Protein AF-A0A9P1DHB2-F1 (afdb_monomer)

Mean predicted aligned error: 20.78 Å

pLDDT: mean 71.17, std 22.55, range [22.16, 97.75]

Radius of gyration: 37.79 Å; Cα contacts (8 Å, |Δi|>4): 1464; chains: 1; bounding box: 90×107×103 Å

Structure (mmCIF, N/CA/C/O backbone):
data_AF-A0A9P1DHB2-F1
#
_entry.id   AF-A0A9P1DHB2-F1
#
loop_
_atom_site.group_PDB
_atom_site.id
_atom_site.type_symbol
_atom_site.label_atom_id
_atom_site.label_alt_id
_atom_site.label_comp_id
_atom_site.label_asym_id
_atom_site.label_entity_id
_atom_site.label_seq_id
_atom_site.pdbx_PDB_ins_code
_atom_site.Cartn_x
_atom_site.Cartn_y
_atom_site.Cartn_z
_atom_site.occupancy
_atom_site.B_iso_or_equiv
_atom_site.auth_seq_id
_atom_site.auth_comp_id
_atom_site.auth_asym_id
_atom_site.auth_atom_id
_atom_site.pdbx_PDB_model_num
ATOM 1 N N . MET A 1 1 ? 38.695 2.897 -27.678 1.00 38.84 1 MET A N 1
ATOM 2 C CA . MET A 1 1 ? 39.089 2.610 -29.074 1.00 38.84 1 MET A CA 1
ATOM 3 C C . MET A 1 1 ? 40.580 2.843 -29.316 1.00 38.84 1 MET A C 1
ATOM 5 O O . MET A 1 1 ? 41.214 1.907 -29.768 1.00 38.84 1 MET A O 1
ATOM 9 N N . GLY A 1 2 ? 41.171 3.997 -28.970 1.00 30.25 2 GLY A N 1
ATOM 10 C CA . GLY A 1 2 ? 42.539 4.350 -29.409 1.00 30.25 2 GLY A CA 1
ATOM 11 C C . GLY A 1 2 ? 43.688 3.358 -29.127 1.00 30.25 2 GLY A C 1
ATOM 12 O O . GLY A 1 2 ? 44.460 3.065 -30.031 1.00 30.25 2 GLY A O 1
ATOM 13 N N . SER A 1 3 ? 43.822 2.817 -27.910 1.00 39.59 3 SER A N 1
ATOM 14 C CA . SER A 1 3 ? 45.120 2.297 -27.426 1.00 39.59 3 SER A CA 1
ATOM 15 C C . SER A 1 3 ? 45.691 1.064 -28.145 1.00 39.59 3 SER A C 1
ATOM 17 O O . SER A 1 3 ? 46.906 0.947 -28.241 1.00 39.59 3 SER A O 1
ATOM 19 N N . ARG A 1 4 ? 44.855 0.130 -28.626 1.00 41.78 4 ARG A N 1
ATOM 20 C CA . ARG A 1 4 ? 45.328 -1.079 -29.343 1.00 41.78 4 ARG A CA 1
ATOM 21 C C . ARG A 1 4 ? 45.442 -0.877 -30.852 1.00 41.78 4 ARG A C 1
ATOM 23 O O . ARG A 1 4 ? 46.321 -1.465 -31.465 1.00 41.78 4 ARG A O 1
ATOM 30 N N . ILE A 1 5 ? 44.594 -0.021 -31.424 1.00 43.91 5 ILE A N 1
ATOM 31 C CA . ILE A 1 5 ? 44.669 0.346 -32.843 1.00 43.91 5 ILE A CA 1
ATOM 32 C C . ILE A 1 5 ? 45.981 1.104 -33.087 1.00 43.91 5 ILE A C 1
ATOM 34 O O . ILE A 1 5 ? 46.751 0.721 -33.959 1.00 43.91 5 ILE A O 1
ATOM 38 N N . LEU A 1 6 ? 46.309 2.083 -32.234 1.00 40.12 6 LEU A N 1
ATOM 39 C CA . LEU A 1 6 ? 47.576 2.822 -32.310 1.00 40.12 6 LEU A CA 1
ATOM 40 C C . LEU A 1 6 ? 48.822 1.927 -32.168 1.00 40.12 6 LEU A C 1
ATOM 42 O O . LEU A 1 6 ? 49.832 2.205 -32.802 1.00 40.12 6 LEU A O 1
ATOM 46 N N . ALA A 1 7 ? 48.749 0.842 -31.387 1.00 37.75 7 ALA A N 1
ATOM 47 C CA . ALA A 1 7 ? 49.883 -0.063 -31.184 1.00 37.75 7 ALA A CA 1
ATOM 48 C C . ALA A 1 7 ? 50.239 -0.897 -32.431 1.00 37.75 7 ALA A C 1
ATOM 50 O O . ALA A 1 7 ? 51.418 -1.134 -32.661 1.00 37.75 7 ALA A O 1
ATOM 51 N N . ARG A 1 8 ? 49.255 -1.303 -33.254 1.00 41.50 8 ARG A N 1
ATOM 52 C CA . ARG A 1 8 ? 49.507 -1.979 -34.548 1.00 41.50 8 ARG A CA 1
ATOM 53 C C . ARG A 1 8 ? 49.681 -1.012 -35.722 1.00 41.50 8 ARG A C 1
ATOM 55 O O . ARG A 1 8 ? 50.366 -1.345 -36.680 1.00 41.50 8 ARG A O 1
ATOM 62 N N . VAL A 1 9 ? 49.140 0.207 -35.644 1.00 42.22 9 VAL A N 1
ATOM 63 C CA . VAL A 1 9 ? 49.426 1.271 -36.631 1.00 42.22 9 VAL A CA 1
ATOM 64 C C . VAL A 1 9 ? 50.919 1.648 -36.642 1.00 42.22 9 VAL A C 1
ATOM 66 O O . VAL A 1 9 ? 51.430 2.070 -37.675 1.00 42.22 9 VAL A O 1
ATOM 69 N N . ALA A 1 10 ? 51.646 1.410 -35.544 1.00 41.88 10 ALA A N 1
ATOM 70 C CA . ALA A 1 10 ? 53.103 1.542 -35.491 1.00 41.88 10 ALA A CA 1
ATOM 71 C C . ALA A 1 10 ? 53.877 0.512 -36.353 1.00 41.88 10 ALA A C 1
ATOM 73 O O . ALA A 1 10 ? 55.057 0.726 -36.613 1.00 41.88 10 ALA A O 1
ATOM 74 N N . GLU A 1 11 ? 53.241 -0.568 -36.828 1.00 40.47 11 GLU A N 1
ATOM 75 C CA . GLU A 1 11 ? 53.869 -1.624 -37.651 1.00 40.47 11 GLU A CA 1
ATOM 76 C C . GLU A 1 11 ? 53.654 -1.434 -39.171 1.00 40.47 11 GLU A C 1
ATOM 78 O O . GLU A 1 11 ? 53.861 -2.349 -39.965 1.00 40.47 11 GLU A O 1
ATOM 83 N N . GLY A 1 12 ? 53.247 -0.237 -39.613 1.00 38.38 12 GLY A N 1
ATOM 84 C CA . GLY A 1 12 ? 53.412 0.191 -41.010 1.00 38.38 12 GLY A CA 1
ATOM 85 C C . GLY A 1 12 ? 52.476 -0.429 -42.059 1.00 38.38 12 GLY A C 1
ATOM 86 O O . GLY A 1 12 ? 52.627 -0.127 -43.241 1.00 38.38 12 GLY A O 1
ATOM 87 N N . LYS A 1 13 ? 51.479 -1.239 -41.675 1.00 44.38 13 LYS A N 1
ATOM 88 C CA . LYS A 1 13 ? 50.375 -1.627 -42.574 1.00 44.38 13 LYS A CA 1
ATOM 89 C C . LYS A 1 13 ? 49.134 -0.779 -42.315 1.00 44.38 13 LYS A C 1
ATOM 91 O O . LYS A 1 13 ? 48.491 -0.887 -41.272 1.00 44.38 13 LYS A O 1
ATOM 96 N N . GLN A 1 14 ? 48.762 0.021 -43.310 1.00 45.00 14 GLN A N 1
ATOM 97 C CA . GLN A 1 14 ? 47.488 0.733 -43.361 1.00 45.00 14 GLN A CA 1
ATOM 98 C C . GLN A 1 14 ? 46.358 -0.290 -43.567 1.00 45.00 14 GLN A C 1
ATOM 100 O O . GLN A 1 14 ? 46.025 -0.648 -44.692 1.00 45.00 14 GLN A O 1
ATOM 105 N N . MET A 1 15 ? 45.830 -0.834 -42.466 1.00 57.94 15 MET A N 1
ATOM 106 C CA . MET A 1 15 ? 44.804 -1.880 -42.503 1.00 57.94 15 MET A CA 1
ATOM 107 C C . MET A 1 15 ? 43.481 -1.345 -43.059 1.00 57.94 15 MET A C 1
ATOM 109 O O . MET A 1 15 ? 42.823 -0.519 -42.425 1.00 57.94 15 MET A O 1
ATOM 113 N N . ASP A 1 16 ? 43.067 -1.868 -44.210 1.00 75.12 16 ASP A N 1
ATOM 114 C CA . ASP A 1 16 ? 41.740 -1.625 -44.763 1.00 75.12 16 ASP A CA 1
ATOM 115 C C . ASP A 1 16 ? 40.681 -2.399 -43.957 1.00 75.12 16 ASP A C 1
ATOM 117 O O . ASP A 1 16 ? 40.623 -3.632 -43.955 1.00 75.12 16 ASP A O 1
ATOM 121 N N . LEU A 1 17 ? 39.832 -1.651 -43.251 1.00 75.31 17 LEU A N 1
ATOM 122 C CA . LEU A 1 17 ? 38.736 -2.194 -42.448 1.00 75.31 17 LEU A CA 1
ATOM 123 C C . LEU A 1 17 ? 37.647 -2.859 -43.304 1.00 75.31 17 LEU A C 1
ATOM 125 O O . LEU A 1 17 ? 36.911 -3.696 -42.785 1.00 75.31 17 LEU A O 1
ATOM 129 N N . SER A 1 18 ? 37.527 -2.504 -44.587 1.00 78.56 18 SER A N 1
ATOM 130 C CA . SER A 1 18 ? 36.578 -3.139 -45.505 1.00 78.56 18 SER A CA 1
ATOM 131 C C . SER A 1 18 ? 37.073 -4.519 -45.946 1.00 78.56 18 SER A C 1
ATOM 133 O O . SER A 1 18 ? 36.327 -5.491 -45.824 1.00 78.56 18 SER A O 1
ATOM 135 N N . ALA A 1 19 ? 38.356 -4.635 -46.307 1.00 82.38 19 ALA A N 1
ATOM 136 C CA . ALA A 1 19 ? 39.006 -5.909 -46.608 1.00 82.38 19 ALA A CA 1
ATOM 137 C C . ALA A 1 19 ? 38.969 -6.871 -45.406 1.00 82.38 19 ALA A C 1
ATOM 139 O O . ALA A 1 19 ? 38.544 -8.014 -45.552 1.00 82.38 19 ALA A O 1
ATOM 140 N N . LEU A 1 20 ? 39.298 -6.391 -44.197 1.00 84.81 20 LEU A N 1
ATOM 141 C CA . LEU A 1 20 ? 39.234 -7.214 -42.980 1.00 84.81 20 LEU A CA 1
ATOM 142 C C . LEU A 1 20 ? 37.804 -7.692 -42.668 1.00 84.81 20 LEU A C 1
ATOM 144 O O . LEU A 1 20 ? 37.613 -8.793 -42.152 1.00 84.81 20 LEU A O 1
ATOM 148 N N . LYS A 1 21 ? 36.781 -6.883 -42.981 1.00 84.69 21 LYS A N 1
ATOM 149 C CA . LYS A 1 21 ? 35.383 -7.307 -42.832 1.00 84.69 21 LYS A CA 1
ATOM 150 C C . LYS A 1 21 ? 35.026 -8.417 -43.826 1.00 84.69 21 LYS A C 1
ATOM 152 O O . LYS A 1 21 ? 34.341 -9.360 -43.432 1.00 84.69 21 LYS A O 1
ATOM 157 N N . GLN A 1 22 ? 35.473 -8.303 -45.076 1.00 84.94 22 GLN A N 1
ATOM 158 C CA . GLN A 1 22 ? 35.254 -9.324 -46.099 1.00 84.94 22 GLN A CA 1
ATOM 159 C C . GLN A 1 22 ? 35.930 -10.645 -45.701 1.00 84.94 22 GLN A C 1
ATOM 161 O O . GLN A 1 22 ? 35.265 -11.673 -45.655 1.00 84.94 22 GLN A O 1
ATOM 166 N N . GLU A 1 23 ? 37.191 -10.593 -45.263 1.00 87.00 23 GLU A N 1
ATOM 167 C CA . GLU A 1 23 ? 37.956 -11.752 -44.777 1.00 87.00 23 GLU A CA 1
ATOM 168 C C . GLU A 1 23 ? 37.246 -12.484 -43.617 1.00 87.00 23 GLU A C 1
ATOM 170 O O . GLU A 1 23 ? 37.145 -13.708 -43.618 1.00 87.00 23 GLU A O 1
ATOM 175 N N . ILE A 1 24 ? 36.660 -11.743 -42.664 1.00 87.25 24 ILE A N 1
ATOM 176 C CA . ILE A 1 24 ? 35.847 -12.313 -41.571 1.00 87.25 24 ILE A CA 1
ATOM 177 C C . ILE A 1 24 ? 34.589 -13.028 -42.093 1.00 87.25 24 ILE A C 1
ATOM 179 O O . ILE A 1 24 ? 34.183 -14.042 -41.522 1.00 87.25 24 ILE A O 1
ATOM 183 N N . GLN A 1 25 ? 33.941 -12.504 -43.138 1.00 86.75 25 GLN A N 1
ATOM 184 C CA . GLN A 1 25 ? 32.754 -13.128 -43.733 1.00 86.75 25 GLN A CA 1
ATOM 185 C C . GLN A 1 25 ? 33.122 -14.377 -44.545 1.00 86.75 25 GLN A C 1
ATOM 187 O O . GLN A 1 25 ? 32.443 -15.399 -44.422 1.00 86.75 25 GLN A O 1
ATOM 192 N N . ASP A 1 26 ? 34.223 -14.319 -45.293 1.00 84.69 26 ASP A N 1
ATOM 193 C CA . ASP A 1 26 ? 34.726 -15.419 -46.114 1.00 84.69 26 ASP A CA 1
ATOM 194 C C . ASP A 1 26 ? 35.193 -16.594 -45.235 1.00 84.69 26 ASP A C 1
ATOM 196 O O . ASP A 1 26 ? 34.707 -17.716 -45.399 1.00 84.69 26 ASP A O 1
ATOM 200 N N . ASP A 1 27 ? 36.038 -16.349 -44.224 1.00 85.94 27 ASP A N 1
ATOM 201 C CA . ASP A 1 27 ? 36.490 -17.386 -43.281 1.00 85.94 27 ASP A CA 1
ATOM 202 C C . ASP A 1 27 ? 35.316 -17.983 -42.474 1.00 85.94 27 ASP A C 1
ATOM 204 O O . ASP A 1 27 ? 35.282 -19.192 -42.216 1.00 85.94 27 ASP A O 1
ATOM 208 N N . ALA A 1 28 ? 34.301 -17.184 -42.114 1.00 84.69 28 ALA A N 1
ATOM 209 C CA . ALA A 1 28 ? 33.100 -17.695 -41.449 1.00 84.69 28 ALA A CA 1
ATOM 210 C C . ALA A 1 28 ? 32.252 -18.604 -42.363 1.00 84.69 28 ALA A C 1
ATOM 212 O O . ALA A 1 28 ? 31.768 -19.642 -41.898 1.00 84.69 28 ALA A O 1
ATOM 213 N N . GLY A 1 29 ? 32.101 -18.256 -43.646 1.00 82.94 29 GLY A N 1
ATOM 214 C CA . GLY A 1 29 ? 31.399 -19.074 -44.645 1.00 82.94 29 GLY A CA 1
ATOM 215 C C . GLY A 1 29 ? 32.155 -20.356 -45.027 1.00 82.94 29 GLY A C 1
ATOM 216 O O . GLY A 1 29 ? 31.548 -21.412 -45.231 1.00 82.94 29 GLY A O 1
ATOM 217 N N . LEU A 1 30 ? 33.490 -20.306 -45.054 1.00 82.94 30 LEU A N 1
ATOM 218 C CA . LEU A 1 30 ? 34.344 -21.485 -45.233 1.00 82.94 30 LEU A CA 1
ATOM 219 C C . LEU A 1 30 ? 34.216 -22.452 -44.048 1.00 82.94 30 LEU A C 1
ATOM 221 O O . LEU A 1 30 ? 34.079 -23.663 -44.240 1.00 82.94 30 LEU A O 1
ATOM 225 N N . LEU A 1 31 ? 34.215 -21.934 -42.815 1.00 82.06 31 LEU A N 1
ATOM 226 C CA . LEU A 1 31 ? 34.106 -22.757 -41.610 1.00 82.06 31 LEU A CA 1
ATOM 227 C C . LEU A 1 31 ? 32.701 -23.328 -41.380 1.00 82.06 31 LEU A C 1
ATOM 229 O O . LEU A 1 31 ? 32.608 -24.405 -40.779 1.00 82.06 31 LEU A O 1
ATOM 233 N N . SER A 1 32 ? 31.633 -22.668 -41.850 1.00 80.12 32 SER A N 1
ATOM 234 C CA . SER A 1 32 ? 30.269 -23.215 -41.803 1.00 80.12 32 SER A CA 1
ATOM 235 C C . SER A 1 32 ? 30.074 -24.361 -42.802 1.00 80.12 32 SER A C 1
ATOM 237 O O . SER A 1 32 ? 29.466 -25.372 -42.461 1.00 80.12 32 SER A O 1
ATOM 239 N N . ASN A 1 33 ? 30.668 -24.263 -43.997 1.00 81.50 33 ASN A N 1
ATOM 240 C CA . ASN A 1 33 ? 30.505 -25.228 -45.090 1.00 81.50 33 ASN A CA 1
ATOM 241 C C . ASN A 1 33 ? 31.795 -26.005 -45.424 1.00 81.50 33 ASN A C 1
ATOM 243 O O . ASN A 1 33 ? 32.091 -26.273 -46.591 1.00 81.50 33 ASN A O 1
ATOM 247 N N . TRP A 1 34 ? 32.555 -26.420 -44.404 1.00 81.19 34 TRP A N 1
ATOM 248 C CA . TRP A 1 34 ? 33.913 -26.970 -44.561 1.00 81.19 34 TRP A CA 1
ATOM 249 C C . TRP A 1 34 ? 34.047 -28.123 -45.573 1.00 81.19 34 TRP A C 1
ATOM 251 O O . TRP A 1 34 ? 34.978 -28.133 -46.376 1.00 81.19 34 TRP A O 1
ATOM 261 N N . ARG A 1 35 ? 33.092 -29.068 -45.612 1.00 76.50 35 ARG A N 1
ATOM 262 C CA . ARG A 1 35 ? 33.095 -30.161 -46.610 1.00 76.50 35 ARG A CA 1
ATOM 263 C C . ARG A 1 35 ? 33.041 -29.644 -48.053 1.00 76.50 35 ARG A C 1
ATOM 265 O O . ARG A 1 35 ? 33.656 -30.231 -48.936 1.00 76.50 35 ARG A O 1
ATOM 272 N N . LYS A 1 36 ? 32.320 -28.545 -48.295 1.00 75.31 36 LYS A N 1
ATOM 273 C CA . LYS A 1 36 ? 32.217 -27.894 -49.607 1.00 75.31 36 LYS A CA 1
ATOM 274 C C . LYS A 1 36 ? 33.475 -27.076 -49.920 1.00 75.31 36 LYS A C 1
ATOM 276 O O . LYS A 1 36 ? 33.921 -27.094 -51.059 1.00 75.31 36 LYS A O 1
ATOM 281 N N . ALA A 1 37 ? 34.076 -26.431 -48.917 1.00 73.44 37 ALA A N 1
ATOM 282 C CA . ALA A 1 37 ? 35.348 -25.716 -49.056 1.00 73.44 37 ALA A CA 1
ATOM 283 C C . ALA A 1 37 ? 36.509 -26.650 -49.454 1.00 73.44 37 ALA A C 1
ATOM 285 O O . ALA A 1 37 ? 37.266 -26.336 -50.370 1.00 73.44 37 ALA A O 1
ATOM 286 N N . GLN A 1 38 ? 36.599 -27.839 -48.845 1.00 75.38 38 GLN A N 1
ATOM 287 C CA . GLN A 1 38 ? 37.589 -28.857 -49.228 1.00 75.38 38 GLN A CA 1
ATOM 288 C C . GLN A 1 38 ? 37.397 -29.349 -50.673 1.00 75.38 38 GLN A C 1
ATOM 290 O O . GLN A 1 38 ? 38.373 -29.502 -51.402 1.00 75.38 38 GLN A O 1
ATOM 295 N N . LEU A 1 39 ? 36.149 -29.539 -51.119 1.00 72.75 39 LEU A N 1
ATOM 296 C CA . LEU A 1 39 ? 35.831 -29.899 -52.510 1.00 72.75 39 LEU A CA 1
ATOM 297 C C . LEU A 1 39 ? 36.140 -28.777 -53.521 1.00 72.75 39 LEU A C 1
ATOM 299 O O . LEU A 1 39 ? 36.318 -29.062 -54.701 1.00 72.75 39 LEU A O 1
ATOM 303 N N . LEU A 1 40 ? 36.214 -27.522 -53.068 1.00 73.81 40 LEU A N 1
ATOM 304 C CA . LEU A 1 40 ? 36.569 -26.347 -53.874 1.00 73.81 40 LEU A CA 1
ATOM 305 C C . LEU A 1 40 ? 38.081 -26.038 -53.875 1.00 73.81 40 LEU A C 1
ATOM 307 O O . LEU A 1 40 ? 38.498 -25.065 -54.497 1.00 73.81 40 LEU A O 1
ATOM 311 N N . GLY A 1 41 ? 38.908 -26.867 -53.224 1.00 74.25 41 GLY A N 1
ATOM 312 C CA . GLY A 1 41 ? 40.371 -26.766 -53.281 1.00 74.25 41 GLY A CA 1
ATOM 313 C C . GLY A 1 41 ? 41.026 -25.874 -52.220 1.00 74.25 41 GLY A C 1
ATOM 314 O O . GLY A 1 41 ? 42.166 -25.453 -52.420 1.00 74.25 41 GLY A O 1
ATOM 315 N N . GLU A 1 42 ? 40.348 -25.589 -51.102 1.00 76.31 42 GLU A N 1
ATOM 316 C CA . GLU A 1 42 ? 40.958 -24.896 -49.956 1.00 76.31 42 GLU A CA 1
ATOM 317 C C . GLU A 1 42 ? 42.168 -25.683 -49.410 1.00 76.31 42 GLU A C 1
ATOM 319 O O . GLU A 1 42 ? 42.086 -26.891 -49.175 1.00 76.31 42 GLU A O 1
ATOM 324 N N . LYS A 1 43 ? 43.297 -24.989 -49.214 1.00 76.19 43 LYS A N 1
ATOM 325 C CA . LYS A 1 43 ? 44.587 -25.575 -48.799 1.00 76.19 43 LYS A CA 1
ATOM 326 C C . LYS A 1 43 ? 44.915 -25.339 -47.323 1.00 76.19 43 LYS A C 1
ATOM 328 O O . LYS A 1 43 ? 45.752 -26.057 -46.780 1.00 76.19 43 LYS A O 1
ATOM 333 N N . ARG A 1 44 ? 44.296 -24.338 -46.687 1.00 79.31 44 ARG A N 1
ATOM 334 C CA . ARG A 1 44 ? 44.499 -24.000 -45.268 1.00 79.31 44 ARG A CA 1
ATOM 335 C C . ARG A 1 44 ? 43.892 -25.067 -44.357 1.00 79.31 44 ARG A C 1
ATOM 337 O O . ARG A 1 44 ? 42.906 -25.717 -44.708 1.00 79.31 44 ARG A O 1
ATOM 344 N N . SER A 1 45 ? 44.447 -25.241 -43.161 1.00 82.12 45 SER A N 1
ATOM 345 C CA . SER A 1 45 ? 43.873 -26.173 -42.177 1.00 82.12 45 SER A CA 1
ATOM 346 C C . SER A 1 45 ? 42.673 -25.558 -41.438 1.00 82.12 45 SER A C 1
ATOM 348 O O . SER A 1 45 ? 42.589 -24.343 -41.261 1.00 82.12 45 SER A O 1
ATOM 350 N N . ARG A 1 46 ? 41.724 -26.380 -40.958 1.00 78.69 46 ARG A N 1
ATOM 351 C CA . ARG A 1 46 ? 40.517 -25.859 -40.279 1.00 78.69 46 ARG A CA 1
ATOM 352 C C . ARG A 1 46 ? 40.845 -25.088 -38.995 1.00 78.69 46 ARG A C 1
ATOM 354 O O . ARG A 1 46 ? 40.191 -24.093 -38.700 1.00 78.69 46 ARG A O 1
ATOM 361 N N . GLU A 1 47 ? 41.863 -25.529 -38.253 1.00 81.12 47 GLU A N 1
ATOM 362 C CA . GLU A 1 47 ? 42.334 -24.843 -37.042 1.00 81.12 47 GLU A CA 1
ATOM 363 C C . GLU A 1 47 ? 43.027 -23.506 -37.353 1.00 81.12 47 GLU A C 1
ATOM 365 O O . GLU A 1 47 ? 42.914 -22.563 -36.576 1.00 81.12 47 GLU A O 1
ATOM 370 N N . GLU A 1 48 ? 43.726 -23.405 -38.483 1.00 83.12 48 GLU A N 1
ATOM 371 C CA . GLU A 1 48 ? 44.383 -22.181 -38.959 1.00 83.12 48 GLU A CA 1
ATOM 372 C C . GLU A 1 48 ? 43.360 -21.133 -39.406 1.00 83.12 48 GLU A C 1
ATOM 374 O O . GLU A 1 48 ? 43.404 -20.003 -38.925 1.00 83.12 48 GLU A O 1
ATOM 379 N N . VAL A 1 49 ? 42.365 -21.523 -40.216 1.00 84.19 49 VAL A N 1
ATOM 380 C CA . VAL A 1 49 ? 41.241 -20.640 -40.584 1.00 84.19 49 VAL A CA 1
ATOM 381 C C . VAL A 1 49 ? 40.466 -20.199 -39.334 1.00 84.19 49 VAL A C 1
ATOM 383 O O . VAL A 1 49 ? 40.103 -19.032 -39.207 1.00 84.19 49 VAL A O 1
ATOM 386 N N . PHE A 1 50 ? 40.269 -21.087 -38.351 1.00 86.69 50 PHE A N 1
ATOM 387 C CA . PHE A 1 50 ? 39.636 -20.709 -37.084 1.00 86.69 50 PHE A CA 1
ATOM 388 C C . PHE A 1 50 ? 40.471 -19.703 -36.271 1.00 86.69 50 PHE A C 1
ATOM 390 O O . PHE A 1 50 ? 39.927 -18.712 -35.784 1.00 86.69 50 PHE A O 1
ATOM 397 N N . LYS A 1 51 ? 41.788 -19.915 -36.138 1.00 86.94 51 LYS A N 1
ATOM 398 C CA . LYS A 1 51 ? 42.693 -18.984 -35.436 1.00 86.94 51 LYS A CA 1
ATOM 399 C C . LYS A 1 51 ? 42.750 -17.616 -36.121 1.00 86.94 51 LYS A C 1
ATOM 401 O O . LYS A 1 51 ? 42.698 -16.599 -35.427 1.00 86.94 51 LYS A O 1
ATOM 406 N N . ASN A 1 52 ? 42.774 -17.584 -37.454 1.00 87.38 52 ASN A N 1
ATOM 407 C CA . ASN A 1 52 ? 42.699 -16.342 -38.224 1.00 87.38 52 ASN A CA 1
ATOM 408 C C . ASN A 1 52 ? 41.370 -15.621 -37.970 1.00 87.38 52 ASN A C 1
ATOM 410 O O . ASN A 1 52 ? 41.385 -14.454 -37.584 1.00 87.38 52 ASN A O 1
ATOM 414 N N . LEU A 1 53 ? 40.231 -16.322 -38.035 1.00 87.12 53 LEU A N 1
ATOM 415 C CA . LEU A 1 53 ? 38.920 -15.739 -37.729 1.00 87.12 53 LEU A CA 1
ATOM 416 C C . LEU A 1 53 ? 38.840 -15.170 -36.298 1.00 87.12 53 LEU A C 1
ATOM 418 O O . LEU A 1 53 ? 38.274 -14.090 -36.103 1.00 87.12 53 LEU A O 1
ATOM 422 N N . VAL A 1 54 ? 39.431 -15.843 -35.299 1.00 88.44 54 VAL A N 1
ATOM 423 C CA . VAL A 1 54 ? 39.535 -15.330 -33.917 1.00 88.44 54 VAL A CA 1
ATOM 424 C C . VAL A 1 54 ? 40.360 -14.041 -33.864 1.00 88.44 54 VAL A C 1
ATOM 426 O O . VAL A 1 54 ? 39.899 -13.059 -33.275 1.00 88.44 54 VAL A O 1
ATOM 429 N N . SER A 1 55 ? 41.546 -14.006 -34.483 1.00 89.81 55 SER A N 1
ATOM 430 C CA . SER A 1 55 ? 42.418 -12.821 -34.450 1.00 89.81 55 SER A CA 1
ATOM 431 C C . SER A 1 55 ? 41.826 -11.648 -35.243 1.00 89.81 55 SER A C 1
ATOM 433 O O . SER A 1 55 ? 41.835 -10.506 -34.770 1.00 89.81 55 SER A O 1
ATOM 435 N N . ASN A 1 56 ? 41.198 -11.923 -36.388 1.00 87.88 56 ASN A N 1
ATOM 436 C CA . ASN A 1 56 ? 40.510 -10.934 -37.213 1.00 87.88 56 ASN A CA 1
ATOM 437 C C . ASN A 1 56 ? 39.284 -10.361 -36.483 1.00 87.88 56 ASN A C 1
ATOM 439 O O . ASN A 1 56 ? 39.156 -9.140 -36.374 1.00 87.88 56 ASN A O 1
ATOM 443 N N . CYS A 1 57 ? 38.443 -11.196 -35.855 1.00 86.25 57 CYS A N 1
ATOM 444 C CA . CYS A 1 57 ? 37.330 -10.719 -35.020 1.00 86.25 57 CYS A CA 1
ATOM 445 C C . CYS A 1 57 ? 37.806 -9.952 -33.771 1.00 86.25 57 CYS A C 1
ATOM 447 O O . CYS A 1 57 ? 37.212 -8.929 -33.415 1.00 86.25 57 CYS A O 1
ATOM 449 N N . SER A 1 58 ? 38.882 -10.401 -33.114 1.00 88.56 58 SER A N 1
ATOM 450 C CA . SER A 1 58 ? 39.507 -9.686 -31.991 1.00 88.56 58 SER A CA 1
ATOM 451 C C . SER A 1 58 ? 39.975 -8.289 -32.413 1.00 88.56 58 SER A C 1
ATOM 453 O O . SER A 1 58 ? 39.702 -7.312 -31.710 1.00 88.56 58 SER A O 1
ATOM 455 N N . THR A 1 59 ? 40.598 -8.184 -33.589 1.00 87.12 59 THR A N 1
ATOM 456 C CA . THR A 1 59 ? 41.137 -6.935 -34.141 1.00 87.12 59 THR A CA 1
ATOM 457 C C . THR A 1 59 ? 40.033 -5.985 -34.612 1.00 87.12 59 THR A C 1
ATOM 459 O O . THR A 1 59 ? 40.034 -4.819 -34.220 1.00 87.12 59 THR A O 1
ATOM 462 N N . TYR A 1 60 ? 39.063 -6.476 -35.391 1.00 87.69 60 TYR A N 1
ATOM 463 C CA . TYR A 1 60 ? 37.983 -5.669 -35.970 1.00 87.69 60 TYR A CA 1
ATOM 464 C C . TYR A 1 60 ? 36.963 -5.205 -34.918 1.00 87.69 60 TYR A C 1
ATOM 466 O O . TYR A 1 60 ? 36.647 -4.019 -34.829 1.00 87.69 60 TYR A O 1
ATOM 474 N N . PHE A 1 61 ? 36.472 -6.116 -34.068 1.00 86.00 61 PHE A N 1
ATOM 475 C CA . PHE A 1 61 ? 35.443 -5.797 -33.070 1.00 86.00 61 PHE A CA 1
ATOM 476 C C . PHE A 1 61 ? 36.014 -5.388 -31.695 1.00 86.00 61 PHE A C 1
ATOM 478 O O . PHE A 1 61 ? 35.263 -4.958 -30.813 1.00 86.00 61 PHE A O 1
ATOM 485 N N . GLY A 1 62 ? 37.327 -5.511 -31.471 1.00 86.75 62 GLY A N 1
ATOM 486 C CA . GLY A 1 62 ? 38.001 -5.077 -30.239 1.00 86.75 62 GLY A CA 1
ATOM 487 C C . GLY A 1 62 ? 37.791 -5.987 -29.020 1.00 86.75 62 GLY A C 1
ATOM 488 O O . GLY A 1 62 ? 37.736 -5.490 -27.891 1.00 86.75 62 GLY A O 1
ATOM 489 N N . TYR A 1 63 ? 37.639 -7.295 -29.234 1.00 88.12 63 TYR A N 1
ATOM 490 C CA . TYR A 1 63 ? 37.512 -8.313 -28.178 1.00 88.12 63 TYR A CA 1
ATOM 491 C C . TYR A 1 63 ? 38.890 -8.822 -27.718 1.00 88.12 63 TYR A C 1
ATOM 493 O O . TYR A 1 63 ? 39.881 -8.688 -28.436 1.00 88.12 63 TYR A O 1
ATOM 501 N N . SER A 1 64 ? 38.987 -9.420 -26.528 1.00 88.88 64 SER A N 1
ATOM 502 C CA . SER A 1 64 ? 40.095 -10.328 -26.202 1.00 88.88 64 SER A CA 1
ATOM 503 C C . SER A 1 64 ? 39.970 -11.615 -27.021 1.00 88.88 64 SER A C 1
ATOM 505 O O . SER A 1 64 ? 38.859 -12.079 -27.267 1.00 88.88 64 SER A O 1
ATOM 507 N N . GLU A 1 65 ? 41.100 -12.197 -27.427 1.00 86.88 65 GLU A N 1
ATOM 508 C CA . GLU A 1 65 ? 41.127 -13.436 -28.220 1.00 86.88 65 GLU A CA 1
ATOM 509 C C . GLU A 1 65 ? 40.411 -14.580 -27.482 1.00 86.88 65 GLU A C 1
ATOM 511 O O . GLU A 1 65 ? 39.506 -15.181 -28.046 1.00 86.88 65 GLU A O 1
ATOM 516 N N . GLU A 1 66 ? 40.678 -14.754 -26.181 1.00 85.81 66 GLU A N 1
ATOM 517 C CA . GLU A 1 66 ? 39.991 -15.701 -25.278 1.00 85.81 66 GLU A CA 1
ATOM 518 C C . GLU A 1 66 ? 38.449 -15.572 -25.308 1.00 85.81 66 GLU A C 1
ATOM 520 O O . GLU A 1 66 ? 37.724 -16.568 -25.278 1.00 85.81 66 GLU A O 1
ATOM 525 N N . LEU A 1 67 ? 37.917 -14.344 -25.376 1.00 85.69 67 LEU A N 1
ATOM 526 C CA . LEU A 1 67 ? 36.470 -14.100 -25.378 1.00 85.69 67 LEU A CA 1
ATOM 527 C C . LEU A 1 67 ? 35.863 -14.201 -26.787 1.00 85.69 67 LEU A C 1
ATOM 529 O O . LEU A 1 67 ? 34.728 -14.659 -26.928 1.00 85.69 67 LEU A O 1
ATOM 533 N N . ALA A 1 68 ? 36.602 -13.786 -27.820 1.00 87.81 68 ALA A N 1
ATOM 534 C CA . ALA A 1 68 ? 36.211 -13.969 -29.215 1.00 87.81 68 ALA A CA 1
ATOM 535 C C . ALA A 1 68 ? 36.128 -15.465 -29.556 1.00 87.81 68 ALA A C 1
ATOM 537 O O . ALA A 1 68 ? 35.100 -15.923 -30.059 1.00 87.81 68 ALA A O 1
ATOM 538 N N . GLU A 1 69 ? 37.154 -16.230 -29.178 1.00 89.25 69 GLU A N 1
ATOM 539 C CA . GLU A 1 69 ? 37.184 -17.687 -29.263 1.00 89.25 69 GLU A CA 1
ATOM 540 C C . GLU A 1 69 ? 36.012 -18.314 -28.499 1.00 89.25 69 GLU A C 1
ATOM 542 O O . GLU A 1 69 ? 35.282 -19.114 -29.078 1.00 89.25 69 GLU A O 1
ATOM 547 N N . TYR A 1 70 ? 35.752 -17.917 -27.246 1.00 87.19 70 TYR A N 1
ATOM 548 C CA . TYR A 1 70 ? 34.621 -18.457 -26.479 1.00 87.19 70 TYR A CA 1
ATOM 549 C C . TYR A 1 70 ? 33.277 -18.323 -27.222 1.00 87.19 70 TYR A C 1
ATOM 551 O O . TYR A 1 70 ? 32.494 -19.275 -27.245 1.00 87.19 70 TYR A O 1
ATOM 559 N N . PHE A 1 71 ? 33.001 -17.175 -27.855 1.00 87.50 71 PHE A N 1
ATOM 560 C CA . PHE A 1 71 ? 31.767 -16.987 -28.629 1.00 87.50 71 PHE A CA 1
ATOM 561 C C . PHE A 1 71 ? 31.768 -17.755 -29.957 1.00 87.50 71 PHE A C 1
ATOM 563 O O . PHE A 1 71 ? 30.739 -18.335 -30.311 1.00 87.50 71 PHE A O 1
ATOM 570 N N . LEU A 1 72 ? 32.906 -17.817 -30.653 1.00 87.31 72 LEU A N 1
ATOM 571 C CA . LEU A 1 72 ? 33.093 -18.606 -31.878 1.00 87.31 72 LEU A CA 1
ATOM 572 C C . LEU A 1 72 ? 33.014 -20.126 -31.633 1.00 87.31 72 LEU A C 1
ATOM 574 O O . LEU A 1 72 ? 32.623 -20.867 -32.526 1.00 87.31 72 LEU A O 1
ATOM 578 N N . GLN A 1 73 ? 33.306 -20.594 -30.416 1.00 84.12 73 GLN A N 1
ATOM 579 C CA . GLN A 1 73 ? 33.077 -21.976 -29.974 1.00 84.12 73 GLN A CA 1
ATOM 580 C C . GLN A 1 73 ? 31.663 -22.219 -29.383 1.00 84.12 73 GLN A C 1
ATOM 582 O O . GLN A 1 73 ? 31.371 -23.329 -28.925 1.00 84.12 73 GLN A O 1
ATOM 587 N N . MET A 1 74 ? 30.808 -21.193 -29.275 1.00 83.50 74 MET A N 1
ATOM 588 C CA . MET A 1 74 ? 29.451 -21.298 -28.700 1.00 83.50 74 MET A CA 1
ATOM 589 C C . MET A 1 74 ? 28.349 -21.210 -29.767 1.00 83.50 74 MET A C 1
ATOM 591 O O . MET A 1 74 ? 27.269 -21.769 -29.577 1.00 83.50 74 MET A O 1
ATOM 595 N N . PHE A 1 75 ? 28.616 -20.516 -30.871 1.00 84.88 75 PHE A N 1
ATOM 596 C CA . PHE A 1 75 ? 27.733 -20.367 -32.027 1.00 84.88 75 PHE A CA 1
ATOM 597 C C . PHE A 1 75 ? 28.364 -21.001 -33.276 1.00 84.88 75 PHE A C 1
ATOM 599 O O . PHE A 1 75 ? 29.572 -21.215 -33.310 1.00 84.88 75 PHE A O 1
ATOM 606 N N . SER A 1 76 ? 27.582 -21.233 -34.337 1.00 85.81 76 SER A N 1
ATOM 607 C CA . SER A 1 76 ? 28.177 -21.451 -35.664 1.00 85.81 76 SER A CA 1
ATOM 608 C C . SER A 1 76 ? 28.925 -20.183 -36.126 1.00 85.81 76 SER A C 1
ATOM 610 O O . SER A 1 76 ? 28.517 -19.085 -35.732 1.00 85.81 76 SER A O 1
ATOM 612 N N . PRO A 1 77 ? 29.987 -20.281 -36.953 1.00 84.19 77 PRO A N 1
ATOM 613 C CA . PRO A 1 77 ? 30.825 -19.133 -37.327 1.00 84.19 77 PRO A CA 1
ATOM 614 C C . PRO A 1 77 ? 30.034 -17.932 -37.870 1.00 84.19 77 PRO A C 1
ATOM 616 O O . PRO A 1 77 ? 30.190 -16.815 -37.383 1.00 84.19 77 PRO A O 1
ATOM 619 N N . GLU A 1 78 ? 29.091 -18.160 -38.787 1.00 84.44 78 GLU A N 1
ATOM 620 C CA . GLU A 1 78 ? 28.202 -17.110 -39.309 1.00 84.44 78 GLU A CA 1
ATOM 621 C C . GLU A 1 78 ? 27.326 -16.466 -38.220 1.00 84.44 78 GLU A C 1
ATOM 623 O O . GLU A 1 78 ? 27.106 -15.254 -38.207 1.00 84.44 78 GLU A O 1
ATOM 628 N N . THR A 1 79 ? 26.822 -17.270 -37.280 1.00 86.00 79 THR A N 1
ATOM 629 C CA . THR A 1 79 ? 25.998 -16.794 -36.158 1.00 86.00 79 THR A CA 1
ATOM 630 C C . THR A 1 79 ? 26.836 -16.014 -35.143 1.00 86.00 79 THR A C 1
ATOM 632 O O . THR A 1 79 ? 26.348 -15.043 -34.558 1.00 86.00 79 THR A O 1
ATOM 635 N N . ALA A 1 80 ? 28.109 -16.381 -34.964 1.00 87.06 80 ALA A N 1
ATOM 636 C CA . ALA A 1 80 ? 29.068 -15.634 -34.158 1.00 87.06 80 ALA A CA 1
ATOM 637 C C . ALA A 1 80 ? 29.371 -14.260 -34.780 1.00 87.06 80 ALA A C 1
ATOM 639 O O . ALA A 1 80 ? 29.291 -13.257 -34.073 1.00 87.06 80 ALA A O 1
ATOM 640 N N . VAL A 1 81 ? 29.607 -14.179 -36.097 1.00 88.00 81 VAL A N 1
ATOM 641 C CA . VAL A 1 81 ? 29.782 -12.894 -36.804 1.00 88.00 81 VAL A CA 1
ATOM 642 C C . VAL A 1 81 ? 28.531 -12.020 -36.664 1.00 88.00 81 VAL A C 1
ATOM 644 O O . VAL A 1 81 ? 28.634 -10.883 -36.201 1.00 88.00 81 VAL A O 1
ATOM 647 N N . LYS A 1 82 ? 27.333 -12.572 -36.913 1.00 88.50 82 LYS A N 1
ATOM 648 C CA . LYS A 1 82 ? 26.052 -11.873 -36.674 1.00 88.50 82 LYS A CA 1
ATOM 649 C C . LYS A 1 82 ? 25.915 -11.406 -35.215 1.00 88.50 82 LYS A C 1
ATOM 651 O O . LYS A 1 82 ? 25.408 -10.314 -34.959 1.00 88.50 82 LYS A O 1
ATOM 656 N N . PHE A 1 83 ? 26.370 -12.199 -34.237 1.00 89.06 83 PHE A N 1
ATOM 657 C CA . PHE A 1 83 ? 26.405 -11.811 -32.821 1.00 89.06 83 PHE A CA 1
ATOM 658 C C . PHE A 1 83 ? 27.370 -10.650 -32.553 1.00 89.06 83 PHE A C 1
ATOM 660 O O . PHE A 1 83 ? 26.993 -9.739 -31.815 1.00 89.06 83 PHE A O 1
ATOM 667 N N . PHE A 1 84 ? 28.570 -10.645 -33.137 1.00 89.88 84 PHE A N 1
ATOM 668 C CA . PHE A 1 84 ? 29.516 -9.536 -32.998 1.00 89.88 84 PHE A CA 1
ATOM 669 C C . PHE A 1 84 ? 28.957 -8.246 -33.617 1.00 89.88 84 PHE A C 1
ATOM 671 O O . PHE A 1 84 ? 28.838 -7.246 -32.910 1.00 89.88 84 PHE A O 1
ATOM 678 N N . GLU A 1 85 ? 28.483 -8.285 -34.868 1.00 88.88 85 GLU A N 1
ATOM 679 C CA . GLU A 1 85 ? 27.871 -7.128 -35.544 1.00 88.88 85 GLU A CA 1
ATOM 680 C C . GLU A 1 85 ? 26.674 -6.558 -34.760 1.00 88.88 85 GLU A C 1
ATOM 682 O O . GLU A 1 85 ? 26.569 -5.346 -34.553 1.00 88.88 85 GLU A O 1
ATOM 687 N N . ALA A 1 86 ? 25.794 -7.423 -34.243 1.00 85.69 86 ALA A N 1
ATOM 688 C CA . ALA A 1 86 ? 24.641 -7.005 -33.444 1.00 85.69 86 ALA A CA 1
ATOM 689 C C . ALA A 1 86 ? 25.011 -6.386 -32.081 1.00 85.69 86 ALA A C 1
ATOM 691 O O . ALA A 1 86 ? 24.155 -5.741 -31.470 1.00 85.69 86 ALA A O 1
ATOM 692 N N . ASN A 1 87 ? 26.245 -6.576 -31.596 1.00 85.94 87 ASN A N 1
ATOM 693 C CA . ASN A 1 87 ? 26.755 -5.944 -30.378 1.00 85.94 87 ASN A CA 1
ATOM 694 C C . ASN A 1 87 ? 27.445 -4.590 -30.628 1.00 85.94 87 ASN A C 1
ATOM 696 O O . ASN A 1 87 ? 27.610 -3.839 -29.670 1.00 85.94 87 ASN A O 1
ATOM 700 N N . GLU A 1 88 ? 27.793 -4.231 -31.868 1.00 85.44 88 GLU A N 1
ATOM 701 C CA . GLU A 1 88 ? 28.271 -2.871 -32.186 1.00 85.44 88 GLU A CA 1
ATOM 702 C C . GLU A 1 88 ? 27.116 -1.869 -32.357 1.00 85.44 88 GLU A C 1
ATOM 704 O O . GLU A 1 88 ? 27.281 -0.662 -32.175 1.00 85.44 88 GLU A O 1
ATOM 709 N N . GLN A 1 89 ? 25.914 -2.360 -32.671 1.00 81.56 89 GLN A N 1
ATOM 710 C CA . GLN A 1 89 ? 24.725 -1.530 -32.852 1.00 81.56 89 GLN A CA 1
ATOM 711 C C . GLN A 1 89 ? 24.170 -1.017 -31.514 1.00 81.56 89 GLN A C 1
ATOM 713 O O . GLN A 1 89 ? 23.634 -1.782 -30.704 1.00 81.56 89 GLN A O 1
ATOM 718 N N . GLN A 1 90 ? 24.192 0.304 -31.310 1.00 70.94 90 GLN A N 1
ATOM 719 C CA . GLN A 1 90 ? 23.525 0.918 -30.160 1.00 70.94 90 GLN A CA 1
ATOM 720 C C . GLN A 1 90 ? 22.009 0.679 -30.205 1.00 70.94 90 GLN A C 1
ATOM 722 O O . GLN A 1 90 ? 21.343 0.890 -31.219 1.00 70.94 90 GLN A O 1
ATOM 727 N N . ARG A 1 91 ? 21.441 0.226 -29.081 1.00 71.88 91 ARG A N 1
ATOM 728 C CA . ARG A 1 91 ? 20.012 -0.105 -28.983 1.00 71.88 91 ARG A CA 1
ATOM 729 C C . ARG A 1 91 ? 19.169 1.135 -28.654 1.00 71.88 91 ARG A C 1
ATOM 731 O O . ARG A 1 91 ? 19.541 1.880 -27.747 1.00 71.88 91 ARG A O 1
ATOM 738 N N . PRO A 1 92 ? 18.000 1.323 -29.300 1.00 69.19 92 PRO A N 1
ATOM 739 C CA . PRO A 1 92 ? 17.141 2.478 -29.057 1.00 69.19 92 PRO A CA 1
ATOM 740 C C . PRO A 1 92 ? 16.625 2.494 -27.616 1.00 69.19 92 PRO A C 1
ATOM 742 O O . PRO A 1 92 ? 16.251 1.458 -27.048 1.00 69.19 92 PRO A O 1
ATOM 745 N N . LEU A 1 93 ? 16.583 3.692 -27.036 1.00 75.69 93 LEU A N 1
ATOM 746 C CA . LEU A 1 93 ? 16.122 3.900 -25.672 1.00 75.69 93 LEU A CA 1
ATOM 747 C C . LEU A 1 93 ? 14.620 3.610 -25.557 1.00 75.69 93 LEU A C 1
ATOM 749 O O . LEU A 1 93 ? 13.849 3.831 -26.490 1.00 75.69 93 LEU A O 1
ATOM 753 N N . THR A 1 94 ? 14.177 3.118 -24.401 1.00 78.00 94 THR A N 1
ATOM 754 C CA . THR A 1 94 ? 12.749 2.869 -24.161 1.00 78.00 94 THR A CA 1
ATOM 755 C C . THR A 1 94 ? 12.331 3.316 -22.776 1.00 78.00 94 THR A C 1
ATOM 757 O O . THR A 1 94 ? 13.129 3.290 -21.844 1.00 78.00 94 THR A O 1
ATOM 760 N N . LEU A 1 95 ? 11.064 3.658 -22.607 1.00 81.94 95 LEU A N 1
ATOM 761 C CA . LEU A 1 95 ? 10.480 4.046 -21.334 1.00 81.94 95 LEU A CA 1
ATOM 762 C C . LEU A 1 95 ? 9.440 3.006 -20.916 1.00 81.94 95 LEU A C 1
ATOM 764 O O . LEU A 1 95 ? 8.740 2.422 -21.746 1.00 81.94 95 LEU A O 1
ATOM 768 N N . ARG A 1 96 ? 9.317 2.787 -19.609 1.00 80.06 96 ARG A N 1
ATOM 769 C CA . ARG A 1 96 ? 8.228 2.015 -19.007 1.00 80.06 96 ARG A CA 1
ATOM 770 C C . ARG A 1 96 ? 7.334 2.959 -18.225 1.00 80.06 96 ARG A C 1
ATOM 772 O O . ARG A 1 96 ? 7.789 3.535 -17.236 1.00 80.06 96 ARG A O 1
ATOM 779 N N . THR A 1 97 ? 6.076 3.060 -18.638 1.00 84.56 97 THR A N 1
ATOM 780 C CA . THR A 1 97 ? 5.028 3.760 -17.890 1.00 84.56 97 THR A CA 1
ATOM 781 C C . THR A 1 97 ? 4.855 3.121 -16.510 1.00 84.56 97 THR A C 1
ATOM 783 O O . THR A 1 97 ? 4.771 1.895 -16.401 1.00 84.56 97 THR A O 1
ATOM 786 N N . ASN A 1 98 ? 4.796 3.942 -15.465 1.00 84.81 98 ASN A N 1
ATOM 787 C CA . ASN A 1 98 ? 4.416 3.528 -14.121 1.00 84.81 98 ASN A CA 1
ATOM 788 C C . ASN A 1 98 ? 2.887 3.513 -14.013 1.00 84.81 98 ASN A C 1
ATOM 790 O O . ASN A 1 98 ? 2.264 4.561 -13.854 1.00 84.81 98 ASN A O 1
ATOM 794 N N . THR A 1 99 ? 2.288 2.325 -14.064 1.00 79.56 99 THR A N 1
ATOM 795 C CA . THR A 1 99 ? 0.827 2.145 -14.040 1.00 79.56 99 THR A CA 1
ATOM 796 C C . THR A 1 99 ? 0.153 2.564 -12.736 1.00 79.56 99 THR A C 1
ATOM 798 O O . THR A 1 99 ? -1.068 2.657 -12.716 1.00 79.56 99 THR A O 1
ATOM 801 N N . LEU A 1 100 ? 0.912 2.825 -11.664 1.00 79.25 100 LEU A N 1
ATOM 802 C CA . LEU A 1 100 ? 0.377 3.403 -10.424 1.00 79.25 100 LEU A CA 1
ATOM 803 C C . LEU A 1 100 ? 0.144 4.916 -10.523 1.00 79.25 100 LEU A C 1
ATOM 805 O O . LEU A 1 100 ? -0.597 5.460 -9.715 1.00 79.25 100 LEU A O 1
ATOM 809 N N . LYS A 1 101 ? 0.810 5.600 -11.465 1.00 84.44 101 LYS A N 1
ATOM 810 C CA . LYS A 1 101 ? 0.816 7.070 -11.566 1.00 84.44 101 LYS A CA 1
ATOM 811 C C . LYS A 1 101 ? 0.310 7.611 -12.904 1.00 84.44 101 LYS A C 1
ATOM 813 O O . LYS A 1 101 ? -0.192 8.724 -12.944 1.00 84.44 101 LYS A O 1
ATOM 818 N N . ALA A 1 102 ? 0.451 6.863 -14.000 1.00 85.31 102 ALA A N 1
ATOM 819 C CA . ALA A 1 102 ? 0.041 7.315 -15.328 1.00 85.31 102 ALA A CA 1
ATOM 820 C C . ALA A 1 102 ? -0.450 6.163 -16.216 1.00 85.31 102 ALA A C 1
ATOM 822 O O . ALA A 1 102 ? 0.061 5.040 -16.162 1.00 85.31 102 ALA A O 1
ATOM 823 N N . ARG A 1 103 ? -1.407 6.464 -17.103 1.00 86.56 103 ARG A N 1
ATOM 824 C CA . ARG A 1 103 ? -1.762 5.601 -18.241 1.00 86.56 103 ARG A CA 1
ATOM 825 C C . ARG A 1 103 ? -0.735 5.811 -19.364 1.00 86.56 103 ARG A C 1
ATOM 827 O O . ARG A 1 103 ? -0.096 6.859 -19.449 1.00 86.56 103 ARG A O 1
ATOM 834 N N . ARG A 1 104 ? -0.549 4.818 -20.245 1.00 86.06 104 ARG A N 1
ATOM 835 C CA . ARG A 1 104 ? 0.434 4.931 -21.343 1.00 86.06 104 ARG A CA 1
ATOM 836 C C . ARG A 1 104 ? 0.099 6.080 -22.298 1.00 86.06 104 ARG A C 1
ATOM 838 O O . ARG A 1 104 ? 1.009 6.798 -22.689 1.00 86.06 104 ARG A O 1
ATOM 845 N N . SER A 1 105 ? -1.176 6.245 -22.649 1.00 86.56 105 SER A N 1
ATOM 846 C CA . SER A 1 105 ? -1.653 7.291 -23.562 1.00 86.56 105 SER A CA 1
ATOM 847 C C . SER A 1 105 ? -1.371 8.698 -23.034 1.00 86.56 105 SER A C 1
ATOM 849 O O . SER A 1 105 ? -0.732 9.481 -23.731 1.00 86.56 105 SER A O 1
ATOM 851 N N . SER A 1 106 ? -1.744 8.998 -21.785 1.00 88.69 106 SER A N 1
ATOM 852 C CA . SER A 1 106 ? -1.481 10.315 -21.188 1.00 88.69 106 SER A CA 1
ATOM 853 C C . SER A 1 106 ? 0.017 10.601 -21.038 1.00 88.69 106 SER A C 1
ATOM 855 O O . SER A 1 106 ? 0.457 11.720 -21.291 1.00 88.69 106 SER A O 1
ATOM 857 N N . LEU A 1 107 ? 0.834 9.585 -20.729 1.00 89.00 107 LEU A N 1
ATOM 858 C CA . LEU A 1 107 ? 2.290 9.743 -20.735 1.00 89.00 107 LEU A CA 1
ATOM 859 C C . LEU A 1 107 ? 2.848 10.033 -22.142 1.00 89.00 107 LEU A C 1
ATOM 861 O O . LEU A 1 107 ? 3.738 10.870 -22.269 1.00 89.00 107 LEU A O 1
ATOM 865 N N . MET A 1 108 ? 2.360 9.353 -23.186 1.00 89.50 108 MET A N 1
ATOM 866 C CA . MET A 1 108 ? 2.779 9.630 -24.568 1.00 89.50 108 MET A CA 1
ATOM 867 C C . MET A 1 108 ? 2.457 11.071 -24.963 1.00 89.50 108 MET A C 1
ATOM 869 O O . MET A 1 108 ? 3.319 11.749 -25.516 1.00 89.50 108 MET A O 1
ATOM 873 N N . GLN A 1 109 ? 1.258 11.554 -24.632 1.00 90.00 109 GLN A N 1
ATOM 874 C CA . GLN A 1 109 ? 0.834 12.926 -24.909 1.00 90.00 109 GLN A CA 1
ATOM 875 C C . GLN A 1 109 ? 1.739 13.951 -24.206 1.00 90.00 109 GLN A C 1
ATOM 877 O O . GLN A 1 109 ? 2.282 14.832 -24.871 1.00 90.00 109 GLN A O 1
ATOM 882 N N . ALA A 1 110 ? 1.998 13.778 -22.904 1.00 89.38 110 ALA A N 1
ATOM 883 C CA . ALA A 1 110 ? 2.881 14.659 -22.133 1.00 89.38 110 ALA A CA 1
ATOM 884 C C . ALA A 1 110 ? 4.331 14.677 -22.665 1.00 89.38 110 ALA A C 1
ATOM 886 O O . ALA A 1 110 ? 4.966 15.727 -22.739 1.00 89.38 110 ALA A O 1
ATOM 887 N N . LEU A 1 111 ? 4.861 13.522 -23.083 1.00 89.75 111 LEU A N 1
ATOM 888 C CA . LEU A 1 111 ? 6.194 13.433 -23.691 1.00 89.75 111 LEU A CA 1
ATOM 889 C C . LEU A 1 111 ? 6.242 14.076 -25.087 1.00 89.75 111 LEU A C 1
ATOM 891 O O . LEU A 1 111 ? 7.195 14.790 -25.399 1.00 89.75 111 LEU A O 1
ATOM 895 N N . THR A 1 112 ? 5.192 13.897 -25.890 1.00 89.62 112 THR A N 1
ATOM 896 C CA . THR A 1 112 ? 5.078 14.497 -27.230 1.00 89.62 112 THR A CA 1
ATOM 897 C C . THR A 1 112 ? 5.018 16.025 -27.146 1.00 89.62 112 THR A C 1
ATOM 899 O O . THR A 1 112 ? 5.743 16.704 -27.871 1.00 89.62 112 THR A O 1
ATOM 902 N N . GLN A 1 113 ? 4.258 16.576 -26.189 1.00 88.88 113 GLN A N 1
ATOM 903 C CA . GLN A 1 113 ? 4.223 18.019 -25.893 1.00 88.88 113 GLN A CA 1
ATOM 904 C C . GLN A 1 113 ? 5.611 18.591 -25.547 1.00 88.88 113 GLN A C 1
ATOM 906 O O . GLN A 1 113 ? 5.910 19.735 -25.882 1.00 88.88 113 GLN A O 1
ATOM 911 N N . ARG A 1 114 ? 6.501 17.791 -24.941 1.00 85.00 114 ARG A N 1
ATOM 912 C CA . ARG A 1 114 ? 7.902 18.162 -24.654 1.00 85.00 114 ARG A CA 1
ATOM 913 C C . ARG A 1 114 ? 8.886 17.862 -25.796 1.00 85.00 114 ARG A C 1
ATOM 915 O O . ARG A 1 114 ? 10.093 17.830 -25.558 1.00 85.00 114 ARG A O 1
ATOM 922 N N . LYS A 1 115 ? 8.401 17.644 -27.025 1.00 87.69 115 LYS A N 1
ATOM 923 C CA . LYS A 1 115 ? 9.215 17.307 -28.212 1.00 87.69 115 LYS A CA 1
ATOM 924 C C . LYS A 1 115 ? 10.057 16.029 -28.030 1.00 87.69 115 LYS A C 1
ATOM 926 O O . LYS A 1 115 ? 11.177 15.927 -28.537 1.00 87.69 115 LYS A O 1
ATOM 931 N N . VAL A 1 116 ? 9.522 15.046 -27.300 1.00 87.56 116 VAL A N 1
ATOM 932 C CA . VAL A 1 116 ? 10.090 13.695 -27.181 1.00 87.56 116 VAL A CA 1
ATOM 933 C C . VAL A 1 116 ? 9.293 12.760 -28.091 1.00 87.56 116 VAL A C 1
ATOM 935 O O . VAL A 1 116 ? 8.130 12.470 -27.815 1.00 87.56 116 VAL A O 1
ATOM 938 N N . GLN A 1 117 ? 9.902 12.276 -29.174 1.00 86.25 117 GLN A N 1
ATOM 939 C CA . GLN A 1 117 ? 9.239 11.357 -30.105 1.00 86.25 117 GLN A CA 1
ATOM 940 C C . GLN A 1 117 ? 9.168 9.949 -29.502 1.00 86.25 117 GLN A C 1
ATOM 942 O O . GLN A 1 117 ? 10.204 9.289 -29.330 1.00 86.25 117 GLN A O 1
ATOM 947 N N . VAL A 1 118 ? 7.950 9.498 -29.173 1.00 87.44 118 VAL A N 1
ATOM 948 C CA . VAL A 1 118 ? 7.695 8.210 -28.511 1.00 87.44 118 VAL A CA 1
ATOM 949 C C . VAL A 1 118 ? 6.586 7.380 -29.162 1.00 87.44 118 VAL A C 1
ATOM 951 O O . VAL A 1 118 ? 5.437 7.802 -29.201 1.00 87.44 118 VAL A O 1
ATOM 954 N N . ASP A 1 119 ? 6.910 6.138 -29.534 1.00 84.00 119 ASP A N 1
ATOM 955 C CA . ASP A 1 119 ? 5.941 5.155 -30.051 1.00 84.00 119 ASP A CA 1
ATOM 956 C C . ASP A 1 119 ? 5.743 3.979 -29.082 1.00 84.00 119 ASP A C 1
ATOM 958 O O . ASP A 1 119 ? 6.646 3.646 -28.309 1.00 84.00 119 ASP A O 1
ATOM 962 N N . PRO A 1 120 ? 4.625 3.238 -29.155 1.00 81.31 120 PRO A N 1
ATOM 963 C CA . PRO A 1 120 ? 4.517 1.904 -28.569 1.00 81.31 120 PRO A CA 1
ATOM 964 C C . PRO A 1 120 ? 5.594 0.943 -29.108 1.00 81.31 120 PRO A C 1
ATOM 966 O O . PRO A 1 120 ? 5.863 0.892 -30.302 1.00 81.31 120 PRO A O 1
ATOM 969 N N . ILE A 1 121 ? 6.195 0.114 -28.242 1.00 66.88 121 ILE A N 1
ATOM 970 C CA . ILE A 1 121 ? 7.265 -0.824 -28.665 1.00 66.88 121 ILE A CA 1
ATOM 971 C C . ILE A 1 121 ? 6.733 -1.970 -29.563 1.00 66.88 121 ILE A C 1
ATOM 973 O O . ILE A 1 121 ? 7.508 -2.553 -30.330 1.00 66.88 121 ILE A O 1
ATOM 977 N N . GLY A 1 122 ? 5.435 -2.277 -29.450 1.00 61.69 122 GLY A N 1
ATOM 978 C CA . GLY A 1 122 ? 4.686 -3.299 -30.188 1.00 61.69 122 GLY A CA 1
ATOM 979 C C . GLY A 1 122 ? 3.311 -3.554 -29.547 1.00 61.69 122 GLY A C 1
ATOM 980 O O . GLY A 1 122 ? 3.064 -3.110 -28.422 1.00 61.69 122 GLY A O 1
ATOM 981 N N . SER A 1 123 ? 2.426 -4.285 -30.233 1.00 49.75 123 SER A N 1
ATOM 982 C CA . SER A 1 123 ? 1.066 -4.624 -29.758 1.00 49.75 123 SER A CA 1
ATOM 983 C C . SER A 1 123 ? 1.051 -5.460 -28.473 1.00 49.75 123 SER A C 1
ATOM 985 O O . SER A 1 123 ? 0.136 -5.343 -27.662 1.00 49.75 123 SER A O 1
ATOM 987 N N . TRP A 1 124 ? 2.099 -6.253 -28.244 1.00 55.75 124 TRP A N 1
ATOM 988 C CA . TRP A 1 124 ? 2.231 -7.144 -27.093 1.00 55.75 124 TRP A CA 1
ATOM 989 C C . TRP A 1 124 ? 2.375 -6.434 -25.733 1.00 55.75 124 TRP A C 1
ATOM 991 O O . TRP A 1 124 ? 2.137 -7.057 -24.703 1.00 55.75 124 TRP A O 1
ATOM 1001 N N . THR A 1 125 ? 2.739 -5.145 -25.697 1.00 59.53 125 THR A N 1
ATOM 1002 C CA . THR A 1 125 ? 2.887 -4.365 -24.453 1.00 59.53 125 THR A CA 1
ATOM 1003 C C . THR A 1 125 ? 1.914 -3.196 -24.409 1.00 59.53 125 THR A C 1
ATOM 1005 O O . THR A 1 125 ? 1.904 -2.362 -25.312 1.00 59.53 125 THR A O 1
ATOM 1008 N N . LYS A 1 126 ? 1.159 -3.039 -23.312 1.00 65.44 126 LYS A N 1
ATOM 1009 C CA . LYS A 1 126 ? 0.314 -1.849 -23.072 1.00 65.44 126 LYS A CA 1
ATOM 1010 C C . LYS A 1 126 ? 1.042 -0.686 -22.384 1.00 65.44 126 LYS A C 1
ATOM 1012 O O . LYS A 1 126 ? 0.432 0.332 -22.079 1.00 65.44 126 LYS A O 1
ATOM 1017 N N . VAL A 1 127 ? 2.344 -0.825 -22.114 1.00 72.81 127 VAL A N 1
ATOM 1018 C CA . VAL A 1 127 ? 3.050 -0.055 -21.060 1.00 72.81 127 VAL A CA 1
ATOM 1019 C C . VAL A 1 127 ? 4.546 0.172 -21.340 1.00 72.81 127 VAL A C 1
ATOM 1021 O O . VAL A 1 127 ? 5.304 0.553 -20.445 1.00 72.81 127 VAL A O 1
ATOM 1024 N N . GLY A 1 128 ? 5.002 -0.126 -22.556 1.00 78.62 128 GLY A N 1
ATOM 1025 C CA . GLY A 1 128 ? 6.355 0.158 -23.033 1.00 78.62 128 GLY A CA 1
ATOM 1026 C C . GLY A 1 128 ? 6.322 1.138 -24.202 1.00 78.62 128 GLY A C 1
ATOM 1027 O O . GLY A 1 128 ? 5.501 0.972 -25.107 1.00 78.62 128 GLY A O 1
ATOM 1028 N N . LEU A 1 129 ? 7.226 2.117 -24.175 1.00 81.56 129 LEU A N 1
ATOM 1029 C CA . LEU A 1 129 ? 7.410 3.150 -25.196 1.00 81.56 129 LEU A CA 1
ATOM 1030 C C . LEU A 1 129 ? 8.845 3.122 -25.731 1.00 81.56 129 LEU A C 1
ATOM 1032 O O . LEU A 1 129 ? 9.778 2.947 -24.954 1.00 81.56 129 LEU A O 1
ATOM 1036 N N . LYS A 1 130 ? 9.041 3.304 -27.033 1.00 84.00 130 LYS A N 1
ATOM 1037 C CA . LYS A 1 130 ? 10.336 3.478 -27.696 1.00 84.00 130 LYS A CA 1
ATOM 1038 C C . LYS A 1 130 ? 10.568 4.966 -27.917 1.00 84.00 130 LYS A C 1
ATOM 1040 O O . LYS A 1 130 ? 9.687 5.627 -28.445 1.00 84.00 130 LYS A O 1
ATOM 1045 N N . VAL A 1 131 ? 11.738 5.469 -27.533 1.00 84.56 131 VAL A N 1
ATOM 1046 C CA . VAL A 1 131 ? 12.175 6.837 -27.837 1.00 84.56 131 VAL A CA 1
ATOM 1047 C C . VAL A 1 131 ? 13.018 6.785 -29.107 1.00 84.56 131 VAL A C 1
ATOM 1049 O O . VAL A 1 131 ? 13.937 5.966 -29.187 1.00 84.56 131 VAL A O 1
ATOM 1052 N N . TYR A 1 132 ? 12.716 7.639 -30.082 1.00 83.19 132 TYR A N 1
ATOM 1053 C CA . TYR A 1 132 ? 13.554 7.811 -31.278 1.00 83.19 132 TYR A CA 1
ATOM 1054 C C . TYR A 1 132 ? 14.515 8.972 -31.089 1.00 83.19 132 TYR A C 1
ATOM 1056 O O . TYR A 1 132 ? 15.728 8.795 -31.126 1.00 83.19 132 TYR A O 1
ATOM 1064 N N . GLN A 1 133 ? 13.950 10.146 -30.819 1.00 80.00 133 GLN A N 1
ATOM 1065 C CA . GLN A 1 133 ? 14.676 11.389 -30.645 1.00 80.00 133 GLN A CA 1
ATOM 1066 C C . GLN A 1 133 ? 14.052 12.185 -29.498 1.00 80.00 133 GLN A C 1
ATOM 1068 O O . GLN A 1 133 ? 12.844 12.124 -29.255 1.00 80.00 133 GLN A O 1
ATOM 1073 N N . SER A 1 134 ? 14.890 12.918 -28.773 1.00 83.56 134 SER A N 1
ATOM 1074 C CA . SER A 1 134 ? 14.469 13.767 -27.666 1.00 83.56 134 SER A CA 1
ATOM 1075 C C . SER A 1 134 ? 15.344 15.008 -27.626 1.00 83.56 134 SER A C 1
ATOM 1077 O O . SER A 1 134 ? 16.562 14.883 -27.527 1.00 83.56 134 SER A O 1
ATOM 1079 N N . GLN A 1 135 ? 14.733 16.192 -27.680 1.00 81.44 135 GLN A N 1
ATOM 1080 C CA . GLN A 1 135 ? 15.454 17.456 -27.469 1.00 81.44 135 GLN A CA 1
ATOM 1081 C C . GLN A 1 135 ? 15.740 17.707 -25.978 1.00 81.44 135 GLN A C 1
ATOM 1083 O O . GLN A 1 135 ? 16.701 18.385 -25.630 1.00 81.44 135 GLN A O 1
ATOM 1088 N N . VAL A 1 136 ? 14.929 17.126 -25.086 1.00 83.38 136 VAL A N 1
ATOM 1089 C CA . VAL A 1 136 ? 15.060 17.246 -23.626 1.00 83.38 136 VAL A CA 1
ATOM 1090 C C . VAL A 1 136 ? 15.681 15.966 -23.045 1.00 83.38 136 VAL A C 1
ATOM 1092 O O . VAL A 1 136 ? 15.318 14.868 -23.480 1.00 83.38 136 VAL A O 1
ATOM 1095 N N . PRO A 1 137 ? 16.566 16.028 -22.033 1.00 81.25 137 PRO A N 1
ATOM 1096 C CA . PRO A 1 137 ? 17.047 14.827 -21.354 1.00 81.25 137 PRO A CA 1
ATOM 1097 C C . PRO A 1 137 ? 15.898 14.072 -20.663 1.00 81.25 137 PRO A C 1
ATOM 1099 O O . PRO A 1 137 ? 15.367 14.513 -19.643 1.00 81.25 137 PRO A O 1
ATOM 1102 N N . VAL A 1 138 ? 15.543 12.882 -21.162 1.00 82.62 138 VAL A N 1
ATOM 1103 C CA . VAL A 1 138 ? 14.440 12.050 -20.619 1.00 82.62 138 VAL A CA 1
ATOM 1104 C C . VAL A 1 138 ? 14.652 11.583 -19.165 1.00 82.62 138 VAL A C 1
ATOM 1106 O O . VAL A 1 138 ? 13.755 11.025 -18.543 1.00 82.62 138 VAL A O 1
ATOM 1109 N N . GLY A 1 139 ? 15.846 11.791 -18.599 1.00 79.69 139 GLY A N 1
ATOM 1110 C CA . GLY A 1 139 ? 16.147 11.566 -17.178 1.00 79.69 139 GLY A CA 1
ATOM 1111 C C . GLY A 1 139 ? 15.938 12.783 -16.273 1.00 79.69 139 GLY A C 1
ATOM 1112 O O . GLY A 1 139 ? 16.074 12.644 -15.061 1.00 79.69 139 GLY A O 1
ATOM 1113 N N . ALA A 1 140 ? 15.617 13.948 -16.841 1.00 81.56 140 ALA A N 1
ATOM 1114 C CA . ALA A 1 140 ? 15.413 15.211 -16.127 1.00 81.56 140 ALA A CA 1
ATOM 1115 C C . ALA A 1 140 ? 13.997 15.795 -16.313 1.00 81.56 140 ALA A C 1
ATOM 1117 O O . ALA A 1 140 ? 13.638 16.754 -15.640 1.00 81.56 140 ALA A O 1
ATOM 1118 N N . THR A 1 141 ? 13.172 15.217 -17.195 1.00 86.00 141 THR A N 1
ATOM 1119 C CA . THR A 1 141 ? 11.774 15.643 -17.398 1.00 86.00 141 THR A CA 1
ATOM 1120 C C . THR A 1 141 ? 10.958 15.579 -16.094 1.00 86.00 141 THR A C 1
ATOM 1122 O O . THR A 1 141 ? 11.115 14.595 -15.356 1.00 86.00 141 THR A O 1
ATOM 1125 N N . PRO A 1 142 ? 10.022 16.515 -15.841 1.00 86.62 142 PRO A N 1
ATOM 1126 C CA . PRO A 1 142 ? 9.137 16.479 -14.673 1.00 86.62 142 PRO A CA 1
ATOM 1127 C C . PRO A 1 142 ? 8.376 15.159 -14.507 1.00 86.62 142 PRO A C 1
ATOM 1129 O O . PRO A 1 142 ? 8.232 14.666 -13.395 1.00 86.62 142 PRO A O 1
ATOM 1132 N N . GLU A 1 143 ? 7.972 14.510 -15.599 1.00 89.75 143 GLU A N 1
ATOM 1133 C CA . GLU A 1 143 ? 7.258 13.228 -15.585 1.00 89.75 143 GLU A CA 1
ATOM 1134 C C . GLU A 1 143 ? 8.165 12.067 -15.129 1.00 89.75 143 GLU A C 1
ATOM 1136 O O . GLU A 1 143 ? 7.705 11.109 -14.502 1.00 89.75 143 GLU A O 1
ATOM 1141 N N . TYR A 1 144 ? 9.475 12.154 -15.386 1.00 86.81 144 TYR A N 1
ATOM 1142 C CA . TYR A 1 144 ? 10.454 11.236 -14.801 1.00 86.81 144 TYR A CA 1
ATOM 1143 C C . TYR A 1 144 ? 10.654 11.534 -13.311 1.00 86.81 144 TYR A C 1
ATOM 1145 O O . TYR A 1 144 ? 10.630 10.604 -12.503 1.00 86.81 144 TYR A O 1
ATOM 1153 N N . LEU A 1 145 ? 10.797 12.803 -12.915 1.00 85.06 145 LEU A N 1
ATOM 1154 C CA . LEU A 1 145 ? 10.981 13.189 -11.509 1.00 85.06 145 LEU A CA 1
ATOM 1155 C C . LEU A 1 145 ? 9.757 12.833 -10.645 1.00 85.06 145 LEU A C 1
ATOM 1157 O O . LEU A 1 145 ? 9.919 12.189 -9.613 1.00 85.06 145 LEU A O 1
ATOM 1161 N N . GLY A 1 146 ? 8.540 13.097 -11.126 1.00 83.06 146 GLY A N 1
ATOM 1162 C CA . GLY A 1 146 ? 7.275 12.653 -10.523 1.00 83.06 146 GLY A CA 1
ATOM 1163 C C . GLY A 1 146 ? 7.046 11.136 -10.582 1.00 83.06 146 GLY A C 1
ATOM 1164 O O . GLY A 1 146 ? 6.122 10.613 -9.958 1.00 83.06 146 GLY A O 1
ATOM 1165 N N . GLY A 1 147 ? 7.899 10.393 -11.294 1.00 84.69 147 GLY A N 1
ATOM 1166 C CA . GLY A 1 147 ? 7.872 8.933 -11.341 1.00 84.69 147 GLY A CA 1
ATOM 1167 C C . GLY A 1 147 ? 6.765 8.340 -12.213 1.00 84.69 147 GLY A C 1
ATOM 1168 O O . GLY A 1 147 ? 6.399 7.183 -12.008 1.00 84.69 147 GLY A O 1
ATOM 1169 N N . HIS A 1 148 ? 6.242 9.085 -13.190 1.00 86.88 148 HIS A N 1
ATOM 1170 C CA . HIS A 1 148 ? 5.265 8.592 -14.173 1.00 86.88 148 HIS A CA 1
ATOM 1171 C C . HIS A 1 148 ? 5.882 7.546 -15.108 1.00 86.88 148 HIS A C 1
ATOM 1173 O O . HIS A 1 148 ? 5.172 6.726 -15.691 1.00 86.88 148 HIS A O 1
ATOM 1179 N N . TYR A 1 149 ? 7.212 7.533 -15.225 1.00 85.19 149 TYR A N 1
ATOM 1180 C CA . TYR A 1 149 ? 7.938 6.482 -15.918 1.00 85.19 149 TYR A CA 1
ATOM 1181 C C . TYR A 1 149 ? 9.338 6.225 -15.363 1.00 85.19 149 TYR A C 1
ATOM 1183 O O . TYR A 1 149 ? 9.896 6.937 -14.519 1.00 85.19 149 TYR A O 1
ATOM 1191 N N . MET A 1 150 ? 9.923 5.152 -15.880 1.00 79.62 150 MET A N 1
ATOM 1192 C CA . MET A 1 150 ? 11.318 4.799 -15.685 1.00 79.62 150 MET A CA 1
ATOM 1193 C C . MET A 1 150 ? 11.972 4.497 -17.031 1.00 79.62 150 MET A C 1
ATOM 1195 O O . MET A 1 150 ? 11.384 3.837 -17.887 1.00 79.62 150 MET A O 1
ATOM 1199 N N . ILE A 1 151 ? 13.202 4.973 -17.199 1.00 77.50 151 ILE A N 1
ATOM 1200 C CA . ILE A 1 151 ? 14.029 4.681 -18.366 1.00 77.50 151 ILE A CA 1
ATOM 1201 C C . ILE A 1 151 ? 14.443 3.203 -18.317 1.00 77.50 151 ILE A C 1
ATOM 1203 O O . ILE A 1 151 ? 14.841 2.688 -17.268 1.00 77.50 151 ILE A O 1
ATOM 1207 N N . GLN A 1 152 ? 14.300 2.520 -19.448 1.00 65.62 152 GLN A N 1
ATOM 1208 C CA . GLN A 1 152 ? 14.625 1.113 -19.693 1.00 65.62 152 GLN A CA 1
ATOM 1209 C C . GLN A 1 152 ? 15.260 0.983 -21.096 1.00 65.62 152 GLN A C 1
ATOM 1211 O O . GLN A 1 152 ? 15.619 1.976 -21.730 1.00 65.62 152 GLN A O 1
ATOM 1216 N N . THR A 1 153 ? 15.410 -0.230 -21.624 1.00 52.16 153 THR A N 1
ATOM 1217 C CA . THR A 1 153 ? 15.817 -0.422 -23.029 1.00 52.16 153 THR A CA 1
ATOM 1218 C C . THR A 1 153 ? 15.041 -1.572 -23.669 1.00 52.16 153 THR A C 1
ATOM 1220 O O . THR A 1 153 ? 14.486 -2.410 -22.953 1.00 52.16 153 THR A O 1
ATOM 1223 N N . ARG A 1 154 ? 14.956 -1.565 -25.008 1.00 39.53 154 ARG A N 1
ATOM 1224 C CA . ARG A 1 154 ? 13.984 -2.335 -25.795 1.00 39.53 154 ARG A CA 1
ATOM 1225 C C . ARG A 1 154 ? 14.062 -3.831 -25.519 1.00 39.53 154 ARG A C 1
ATOM 1227 O O . ARG A 1 154 ? 14.975 -4.510 -25.979 1.00 39.53 154 ARG A O 1
ATOM 1234 N N . ARG A 1 155 ? 13.067 -4.326 -24.782 1.00 41.16 155 ARG A N 1
ATOM 1235 C CA . ARG A 1 155 ? 12.878 -5.735 -24.433 1.00 41.16 155 ARG A CA 1
ATOM 1236 C C . ARG A 1 155 ? 11.404 -6.107 -24.484 1.00 41.16 155 ARG A C 1
ATOM 1238 O O . ARG A 1 155 ? 10.550 -5.266 -24.198 1.00 41.16 155 ARG A O 1
ATOM 1245 N N . ALA A 1 156 ? 11.120 -7.357 -24.843 1.00 28.75 156 ALA A N 1
ATOM 1246 C CA . ALA A 1 156 ? 9.762 -7.887 -24.870 1.00 28.75 156 ALA A CA 1
ATOM 1247 C C . ALA A 1 156 ? 9.071 -7.765 -23.500 1.00 28.75 156 ALA A C 1
ATOM 1249 O O . ALA A 1 156 ? 9.710 -7.780 -22.449 1.00 28.75 156 ALA A O 1
ATOM 1250 N N . LYS A 1 157 ? 7.753 -7.593 -23.514 1.00 34.38 157 LYS A N 1
ATOM 1251 C CA . LYS A 1 157 ? 6.926 -7.368 -22.323 1.00 34.38 157 LYS A CA 1
ATOM 1252 C C . LYS A 1 157 ? 5.491 -7.740 -22.673 1.00 34.38 157 LYS A C 1
ATOM 1254 O O . LYS A 1 157 ? 4.653 -6.860 -22.842 1.00 34.38 157 LYS A O 1
ATOM 1259 N N . ILE A 1 158 ? 5.263 -9.027 -22.901 1.00 27.97 158 ILE A N 1
ATOM 1260 C CA . ILE A 1 158 ? 3.975 -9.507 -23.391 1.00 27.97 158 ILE A CA 1
ATOM 1261 C C . ILE A 1 158 ? 3.019 -9.709 -22.210 1.00 27.97 158 ILE A C 1
ATOM 1263 O O . ILE A 1 158 ? 3.397 -10.302 -21.199 1.00 27.97 158 ILE A O 1
ATOM 1267 N N . GLU A 1 159 ? 1.797 -9.190 -22.324 1.00 25.17 159 GLU A N 1
ATOM 1268 C CA . GLU A 1 159 ? 0.719 -9.467 -21.369 1.00 25.17 159 GLU A CA 1
ATOM 1269 C C . GLU A 1 159 ? 0.164 -10.889 -21.549 1.00 25.17 159 GLU A C 1
ATOM 1271 O O . GLU A 1 159 ? -0.047 -11.343 -22.672 1.00 25.17 159 GLU A O 1
ATOM 1276 N N . GLY A 1 160 ? -0.123 -11.584 -20.444 1.00 23.64 160 GLY A N 1
ATOM 1277 C CA . GLY A 1 160 ? -0.704 -12.927 -20.483 1.00 23.64 160 GLY A CA 1
ATOM 1278 C C . GLY A 1 160 ? -1.294 -13.373 -19.145 1.00 23.64 160 GLY A C 1
ATOM 1279 O O . GLY A 1 160 ? -0.554 -13.716 -18.234 1.00 23.64 160 GLY A O 1
ATOM 1280 N N . LEU A 1 161 ? -2.630 -13.399 -19.094 1.00 24.78 161 LEU A N 1
ATOM 1281 C CA . LEU A 1 161 ? -3.524 -13.994 -18.087 1.00 24.78 161 LEU A CA 1
ATOM 1282 C C . LEU A 1 161 ? -3.482 -13.503 -16.622 1.00 24.78 161 LEU A C 1
ATOM 1284 O O . LEU A 1 161 ? -2.626 -13.858 -15.816 1.00 24.78 161 LEU A O 1
ATOM 1288 N N . ARG A 1 162 ? -4.605 -12.872 -16.243 1.00 23.39 162 ARG A N 1
ATOM 1289 C CA . ARG A 1 162 ? -5.344 -13.256 -15.028 1.00 23.39 162 ARG A CA 1
ATOM 1290 C C . ARG A 1 162 ? -5.677 -14.752 -15.100 1.00 23.39 162 ARG A C 1
ATOM 1292 O O . ARG A 1 162 ? -6.124 -15.215 -16.147 1.00 23.39 162 ARG A O 1
ATOM 1299 N N . SER A 1 163 ? -5.556 -15.479 -13.997 1.00 24.19 163 SER A N 1
ATOM 1300 C CA . SER A 1 163 ? -6.227 -16.772 -13.828 1.00 24.19 163 SER A CA 1
ATOM 1301 C C . SER A 1 163 ? -7.591 -16.543 -13.180 1.00 24.19 163 SER A C 1
ATOM 1303 O O . SER A 1 163 ? -7.618 -16.050 -12.060 1.00 24.19 163 SER A O 1
ATOM 1305 N N . GLY A 1 164 ? -8.665 -16.895 -13.898 1.00 27.62 164 GLY A N 1
ATOM 1306 C CA . GLY A 1 164 ? -10.036 -17.070 -13.400 1.00 27.62 164 GLY A CA 1
ATOM 1307 C C . GLY A 1 164 ? -10.619 -15.952 -12.534 1.00 27.62 164 GLY A C 1
ATOM 1308 O O . GLY A 1 164 ? -10.481 -16.011 -11.324 1.00 27.62 164 GLY A O 1
ATOM 1309 N N . ASP A 1 165 ? -11.314 -14.995 -13.156 1.00 25.97 165 ASP A N 1
ATOM 1310 C CA . ASP A 1 165 ? -12.658 -14.582 -12.713 1.00 25.97 165 ASP A CA 1
ATOM 1311 C C . ASP A 1 165 ? -13.319 -13.665 -13.754 1.00 25.97 165 ASP A C 1
ATOM 1313 O O . ASP A 1 165 ? -12.647 -12.924 -14.481 1.00 25.97 165 ASP A O 1
ATOM 1317 N N . ASN A 1 166 ? -14.647 -13.765 -13.858 1.00 25.66 166 ASN A N 1
ATOM 1318 C CA . ASN A 1 166 ? -15.449 -13.129 -14.904 1.00 25.66 166 ASN A CA 1
ATOM 1319 C C . ASN A 1 166 ? -15.392 -11.599 -14.819 1.00 25.66 166 ASN A C 1
ATOM 1321 O O . ASN A 1 166 ? -15.943 -10.999 -13.898 1.00 25.66 166 ASN A O 1
ATOM 1325 N N . VAL A 1 167 ? -14.813 -10.953 -15.832 1.00 25.11 167 VAL A N 1
ATOM 1326 C CA . VAL A 1 167 ? -14.941 -9.504 -16.021 1.00 25.11 167 VAL A CA 1
ATOM 1327 C C . VAL A 1 167 ? -15.893 -9.249 -17.175 1.00 25.11 167 VAL A C 1
ATOM 1329 O O . VAL A 1 167 ? -15.522 -9.390 -18.337 1.00 25.11 167 VAL A O 1
ATOM 1332 N N . ARG A 1 168 ? -17.125 -8.862 -16.826 1.00 25.17 168 ARG A N 1
ATOM 1333 C CA . ARG A 1 168 ? -18.032 -8.181 -17.753 1.00 25.17 168 ARG A CA 1
ATOM 1334 C C . ARG A 1 168 ? -17.371 -6.874 -18.190 1.00 25.17 168 ARG A C 1
ATOM 1336 O O . ARG A 1 168 ? -16.824 -6.151 -17.357 1.00 25.17 168 ARG A O 1
ATOM 1343 N N . GLU A 1 169 ? -17.410 -6.582 -19.483 1.00 27.81 169 GLU A N 1
ATOM 1344 C CA . GLU A 1 169 ? -16.961 -5.293 -20.002 1.00 27.81 169 GLU A CA 1
ATOM 1345 C C . GLU A 1 169 ? -17.969 -4.209 -19.613 1.00 27.81 169 GLU A C 1
ATOM 1347 O O . GLU A 1 169 ? -19.040 -4.102 -20.203 1.00 27.81 169 GLU A O 1
ATOM 1352 N N . GLY A 1 170 ? -17.615 -3.405 -18.612 1.00 25.31 170 GLY A N 1
ATOM 1353 C CA . GLY A 1 170 ? -18.239 -2.112 -18.369 1.00 25.31 170 GLY A CA 1
ATOM 1354 C C . GLY A 1 170 ? -17.416 -1.018 -19.041 1.00 25.31 170 GLY A C 1
ATOM 1355 O O . GLY A 1 170 ? -16.320 -0.694 -18.579 1.00 25.31 170 GLY A O 1
ATOM 1356 N N . LYS A 1 171 ? -17.952 -0.425 -20.113 1.00 34.19 171 LYS A N 1
ATOM 1357 C CA . LYS A 1 171 ? -17.812 1.028 -20.272 1.00 34.19 171 LYS A CA 1
ATOM 1358 C C . LYS A 1 171 ? -18.571 1.635 -19.095 1.00 34.19 171 LYS A C 1
ATOM 1360 O O . LYS A 1 171 ? -19.686 1.184 -18.889 1.00 34.19 171 LYS A O 1
ATOM 1365 N N . ASP A 1 172 ? -18.015 2.613 -18.387 1.00 28.33 172 ASP A N 1
ATOM 1366 C CA . ASP A 1 172 ? -18.825 3.669 -17.771 1.00 28.33 172 ASP A CA 1
ATOM 1367 C C . ASP A 1 172 ? -17.980 4.831 -17.236 1.00 28.33 172 ASP A C 1
ATOM 1369 O O . ASP A 1 172 ? -16.765 4.732 -17.041 1.00 28.33 172 ASP A O 1
ATOM 1373 N N . GLU A 1 173 ? -18.656 5.966 -17.096 1.00 33.12 173 GLU A N 1
ATOM 1374 C CA . GLU A 1 173 ? -18.119 7.270 -16.706 1.00 33.12 173 GLU A CA 1
ATOM 1375 C C . GLU A 1 173 ? -17.987 7.403 -15.179 1.00 33.12 173 GLU A C 1
ATOM 1377 O O . GLU A 1 173 ? -18.781 6.844 -14.426 1.00 33.12 173 GLU A O 1
ATOM 1382 N N . MET A 1 174 ? -17.012 8.193 -14.722 1.00 31.72 174 MET A N 1
ATOM 1383 C CA . MET A 1 174 ? -16.664 8.339 -13.302 1.00 31.72 174 MET A CA 1
ATOM 1384 C C . MET A 1 174 ? -17.679 9.203 -12.539 1.00 31.72 174 MET A C 1
ATOM 1386 O O . MET A 1 174 ? -17.935 10.346 -12.927 1.00 31.72 174 MET A O 1
ATOM 1390 N N . LYS A 1 175 ? -18.242 8.658 -11.454 1.00 32.78 175 LYS A N 1
ATOM 1391 C CA . LYS A 1 175 ? -19.396 9.198 -10.713 1.00 32.78 175 LYS A CA 1
ATOM 1392 C C . LYS A 1 175 ? -19.290 8.818 -9.222 1.00 32.78 175 LYS A C 1
ATOM 1394 O O . LYS A 1 175 ? -18.663 7.813 -8.911 1.00 32.78 175 LYS A O 1
ATOM 1399 N N . LYS A 1 176 ? -19.903 9.484 -8.234 1.00 47.09 176 LYS A N 1
ATOM 1400 C CA . LYS A 1 176 ? -20.326 10.883 -7.968 1.00 47.09 176 LYS A CA 1
ATOM 1401 C C . LYS A 1 176 ? -20.661 10.924 -6.436 1.00 47.09 176 LYS A C 1
ATOM 1403 O O . LYS A 1 176 ? -20.807 9.866 -5.850 1.00 47.09 176 LYS A O 1
ATOM 1408 N N . ALA A 1 177 ? -20.735 12.062 -5.733 1.00 39.06 177 ALA A N 1
ATOM 1409 C CA . ALA A 1 177 ? -21.008 12.073 -4.264 1.00 39.06 177 ALA A CA 1
ATOM 1410 C C . ALA A 1 177 ? -22.518 12.090 -3.871 1.00 39.06 177 ALA A C 1
ATOM 1412 O O . ALA A 1 177 ? -23.369 12.292 -4.728 1.00 39.06 177 ALA A O 1
ATOM 1413 N N . SER A 1 178 ? -22.865 11.922 -2.583 1.00 39.72 178 SER A N 1
ATOM 1414 C CA . SER A 1 178 ? -24.223 12.139 -2.014 1.00 39.72 178 SER A CA 1
ATOM 1415 C C . SER A 1 178 ? -24.123 12.825 -0.631 1.00 39.72 178 SER A C 1
ATOM 1417 O O . SER A 1 178 ? -23.087 12.680 0.018 1.00 39.72 178 SER A O 1
ATOM 1419 N N . TYR A 1 179 ? -25.135 13.615 -0.236 1.00 53.78 179 TYR A N 1
ATOM 1420 C CA . TYR A 1 179 ? -25.097 14.680 0.791 1.00 53.78 179 TYR A CA 1
ATOM 1421 C C . TYR A 1 179 ? -26.003 14.391 2.006 1.00 53.78 179 TYR A C 1
ATOM 1423 O O . TYR A 1 179 ? -26.976 13.654 1.896 1.00 53.78 179 TYR A O 1
ATOM 1431 N N . THR A 1 180 ? -25.700 15.006 3.161 1.00 46.91 180 THR A N 1
ATOM 1432 C CA . THR A 1 180 ? -26.569 15.050 4.358 1.00 46.91 180 THR A CA 1
ATOM 1433 C C . THR A 1 180 ? -26.481 16.455 5.008 1.00 46.91 180 THR A C 1
ATOM 1435 O O . THR A 1 180 ? -25.688 17.267 4.539 1.00 46.91 180 THR A O 1
ATOM 1438 N N . GLY A 1 181 ? -27.312 16.797 6.003 1.00 53.06 181 GLY A N 1
ATOM 1439 C CA . GLY A 1 181 ? -27.552 18.188 6.464 1.00 53.06 181 GLY A CA 1
ATOM 1440 C C . GLY A 1 181 ? -26.383 18.964 7.121 1.00 53.06 181 GLY A C 1
ATOM 1441 O O . GLY A 1 181 ? -25.248 18.504 7.185 1.00 53.06 181 GLY A O 1
ATOM 1442 N N . GLY A 1 182 ? -26.656 20.166 7.654 1.00 58.72 182 GLY A N 1
ATOM 1443 C CA . GLY A 1 182 ? -25.736 20.898 8.552 1.00 58.72 182 GLY A CA 1
ATOM 1444 C C . GLY A 1 182 ? -25.441 22.372 8.220 1.00 58.72 182 GLY A C 1
ATOM 1445 O O . GLY A 1 182 ? -25.849 22.901 7.186 1.00 58.72 182 GLY A O 1
ATOM 1446 N N . THR A 1 183 ? -24.672 23.026 9.104 1.00 57.53 183 THR A N 1
ATOM 1447 C CA . THR A 1 183 ? -24.397 24.484 9.151 1.00 57.53 183 THR A CA 1
ATOM 1448 C C . THR A 1 183 ? -23.895 25.099 7.843 1.00 57.53 183 THR A C 1
ATOM 1450 O O . THR A 1 183 ? -24.190 26.259 7.567 1.00 57.53 183 THR A O 1
ATOM 1453 N N . ILE A 1 184 ? -23.214 24.319 6.993 1.00 70.75 184 ILE A N 1
ATOM 1454 C CA . ILE A 1 184 ? -22.794 24.724 5.638 1.00 70.75 184 ILE A CA 1
ATOM 1455 C C . ILE A 1 184 ? -23.966 25.337 4.844 1.00 70.75 184 ILE A C 1
ATOM 1457 O O . ILE A 1 184 ? -23.766 26.298 4.099 1.00 70.75 184 ILE A O 1
ATOM 1461 N N . GLY A 1 185 ? -25.170 24.770 4.987 1.00 65.88 185 GLY A N 1
ATOM 1462 C CA . GLY A 1 185 ? -26.376 25.165 4.254 1.00 65.88 185 GLY A CA 1
ATOM 1463 C C . GLY A 1 185 ? -27.323 26.103 4.998 1.00 65.88 185 GLY A C 1
ATOM 1464 O O . GLY A 1 185 ? -28.366 26.442 4.445 1.00 65.88 185 GLY A O 1
ATOM 1465 N N . MET A 1 186 ? -26.996 26.510 6.227 1.00 73.25 186 MET A N 1
ATOM 1466 C CA . MET A 1 186 ? -27.862 27.386 7.016 1.00 73.25 186 MET A CA 1
ATOM 1467 C C . MET A 1 186 ? -27.775 28.845 6.554 1.00 73.25 186 MET A C 1
ATOM 1469 O O . MET A 1 186 ? -26.718 29.319 6.140 1.00 73.25 186 MET A O 1
ATOM 1473 N N . LEU A 1 187 ? -28.887 29.564 6.678 1.00 66.50 187 LEU A N 1
ATOM 1474 C CA . LEU A 1 187 ? -28.983 31.008 6.504 1.00 66.50 187 LEU A CA 1
ATOM 1475 C C . LEU A 1 187 ? -29.154 31.712 7.844 1.00 66.50 187 LEU A C 1
ATOM 1477 O O . LEU A 1 187 ? -29.771 31.178 8.764 1.00 66.50 187 LEU A O 1
ATOM 1481 N N . LYS A 1 188 ? -28.659 32.949 7.921 1.00 69.38 188 LYS A N 1
ATOM 1482 C CA . LYS A 1 188 ? -28.891 33.842 9.054 1.00 69.38 188 LYS A CA 1
ATOM 1483 C C . LYS A 1 188 ? -30.237 34.546 8.890 1.00 69.38 188 LYS A C 1
ATOM 1485 O O . LYS A 1 188 ? -30.405 35.366 7.991 1.00 69.38 188 LYS A O 1
ATOM 1490 N N . GLY A 1 189 ? -31.193 34.200 9.746 1.00 68.44 189 GLY A N 1
ATOM 1491 C CA . GLY A 1 189 ? -32.514 34.814 9.786 1.00 68.44 189 GLY A CA 1
ATOM 1492 C C . GLY A 1 189 ? -32.481 36.270 10.275 1.00 68.44 189 GLY A C 1
ATOM 1493 O O . GLY A 1 189 ? -31.462 36.727 10.804 1.00 68.44 189 GLY A O 1
ATOM 1494 N N . PRO A 1 190 ? -33.601 37.011 10.154 1.00 65.12 190 PRO A N 1
ATOM 1495 C CA . PRO A 1 190 ? -33.700 38.404 10.611 1.00 65.12 190 PRO A CA 1
ATOM 1496 C C . PRO A 1 190 ? -33.466 38.587 12.120 1.00 65.12 190 PRO A C 1
ATOM 1498 O O . PRO A 1 190 ? -33.076 39.662 12.561 1.00 65.12 190 PRO A O 1
ATOM 1501 N N . ASP A 1 191 ? -33.692 37.531 12.904 1.00 70.69 191 ASP A N 1
ATOM 1502 C CA . ASP A 1 191 ? -33.437 37.444 14.347 1.00 70.69 191 ASP A CA 1
ATOM 1503 C C . ASP A 1 191 ? -31.976 37.083 14.693 1.00 70.69 191 ASP A C 1
ATOM 1505 O O . ASP A 1 191 ? -31.618 36.975 15.864 1.00 70.69 191 ASP A O 1
ATOM 1509 N N . GLY A 1 192 ? -31.124 36.873 13.684 1.00 65.25 192 GLY A N 1
ATOM 1510 C CA . GLY A 1 192 ? -29.741 36.430 13.838 1.00 65.25 192 GLY A CA 1
ATOM 1511 C C . GLY A 1 192 ? -29.563 34.924 14.058 1.00 65.25 192 GLY A C 1
ATOM 1512 O O . GLY A 1 192 ? -28.414 34.479 14.110 1.00 65.25 192 GLY A O 1
ATOM 1513 N N . SER A 1 193 ? -30.645 34.141 14.153 1.00 70.62 193 SER A N 1
ATOM 1514 C CA . SER A 1 193 ? -30.582 32.676 14.268 1.00 70.62 193 SER A CA 1
ATOM 1515 C C . SER A 1 193 ? -30.138 32.033 12.950 1.00 70.62 193 SER A C 1
ATOM 1517 O O . SER A 1 193 ? -30.451 32.535 11.872 1.00 70.62 193 SER A O 1
ATOM 1519 N N . LEU A 1 194 ? -29.405 30.919 13.019 1.00 68.44 194 LEU A N 1
ATOM 1520 C CA . LEU A 1 194 ? -29.084 30.112 11.840 1.00 68.44 194 LEU A CA 1
ATOM 1521 C C . LEU A 1 194 ? -30.174 29.057 11.633 1.00 68.44 194 LEU A C 1
ATOM 1523 O O . LEU A 1 194 ? -30.513 28.339 12.570 1.00 68.44 194 LEU A O 1
ATOM 1527 N N . ARG A 1 195 ? -30.728 28.967 10.419 1.00 69.25 195 ARG A N 1
ATOM 1528 C CA . ARG A 1 195 ? -31.782 27.999 10.064 1.00 69.25 195 ARG A CA 1
ATOM 1529 C C . ARG A 1 195 ? -31.493 27.353 8.703 1.00 69.25 195 ARG A C 1
ATOM 1531 O O . ARG A 1 195 ? -30.982 28.043 7.820 1.00 69.25 195 ARG A O 1
ATOM 1538 N N . PRO A 1 196 ? -31.784 26.058 8.501 1.00 67.75 196 PRO A N 1
ATOM 1539 C CA . PRO A 1 196 ? -31.617 25.411 7.202 1.00 67.75 196 PRO A CA 1
ATOM 1540 C C . PRO A 1 196 ? -32.660 25.912 6.188 1.00 67.75 196 PRO A C 1
ATOM 1542 O O . PRO A 1 196 ? -33.822 26.109 6.538 1.00 67.75 196 PRO A O 1
ATOM 1545 N N . GLU A 1 197 ? -32.255 26.085 4.927 1.00 69.19 197 GLU A N 1
ATOM 1546 C CA . GLU A 1 197 ? -33.148 26.425 3.809 1.00 69.19 197 GLU A CA 1
ATOM 1547 C C . GLU A 1 197 ? -33.042 25.347 2.707 1.00 69.19 197 GLU A C 1
ATOM 1549 O O . GLU A 1 197 ? -31.972 25.220 2.097 1.00 69.19 197 GLU A O 1
ATOM 1554 N N . PRO A 1 198 ? -34.115 24.576 2.432 1.00 67.88 198 PRO A N 1
ATOM 1555 C CA . PRO A 1 198 ? -34.111 23.526 1.413 1.00 67.88 198 PRO A CA 1
ATOM 1556 C C . PRO A 1 198 ? -33.714 24.012 0.014 1.00 67.88 198 PRO A C 1
ATOM 1558 O O . PRO A 1 198 ? -34.219 25.013 -0.494 1.00 67.88 198 PRO A O 1
ATOM 1561 N N . GLY A 1 199 ? -32.807 23.286 -0.638 1.00 67.56 199 GLY A N 1
ATOM 1562 C CA . GLY A 1 199 ? -32.350 23.533 -2.008 1.00 67.56 199 GLY A CA 1
ATOM 1563 C C . GLY A 1 199 ? -31.312 24.650 -2.156 1.00 67.56 199 GLY A C 1
ATOM 1564 O O . GLY A 1 199 ? -30.581 24.680 -3.154 1.00 67.56 199 GLY A O 1
ATOM 1565 N N . ALA A 1 200 ? -31.188 25.551 -1.176 1.00 69.25 200 ALA A N 1
ATOM 1566 C CA . ALA A 1 200 ? -30.305 26.712 -1.261 1.00 69.25 200 ALA A CA 1
ATOM 1567 C C . ALA A 1 200 ? -28.824 26.309 -1.346 1.00 69.25 200 ALA A C 1
ATOM 1569 O O . ALA A 1 200 ? -28.065 26.828 -2.171 1.00 69.25 200 ALA A O 1
ATOM 1570 N N . LEU A 1 201 ? -28.403 25.321 -0.548 1.00 72.75 201 LEU A N 1
ATOM 1571 C CA . LEU A 1 201 ? -27.020 24.845 -0.562 1.00 72.75 201 LEU A CA 1
ATOM 1572 C C . LEU A 1 201 ? -26.645 24.155 -1.881 1.00 72.75 201 LEU A C 1
ATOM 1574 O O . LEU A 1 201 ? -25.538 24.360 -2.384 1.00 72.75 201 LEU A O 1
ATOM 1578 N N . ARG A 1 202 ? -27.560 23.382 -2.477 1.00 72.50 202 ARG A N 1
ATOM 1579 C CA . ARG A 1 202 ? -27.339 22.745 -3.783 1.00 72.50 202 ARG A CA 1
ATOM 1580 C C . ARG A 1 202 ? -27.048 23.779 -4.867 1.00 72.50 202 ARG A C 1
ATOM 1582 O O . ARG A 1 202 ? -26.080 23.622 -5.610 1.00 72.50 202 ARG A O 1
ATOM 1589 N N . GLN A 1 203 ? -27.822 24.863 -4.911 1.00 74.44 203 GLN A N 1
ATOM 1590 C CA . GLN A 1 203 ? -27.588 25.963 -5.850 1.00 74.44 203 GLN A CA 1
ATOM 1591 C C . GLN A 1 203 ? -26.262 26.692 -5.578 1.00 74.44 203 GLN A C 1
ATOM 1593 O O . GLN A 1 203 ? -25.557 27.053 -6.520 1.00 74.44 203 GLN A O 1
ATOM 1598 N N . ARG A 1 204 ? -25.897 26.906 -4.305 1.00 76.75 204 ARG A N 1
ATOM 1599 C CA . ARG A 1 204 ? -24.631 27.558 -3.915 1.00 76.75 204 ARG A CA 1
ATOM 1600 C C . ARG A 1 204 ? -23.407 26.730 -4.302 1.00 76.75 204 ARG A C 1
ATOM 1602 O O . ARG A 1 204 ? -22.479 27.274 -4.893 1.00 76.75 204 ARG A O 1
ATOM 1609 N N . LEU A 1 205 ? -23.409 25.424 -4.028 1.00 76.69 205 LEU A N 1
ATOM 1610 C CA . LEU A 1 205 ? -22.292 24.549 -4.395 1.00 76.69 205 LEU A CA 1
ATOM 1611 C C . LEU A 1 205 ? -22.161 24.412 -5.920 1.00 76.69 205 LEU A C 1
ATOM 1613 O O . LEU A 1 205 ? -21.048 24.487 -6.426 1.00 76.69 205 LEU A O 1
ATOM 1617 N N . GLN A 1 206 ? -23.260 24.342 -6.678 1.00 73.88 206 GLN A N 1
ATOM 1618 C CA . GLN A 1 206 ? -23.202 24.348 -8.151 1.00 73.88 206 GLN A CA 1
ATOM 1619 C C . GLN A 1 206 ? -22.542 25.607 -8.750 1.00 73.88 206 GLN A C 1
ATOM 1621 O O . GLN A 1 206 ? -21.975 25.526 -9.841 1.00 73.88 206 GLN A O 1
ATOM 1626 N N . LYS A 1 207 ? -22.573 26.747 -8.042 1.00 78.69 207 LYS A N 1
ATOM 1627 C CA . LYS A 1 207 ? -21.906 28.001 -8.440 1.00 78.69 207 LYS A CA 1
ATOM 1628 C C . LYS A 1 207 ? -20.400 28.033 -8.130 1.00 78.69 207 LYS A C 1
ATOM 1630 O O . LYS A 1 207 ? -19.731 28.963 -8.571 1.00 78.69 207 LYS A O 1
ATOM 1635 N N . LEU A 1 208 ? -19.848 27.062 -7.394 1.00 79.12 208 LEU A N 1
ATOM 1636 C CA . LEU A 1 208 ? -18.400 26.976 -7.178 1.00 79.12 208 LEU A CA 1
ATOM 1637 C C . LEU A 1 208 ? -17.712 26.491 -8.456 1.00 79.12 208 LEU A C 1
ATOM 1639 O O . LEU A 1 208 ? -17.774 25.309 -8.796 1.00 79.12 208 LEU A O 1
ATOM 1643 N N . GLU A 1 209 ? -17.019 27.398 -9.144 1.00 80.25 209 GLU A N 1
ATOM 1644 C CA . GLU A 1 209 ? -16.271 27.096 -10.369 1.00 80.25 209 GLU A CA 1
ATOM 1645 C C . GLU A 1 209 ? -15.290 25.929 -10.185 1.00 80.25 209 GLU A C 1
ATOM 1647 O O . GLU A 1 209 ? -15.134 25.121 -11.098 1.00 80.25 209 GLU A O 1
ATOM 1652 N N . GLU A 1 210 ? -14.680 25.775 -9.001 1.00 81.44 210 GLU A N 1
ATOM 1653 C CA . GLU A 1 210 ? -13.751 24.674 -8.716 1.00 81.44 210 GLU A CA 1
ATOM 1654 C C . GLU A 1 210 ? -14.391 23.283 -8.827 1.00 81.44 210 GLU A C 1
ATOM 1656 O O . GLU A 1 210 ? -13.712 22.344 -9.239 1.00 81.44 210 GLU A O 1
ATOM 1661 N N . LEU A 1 211 ? -15.684 23.144 -8.502 1.00 75.19 211 LEU A N 1
ATOM 1662 C CA . LEU A 1 211 ? -16.413 21.873 -8.621 1.00 75.19 211 LEU A CA 1
ATOM 1663 C C . LEU A 1 211 ? -16.728 21.502 -10.079 1.00 75.19 211 LEU A C 1
ATOM 1665 O O . LEU A 1 211 ? -17.025 20.342 -10.362 1.00 75.19 211 LEU A O 1
ATOM 1669 N N . ASN A 1 212 ? -16.652 22.475 -10.993 1.00 72.38 212 ASN A N 1
ATOM 1670 C CA . ASN A 1 212 ? -16.998 22.333 -12.407 1.00 72.38 212 ASN A CA 1
ATOM 1671 C C . ASN A 1 212 ? -15.760 22.219 -13.326 1.00 72.38 212 ASN A C 1
ATOM 1673 O O . ASN A 1 212 ? -15.908 22.188 -14.545 1.00 72.38 212 ASN A O 1
ATOM 1677 N N . GLN A 1 213 ? -14.541 22.158 -12.774 1.00 75.19 213 GLN A N 1
ATOM 1678 C CA . GLN A 1 213 ? -13.307 22.003 -13.558 1.00 75.19 213 GLN A CA 1
ATOM 1679 C C . GLN A 1 213 ? -13.125 20.561 -14.062 1.00 75.19 213 GLN A C 1
ATOM 1681 O O . GLN A 1 213 ? -13.308 19.615 -13.302 1.00 75.19 213 GLN A O 1
ATOM 1686 N N . ASP A 1 214 ? -12.632 20.385 -15.295 1.00 67.25 214 ASP A N 1
ATOM 1687 C CA . ASP A 1 214 ? -12.414 19.070 -15.941 1.00 67.25 214 ASP A CA 1
ATOM 1688 C C . ASP A 1 214 ? -11.557 18.073 -15.131 1.00 67.25 214 ASP A C 1
ATOM 1690 O O . ASP A 1 214 ? -11.633 16.859 -15.329 1.00 67.25 214 ASP A O 1
ATOM 1694 N N . LEU A 1 215 ? -10.687 18.582 -14.253 1.00 66.81 215 LEU A N 1
ATOM 1695 C CA . LEU A 1 215 ? -9.790 17.787 -13.407 1.00 66.81 215 LEU A CA 1
ATOM 1696 C C . LEU A 1 215 ? -10.372 17.479 -12.018 1.00 66.81 215 LEU A C 1
ATOM 1698 O O . LEU A 1 215 ? -9.760 16.716 -11.265 1.00 66.81 215 LEU A O 1
ATOM 1702 N N . PHE A 1 216 ? -11.509 18.074 -11.659 1.00 72.88 216 PHE A N 1
ATOM 1703 C CA . PHE A 1 216 ? -12.148 17.883 -10.364 1.00 72.88 216 PHE A CA 1
ATOM 1704 C C . PHE A 1 216 ? -13.084 16.659 -10.390 1.00 72.88 216 PHE A C 1
ATOM 1706 O O . PHE A 1 216 ? -13.707 16.385 -11.420 1.00 72.88 216 PHE A O 1
ATOM 1713 N N . PRO A 1 217 ? -13.203 15.876 -9.298 1.00 72.75 217 PRO A N 1
ATOM 1714 C CA . PRO A 1 217 ? -14.154 14.773 -9.255 1.00 72.75 217 PRO A CA 1
ATOM 1715 C C . PRO A 1 217 ? -15.584 15.267 -9.481 1.00 72.75 217 PRO A C 1
ATOM 1717 O O . PRO A 1 217 ? -16.076 16.135 -8.765 1.00 72.75 217 PRO A O 1
ATOM 1720 N N . GLN A 1 218 ? -16.266 14.674 -10.457 1.00 72.69 218 GLN A N 1
ATOM 1721 C CA . GLN A 1 218 ? -17.675 14.943 -10.702 1.00 72.69 218 GLN A CA 1
ATOM 1722 C C . GLN A 1 218 ? -18.513 14.693 -9.430 1.00 72.69 218 GLN A C 1
ATOM 1724 O O . GLN A 1 218 ? -18.423 13.622 -8.829 1.00 72.69 218 GLN A O 1
ATOM 1729 N N . CYS A 1 219 ? -19.384 15.643 -9.063 1.00 73.88 219 CYS A N 1
ATOM 1730 C CA . CYS A 1 219 ? -20.289 15.543 -7.905 1.00 73.88 219 CYS A CA 1
ATOM 1731 C C . CYS A 1 219 ? -21.762 15.313 -8.305 1.00 73.88 219 CYS A C 1
ATOM 1733 O O . CYS A 1 219 ? -22.255 15.860 -9.298 1.00 73.88 219 CYS A O 1
ATOM 1735 N N . TYR A 1 220 ? -22.469 14.489 -7.527 1.00 76.06 220 TYR A N 1
ATOM 1736 C CA . TYR A 1 220 ? -23.933 14.465 -7.426 1.00 76.06 220 TYR A CA 1
ATOM 1737 C C . TYR A 1 220 ? -24.294 15.025 -6.044 1.00 76.06 220 TYR A C 1
ATOM 1739 O O . TYR A 1 220 ? -23.421 15.183 -5.187 1.00 76.06 220 TYR A O 1
ATOM 1747 N N . MET A 1 221 ? -25.554 15.407 -5.864 1.00 75.38 221 MET A N 1
ATOM 1748 C CA . MET A 1 221 ? -26.072 15.939 -4.610 1.00 75.38 221 MET A CA 1
ATOM 1749 C C . MET A 1 221 ? -27.517 15.474 -4.450 1.00 75.38 221 MET A C 1
ATOM 1751 O O . MET A 1 221 ? -28.379 15.820 -5.260 1.00 75.38 221 MET A O 1
ATOM 1755 N N . GLU A 1 222 ? -27.753 14.699 -3.401 1.00 79.50 222 GLU A N 1
ATOM 1756 C CA . GLU A 1 222 ? -29.060 14.265 -2.914 1.00 79.50 222 GLU A CA 1
ATOM 1757 C C . GLU A 1 222 ? -29.278 14.998 -1.596 1.00 79.50 222 GLU A C 1
ATOM 1759 O O . GLU A 1 222 ? -28.43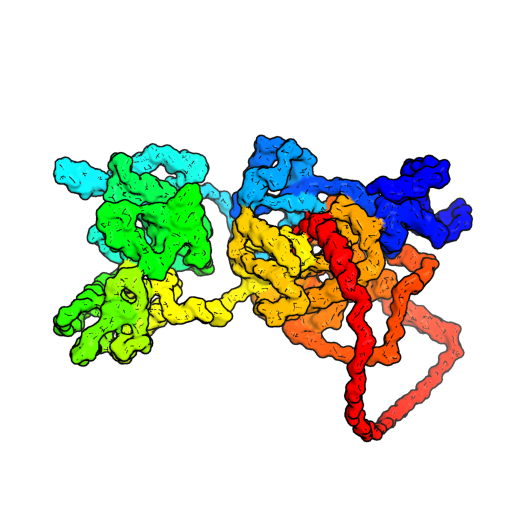6 14.904 -0.712 1.00 79.50 222 GLU A O 1
ATOM 1764 N N . GLU A 1 223 ? -30.336 15.793 -1.504 1.00 76.19 223 GLU A N 1
ATOM 1765 C CA . GLU A 1 223 ? -30.666 16.563 -0.307 1.00 76.19 223 GLU A CA 1
ATOM 1766 C C . GLU A 1 223 ? -31.711 15.783 0.486 1.00 76.19 223 GLU A C 1
ATOM 1768 O O . GLU A 1 223 ? -32.682 15.308 -0.103 1.00 76.19 223 GLU A O 1
ATOM 1773 N N . PHE A 1 224 ? -31.488 15.591 1.788 1.00 78.00 224 PHE A N 1
ATOM 1774 C CA . PHE A 1 224 ? -32.493 14.958 2.636 1.00 78.00 224 PHE A CA 1
ATOM 1775 C C . PHE A 1 224 ? -33.639 15.924 2.914 1.00 78.00 224 PHE A C 1
ATOM 1777 O O . PHE A 1 224 ? -33.418 17.101 3.199 1.00 78.00 224 PHE A O 1
ATOM 1784 N N . ASP A 1 225 ? -34.848 15.379 2.848 1.00 70.44 225 ASP A N 1
ATOM 1785 C CA . ASP A 1 225 ? -36.095 16.042 3.190 1.00 70.44 225 ASP A CA 1
ATOM 1786 C C . ASP A 1 225 ? -36.805 15.176 4.251 1.00 70.44 225 ASP A C 1
ATOM 1788 O O . ASP A 1 225 ? -37.178 14.039 3.937 1.00 70.44 225 ASP A O 1
ATOM 1792 N N . PRO A 1 226 ? -36.926 15.635 5.513 1.00 75.19 226 PRO A N 1
ATOM 1793 C CA . PRO A 1 226 ? -36.454 16.922 6.034 1.00 75.19 226 PRO A CA 1
ATOM 1794 C C . PRO A 1 226 ? -34.920 17.019 6.148 1.00 75.19 226 PRO A C 1
ATOM 1796 O O . PRO A 1 226 ? -34.205 16.015 6.193 1.00 75.19 226 PRO A O 1
ATOM 1799 N N . ILE A 1 227 ? -34.407 18.252 6.251 1.00 75.44 227 ILE A N 1
ATOM 1800 C CA . ILE A 1 227 ? -32.986 18.493 6.541 1.00 75.44 227 ILE A CA 1
ATOM 1801 C C . ILE A 1 227 ? -32.674 18.066 7.978 1.00 75.44 227 ILE A C 1
ATOM 1803 O O . ILE A 1 227 ? -33.326 18.485 8.929 1.00 75.44 227 ILE A O 1
ATOM 1807 N N . LEU A 1 228 ? -31.610 17.281 8.107 1.00 76.69 228 LEU A N 1
ATOM 1808 C CA . LEU A 1 228 ? -31.088 16.764 9.365 1.00 76.69 228 LEU A CA 1
ATOM 1809 C C . LEU A 1 228 ? -30.281 17.831 10.134 1.00 76.69 228 LEU A C 1
ATOM 1811 O O . LEU A 1 228 ? -29.249 18.297 9.637 1.00 76.69 228 LEU A O 1
ATOM 1815 N N . ASP A 1 229 ? -30.716 18.186 11.349 1.00 76.06 229 ASP A N 1
ATOM 1816 C CA . ASP A 1 229 ? -29.918 18.971 12.305 1.00 76.06 229 ASP A CA 1
ATOM 1817 C C . ASP A 1 229 ? -29.000 18.041 13.114 1.00 76.06 229 ASP A C 1
ATOM 1819 O O . ASP A 1 229 ? -29.403 16.963 13.543 1.00 76.06 229 ASP A O 1
ATOM 1823 N N . SER A 1 230 ? -27.753 18.455 13.351 1.00 78.19 230 SER A N 1
ATOM 1824 C CA . SER A 1 230 ? -26.842 17.709 14.219 1.00 78.19 230 SER A CA 1
ATOM 1825 C C . SER A 1 230 ? -27.279 17.672 15.684 1.00 78.19 230 SER A C 1
ATOM 1827 O O . SER A 1 230 ? -26.935 16.705 16.362 1.00 78.19 230 SER A O 1
ATOM 1829 N N . ALA A 1 231 ? -27.990 18.684 16.187 1.00 77.75 231 ALA A N 1
ATOM 1830 C CA . ALA A 1 231 ? -28.433 18.714 17.582 1.00 77.75 231 ALA A CA 1
ATOM 1831 C C . ALA A 1 231 ? -29.474 17.620 17.890 1.00 77.75 231 ALA A C 1
ATOM 1833 O O . ALA A 1 231 ? -29.419 17.017 18.961 1.00 77.75 231 ALA A O 1
ATOM 1834 N N . ASP A 1 232 ? -30.337 17.315 16.917 1.00 82.81 232 ASP A N 1
ATOM 1835 C CA . ASP A 1 232 ? -31.458 16.377 17.052 1.00 82.81 232 ASP A CA 1
ATOM 1836 C C . ASP A 1 232 ? -31.145 14.956 16.527 1.00 82.81 232 ASP A C 1
ATOM 1838 O O . ASP A 1 232 ? -32.037 14.115 16.443 1.00 82.81 232 ASP A O 1
ATOM 1842 N N . MET A 1 233 ? -29.878 14.658 16.197 1.00 85.25 233 MET A N 1
ATOM 1843 C CA . MET A 1 233 ? -29.458 13.362 15.637 1.00 85.25 233 MET A CA 1
ATOM 1844 C C . MET A 1 233 ? -29.771 12.154 16.526 1.00 85.25 233 MET A C 1
ATOM 1846 O O . MET A 1 233 ? -29.237 12.015 17.631 1.00 85.25 233 MET A O 1
ATOM 1850 N N . CYS A 1 234 ? -30.512 11.201 15.960 1.00 87.12 234 CYS A N 1
ATOM 1851 C CA . CYS A 1 234 ? -30.835 9.905 16.549 1.00 87.12 234 CYS A CA 1
ATOM 1852 C C . CYS A 1 234 ? -30.324 8.720 15.688 1.00 87.12 234 CYS A C 1
ATOM 1854 O O . CYS A 1 234 ? -29.880 8.907 14.549 1.00 87.12 234 CYS A O 1
ATOM 1856 N N . PRO A 1 235 ? -30.318 7.471 16.203 1.00 88.94 235 PRO A N 1
ATOM 1857 C CA . PRO A 1 235 ? -29.869 6.308 15.429 1.00 88.94 235 PRO A CA 1
ATOM 1858 C C . PRO A 1 235 ? -30.676 6.029 14.154 1.00 88.94 235 PRO A C 1
ATOM 1860 O O . PRO A 1 235 ? -30.135 5.464 13.200 1.00 88.94 235 PRO A O 1
ATOM 1863 N N . GLU A 1 236 ? -31.937 6.450 14.103 1.00 89.44 236 GLU A N 1
ATOM 1864 C CA . GLU A 1 236 ? -32.801 6.407 12.924 1.00 89.44 236 GLU A CA 1
ATOM 1865 C C . GLU A 1 236 ? -32.224 7.264 11.779 1.00 89.44 236 GLU A C 1
ATOM 1867 O O . GLU A 1 236 ? -32.223 6.841 10.616 1.00 89.44 236 GLU A O 1
ATOM 1872 N N . ASP A 1 237 ? -31.615 8.409 12.099 1.00 90.25 237 ASP A N 1
ATOM 1873 C CA . ASP A 1 237 ? -30.902 9.246 11.130 1.00 90.25 237 ASP A CA 1
ATOM 1874 C C . ASP A 1 237 ? -29.615 8.574 10.649 1.00 90.25 237 ASP A C 1
ATOM 1876 O O . ASP A 1 237 ? -29.326 8.556 9.451 1.00 90.25 237 ASP A O 1
ATOM 1880 N N . TRP A 1 238 ? -28.857 7.937 11.550 1.00 92.56 238 TRP A N 1
ATOM 1881 C CA . TRP A 1 238 ? -27.681 7.148 11.158 1.00 92.56 238 TRP A CA 1
ATOM 1882 C C . TRP A 1 238 ? -28.070 6.010 10.205 1.00 92.56 238 TRP A C 1
ATOM 1884 O O . TRP A 1 238 ? -27.355 5.749 9.235 1.00 92.56 238 TRP A O 1
ATOM 1894 N N . CYS A 1 239 ? -29.219 5.367 10.435 1.00 91.88 239 CYS A N 1
ATOM 1895 C CA . CYS A 1 239 ? -29.780 4.355 9.540 1.00 91.88 239 CYS A CA 1
ATOM 1896 C C . CYS A 1 239 ? -30.214 4.952 8.196 1.00 91.88 239 CYS A C 1
ATOM 1898 O O . CYS A 1 239 ? -29.974 4.332 7.159 1.00 91.88 239 CYS A O 1
ATOM 1900 N N . THR A 1 240 ? -30.766 6.166 8.182 1.00 90.12 240 THR A N 1
ATOM 1901 C CA . THR A 1 240 ? -31.108 6.903 6.953 1.00 90.12 240 THR A CA 1
ATOM 1902 C C . THR A 1 240 ? -29.856 7.216 6.125 1.00 90.12 240 THR A C 1
ATOM 1904 O O . THR A 1 240 ? -29.807 6.905 4.930 1.00 90.12 240 THR A O 1
ATOM 1907 N N . ILE A 1 241 ? -28.790 7.717 6.762 1.00 91.25 241 ILE A N 1
ATOM 1908 C CA . ILE A 1 241 ? -27.491 7.979 6.120 1.00 91.25 241 ILE A CA 1
ATOM 1909 C C . ILE A 1 241 ? -26.876 6.678 5.583 1.00 91.25 241 ILE A C 1
ATOM 1911 O O . ILE A 1 241 ? -26.463 6.615 4.422 1.00 91.25 241 ILE A O 1
ATOM 1915 N N . ALA A 1 242 ? -26.842 5.618 6.394 1.00 92.75 242 ALA A N 1
ATOM 1916 C CA . ALA A 1 242 ? -26.267 4.334 6.000 1.00 92.75 242 ALA A CA 1
ATOM 1917 C C . ALA A 1 242 ? -27.046 3.679 4.845 1.00 92.75 242 ALA A C 1
ATOM 1919 O O . ALA A 1 242 ? -26.433 3.201 3.891 1.00 92.75 242 ALA A O 1
ATOM 1920 N N . SER A 1 243 ? -28.382 3.738 4.872 1.00 90.94 243 SER A N 1
ATOM 1921 C CA . SER A 1 243 ? -29.255 3.265 3.786 1.00 90.94 243 SER A CA 1
ATOM 1922 C C . SER A 1 243 ? -29.064 4.073 2.500 1.00 90.94 243 SER A C 1
ATOM 1924 O O . SER A 1 243 ? -29.103 3.521 1.403 1.00 90.94 243 SER A O 1
ATOM 1926 N N . CYS A 1 244 ? -28.822 5.383 2.604 1.00 89.75 244 CYS A N 1
ATOM 1927 C CA . CYS A 1 244 ? -28.506 6.235 1.458 1.00 89.75 244 CYS A CA 1
ATOM 1928 C C . CYS A 1 244 ? -27.171 5.851 0.799 1.00 89.75 244 CYS A C 1
ATOM 1930 O O . CYS A 1 244 ? -27.087 5.768 -0.430 1.00 89.75 244 CYS A O 1
ATOM 1932 N N . ILE A 1 245 ? -26.149 5.558 1.612 1.00 91.38 245 ILE A N 1
ATOM 1933 C CA . ILE A 1 245 ? -24.861 5.027 1.143 1.00 91.38 245 ILE A CA 1
ATOM 1934 C C . ILE A 1 245 ? -25.044 3.631 0.530 1.00 91.38 245 ILE A C 1
ATOM 1936 O O . ILE A 1 245 ? -24.416 3.342 -0.483 1.00 91.38 245 ILE A O 1
ATOM 1940 N N . GLU A 1 246 ? -25.909 2.776 1.091 1.00 93.06 246 GLU A N 1
ATOM 1941 C CA . GLU A 1 246 ? -26.175 1.433 0.559 1.00 93.06 246 GLU A CA 1
ATOM 1942 C C . GLU A 1 246 ? -26.859 1.456 -0.807 1.00 93.06 246 GLU A C 1
ATOM 1944 O O . GLU A 1 246 ? -26.368 0.803 -1.732 1.00 93.06 246 GLU A O 1
ATOM 1949 N N . ARG A 1 247 ? -27.936 2.247 -0.951 1.00 90.19 247 ARG A N 1
ATOM 1950 C CA . ARG A 1 247 ? -28.669 2.422 -2.218 1.00 90.19 247 ARG A CA 1
ATOM 1951 C C . ARG A 1 247 ? -27.727 2.762 -3.369 1.00 90.19 247 ARG A C 1
ATOM 1953 O O . ARG A 1 247 ? -27.819 2.145 -4.422 1.00 90.19 247 ARG A O 1
ATOM 1960 N N . HIS A 1 248 ? -26.792 3.681 -3.131 1.00 86.50 248 HIS A N 1
ATOM 1961 C CA . HIS A 1 248 ? -25.864 4.187 -4.142 1.00 86.50 248 HIS A CA 1
ATOM 1962 C C . HIS A 1 248 ? -24.470 3.539 -4.095 1.00 86.50 248 HIS A C 1
ATOM 1964 O O . HIS A 1 248 ? -23.539 4.003 -4.761 1.00 86.50 248 HIS A O 1
ATOM 1970 N N . TYR A 1 249 ? -24.285 2.467 -3.310 1.00 87.94 249 TYR A N 1
ATOM 1971 C CA . TYR A 1 249 ? -22.948 1.948 -3.005 1.00 87.94 249 TYR A CA 1
ATOM 1972 C C . TYR A 1 249 ? -22.175 1.499 -4.247 1.00 87.94 249 TYR A C 1
ATOM 1974 O O . TYR A 1 249 ? -20.946 1.601 -4.310 1.00 87.94 249 TYR A O 1
ATOM 1982 N N . TYR A 1 250 ? -22.887 0.974 -5.242 1.00 86.75 250 TYR A N 1
ATOM 1983 C CA . TYR A 1 250 ? -22.297 0.453 -6.471 1.00 86.75 250 TYR A CA 1
ATOM 1984 C C . TYR A 1 250 ? -22.228 1.494 -7.595 1.00 86.75 250 TYR A C 1
ATOM 1986 O O . TYR A 1 250 ? -21.371 1.345 -8.463 1.00 86.75 250 TYR A O 1
ATOM 1994 N N . ASP A 1 251 ? -23.020 2.566 -7.521 1.00 82.12 251 ASP A N 1
ATOM 1995 C CA . ASP A 1 251 ? -23.087 3.624 -8.540 1.00 82.12 251 ASP A CA 1
ATOM 1996 C C . ASP A 1 251 ? -21.935 4.632 -8.430 1.00 82.12 251 ASP A C 1
ATOM 1998 O O . ASP A 1 251 ? -21.552 5.259 -9.419 1.00 82.12 251 ASP A O 1
ATOM 2002 N N . PHE A 1 252 ? -21.383 4.796 -7.222 1.00 84.00 252 PHE A N 1
ATOM 2003 C CA . PHE A 1 252 ? -20.492 5.904 -6.876 1.00 84.00 252 PHE A CA 1
ATOM 2004 C C . PHE A 1 252 ? -19.158 5.459 -6.269 1.00 84.00 252 PHE A C 1
ATOM 2006 O O . PHE A 1 252 ? -19.131 4.568 -5.426 1.00 84.00 252 PHE A O 1
ATOM 2013 N N . ASP A 1 253 ? -18.039 6.079 -6.653 1.00 83.06 253 ASP A N 1
ATOM 2014 C CA . ASP A 1 253 ? -16.688 5.706 -6.192 1.00 83.06 253 ASP A CA 1
ATOM 2015 C C . ASP A 1 253 ? -16.381 6.064 -4.720 1.00 83.06 253 ASP A C 1
ATOM 2017 O O . ASP A 1 253 ? -15.520 5.428 -4.107 1.00 83.06 253 ASP A O 1
ATOM 2021 N N . GLY A 1 254 ? -17.093 7.031 -4.133 1.00 89.38 254 GLY A N 1
ATOM 2022 C CA . GLY A 1 254 ? -16.904 7.495 -2.755 1.00 89.38 254 GLY A CA 1
ATOM 2023 C C . GLY A 1 254 ? -17.962 8.517 -2.323 1.00 89.38 254 GLY A C 1
ATOM 2024 O O . GLY A 1 254 ? -18.667 9.081 -3.158 1.00 89.38 254 GLY A O 1
ATOM 2025 N N . PHE A 1 255 ? -18.074 8.758 -1.014 1.00 92.44 255 PHE A N 1
ATOM 2026 C CA . PHE A 1 255 ? -19.185 9.500 -0.402 1.00 92.44 255 PHE A CA 1
ATOM 2027 C C . PHE A 1 255 ? -18.687 10.678 0.446 1.00 92.44 255 PHE A C 1
ATOM 2029 O O . PHE A 1 255 ? -17.677 10.557 1.144 1.00 92.44 255 PHE A O 1
ATOM 2036 N N . VAL A 1 256 ? -19.405 11.809 0.409 1.00 92.44 256 VAL A N 1
ATOM 2037 C CA . VAL A 1 256 ? -19.104 13.019 1.198 1.00 92.44 256 VAL A CA 1
ATOM 2038 C C . VAL A 1 256 ? -20.347 13.453 1.968 1.00 92.44 256 VAL A C 1
ATOM 2040 O O . VAL A 1 256 ? -21.177 14.215 1.483 1.00 92.44 256 VAL A O 1
ATOM 2043 N N . VAL A 1 257 ? -20.443 12.964 3.195 1.00 92.38 257 VAL A N 1
ATOM 2044 C CA . VAL A 1 257 ? -21.528 13.245 4.132 1.00 92.38 257 VAL A CA 1
ATOM 2045 C C . VAL A 1 257 ? -21.276 14.633 4.729 1.00 92.38 257 VAL A C 1
ATOM 2047 O O . VAL A 1 257 ? -20.463 14.786 5.642 1.00 92.38 257 VAL A O 1
ATOM 2050 N N . LEU A 1 258 ? -21.923 15.671 4.192 1.00 89.12 258 LEU A N 1
ATOM 2051 C CA . LEU A 1 258 ? -21.955 16.963 4.889 1.00 89.12 258 LEU A CA 1
ATOM 2052 C C . LEU A 1 258 ? -22.764 16.780 6.184 1.00 89.12 258 LEU A C 1
ATOM 2054 O O . LEU A 1 258 ? -23.729 16.026 6.186 1.00 89.12 258 LEU A O 1
ATOM 2058 N N . HIS A 1 259 ? -22.310 17.339 7.304 1.00 90.69 259 HIS A N 1
ATOM 2059 C CA . HIS A 1 259 ? -22.913 17.109 8.619 1.00 90.69 259 HIS A CA 1
ATOM 2060 C C . HIS A 1 259 ? -22.710 18.334 9.523 1.00 90.69 259 HIS A C 1
ATOM 2062 O O . HIS A 1 259 ? -21.655 18.978 9.477 1.00 90.69 259 HIS A O 1
ATOM 2068 N N . GLY A 1 260 ? -23.682 18.646 10.385 1.00 88.50 260 GLY A N 1
ATOM 2069 C CA . GLY A 1 260 ? -23.510 19.656 11.439 1.00 88.50 260 GLY A CA 1
ATOM 2070 C C . GLY A 1 260 ? -22.459 19.217 12.470 1.00 88.50 260 GLY A C 1
ATOM 2071 O O . GLY A 1 260 ? -22.242 18.020 12.676 1.00 88.50 260 GLY A O 1
ATOM 2072 N N . THR A 1 261 ? -21.722 20.150 13.075 1.00 90.75 261 THR A N 1
ATOM 2073 C CA . THR A 1 261 ? -20.468 19.784 13.760 1.00 90.75 261 THR A CA 1
ATOM 2074 C C . THR A 1 261 ? -20.664 19.089 15.111 1.00 90.75 261 THR A C 1
ATOM 2076 O O . THR A 1 261 ? -19.803 18.299 15.491 1.00 90.75 261 THR A O 1
ATOM 2079 N N . ASP A 1 262 ? -21.769 19.317 15.825 1.00 90.12 262 ASP A N 1
ATOM 2080 C CA . ASP A 1 262 ? -21.914 18.892 17.229 1.00 90.12 262 ASP A CA 1
ATOM 2081 C C . ASP A 1 262 ? -21.880 17.373 17.435 1.00 90.12 262 ASP A C 1
ATOM 2083 O O . ASP A 1 262 ? -21.119 16.874 18.266 1.00 90.12 262 ASP A O 1
ATOM 2087 N N . THR A 1 263 ? -22.630 16.619 16.630 1.00 93.38 263 THR A N 1
ATOM 2088 C CA . THR A 1 263 ? -22.733 15.153 16.740 1.00 93.38 263 THR A CA 1
ATOM 2089 C C . THR A 1 263 ? -21.970 14.394 15.653 1.00 93.38 263 THR A C 1
ATOM 2091 O O . THR A 1 263 ? -21.962 13.165 15.656 1.00 93.38 263 THR A O 1
ATOM 2094 N N . MET A 1 264 ? -21.233 15.083 14.769 1.00 94.94 264 MET A N 1
ATOM 2095 C CA . MET A 1 264 ? -20.480 14.464 13.661 1.00 94.94 264 MET A CA 1
ATOM 2096 C C . MET A 1 264 ? -19.547 13.327 14.116 1.00 94.94 264 MET A C 1
ATOM 2098 O O . MET A 1 264 ? -19.391 12.333 13.410 1.00 94.94 264 MET A O 1
ATOM 2102 N N . ALA A 1 265 ? -18.944 13.442 15.306 1.00 96.00 265 ALA A N 1
ATOM 2103 C CA . ALA A 1 265 ? -18.094 12.399 15.885 1.00 96.00 265 ALA A CA 1
ATOM 2104 C C . ALA A 1 265 ? -18.874 11.122 16.264 1.00 96.00 265 ALA A C 1
ATOM 2106 O O . ALA A 1 265 ? -18.348 10.018 16.098 1.00 96.00 265 ALA A O 1
ATOM 2107 N N . TYR A 1 266 ? -20.129 11.250 16.709 1.00 95.31 266 TYR A N 1
ATOM 2108 C CA . TYR A 1 266 ? -21.024 10.112 16.930 1.00 95.31 266 TYR A CA 1
ATOM 2109 C C . TYR A 1 266 ? -21.418 9.481 15.592 1.00 95.31 266 TYR A C 1
ATOM 2111 O O . TYR A 1 266 ? -21.155 8.297 15.395 1.00 95.31 266 TYR A O 1
ATOM 2119 N N . THR A 1 267 ? -21.921 10.260 14.630 1.00 95.50 267 THR A N 1
ATOM 2120 C CA . THR A 1 267 ? -22.330 9.745 13.309 1.00 95.50 267 THR A CA 1
ATOM 2121 C C . THR A 1 267 ? -21.172 9.057 12.573 1.00 95.50 267 THR A C 1
ATOM 2123 O O . THR A 1 267 ? -21.328 7.947 12.065 1.00 95.50 267 THR A O 1
ATOM 2126 N N . ALA A 1 268 ? -19.966 9.639 12.587 1.00 96.75 268 ALA A N 1
ATOM 2127 C CA . ALA A 1 268 ? -18.770 9.019 12.006 1.00 96.75 268 ALA A CA 1
ATOM 2128 C C . ALA A 1 268 ? -18.368 7.712 12.712 1.00 96.75 268 ALA A C 1
ATOM 2130 O O . ALA A 1 268 ? -17.851 6.792 12.073 1.00 96.75 268 ALA A O 1
ATOM 2131 N N . SER A 1 269 ? -18.589 7.622 14.027 1.00 95.62 269 SER A N 1
ATOM 2132 C CA . SER A 1 269 ? -18.328 6.405 14.795 1.00 95.62 269 SER A CA 1
ATOM 2133 C C . SER A 1 269 ? -19.361 5.321 14.486 1.00 95.62 269 SER A C 1
ATOM 2135 O O . SER A 1 269 ? -18.965 4.206 14.144 1.00 95.62 269 SER A O 1
ATOM 2137 N N . ALA A 1 270 ? -20.654 5.658 14.506 1.00 94.69 270 ALA A N 1
ATOM 2138 C CA . ALA A 1 270 ? -21.761 4.761 14.174 1.00 94.69 270 ALA A CA 1
ATOM 2139 C C . ALA A 1 270 ? -21.594 4.162 12.772 1.00 94.69 270 ALA A C 1
ATOM 2141 O O . ALA A 1 270 ? -21.483 2.942 12.634 1.00 94.69 270 ALA A O 1
ATOM 2142 N N . LEU A 1 271 ? -21.431 5.008 11.747 1.00 95.69 271 LEU A N 1
ATOM 2143 C CA . LEU A 1 271 ? -21.208 4.563 10.370 1.00 95.69 271 LEU A CA 1
ATOM 2144 C C . LEU A 1 271 ? -19.977 3.648 10.244 1.00 95.69 271 LEU A C 1
ATOM 2146 O O . LEU A 1 271 ? -20.005 2.700 9.465 1.00 95.69 271 LEU A O 1
ATOM 2150 N N . SER A 1 272 ? -18.914 3.851 11.035 1.00 95.00 272 SER A N 1
ATOM 2151 C CA . SER A 1 272 ? -17.737 2.966 10.986 1.00 95.00 272 SER A CA 1
ATOM 2152 C C . SER A 1 272 ? -18.019 1.522 11.434 1.00 95.00 272 SER A C 1
ATOM 2154 O O . SER A 1 272 ? -17.294 0.613 11.031 1.00 95.00 272 SER A O 1
ATOM 2156 N N . PHE A 1 273 ? -19.061 1.305 12.246 1.00 92.56 273 PHE A N 1
ATOM 2157 C CA . PHE A 1 273 ? -19.510 -0.022 12.678 1.00 92.56 273 PHE A CA 1
ATOM 2158 C C . PHE A 1 273 ? -20.649 -0.567 11.802 1.00 92.56 273 PHE A C 1
ATOM 2160 O O . PHE A 1 273 ? -20.690 -1.767 11.535 1.00 92.56 273 PHE A O 1
ATOM 2167 N N . MET A 1 274 ? -21.538 0.308 11.319 1.00 93.94 274 MET A N 1
ATOM 2168 C CA . MET A 1 274 ? -22.667 -0.051 10.449 1.00 93.94 274 MET A CA 1
ATOM 2169 C C . MET A 1 274 ? -22.222 -0.502 9.053 1.00 93.94 274 MET A C 1
ATOM 2171 O O . MET A 1 274 ? -22.799 -1.436 8.501 1.00 93.94 274 MET A O 1
ATOM 2175 N N . LEU A 1 275 ? -21.204 0.151 8.480 1.00 93.69 275 LEU A N 1
ATOM 2176 C CA . LEU A 1 275 ? -20.740 -0.060 7.106 1.00 93.69 275 LEU A CA 1
ATOM 2177 C C . LEU A 1 275 ? -19.698 -1.198 7.036 1.00 93.69 275 LEU A C 1
ATOM 2179 O O . LEU A 1 275 ? -18.487 -0.974 6.954 1.00 93.69 275 LEU A O 1
ATOM 2183 N N . GLU A 1 276 ? -20.158 -2.448 7.076 1.00 90.44 276 GLU A N 1
ATOM 2184 C CA . GLU A 1 276 ? -19.282 -3.622 7.039 1.00 90.44 276 GLU A CA 1
ATOM 2185 C C . GLU A 1 276 ? -18.709 -3.865 5.631 1.00 90.44 276 GLU A C 1
ATOM 2187 O O . GLU A 1 276 ? -19.399 -3.747 4.619 1.00 90.44 276 GLU A O 1
ATOM 2192 N N . GLN A 1 277 ? -17.432 -4.260 5.562 1.00 88.88 277 GLN A N 1
ATOM 2193 C CA . GLN A 1 277 ? -16.689 -4.445 4.306 1.00 88.88 277 GLN A CA 1
ATOM 2194 C C . GLN A 1 277 ? -16.715 -3.188 3.405 1.00 88.88 277 GLN A C 1
ATOM 2196 O O . GLN A 1 277 ? -16.744 -3.291 2.177 1.00 88.88 277 GLN A O 1
ATOM 2201 N N . LEU A 1 278 ? -16.657 -1.994 4.007 1.00 91.38 278 LEU A N 1
ATOM 2202 C CA . LEU A 1 278 ? -16.553 -0.715 3.304 1.00 91.38 278 LEU A CA 1
ATOM 2203 C C . LEU A 1 278 ? -15.257 -0.608 2.475 1.00 91.38 278 LEU A C 1
ATOM 2205 O O . LEU A 1 278 ? -14.178 -0.384 3.009 1.00 91.38 278 LEU A O 1
ATOM 2209 N N . ALA A 1 279 ? -15.359 -0.746 1.152 1.00 90.12 279 ALA A N 1
ATOM 2210 C CA . ALA A 1 279 ? -14.241 -0.648 0.204 1.00 90.12 279 ALA A CA 1
ATOM 2211 C C . ALA A 1 279 ? -14.041 0.744 -0.426 1.00 90.12 279 ALA A C 1
ATOM 2213 O O . ALA A 1 279 ? -13.163 0.906 -1.272 1.00 90.12 279 ALA A O 1
ATOM 2214 N N . LYS A 1 280 ? -14.856 1.730 -0.037 1.00 91.00 280 LYS A N 1
ATOM 2215 C CA . LYS A 1 280 ? -14.924 3.076 -0.626 1.00 91.00 280 LYS A CA 1
ATOM 2216 C C . LYS A 1 280 ? -14.844 4.126 0.488 1.00 91.00 280 LYS A C 1
ATOM 2218 O O . LYS A 1 280 ? -15.298 3.834 1.593 1.00 91.00 280 LYS A O 1
ATOM 2223 N N . PRO A 1 281 ? -14.275 5.315 0.252 1.00 93.38 281 PRO A N 1
ATOM 2224 C CA . PRO A 1 281 ? -14.163 6.334 1.289 1.00 93.38 281 PRO A CA 1
ATOM 2225 C C . PRO A 1 281 ? -15.530 6.940 1.620 1.00 93.38 281 PRO A C 1
ATOM 2227 O O . PRO A 1 281 ? -16.316 7.246 0.722 1.00 93.38 281 PRO A O 1
ATOM 2230 N N . VAL A 1 282 ? -15.786 7.159 2.911 1.00 95.50 282 VAL A N 1
ATOM 2231 C CA . VAL A 1 282 ? -16.946 7.913 3.409 1.00 95.50 282 VAL A CA 1
ATOM 2232 C C . VAL A 1 282 ? -16.410 9.054 4.264 1.00 95.50 282 VAL A C 1
ATOM 2234 O O . VAL A 1 282 ? -15.906 8.835 5.366 1.00 95.50 282 VAL A O 1
ATOM 2237 N N . ILE A 1 283 ? -16.453 10.273 3.731 1.00 96.00 283 ILE A N 1
ATOM 2238 C CA . ILE A 1 283 ? -15.879 11.456 4.375 1.00 96.00 283 ILE A CA 1
ATOM 2239 C C . ILE A 1 283 ? -17.005 12.286 4.981 1.00 96.00 283 ILE A C 1
ATOM 2241 O O . ILE A 1 283 ? -17.782 12.891 4.247 1.00 96.00 283 ILE A O 1
ATOM 2245 N N . LEU A 1 284 ? -17.076 12.343 6.308 1.00 96.25 284 LEU A N 1
ATOM 2246 C CA . LEU A 1 284 ? -17.882 13.335 7.004 1.00 96.25 284 LEU A CA 1
ATOM 2247 C C . LEU A 1 284 ? -17.126 14.666 7.023 1.00 96.25 284 LEU A C 1
ATOM 2249 O O . LEU A 1 284 ? -15.921 14.707 7.290 1.00 96.25 284 LEU A O 1
ATOM 2253 N N . THR A 1 285 ? -17.815 15.763 6.739 1.00 94.56 285 THR A N 1
ATOM 2254 C CA . THR A 1 285 ? -17.249 17.110 6.862 1.00 94.56 285 THR A CA 1
ATOM 2255 C C . THR A 1 285 ? -18.349 18.132 7.134 1.00 94.56 285 THR A C 1
ATOM 2257 O O . THR A 1 285 ? -19.530 17.841 6.982 1.00 94.56 285 THR A O 1
ATOM 2260 N N . GLY A 1 286 ? -17.976 19.330 7.563 1.00 91.50 286 GLY A N 1
ATOM 2261 C CA . GLY A 1 286 ? -18.913 20.380 7.948 1.00 91.50 286 GLY A CA 1
ATOM 2262 C C . GLY A 1 286 ? -18.259 21.752 7.842 1.00 91.50 286 GLY A C 1
ATOM 2263 O O . GLY A 1 286 ? -17.209 21.910 7.213 1.00 91.50 286 GLY A O 1
ATOM 2264 N N . SER A 1 287 ? -18.859 22.732 8.499 1.00 91.25 287 SER A N 1
ATOM 2265 C CA . SER A 1 287 ? -18.266 24.046 8.717 1.00 91.25 287 SER A CA 1
ATOM 2266 C C . SER A 1 287 ? -18.717 24.608 10.056 1.00 91.25 287 SER A C 1
ATOM 2268 O O . SER A 1 287 ? -19.738 24.179 10.596 1.00 91.25 287 SER A O 1
ATOM 2270 N N . GLN A 1 288 ? -17.952 25.555 10.591 1.00 88.88 288 GLN A N 1
ATOM 2271 C CA . GLN A 1 288 ? -18.399 26.369 11.726 1.00 88.88 288 GLN A CA 1
ATOM 2272 C C . GLN A 1 288 ? -19.173 27.604 11.255 1.00 88.88 288 GLN A C 1
ATOM 2274 O O . GLN A 1 288 ? -20.032 28.107 11.972 1.00 88.88 288 GLN A O 1
ATOM 2279 N N . LEU A 1 289 ? -18.892 28.077 10.037 1.00 88.31 289 LEU A N 1
ATOM 2280 C CA . LEU A 1 289 ? -19.572 29.213 9.419 1.00 88.31 289 LEU A CA 1
ATOM 2281 C C . LEU A 1 289 ? -20.385 28.765 8.189 1.00 88.31 289 LEU A C 1
ATOM 2283 O O . LEU A 1 289 ? -19.921 27.891 7.448 1.00 88.31 289 LEU A O 1
ATOM 2287 N N . PRO A 1 290 ? -21.561 29.358 7.917 1.00 85.62 290 PRO A N 1
ATOM 2288 C CA . PRO A 1 290 ? -22.285 29.166 6.660 1.00 85.62 290 PRO A CA 1
ATOM 2289 C C . PRO A 1 290 ? -21.417 29.387 5.416 1.00 85.62 290 PRO A C 1
ATOM 2291 O O . PRO A 1 290 ? -20.426 30.117 5.458 1.00 85.62 290 PRO A O 1
ATOM 2294 N N . LEU A 1 291 ? -21.793 28.789 4.281 1.00 84.44 291 LEU A N 1
ATOM 2295 C CA . LEU A 1 291 ? -21.028 28.905 3.028 1.00 84.44 291 LEU A CA 1
ATOM 2296 C C . LEU A 1 291 ? -20.973 30.338 2.452 1.00 84.44 291 LEU A C 1
ATOM 2298 O O . LEU A 1 291 ? -20.099 30.625 1.640 1.00 84.44 291 LEU A O 1
ATOM 2302 N N . GLU A 1 292 ? -21.884 31.228 2.855 1.00 78.50 292 GLU A N 1
ATOM 2303 C CA . GLU A 1 292 ? -21.929 32.625 2.388 1.00 78.50 292 GLU A CA 1
ATOM 2304 C C . GLU A 1 292 ? -21.063 33.593 3.210 1.00 78.50 292 GLU A C 1
ATOM 2306 O O . GLU A 1 292 ? -20.786 34.699 2.749 1.00 78.50 292 GLU A O 1
ATOM 2311 N N . GLU A 1 293 ? -20.603 33.198 4.401 1.00 83.62 293 GLU A N 1
ATOM 2312 C CA . GLU A 1 293 ? -19.768 34.064 5.239 1.00 83.62 293 GLU A CA 1
ATOM 2313 C C . GLU A 1 293 ? -18.369 34.252 4.612 1.00 83.62 293 GLU A C 1
ATOM 2315 O O . GLU A 1 293 ? -17.711 33.258 4.288 1.00 83.62 293 GLU A O 1
ATOM 2320 N N . PRO A 1 294 ? -17.833 35.485 4.482 1.00 81.88 294 PRO A N 1
ATOM 2321 C CA . PRO A 1 294 ? -16.554 35.729 3.800 1.00 81.88 294 PRO A CA 1
ATOM 2322 C C . PRO A 1 294 ? -15.346 34.979 4.381 1.00 81.88 294 PRO A C 1
ATOM 2324 O O . PRO A 1 294 ? -14.379 34.713 3.669 1.00 81.88 294 PRO A O 1
ATOM 2327 N N . LEU A 1 295 ? -15.394 34.640 5.674 1.00 86.19 295 LEU A N 1
ATOM 2328 C CA . LEU A 1 295 ? -14.342 33.916 6.397 1.00 86.19 295 LEU A CA 1
ATOM 2329 C C . LEU A 1 295 ? -14.637 32.410 6.542 1.00 86.19 295 LEU A C 1
ATOM 2331 O O . LEU A 1 295 ? -14.026 31.744 7.377 1.00 86.19 295 LEU A O 1
ATOM 2335 N N . THR A 1 296 ? -15.579 31.872 5.760 1.00 87.62 296 THR A N 1
ATOM 2336 C CA . THR A 1 296 ? -16.063 30.496 5.906 1.00 87.62 296 THR A CA 1
ATOM 2337 C C . THR A 1 296 ? -14.992 29.426 5.689 1.00 87.62 296 THR A C 1
ATOM 2339 O O . THR A 1 296 ? -14.231 29.436 4.717 1.00 87.62 296 THR A O 1
ATOM 2342 N N . ASP A 1 297 ? -14.984 28.423 6.566 1.00 90.19 297 ASP A N 1
ATOM 2343 C CA . ASP A 1 297 ? -14.203 27.202 6.394 1.00 90.19 297 ASP A CA 1
ATOM 2344 C C . ASP A 1 297 ? -14.862 26.215 5.409 1.00 90.19 297 ASP A C 1
ATOM 2346 O O . ASP A 1 297 ? -14.163 25.384 4.811 1.00 90.19 297 ASP A O 1
ATOM 2350 N N . ALA A 1 298 ? -16.173 26.363 5.158 1.00 88.38 298 ALA A N 1
ATOM 2351 C CA . ALA A 1 298 ? -17.008 25.455 4.367 1.00 88.38 298 ALA A CA 1
ATOM 2352 C C . ALA A 1 298 ? -16.440 25.142 2.978 1.00 88.38 298 ALA A C 1
ATOM 2354 O O . ALA A 1 298 ? -16.263 23.972 2.635 1.00 88.38 298 ALA A O 1
ATOM 2355 N N . ARG A 1 299 ? -16.099 26.171 2.185 1.00 88.12 299 ARG A N 1
ATOM 2356 C CA . ARG A 1 299 ? -15.568 26.000 0.817 1.00 88.12 299 ARG A CA 1
ATOM 2357 C C . ARG A 1 299 ? -14.312 25.126 0.820 1.00 88.12 299 ARG A C 1
ATOM 2359 O O . ARG A 1 299 ? -14.188 24.207 0.013 1.00 88.12 299 ARG A O 1
ATOM 2366 N N . SER A 1 300 ? -13.400 25.367 1.764 1.00 89.38 300 SER A N 1
ATOM 2367 C CA . SER A 1 300 ? -12.146 24.615 1.866 1.00 89.38 300 SER A CA 1
ATOM 2368 C C . SER A 1 300 ? -12.356 23.174 2.348 1.00 89.38 300 SER A C 1
ATOM 2370 O O . SER A 1 300 ? -11.699 22.260 1.844 1.00 89.38 300 SER A O 1
ATOM 2372 N N . ASN A 1 301 ? -13.291 22.965 3.280 1.00 92.12 301 ASN A N 1
ATOM 2373 C CA . ASN A 1 301 ? -13.628 21.657 3.829 1.00 92.12 301 ASN A CA 1
ATOM 2374 C C . ASN A 1 301 ? -14.301 20.772 2.767 1.00 92.12 301 ASN A C 1
ATOM 2376 O O . ASN A 1 301 ? -13.816 19.670 2.507 1.00 92.12 301 ASN A O 1
ATOM 2380 N N . VAL A 1 302 ? -15.332 21.279 2.078 1.00 89.12 302 VAL A N 1
ATOM 2381 C CA . VAL A 1 302 ? -16.080 20.544 1.038 1.00 89.12 302 VAL A CA 1
ATOM 2382 C C . VAL A 1 302 ? -15.180 20.152 -0.136 1.00 89.12 302 VAL A C 1
ATOM 2384 O O . VAL A 1 302 ? -15.117 18.972 -0.484 1.00 89.12 302 VAL A O 1
ATOM 2387 N N . LEU A 1 303 ? -14.426 21.099 -0.715 1.00 88.31 303 LEU A N 1
ATOM 2388 C CA . LEU A 1 303 ? -13.544 20.818 -1.859 1.00 88.31 303 LEU A CA 1
ATOM 2389 C C . LEU A 1 303 ? -12.529 19.713 -1.538 1.00 88.31 303 LEU A C 1
ATOM 2391 O O . LEU A 1 303 ? -12.308 18.795 -2.329 1.00 88.31 303 LEU A O 1
ATOM 2395 N N . ARG A 1 304 ? -11.923 19.771 -0.349 1.00 91.00 304 ARG A N 1
ATOM 2396 C CA . ARG A 1 304 ? -10.920 18.789 0.076 1.00 91.00 304 ARG A CA 1
ATOM 2397 C C . ARG A 1 304 ? -11.550 17.452 0.457 1.00 91.00 304 ARG A C 1
ATOM 2399 O O . ARG A 1 304 ? -10.967 16.422 0.129 1.00 91.00 304 ARG A O 1
ATOM 2406 N N . ALA A 1 305 ? -12.732 17.441 1.072 1.00 91.50 305 ALA A N 1
ATOM 2407 C CA . ALA A 1 305 ? -13.466 16.211 1.356 1.00 91.50 305 ALA A CA 1
ATOM 2408 C C . ALA A 1 305 ? -13.818 15.448 0.068 1.00 91.50 305 ALA A C 1
ATOM 2410 O O . ALA A 1 305 ? -13.597 14.240 0.015 1.00 91.50 305 ALA A O 1
ATOM 2411 N N . VAL A 1 306 ? -14.238 16.139 -1.000 1.00 87.88 306 VAL A N 1
ATOM 2412 C CA . VAL A 1 306 ? -14.447 15.518 -2.323 1.00 87.88 306 VAL A CA 1
ATOM 2413 C C . VAL A 1 306 ? -13.140 14.971 -2.908 1.00 87.88 306 VAL A C 1
ATOM 2415 O O . VAL A 1 306 ? -13.112 13.838 -3.387 1.00 87.88 306 VAL A O 1
ATOM 2418 N N . ILE A 1 307 ? -12.027 15.709 -2.806 1.00 87.81 307 ILE A N 1
ATOM 2419 C CA . ILE A 1 307 ? -10.705 15.209 -3.229 1.00 87.81 307 ILE A CA 1
ATOM 2420 C C . ILE A 1 307 ? -10.313 13.933 -2.461 1.00 87.81 307 ILE A C 1
ATOM 2422 O O . ILE A 1 307 ? -9.743 13.019 -3.058 1.00 87.81 307 ILE A O 1
ATOM 2426 N N . PHE A 1 308 ? -10.623 13.834 -1.162 1.00 91.00 308 PHE A N 1
ATOM 2427 C CA . PHE A 1 308 ? -10.397 12.616 -0.373 1.00 91.00 308 PHE A CA 1
ATOM 2428 C C . PHE A 1 308 ? -11.391 11.489 -0.700 1.00 91.00 308 PHE A C 1
ATOM 2430 O O . PHE A 1 308 ? -10.985 10.329 -0.688 1.00 91.00 308 PHE A O 1
ATOM 2437 N N . ALA A 1 309 ? -12.641 11.797 -1.052 1.00 89.62 309 ALA A N 1
ATOM 2438 C CA . ALA A 1 309 ? -13.622 10.809 -1.503 1.00 89.62 309 ALA A CA 1
ATOM 2439 C C . ALA A 1 309 ? -13.309 10.242 -2.903 1.00 89.62 309 ALA A C 1
ATOM 2441 O O . ALA A 1 309 ? -13.629 9.095 -3.189 1.00 89.62 309 ALA A O 1
ATOM 2442 N N . GLY A 1 310 ? -12.591 10.981 -3.753 1.00 83.75 310 GLY A N 1
ATOM 2443 C CA . GLY A 1 310 ? -12.063 10.467 -5.025 1.00 83.75 310 GLY A CA 1
ATOM 2444 C C . GLY A 1 310 ? -10.896 9.471 -4.890 1.00 83.75 310 GLY A C 1
ATOM 2445 O O . GLY A 1 310 ? -10.288 9.098 -5.896 1.00 83.75 310 GLY A O 1
ATOM 2446 N N . ARG A 1 311 ? -10.511 9.063 -3.670 1.00 84.19 311 ARG A N 1
ATOM 2447 C CA . ARG A 1 311 ? -9.324 8.230 -3.422 1.00 84.19 311 ARG A CA 1
ATOM 2448 C C . ARG A 1 311 ? -9.638 6.747 -3.246 1.00 84.19 311 ARG A C 1
ATOM 2450 O O . ARG A 1 311 ? -10.061 6.305 -2.185 1.00 84.19 311 ARG A O 1
ATOM 2457 N N . ALA A 1 312 ? -9.229 5.949 -4.228 1.00 79.06 312 ALA A N 1
ATOM 2458 C CA . ALA A 1 312 ? -9.315 4.487 -4.180 1.00 79.06 312 ALA A CA 1
ATOM 2459 C C . ALA A 1 312 ? -8.366 3.791 -3.166 1.00 79.06 312 ALA A C 1
ATOM 2461 O O . ALA A 1 312 ? -8.395 2.566 -3.062 1.00 79.06 312 ALA A O 1
ATOM 2462 N N . ASP A 1 313 ? -7.493 4.520 -2.453 1.00 81.00 313 ASP A N 1
ATOM 2463 C CA . ASP A 1 313 ? -6.646 3.972 -1.374 1.00 81.00 313 ASP A CA 1
ATOM 2464 C C . ASP A 1 313 ? -7.203 4.220 0.040 1.00 81.00 313 ASP A C 1
ATOM 2466 O O . ASP A 1 313 ? -6.577 3.813 1.019 1.00 81.00 313 ASP A O 1
ATOM 2470 N N . LEU A 1 314 ? -8.377 4.849 0.153 1.00 87.62 314 LEU A N 1
ATOM 2471 C CA . LEU A 1 314 ? -9.068 5.120 1.409 1.00 87.62 314 LEU A CA 1
ATOM 2472 C C . LEU A 1 314 ? -10.372 4.309 1.458 1.00 87.62 314 LEU A C 1
ATOM 2474 O O . LEU A 1 314 ? -11.235 4.458 0.603 1.00 87.62 314 LEU A O 1
ATOM 2478 N N . SER A 1 315 ? -10.506 3.426 2.448 1.00 90.50 315 SER A N 1
ATOM 2479 C CA . SER A 1 315 ? -11.623 2.469 2.571 1.00 90.50 315 SER A CA 1
ATOM 2480 C C . SER A 1 315 ? -12.193 2.484 3.992 1.00 90.50 315 SER A C 1
ATOM 2482 O O . SER A 1 315 ? -12.246 1.474 4.685 1.00 90.50 315 SER A O 1
ATOM 2484 N N . GLU A 1 316 ? -12.504 3.688 4.475 1.00 92.88 316 GLU A N 1
ATOM 2485 C CA . GLU A 1 316 ? -12.863 3.956 5.869 1.00 92.88 316 GLU A CA 1
ATOM 2486 C C . GLU A 1 316 ? -13.860 5.114 5.980 1.00 92.88 316 GLU A C 1
ATOM 2488 O O . GLU A 1 316 ? -13.938 5.967 5.090 1.00 92.88 316 GLU A O 1
ATOM 2493 N N . VAL A 1 317 ? -14.558 5.167 7.118 1.00 96.62 317 VAL A N 1
ATOM 2494 C CA . VAL A 1 317 ? -15.302 6.351 7.557 1.00 96.62 317 VAL A CA 1
ATOM 2495 C C . VAL A 1 317 ? -14.341 7.320 8.248 1.00 96.62 317 VAL A C 1
ATOM 2497 O O . VAL A 1 317 ? -13.666 6.962 9.221 1.00 96.62 317 VAL A O 1
ATOM 2500 N N . CYS A 1 318 ? -14.278 8.551 7.753 1.00 97.06 318 CYS A N 1
ATOM 2501 C CA . CYS A 1 318 ? -13.334 9.580 8.186 1.00 97.06 318 CYS A CA 1
ATOM 2502 C C . CYS A 1 318 ? -14.045 10.906 8.468 1.00 97.06 318 CYS A C 1
ATOM 2504 O O . CYS A 1 318 ? -15.078 11.182 7.870 1.00 97.06 318 CYS A O 1
ATOM 2506 N N . ILE A 1 319 ? -13.451 11.755 9.308 1.00 97.75 319 ILE A N 1
ATOM 2507 C CA . ILE A 1 319 ? -13.818 13.175 9.418 1.00 97.75 319 ILE A CA 1
ATOM 2508 C C . ILE A 1 319 ? -12.732 14.006 8.737 1.00 97.75 319 ILE A C 1
ATOM 2510 O O . ILE A 1 319 ? -11.547 13.830 9.029 1.00 97.75 319 ILE A O 1
ATOM 2514 N N . PHE A 1 320 ? -13.117 14.922 7.849 1.00 96.31 320 PHE A N 1
ATOM 2515 C CA . PHE A 1 320 ? -12.223 15.950 7.321 1.00 96.31 320 PHE A CA 1
ATOM 2516 C C . PHE A 1 320 ? -12.581 17.323 7.894 1.00 96.31 320 PHE A C 1
ATOM 2518 O O . PHE A 1 320 ? -13.707 17.791 7.724 1.00 96.31 320 PHE A O 1
ATOM 2525 N N . PHE A 1 321 ? -11.615 17.977 8.540 1.00 95.12 321 PHE A N 1
ATOM 2526 C CA . PHE A 1 321 ? -11.760 19.341 9.054 1.00 95.12 321 PHE A CA 1
ATOM 2527 C C . PHE A 1 321 ? -10.388 20.006 9.207 1.00 95.12 321 PHE A C 1
ATOM 2529 O O . PHE A 1 321 ? -9.389 19.332 9.464 1.00 95.12 321 PHE A O 1
ATOM 2536 N N . SER A 1 322 ? -10.316 21.331 9.065 1.00 87.12 322 SER A N 1
ATOM 2537 C CA . SER A 1 322 ? -9.120 22.124 9.418 1.00 87.12 322 SER A CA 1
ATOM 2538 C C . SER A 1 322 ? -7.824 21.680 8.735 1.00 87.12 322 SER A C 1
ATOM 2540 O O . SER A 1 322 ? -6.740 21.714 9.320 1.00 87.12 322 SER A O 1
ATOM 2542 N N . SER A 1 323 ? -7.918 21.251 7.477 1.00 92.25 323 SER A N 1
ATOM 2543 C CA . SER A 1 323 ? -6.780 20.700 6.728 1.00 92.25 323 SER A CA 1
ATOM 2544 C C . SER A 1 323 ? -6.258 19.344 7.242 1.00 92.25 323 SER A C 1
ATOM 2546 O O . SER A 1 323 ? -5.171 18.932 6.845 1.00 92.25 323 SER A O 1
ATOM 2548 N N . LYS A 1 324 ? -7.005 18.616 8.078 1.00 96.00 324 LYS A N 1
ATOM 2549 C CA . LYS A 1 324 ? -6.654 17.276 8.572 1.00 96.00 324 LYS A CA 1
ATOM 2550 C C . LYS A 1 324 ? -7.752 16.258 8.265 1.00 96.00 324 LYS A C 1
ATOM 2552 O O . LYS A 1 324 ? -8.938 16.577 8.271 1.00 96.00 324 LYS A O 1
ATOM 2557 N N . LEU A 1 325 ? -7.336 15.019 8.014 1.00 96.88 325 LEU A N 1
ATOM 2558 C CA . LEU A 1 325 ? -8.216 13.862 7.867 1.00 96.88 325 LEU A CA 1
ATOM 2559 C C . LEU A 1 325 ? -8.036 12.944 9.079 1.00 96.88 325 LEU A C 1
ATOM 2561 O O . LEU A 1 325 ? -6.937 12.440 9.306 1.00 96.88 325 LEU A O 1
ATOM 2565 N N . TYR A 1 326 ? -9.101 12.688 9.826 1.00 96.94 326 TYR A N 1
ATOM 2566 C CA . TYR A 1 326 ? -9.115 11.829 11.009 1.00 96.94 326 TYR A CA 1
ATOM 2567 C C . TYR A 1 326 ? -9.929 10.552 10.752 1.00 96.94 326 TYR A C 1
ATOM 2569 O O . TYR A 1 326 ? -10.869 10.561 9.958 1.00 96.94 326 TYR A O 1
ATOM 2577 N N . ARG A 1 327 ? -9.608 9.448 11.443 1.00 96.31 327 ARG A N 1
ATOM 2578 C CA . ARG A 1 327 ? -10.473 8.252 11.459 1.00 96.31 327 ARG A CA 1
ATOM 2579 C C . ARG A 1 327 ? -11.744 8.570 12.253 1.00 96.31 327 ARG A C 1
ATOM 2581 O O . ARG A 1 327 ? -11.639 9.073 13.371 1.00 96.31 327 ARG A O 1
ATOM 2588 N N . GLY A 1 328 ? -12.920 8.239 11.713 1.00 95.69 328 GLY A N 1
ATOM 2589 C CA . GLY A 1 328 ? -14.220 8.581 12.308 1.00 95.69 328 GLY A CA 1
ATOM 2590 C C . GLY A 1 328 ? -14.335 8.164 13.776 1.00 95.69 328 GLY A C 1
ATOM 2591 O O . GLY A 1 328 ? -14.388 9.019 14.653 1.00 95.69 328 GLY A O 1
ATOM 2592 N N . ASN A 1 329 ? -14.207 6.863 14.053 1.00 94.69 329 ASN A N 1
ATOM 2593 C CA . ASN A 1 329 ? -14.263 6.279 15.407 1.00 94.69 329 ASN A CA 1
ATOM 2594 C C . ASN A 1 329 ? -13.067 6.578 16.338 1.00 94.69 329 ASN A C 1
ATOM 2596 O O . ASN A 1 329 ? -12.913 5.941 17.380 1.00 94.69 329 ASN A O 1
ATOM 2600 N N . ARG A 1 330 ? -12.202 7.527 15.970 1.00 94.75 330 ARG A N 1
ATOM 2601 C CA . ARG A 1 330 ? -11.132 8.066 16.827 1.00 94.75 330 ARG A CA 1
ATOM 2602 C C . ARG A 1 330 ? -11.276 9.561 17.096 1.00 94.75 330 ARG A C 1
ATOM 2604 O O . ARG A 1 330 ? -10.531 10.100 17.911 1.00 94.75 330 ARG A O 1
ATOM 2611 N N . SER A 1 331 ? -12.207 10.212 16.407 1.00 95.69 331 SER A N 1
ATOM 2612 C CA . SER A 1 331 ? -12.382 11.659 16.424 1.00 95.69 331 SER A CA 1
ATOM 261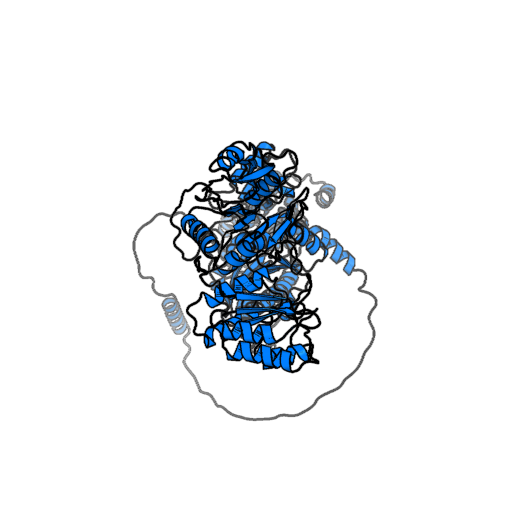3 C C . SER A 1 331 ? -13.274 12.104 17.580 1.00 95.69 331 SER A C 1
ATOM 2615 O O . SER A 1 331 ? -14.174 11.376 18.002 1.00 95.69 331 SER A O 1
ATOM 2617 N N . LYS A 1 332 ? -13.054 13.328 18.061 1.00 94.81 332 LYS A N 1
ATOM 2618 C CA . LYS A 1 332 ? -13.909 14.008 19.041 1.00 94.81 332 LYS A CA 1
ATOM 2619 C C . LYS A 1 332 ? -13.945 15.508 18.747 1.00 94.81 332 LYS A C 1
ATOM 2621 O O . LYS A 1 332 ? -12.916 16.075 18.373 1.00 94.81 332 LYS A O 1
ATOM 2626 N N . LYS A 1 333 ? -15.104 16.152 18.939 1.00 95.12 333 LYS A N 1
ATOM 2627 C CA . LYS A 1 333 ? -15.204 17.619 18.972 1.00 95.12 333 LYS A CA 1
ATOM 2628 C C . LYS A 1 333 ? -14.634 18.104 20.312 1.00 95.12 333 LYS A C 1
ATOM 2630 O O . LYS A 1 333 ? -15.166 17.764 21.366 1.00 95.12 333 LYS A O 1
ATOM 2635 N N . LEU A 1 334 ? -13.500 18.802 20.272 1.00 91.62 334 LEU A N 1
ATOM 2636 C CA . LEU A 1 334 ? -12.816 19.364 21.444 1.00 91.62 334 LEU A CA 1
ATOM 2637 C C . LEU A 1 334 ? -13.123 20.849 21.656 1.00 91.62 334 LEU A C 1
ATOM 2639 O O . LEU A 1 334 ? -13.003 21.327 22.779 1.00 91.62 334 LEU A O 1
ATOM 2643 N N . ASP A 1 335 ? -13.498 21.563 20.595 1.00 90.00 335 ASP A N 1
ATOM 2644 C CA . ASP A 1 335 ? -13.764 22.999 20.627 1.00 90.00 335 ASP A CA 1
ATOM 2645 C C . ASP A 1 335 ? -15.088 23.301 19.907 1.00 90.00 335 ASP A C 1
ATOM 2647 O O . ASP A 1 335 ? -15.399 22.713 18.866 1.00 90.00 335 ASP A O 1
ATOM 2651 N N . ALA A 1 336 ? -15.896 24.183 20.496 1.00 87.69 336 ALA A N 1
ATOM 2652 C CA . ALA A 1 336 ? -17.194 24.584 19.968 1.00 87.69 336 ALA A CA 1
ATOM 2653 C C . ALA A 1 336 ? -17.104 25.766 18.991 1.00 87.69 336 ALA A C 1
ATOM 2655 O O . ALA A 1 336 ? -17.917 25.835 18.073 1.00 87.69 336 ALA A O 1
ATOM 2656 N N . SER A 1 337 ? -16.121 26.656 19.156 1.00 83.81 337 SER A N 1
ATOM 2657 C CA . SER A 1 337 ? -16.025 27.949 18.463 1.00 83.81 337 SER A CA 1
ATOM 2658 C C . SER A 1 337 ? -14.832 28.054 17.511 1.00 83.81 337 SER A C 1
ATOM 2660 O O . SER A 1 337 ? -14.878 28.822 16.551 1.00 83.81 337 SER A O 1
ATOM 2662 N N . SER A 1 338 ? -13.769 27.280 17.732 1.00 89.06 338 SER A N 1
ATOM 2663 C CA . SER A 1 338 ? -12.601 27.282 16.852 1.00 89.06 338 SER A CA 1
ATOM 2664 C C . SER A 1 338 ? -12.900 26.672 15.478 1.00 89.06 338 SER A C 1
ATOM 2666 O O . SER A 1 338 ? -13.636 25.690 15.353 1.00 89.06 338 SER A O 1
ATOM 2668 N N . LEU A 1 339 ? -12.214 27.189 14.450 1.00 86.31 339 LEU A N 1
ATOM 2669 C CA . LEU A 1 339 ? -12.086 26.574 13.119 1.00 86.31 339 LEU A CA 1
ATOM 2670 C C . LEU A 1 339 ? -11.228 25.286 13.139 1.00 86.31 339 LEU A C 1
ATOM 2672 O O . LEU A 1 339 ? -11.056 24.631 12.108 1.00 86.31 339 LEU A O 1
ATOM 2676 N N . THR A 1 340 ? -10.709 24.893 14.310 1.00 88.12 340 THR A N 1
ATOM 2677 C CA . THR A 1 340 ? -10.127 23.573 14.617 1.00 88.12 340 THR A CA 1
ATOM 2678 C C . THR A 1 340 ? -10.946 22.789 15.656 1.00 88.12 340 THR A C 1
ATOM 2680 O O . THR A 1 340 ? -10.417 22.489 16.728 1.00 88.12 340 THR A O 1
ATOM 2683 N N . PRO A 1 341 ? -12.218 22.436 15.379 1.00 91.38 341 PRO A N 1
ATOM 2684 C CA . PRO A 1 341 ? -13.098 21.832 16.378 1.00 91.38 341 PRO A CA 1
ATOM 2685 C C . PRO A 1 341 ? -12.811 20.353 16.656 1.00 91.38 341 PRO A C 1
ATOM 2687 O O . PRO A 1 341 ? -13.110 19.885 17.751 1.00 91.38 341 PRO A O 1
ATOM 2690 N N . PHE A 1 342 ? -12.227 19.607 15.709 1.00 95.31 342 PHE A N 1
ATOM 2691 C CA . PHE A 1 342 ? -11.970 18.166 15.846 1.00 95.31 342 PHE A CA 1
ATOM 2692 C C . PHE A 1 342 ? -10.486 17.830 16.046 1.00 95.31 342 PHE A C 1
ATOM 2694 O O . PHE A 1 342 ? -9.619 18.347 15.334 1.00 95.31 342 PHE A O 1
ATOM 2701 N N . ASP A 1 343 ? -10.217 16.880 16.945 1.00 93.75 343 ASP A N 1
ATOM 2702 C CA . ASP A 1 343 ? -8.938 16.165 17.080 1.00 93.75 343 ASP A CA 1
ATOM 2703 C C . ASP A 1 343 ? -9.192 14.650 17.195 1.00 93.75 343 ASP A C 1
ATOM 2705 O O . ASP A 1 343 ? -10.325 14.199 17.393 1.00 93.75 343 ASP A O 1
ATOM 2709 N N . SER A 1 344 ? -8.123 13.861 17.098 1.00 93.56 344 SER A N 1
ATOM 2710 C CA . SER A 1 344 ? -8.115 12.410 17.293 1.00 93.56 344 SER A CA 1
ATOM 2711 C C . SER A 1 344 ? -7.119 12.058 18.411 1.00 93.56 344 SER A C 1
ATOM 2713 O O . SER A 1 344 ? -5.977 11.681 18.145 1.00 93.56 344 SER A O 1
ATOM 2715 N N . PRO A 1 345 ? -7.494 12.214 19.697 1.00 88.44 345 PRO A N 1
ATOM 2716 C CA . PRO A 1 345 ? -6.513 12.328 20.780 1.00 88.44 345 PRO A CA 1
ATOM 2717 C C . PRO A 1 345 ? -5.623 11.094 20.999 1.00 88.44 345 PRO A C 1
ATOM 2719 O O . PRO A 1 345 ? -4.466 11.235 21.395 1.00 88.44 345 PRO A O 1
ATOM 2722 N N . ASN A 1 346 ? -6.160 9.898 20.733 1.00 88.25 346 ASN A N 1
ATOM 2723 C CA . ASN A 1 346 ? -5.500 8.605 20.951 1.00 88.25 346 ASN A CA 1
ATOM 2724 C C . ASN A 1 346 ? -5.009 7.931 19.650 1.00 88.25 346 ASN A C 1
ATOM 2726 O O . ASN A 1 346 ? -4.480 6.820 19.694 1.00 88.25 346 ASN A O 1
ATOM 2730 N N . PHE A 1 347 ? -5.159 8.573 18.483 1.00 91.12 347 PHE A N 1
ATOM 2731 C CA . PHE A 1 347 ? -4.721 8.013 17.199 1.00 91.12 347 PHE A CA 1
ATOM 2732 C C . PHE A 1 347 ? -4.281 9.126 16.227 1.00 91.12 347 PHE A C 1
ATOM 2734 O O . PHE A 1 347 ? -5.048 10.065 16.041 1.00 91.12 347 PHE A O 1
ATOM 2741 N N . PRO A 1 348 ? -3.108 9.059 15.567 1.00 90.56 348 PRO A N 1
ATOM 2742 C CA . PRO A 1 348 ? -2.648 10.155 14.709 1.00 90.56 348 PRO A CA 1
ATOM 2743 C C . PRO A 1 348 ? -3.561 10.395 13.499 1.00 90.56 348 PRO A C 1
ATOM 2745 O O . PRO A 1 348 ? -4.198 9.466 12.994 1.00 90.56 348 PRO A O 1
ATOM 2748 N N . GLU A 1 349 ? -3.577 11.622 12.983 1.00 92.25 349 GLU A N 1
ATOM 2749 C CA . GLU A 1 349 ? -4.328 11.960 11.776 1.00 92.25 349 GLU A CA 1
ATOM 2750 C C . GLU A 1 349 ? -3.875 11.131 10.559 1.00 92.25 349 GLU A C 1
ATOM 2752 O O . GLU A 1 349 ? -2.695 10.822 10.379 1.00 92.25 349 GLU A O 1
ATOM 2757 N N . LEU A 1 350 ? -4.824 10.755 9.702 1.00 93.81 350 LEU A N 1
ATOM 2758 C CA . LEU A 1 350 ? -4.594 9.952 8.499 1.00 93.81 350 LEU A CA 1
ATOM 2759 C C . LEU A 1 350 ? -3.935 10.770 7.381 1.00 93.81 350 LEU A C 1
ATOM 2761 O O . LEU A 1 350 ? -3.168 10.220 6.585 1.00 93.81 350 LEU A O 1
ATOM 2765 N N . ALA A 1 351 ? -4.218 12.073 7.317 1.00 94.31 351 ALA A N 1
ATOM 2766 C CA . ALA A 1 351 ? -3.572 13.000 6.395 1.00 94.31 351 ALA A CA 1
ATOM 2767 C C . ALA A 1 351 ? -3.560 14.444 6.922 1.00 94.31 351 ALA A C 1
ATOM 2769 O O . ALA A 1 351 ? -4.450 14.850 7.669 1.00 94.31 351 ALA A O 1
ATOM 2770 N N . VAL A 1 352 ? -2.584 15.226 6.454 1.00 93.88 352 VAL A N 1
ATOM 2771 C CA . VAL A 1 352 ? -2.460 16.676 6.661 1.00 93.88 352 VAL A CA 1
ATOM 2772 C C . VAL A 1 352 ? -2.327 17.363 5.301 1.00 93.88 352 VAL A C 1
ATOM 2774 O O . VAL A 1 352 ? -1.453 17.021 4.505 1.00 93.88 352 VAL A O 1
ATOM 2777 N N . VAL A 1 353 ? -3.174 18.351 5.038 1.00 91.00 353 VAL A N 1
ATOM 2778 C CA . VAL A 1 353 ? -3.168 19.190 3.837 1.00 91.00 353 VAL A CA 1
ATOM 2779 C C . VAL A 1 353 ? -2.382 20.468 4.134 1.00 91.00 353 VAL A C 1
ATOM 2781 O O . VAL A 1 353 ? -2.874 21.367 4.808 1.00 91.00 353 VAL A O 1
ATOM 2784 N N . GLY A 1 354 ? -1.146 20.548 3.646 1.00 84.69 354 GLY A N 1
ATOM 2785 C CA . GLY A 1 354 ? -0.393 21.801 3.573 1.00 84.69 354 GLY A CA 1
ATOM 2786 C C . GLY A 1 354 ? -0.388 22.341 2.143 1.00 84.69 354 GLY A C 1
ATOM 2787 O O . GLY A 1 354 ? -1.344 22.156 1.394 1.00 84.69 354 GLY A O 1
ATOM 2788 N N . THR A 1 355 ? 0.742 22.922 1.733 1.00 77.69 355 THR A N 1
ATOM 2789 C CA . THR A 1 355 ? 1.079 23.117 0.309 1.00 77.69 355 THR A CA 1
ATOM 2790 C C . THR A 1 355 ? 1.139 21.791 -0.461 1.00 77.69 355 THR A C 1
ATOM 2792 O O . THR A 1 355 ? 0.859 21.749 -1.653 1.00 77.69 355 THR A O 1
ATOM 2795 N N . GLU A 1 356 ? 1.455 20.697 0.236 1.00 79.62 356 GLU A N 1
ATOM 2796 C CA . GLU A 1 356 ? 1.331 19.318 -0.234 1.00 79.62 356 GLU A CA 1
ATOM 2797 C C . GLU A 1 356 ? 0.410 18.522 0.704 1.00 79.62 356 GLU A C 1
ATOM 2799 O O . GLU A 1 356 ? 0.393 18.748 1.919 1.00 79.62 356 GLU A O 1
ATOM 2804 N N . VAL A 1 357 ? -0.313 17.539 0.159 1.00 86.44 357 VAL A N 1
ATOM 2805 C CA . VAL A 1 357 ? -1.114 16.598 0.955 1.00 86.44 357 VAL A CA 1
ATOM 2806 C C . VAL A 1 357 ? -0.221 15.462 1.459 1.00 86.44 357 VAL A C 1
ATOM 2808 O O . VAL A 1 357 ? 0.155 14.560 0.707 1.00 86.44 357 VAL A O 1
ATOM 2811 N N . LYS A 1 358 ? 0.110 15.484 2.750 1.00 89.25 358 LYS A N 1
ATOM 2812 C CA . LYS A 1 358 ? 0.873 14.433 3.434 1.00 89.25 358 LYS A CA 1
ATOM 2813 C C . LYS A 1 358 ? -0.088 13.364 3.937 1.00 89.25 358 LYS A C 1
ATOM 2815 O O . LYS A 1 358 ? -0.870 13.626 4.842 1.00 89.25 358 LYS A O 1
ATOM 2820 N N . ILE A 1 359 ? -0.025 12.162 3.367 1.00 87.19 359 ILE A N 1
ATOM 2821 C CA . ILE A 1 359 ? -0.886 11.034 3.752 1.00 87.19 359 ILE A CA 1
ATOM 2822 C C . ILE A 1 359 ? -0.065 10.007 4.525 1.00 87.19 359 ILE A C 1
ATOM 2824 O O . ILE A 1 359 ? 0.958 9.509 4.051 1.00 87.19 359 ILE A O 1
ATOM 2828 N N . HIS A 1 360 ? -0.540 9.642 5.710 1.00 87.50 360 HIS A N 1
ATOM 2829 C CA . HIS A 1 360 ? 0.058 8.621 6.555 1.00 87.50 360 HIS A CA 1
ATOM 2830 C C . HIS A 1 360 ? -0.453 7.230 6.151 1.00 87.50 360 HIS A C 1
ATOM 2832 O O . HIS A 1 360 ? -1.108 6.546 6.931 1.00 87.50 360 HIS A O 1
ATOM 2838 N N . SER A 1 361 ? -0.117 6.769 4.937 1.00 81.06 361 SER A N 1
ATOM 2839 C CA . SER A 1 361 ? -0.655 5.527 4.336 1.00 81.06 361 SER A CA 1
ATOM 2840 C C . SER A 1 361 ? -0.489 4.252 5.182 1.00 81.06 361 SER A C 1
ATOM 2842 O O . SER A 1 361 ? -1.163 3.263 4.930 1.00 81.06 361 SER A O 1
ATOM 2844 N N . ARG A 1 362 ? 0.396 4.253 6.190 1.00 80.25 362 ARG A N 1
ATOM 2845 C CA . ARG A 1 362 ? 0.552 3.149 7.159 1.00 80.25 362 ARG A CA 1
ATOM 2846 C C . ARG A 1 362 ? -0.598 3.052 8.170 1.00 80.25 362 ARG A C 1
ATOM 2848 O O . ARG A 1 362 ? -0.784 1.995 8.763 1.00 80.25 362 ARG A O 1
ATOM 2855 N N . LEU A 1 363 ? -1.311 4.153 8.407 1.00 82.56 363 LEU A N 1
ATOM 2856 C CA . LEU A 1 363 ? -2.416 4.245 9.362 1.00 82.56 363 LEU A CA 1
ATOM 2857 C C . LEU A 1 363 ? -3.753 3.823 8.746 1.00 82.56 363 LEU A C 1
ATOM 2859 O O . LEU A 1 363 ? -4.640 3.405 9.492 1.00 82.56 363 LEU A O 1
ATOM 2863 N N . LEU A 1 364 ? -3.869 3.898 7.416 1.00 86.19 364 LEU A N 1
ATOM 2864 C CA . LEU A 1 364 ? -5.053 3.508 6.650 1.00 86.19 364 LEU A CA 1
ATOM 2865 C C . LEU A 1 364 ? -5.366 2.011 6.808 1.00 86.19 364 LEU A C 1
ATOM 2867 O O . LEU A 1 364 ? -4.469 1.180 7.019 1.00 86.19 364 LEU A O 1
ATOM 2871 N N . CYS A 1 365 ? -6.643 1.662 6.723 1.00 79.88 365 CYS A N 1
ATOM 2872 C CA . CYS A 1 365 ? -7.099 0.284 6.600 1.00 79.88 365 CYS A CA 1
ATOM 2873 C C . CYS A 1 365 ? -6.852 -0.257 5.187 1.00 79.88 365 CYS A C 1
ATOM 2875 O O . CYS A 1 365 ? -6.805 0.477 4.201 1.00 79.88 365 CYS A O 1
ATOM 2877 N N . ASN A 1 366 ? -6.658 -1.573 5.107 1.00 76.56 366 ASN A N 1
ATOM 2878 C CA . ASN A 1 366 ? -6.579 -2.261 3.825 1.00 76.56 366 ASN A CA 1
ATOM 2879 C C . ASN A 1 366 ? -7.995 -2.407 3.249 1.00 76.56 366 ASN A C 1
ATOM 2881 O O . ASN A 1 366 ? -8.908 -2.663 4.037 1.00 76.56 366 ASN A O 1
ATOM 2885 N N . PRO A 1 367 ? -8.165 -2.381 1.913 1.00 76.69 367 PRO A N 1
ATOM 2886 C CA . PRO A 1 367 ? -9.445 -2.687 1.297 1.00 76.69 367 PRO A CA 1
ATOM 2887 C C . PRO A 1 367 ? -9.992 -4.042 1.784 1.00 76.69 367 PRO A C 1
ATOM 2889 O O . PRO A 1 367 ? -9.235 -5.025 1.833 1.00 76.69 367 PRO A O 1
ATOM 2892 N N . PRO A 1 368 ? -11.281 -4.114 2.149 1.00 79.88 368 PRO A N 1
ATOM 2893 C CA . PRO A 1 368 ? -11.920 -5.346 2.578 1.00 79.88 368 PRO A CA 1
ATOM 2894 C C . PRO A 1 368 ? -12.003 -6.370 1.443 1.00 79.88 368 PRO A C 1
ATOM 2896 O O . PRO A 1 368 ? -11.855 -6.059 0.261 1.00 79.88 368 PRO A O 1
ATOM 2899 N N . LYS A 1 369 ? -12.220 -7.631 1.829 1.00 76.81 369 LYS A N 1
ATOM 2900 C CA . LYS A 1 369 ? -12.294 -8.776 0.904 1.00 76.81 369 LYS A CA 1
ATOM 2901 C C . LYS A 1 369 ? -13.711 -9.327 0.736 1.00 76.81 369 LYS A C 1
ATOM 2903 O O . LYS A 1 369 ? -13.930 -10.131 -0.165 1.00 76.81 369 LYS A O 1
ATOM 2908 N N . GLY A 1 370 ? -14.633 -8.968 1.630 1.00 77.38 370 GLY A N 1
ATOM 2909 C CA . GLY A 1 370 ? -16.032 -9.376 1.564 1.00 77.38 370 GLY A CA 1
ATOM 2910 C C . GLY A 1 370 ? -16.883 -8.429 0.719 1.00 77.38 370 GLY A C 1
ATOM 2911 O O . GLY A 1 370 ? -16.421 -7.390 0.254 1.00 77.38 370 GLY A O 1
ATOM 2912 N N . ARG A 1 371 ? -18.155 -8.794 0.544 1.00 86.25 371 ARG A N 1
ATOM 2913 C CA . ARG A 1 371 ? -19.171 -7.907 -0.032 1.00 86.25 371 ARG A CA 1
ATOM 2914 C C . ARG A 1 371 ? -19.598 -6.880 1.018 1.00 86.25 371 ARG A C 1
ATOM 2916 O O . ARG A 1 371 ? -19.838 -7.265 2.160 1.00 86.25 371 ARG A O 1
ATOM 2923 N N . PHE A 1 372 ? -19.718 -5.621 0.606 1.00 92.88 372 PHE A N 1
ATOM 2924 C CA . PHE A 1 372 ? -20.281 -4.539 1.414 1.00 92.88 372 PHE A CA 1
ATOM 2925 C C . PHE A 1 372 ? -21.683 -4.887 1.937 1.00 92.88 372 PHE A C 1
ATOM 2927 O O . PHE A 1 372 ? -22.485 -5.462 1.192 1.00 92.88 372 PHE A O 1
ATOM 2934 N N . ARG A 1 373 ? -21.950 -4.549 3.203 1.00 91.19 373 ARG A N 1
ATOM 2935 C CA . ARG A 1 373 ? -23.236 -4.735 3.892 1.00 91.19 373 ARG A CA 1
ATOM 2936 C C . ARG A 1 373 ? -23.462 -3.608 4.891 1.00 91.19 373 ARG A C 1
ATOM 2938 O O . ARG A 1 373 ? -22.537 -3.283 5.638 1.00 91.19 373 ARG A O 1
ATOM 2945 N N . VAL A 1 374 ? -24.684 -3.094 4.971 1.00 92.62 374 VAL A N 1
ATOM 2946 C CA . VAL A 1 374 ? -25.096 -2.223 6.075 1.00 92.62 374 VAL A CA 1
ATOM 2947 C C . VAL A 1 374 ? -25.765 -3.025 7.188 1.00 92.62 374 VAL A C 1
ATOM 2949 O O . VAL A 1 374 ? -26.510 -3.974 6.953 1.00 92.62 374 VAL A O 1
ATOM 2952 N N . HIS A 1 375 ? -25.475 -2.632 8.424 1.00 91.25 375 HIS A N 1
ATOM 2953 C CA . HIS A 1 375 ? -26.133 -3.112 9.633 1.00 91.25 375 HIS A CA 1
ATOM 2954 C C . HIS A 1 375 ? -26.788 -1.927 10.336 1.00 91.25 375 HIS A C 1
ATOM 2956 O O . HIS A 1 375 ? -26.115 -0.931 10.595 1.00 91.25 375 HIS A O 1
ATOM 2962 N N . MET A 1 376 ? -28.073 -2.042 10.658 1.00 91.31 376 MET A N 1
ATOM 2963 C CA . MET A 1 376 ? -28.822 -0.964 11.307 1.00 91.31 376 MET A CA 1
ATOM 2964 C C . MET A 1 376 ? -28.560 -0.914 12.818 1.00 91.31 376 MET A C 1
ATOM 2966 O O . MET A 1 376 ? -28.191 -1.919 13.429 1.00 91.31 376 MET A O 1
ATOM 2970 N N . ILE A 1 377 ? -28.751 0.267 13.408 1.00 90.44 377 ILE A N 1
ATOM 2971 C CA . ILE A 1 377 ? -28.693 0.504 14.854 1.00 90.44 377 ILE A CA 1
ATOM 2972 C C . ILE A 1 377 ? -30.078 0.969 15.297 1.00 90.44 377 ILE A C 1
ATOM 2974 O O . ILE A 1 377 ? -30.558 1.988 14.817 1.00 90.44 377 ILE A O 1
ATOM 2978 N N . ASN A 1 378 ? -30.707 0.225 16.204 1.00 85.25 378 ASN A N 1
ATOM 2979 C CA . ASN A 1 378 ? -32.067 0.476 16.696 1.00 85.25 378 ASN A CA 1
ATOM 2980 C C . ASN A 1 378 ? -32.151 0.537 18.234 1.00 85.25 378 ASN A C 1
ATOM 2982 O O . ASN A 1 378 ? -33.246 0.553 18.792 1.00 85.25 378 ASN A O 1
ATOM 2986 N N . VAL A 1 379 ? -31.008 0.551 18.932 1.00 81.06 379 VAL A N 1
ATOM 2987 C CA . VAL A 1 379 ? -30.945 0.640 20.398 1.00 81.06 379 VAL A CA 1
ATOM 2988 C C . VAL A 1 379 ? -30.387 1.988 20.846 1.00 81.06 379 VAL A C 1
ATOM 2990 O O . VAL A 1 379 ? -29.217 2.298 20.619 1.00 81.06 379 VAL A O 1
ATOM 2993 N N . THR A 1 380 ? -31.218 2.739 21.568 1.00 78.88 380 THR A N 1
ATOM 2994 C CA . THR A 1 380 ? -30.894 4.003 22.254 1.00 78.88 380 THR A CA 1
ATOM 2995 C C . THR A 1 380 ? -30.693 3.842 23.769 1.00 78.88 380 THR A C 1
ATOM 2997 O O . THR A 1 380 ? -30.297 4.794 24.434 1.00 78.88 380 THR A O 1
ATOM 3000 N N . ASP A 1 381 ? -30.924 2.643 24.324 1.00 89.06 381 ASP A N 1
ATOM 3001 C CA . ASP A 1 381 ? -30.969 2.338 25.768 1.00 89.06 381 ASP A CA 1
ATOM 3002 C C . ASP A 1 381 ? -29.590 2.330 26.479 1.00 89.06 381 ASP A C 1
ATOM 3004 O O . ASP A 1 381 ? -29.236 1.377 27.190 1.00 89.06 381 ASP A O 1
ATOM 3008 N N . ILE A 1 382 ? -28.773 3.365 26.267 1.00 91.75 382 ILE A N 1
ATOM 3009 C CA . ILE A 1 382 ? -27.397 3.473 26.766 1.00 91.75 382 ILE A CA 1
ATOM 3010 C C . ILE A 1 382 ? -27.219 4.757 27.574 1.00 91.75 382 ILE A C 1
ATOM 3012 O O . ILE A 1 382 ? -27.530 5.847 27.103 1.00 91.75 382 ILE A O 1
ATOM 3016 N N . VAL A 1 383 ? -26.644 4.637 28.771 1.00 93.38 383 VAL A N 1
ATOM 3017 C CA . VAL A 1 383 ? -26.351 5.779 29.652 1.00 93.38 383 VAL A CA 1
ATOM 3018 C C . VAL A 1 383 ? -24.843 5.975 29.794 1.00 93.38 383 VAL A C 1
ATOM 3020 O O . VAL A 1 383 ? -24.107 5.028 30.070 1.00 93.38 383 VAL A O 1
ATOM 3023 N N . VAL A 1 384 ? -24.371 7.216 29.660 1.00 93.81 384 VAL A N 1
ATOM 3024 C CA . VAL A 1 384 ? -22.988 7.599 29.983 1.00 93.81 384 VAL A CA 1
ATOM 3025 C C . VAL A 1 384 ? -22.960 8.219 31.378 1.00 93.81 384 VAL A C 1
ATOM 3027 O O . VAL A 1 384 ? -23.653 9.199 31.635 1.00 93.81 384 VAL A O 1
ATOM 3030 N N . ILE A 1 385 ? -22.156 7.662 32.285 1.00 93.25 385 ILE A N 1
ATOM 3031 C CA . ILE A 1 385 ? -22.042 8.124 33.674 1.00 93.25 385 ILE A CA 1
ATOM 3032 C C . ILE A 1 385 ? -20.643 8.695 33.897 1.00 93.25 385 ILE A C 1
ATOM 3034 O O . ILE A 1 385 ? -19.642 7.977 33.843 1.00 93.25 385 ILE A O 1
ATOM 3038 N N . TYR A 1 386 ? -20.580 9.993 34.187 1.00 92.56 386 TYR A N 1
ATOM 3039 C CA . TYR A 1 386 ? -19.345 10.676 34.556 1.00 92.56 386 TYR A CA 1
ATOM 3040 C C . TYR A 1 386 ? -19.112 10.544 36.067 1.00 92.56 386 TYR A C 1
ATOM 3042 O O . TYR A 1 386 ? -19.829 11.138 36.871 1.00 92.56 386 TYR A O 1
ATOM 3050 N N . VAL A 1 387 ? -18.128 9.739 36.476 1.00 89.75 387 VAL A N 1
ATOM 3051 C CA . VAL A 1 387 ? -17.868 9.480 37.902 1.00 89.75 387 VAL A CA 1
ATOM 3052 C C . VAL A 1 387 ? -17.112 10.658 38.524 1.00 89.75 387 VAL A C 1
ATOM 3054 O O . VAL A 1 387 ? -16.057 11.048 38.038 1.00 89.75 387 VAL A O 1
ATOM 3057 N N . VAL A 1 388 ? -17.625 11.225 39.616 1.00 90.19 388 VAL A N 1
ATOM 3058 C CA . VAL A 1 388 ? -17.014 12.376 40.312 1.00 90.19 388 VAL A CA 1
ATOM 3059 C C . VAL A 1 388 ? -16.656 12.041 41.765 1.00 90.19 388 VAL A C 1
ATOM 3061 O O . VAL A 1 388 ? -17.228 11.105 42.336 1.00 90.19 388 VAL A O 1
ATOM 3064 N N . PRO A 1 389 ? -15.698 12.745 42.400 1.00 87.88 389 PRO A N 1
ATOM 3065 C CA . PRO A 1 389 ? -15.382 12.518 43.807 1.00 87.88 389 PRO A CA 1
ATOM 3066 C C . PRO A 1 389 ? -16.637 12.681 44.673 1.00 87.88 389 PRO A C 1
ATOM 3068 O O . PRO A 1 389 ? -17.316 13.698 44.596 1.00 87.88 389 PRO A O 1
ATOM 3071 N N . GLY A 1 390 ? -16.966 11.660 45.471 1.00 83.31 390 GLY A N 1
ATOM 3072 C CA . GLY A 1 390 ? -18.215 11.625 46.242 1.00 83.31 390 GLY A CA 1
ATOM 3073 C C . GLY A 1 390 ? -19.444 11.078 45.498 1.00 83.31 390 GLY A C 1
ATOM 3074 O O . GLY A 1 390 ? -20.546 11.221 46.015 1.00 83.31 390 GLY A O 1
ATOM 3075 N N . PHE A 1 391 ? -19.278 10.438 44.330 1.00 86.00 391 PHE A N 1
ATOM 3076 C CA . PHE A 1 391 ? -20.372 9.835 43.551 1.00 86.00 391 PHE A CA 1
ATOM 3077 C C . PHE A 1 391 ? -21.372 9.023 44.404 1.00 86.00 391 PHE A C 1
ATOM 3079 O O . PHE A 1 391 ? -20.994 8.244 45.291 1.00 86.00 391 PHE A O 1
ATOM 3086 N N . ALA A 1 392 ? -22.661 9.201 44.106 1.00 86.50 392 ALA A N 1
ATOM 3087 C CA . ALA A 1 392 ? -23.770 8.552 44.792 1.00 86.50 392 ALA A CA 1
ATOM 3088 C C . ALA A 1 392 ? -24.149 7.228 44.106 1.00 86.50 392 ALA A C 1
ATOM 3090 O O . ALA A 1 392 ? -24.851 7.209 43.099 1.00 86.50 392 ALA A O 1
ATOM 3091 N N . ASP A 1 393 ? -23.700 6.110 44.679 1.00 84.62 393 ASP A N 1
ATOM 3092 C CA . ASP A 1 393 ? -23.895 4.753 44.136 1.00 84.62 393 ASP A CA 1
ATOM 3093 C C . ASP A 1 393 ? -25.377 4.378 43.914 1.00 84.62 393 ASP A C 1
ATOM 3095 O O . ASP A 1 393 ? -25.668 3.529 43.077 1.00 84.62 393 ASP A O 1
ATOM 3099 N N . SER A 1 394 ? -26.321 5.035 44.602 1.00 86.75 394 SER A N 1
ATOM 3100 C CA . SER A 1 394 ? -27.776 4.862 44.428 1.00 86.75 394 SER A CA 1
ATOM 3101 C C . SER A 1 394 ? -28.289 5.237 43.028 1.00 86.75 394 SER A C 1
ATOM 3103 O O . SER A 1 394 ? -29.374 4.810 42.624 1.00 86.75 394 SER A O 1
ATOM 3105 N N . ILE A 1 395 ? -27.500 5.981 42.246 1.00 88.38 395 ILE A N 1
ATOM 3106 C CA . ILE A 1 395 ? -27.759 6.199 40.817 1.00 88.38 395 ILE A CA 1
ATOM 3107 C C . ILE A 1 395 ? -27.751 4.859 40.065 1.00 88.38 395 ILE A C 1
ATOM 3109 O O . ILE A 1 395 ? -28.579 4.655 39.182 1.00 88.38 395 ILE A O 1
ATOM 3113 N N . PHE A 1 396 ? -26.887 3.909 40.438 1.00 89.06 396 PHE A N 1
ATOM 3114 C CA . PHE A 1 396 ? -26.853 2.590 39.803 1.00 89.06 396 PHE A CA 1
ATOM 3115 C C . PHE A 1 396 ? -28.104 1.764 40.118 1.00 89.06 396 PHE A C 1
ATOM 3117 O O . PHE A 1 396 ? -28.647 1.134 39.215 1.00 89.06 396 PHE A O 1
ATOM 3124 N N . ASP A 1 397 ? -28.619 1.831 41.350 1.00 87.44 397 ASP A N 1
ATOM 3125 C CA . ASP A 1 397 ? -29.909 1.218 41.701 1.00 87.44 397 ASP A CA 1
ATOM 3126 C C . ASP A 1 397 ? -31.057 1.840 40.882 1.00 87.44 397 ASP A C 1
ATOM 3128 O O . ASP A 1 397 ? -31.930 1.126 40.396 1.00 87.44 397 ASP A O 1
ATOM 3132 N N . SER A 1 398 ? -31.015 3.153 40.633 1.00 88.81 398 SER A N 1
ATOM 3133 C CA . SER A 1 398 ? -31.990 3.845 39.771 1.00 88.81 398 SER A CA 1
ATOM 3134 C C . SER A 1 398 ? -31.909 3.389 38.304 1.00 88.81 398 SER A C 1
ATOM 3136 O O . SER A 1 398 ? -32.937 3.221 37.650 1.00 88.81 398 SER A O 1
ATOM 3138 N N . VAL A 1 399 ? -30.698 3.136 37.791 1.00 90.56 399 VAL A N 1
ATOM 3139 C CA . VAL A 1 399 ? -30.476 2.585 36.442 1.00 90.56 399 VAL A CA 1
ATOM 3140 C C . VAL A 1 399 ? -31.017 1.156 36.332 1.00 90.56 399 VAL A C 1
ATOM 3142 O O . VAL A 1 399 ? -31.743 0.874 35.379 1.00 90.56 399 VAL A O 1
ATOM 3145 N N . VAL A 1 400 ? -30.744 0.280 37.310 1.00 89.25 400 VAL A N 1
ATOM 3146 C CA . VAL A 1 400 ? -31.304 -1.088 37.353 1.00 89.25 400 VAL A CA 1
ATOM 3147 C C . VAL A 1 400 ? -32.834 -1.049 37.409 1.00 89.25 400 VAL A C 1
ATOM 3149 O O . VAL A 1 400 ? -33.499 -1.675 36.585 1.00 89.25 400 VAL A O 1
ATOM 3152 N N . ASN A 1 401 ? -33.398 -0.259 38.325 1.00 89.62 401 ASN A N 1
ATOM 3153 C CA . ASN A 1 401 ? -34.845 -0.158 38.533 1.00 89.62 401 ASN A CA 1
ATOM 3154 C C . ASN A 1 401 ? -35.598 0.435 37.330 1.00 89.62 401 ASN A C 1
ATOM 3156 O O . ASN A 1 401 ? -36.808 0.251 37.226 1.00 89.62 401 ASN A O 1
ATOM 3160 N N . SER A 1 402 ? -34.909 1.122 36.410 1.00 88.25 402 SER A N 1
ATOM 3161 C CA . SER A 1 402 ? -35.527 1.624 35.177 1.00 88.25 402 SER A CA 1
ATOM 3162 C C . SER A 1 402 ? -36.034 0.506 34.258 1.00 88.25 402 SER A C 1
ATOM 3164 O O . SER A 1 402 ? -36.936 0.750 33.457 1.00 88.25 402 SER A O 1
ATOM 3166 N N . GLY A 1 403 ? -35.423 -0.687 34.312 1.00 82.44 403 GLY A N 1
ATOM 3167 C CA . GLY A 1 403 ? -35.713 -1.834 33.440 1.00 82.44 403 GLY A CA 1
ATOM 3168 C C . GLY A 1 403 ? -35.449 -1.626 31.939 1.00 82.44 403 GLY A C 1
ATOM 3169 O O . GLY A 1 403 ? -35.559 -2.578 31.171 1.00 82.44 403 GLY A O 1
ATOM 3170 N N . LYS A 1 404 ? -35.112 -0.403 31.505 1.00 86.75 404 LYS A N 1
ATOM 3171 C CA . LYS A 1 404 ? -34.930 -0.033 30.091 1.00 86.75 404 LYS A CA 1
ATOM 3172 C C . LYS A 1 404 ? -33.469 -0.047 29.661 1.00 86.75 404 LYS A C 1
ATOM 3174 O O . LYS A 1 404 ? -33.170 -0.502 28.564 1.00 86.75 404 LYS A O 1
ATOM 3179 N N . VAL A 1 405 ? -32.565 0.437 30.518 1.00 91.00 405 VAL A N 1
ATOM 3180 C CA . VAL A 1 405 ? -31.141 0.604 30.188 1.00 91.00 405 VAL A CA 1
ATOM 3181 C C . VAL A 1 405 ? -30.470 -0.751 29.960 1.00 91.00 405 VAL A C 1
ATOM 3183 O O . VAL A 1 405 ? -30.426 -1.589 30.857 1.00 91.00 405 VAL A O 1
ATOM 3186 N N . LYS A 1 406 ? -29.895 -0.941 28.769 1.00 88.38 406 LYS A N 1
ATOM 3187 C CA . LYS A 1 406 ? -29.177 -2.162 28.353 1.00 88.38 406 LYS A CA 1
ATOM 3188 C C . LYS A 1 406 ? -27.656 -1.989 28.392 1.00 88.38 406 LYS A C 1
ATOM 3190 O O . LYS A 1 406 ? -26.926 -2.975 28.510 1.00 88.38 406 LYS A O 1
ATOM 3195 N N . GLY A 1 407 ? -27.172 -0.747 28.317 1.00 91.19 407 GLY A N 1
ATOM 3196 C CA . GLY A 1 407 ? -25.748 -0.420 28.321 1.00 91.19 407 GLY A CA 1
ATOM 3197 C C . GLY A 1 407 ? -25.391 0.762 29.222 1.00 91.19 407 GLY A C 1
ATOM 3198 O O . GLY A 1 407 ? -26.120 1.747 29.295 1.00 91.19 407 GLY A O 1
ATOM 3199 N N . VAL A 1 408 ? -24.237 0.691 29.886 1.00 93.94 408 VAL A N 1
ATOM 3200 C CA . VAL A 1 408 ? -23.685 1.783 30.700 1.00 93.94 408 VAL A CA 1
ATOM 3201 C C . VAL A 1 408 ? -22.222 2.014 30.336 1.00 93.94 408 VAL A C 1
ATOM 3203 O O . VAL A 1 408 ? -21.406 1.096 30.403 1.00 93.94 408 VAL A O 1
ATOM 3206 N N . VAL A 1 409 ? -21.870 3.255 30.003 1.00 94.06 409 VAL A N 1
ATOM 3207 C CA . VAL A 1 409 ? -20.482 3.691 29.801 1.00 94.06 409 VAL A CA 1
ATOM 3208 C C . VAL A 1 409 ? -20.036 4.493 31.021 1.00 94.06 409 VAL A C 1
ATOM 3210 O O . VAL A 1 409 ? -20.486 5.618 31.233 1.00 94.06 409 VAL A O 1
ATOM 3213 N N . LEU A 1 410 ? -19.152 3.921 31.836 1.00 92.69 410 LEU A N 1
ATOM 3214 C CA . LEU A 1 410 ? -18.555 4.586 32.993 1.00 92.69 410 LEU A CA 1
ATOM 3215 C C . LEU A 1 410 ? -17.313 5.365 32.554 1.00 92.69 410 LEU A C 1
ATOM 3217 O O . LEU A 1 410 ? -16.318 4.767 32.145 1.00 92.69 410 LEU A O 1
ATOM 3221 N N . LEU A 1 411 ? -17.336 6.689 32.688 1.00 92.88 411 LEU A N 1
ATOM 3222 C CA . LEU A 1 411 ? -16.143 7.518 32.532 1.00 92.88 411 LEU A CA 1
ATOM 3223 C C . LEU A 1 411 ? -15.439 7.595 33.893 1.00 92.88 411 LEU A C 1
ATOM 3225 O O . LEU A 1 411 ? -15.952 8.200 34.837 1.00 92.88 411 LEU A O 1
ATOM 3229 N N . LEU A 1 412 ? -14.267 6.965 33.991 1.00 89.75 412 LEU A N 1
ATOM 3230 C CA . LEU A 1 412 ? -13.458 6.781 35.202 1.00 89.75 412 LEU A CA 1
ATOM 3231 C C . LEU A 1 412 ? -12.191 7.658 35.207 1.00 89.75 412 LEU A C 1
ATOM 3233 O O . LEU A 1 412 ? -11.775 8.197 34.179 1.00 89.75 412 LEU A O 1
ATOM 3237 N N . TYR A 1 413 ? -11.535 7.779 36.363 1.00 88.56 413 TYR A N 1
ATOM 3238 C CA . TYR A 1 413 ? -10.362 8.641 36.525 1.00 88.56 413 TYR A CA 1
ATOM 3239 C C . TYR A 1 413 ? -9.103 8.048 35.883 1.00 88.56 413 TYR A C 1
ATOM 3241 O O . TYR A 1 413 ? -8.756 6.885 36.121 1.00 88.56 413 TYR A O 1
ATOM 3249 N N . GLY A 1 414 ? -8.342 8.870 35.156 1.00 85.88 414 GLY A N 1
ATOM 3250 C CA . GLY A 1 414 ? -7.016 8.504 34.651 1.00 85.88 414 GLY A CA 1
ATOM 3251 C C . GLY A 1 414 ? -7.036 7.210 33.833 1.00 85.88 414 GLY A C 1
ATOM 3252 O O . GLY A 1 414 ? -7.746 7.096 32.842 1.00 85.88 414 GLY A O 1
ATOM 3253 N N . CYS A 1 415 ? -6.276 6.210 34.267 1.00 81.88 415 CYS A N 1
ATOM 3254 C CA . CYS A 1 415 ? -6.170 4.890 33.636 1.00 81.88 415 CYS A CA 1
ATOM 3255 C C . CYS A 1 415 ? -7.296 3.892 34.001 1.00 81.88 415 CYS A C 1
ATOM 3257 O O . CYS A 1 415 ? -7.110 2.689 33.834 1.00 81.88 415 CYS A O 1
ATOM 3259 N N . GLY A 1 416 ? -8.454 4.361 34.483 1.00 80.75 416 GLY A N 1
ATOM 3260 C CA . GLY A 1 416 ? -9.594 3.508 34.865 1.00 80.75 416 GLY A CA 1
ATOM 3261 C C . GLY A 1 416 ? -9.789 3.327 36.374 1.00 80.75 416 GLY A C 1
ATOM 3262 O O . GLY A 1 416 ? -10.364 2.335 36.811 1.00 80.75 416 GLY A O 1
ATOM 3263 N N . ASN A 1 417 ? -9.299 4.265 37.188 1.00 82.56 417 ASN A N 1
ATOM 3264 C CA . ASN A 1 417 ? -9.479 4.233 38.638 1.00 82.56 417 ASN A CA 1
ATOM 3265 C C . ASN A 1 417 ? -10.859 4.766 39.052 1.00 82.56 417 ASN A C 1
ATOM 3267 O O . ASN A 1 417 ? -11.407 5.677 38.434 1.00 82.56 417 ASN A O 1
ATOM 3271 N N . ALA A 1 418 ? -11.380 4.242 40.159 1.00 80.88 418 ALA A N 1
ATOM 3272 C CA . ALA A 1 418 ? -12.657 4.628 40.758 1.00 80.88 418 ALA A CA 1
ATOM 3273 C C . ALA A 1 418 ? -12.541 4.716 42.298 1.00 80.88 418 ALA A C 1
ATOM 3275 O O . ALA A 1 418 ? -11.481 4.372 42.833 1.00 80.88 418 ALA A O 1
ATOM 3276 N N . PRO A 1 419 ? -13.582 5.169 43.033 1.00 76.12 419 PRO A N 1
ATOM 3277 C CA . PRO A 1 419 ? -13.572 5.335 44.498 1.00 76.12 419 PRO A CA 1
ATOM 3278 C C . PRO A 1 419 ? -13.439 4.035 45.332 1.00 76.12 419 PRO A C 1
ATOM 3280 O O . PRO A 1 419 ? -14.305 3.695 46.132 1.00 76.12 419 PRO A O 1
ATOM 3283 N N . ALA A 1 420 ? -12.317 3.323 45.217 1.00 64.56 420 ALA A N 1
ATOM 3284 C CA . ALA A 1 420 ? -12.113 1.974 45.758 1.00 64.56 420 ALA A CA 1
ATOM 3285 C C . ALA A 1 420 ? -12.152 1.835 47.295 1.00 64.56 420 ALA A C 1
ATOM 3287 O O . ALA A 1 420 ? -12.270 0.723 47.798 1.00 64.56 420 ALA A O 1
ATOM 3288 N N . ARG A 1 421 ? -12.090 2.939 48.057 1.00 63.88 421 ARG A N 1
ATOM 3289 C CA . ARG A 1 421 ? -12.335 2.917 49.517 1.00 63.88 421 ARG A CA 1
ATOM 3290 C C . ARG A 1 421 ? -13.790 2.575 49.868 1.00 63.88 421 ARG A C 1
ATOM 3292 O O . ARG A 1 421 ? -14.070 2.220 51.006 1.00 63.88 421 ARG A O 1
ATOM 3299 N N . LYS A 1 422 ? -14.708 2.706 48.907 1.00 67.19 422 LYS A N 1
ATOM 3300 C CA . LYS A 1 422 ? -16.138 2.444 49.051 1.00 67.19 422 LYS A CA 1
ATOM 3301 C C . LYS A 1 422 ? -16.456 1.119 48.355 1.00 67.19 422 LYS A C 1
ATOM 3303 O O . LYS A 1 422 ? -16.715 1.096 47.155 1.00 67.19 422 LYS A O 1
ATOM 3308 N N . SER A 1 423 ? -16.430 0.012 49.101 1.00 68.19 423 SER A N 1
ATOM 3309 C CA . SER A 1 423 ? -16.769 -1.327 48.582 1.00 68.19 423 SER A CA 1
ATOM 3310 C C . SER A 1 423 ? -18.135 -1.351 47.883 1.00 68.19 423 SER A C 1
ATOM 3312 O O . SER A 1 423 ? -18.280 -1.977 46.836 1.00 68.19 423 SER A O 1
ATOM 3314 N N . ALA A 1 424 ? -19.096 -0.571 48.393 1.00 77.19 424 ALA A N 1
ATOM 3315 C CA . ALA A 1 424 ? -20.415 -0.382 47.793 1.00 77.19 424 ALA A CA 1
ATOM 3316 C C . ALA A 1 424 ? -20.387 0.084 46.321 1.00 77.19 424 ALA A C 1
ATOM 3318 O O . ALA A 1 424 ? -21.268 -0.316 45.567 1.00 77.19 424 ALA A O 1
ATOM 3319 N N . PHE A 1 425 ? -19.368 0.828 45.868 1.00 83.31 425 PHE A N 1
ATOM 3320 C CA . PHE A 1 425 ? -19.269 1.244 44.462 1.00 83.31 425 PHE A CA 1
ATOM 3321 C C . PHE A 1 425 ? -19.013 0.046 43.533 1.00 83.31 425 PHE A C 1
ATOM 3323 O O . PHE A 1 425 ? -19.645 -0.084 42.485 1.00 83.31 425 PHE A O 1
ATOM 3330 N N . LEU A 1 426 ? -18.103 -0.854 43.928 1.00 82.12 426 LEU A N 1
ATOM 3331 C CA . LEU A 1 426 ? -17.795 -2.074 43.174 1.00 82.12 426 LEU A CA 1
ATOM 3332 C C . LEU A 1 426 ? -18.963 -3.066 43.219 1.00 82.12 426 LEU A C 1
ATOM 3334 O O . LEU A 1 426 ? -19.283 -3.675 42.199 1.00 82.12 426 LEU A O 1
ATOM 3338 N N . GLU A 1 427 ? -19.641 -3.188 44.363 1.00 84.75 427 GLU A N 1
ATOM 3339 C CA . GLU A 1 427 ? -20.851 -4.011 44.466 1.00 84.75 427 GLU A CA 1
ATOM 3340 C C . GLU A 1 427 ? -22.009 -3.454 43.630 1.00 84.75 427 GLU A C 1
ATOM 3342 O O . GLU A 1 427 ? -22.688 -4.217 42.950 1.00 84.75 427 GLU A O 1
ATOM 3347 N N . ALA A 1 428 ? -22.204 -2.134 43.590 1.00 85.56 428 ALA A N 1
ATOM 3348 C CA . ALA A 1 428 ? -23.235 -1.514 42.761 1.00 85.56 428 ALA A CA 1
ATOM 3349 C C . ALA A 1 428 ? -22.935 -1.628 41.252 1.00 85.56 428 ALA A C 1
ATOM 3351 O O . ALA A 1 428 ? -23.852 -1.843 40.461 1.00 85.56 428 ALA A O 1
ATOM 3352 N N . CYS A 1 429 ? -21.660 -1.609 40.845 1.00 86.75 429 CYS A N 1
ATOM 3353 C CA . CYS A 1 429 ? -21.273 -2.007 39.485 1.00 86.75 429 CYS A CA 1
ATOM 3354 C C . CYS A 1 429 ? -21.577 -3.495 39.222 1.00 86.75 429 CYS A C 1
ATOM 3356 O O . CYS A 1 429 ? -22.050 -3.848 38.143 1.00 86.75 429 CYS A O 1
ATOM 3358 N N . GLY A 1 430 ? -21.371 -4.360 40.221 1.00 86.69 430 GLY A N 1
ATOM 3359 C CA . GLY A 1 430 ? -21.786 -5.763 40.184 1.00 86.69 430 GLY A CA 1
ATOM 3360 C C . GLY A 1 430 ? -23.296 -5.941 39.986 1.00 86.69 430 GLY A C 1
ATOM 3361 O O . GLY A 1 430 ? -23.692 -6.755 39.155 1.00 86.69 430 GLY A O 1
ATOM 3362 N N . LYS A 1 431 ? -24.135 -5.144 40.666 1.00 88.50 431 LYS A N 1
ATOM 3363 C CA . LYS A 1 431 ? -25.601 -5.149 40.489 1.00 88.50 431 LYS A CA 1
ATOM 3364 C C . LYS A 1 431 ? -26.013 -4.865 39.041 1.00 88.50 431 LYS A C 1
ATOM 3366 O O . LYS A 1 431 ? -26.850 -5.588 38.512 1.00 88.50 431 LYS A O 1
ATOM 3371 N N . LEU A 1 432 ? -25.407 -3.866 38.383 1.00 89.44 432 LEU A N 1
ATOM 3372 C CA . LEU A 1 432 ? -25.670 -3.569 36.963 1.00 89.44 432 LEU A CA 1
ATOM 3373 C C . LEU A 1 432 ? -25.403 -4.800 36.083 1.00 89.44 432 LEU A C 1
ATOM 3375 O O . LEU A 1 432 ? -26.249 -5.204 35.289 1.00 89.44 432 LEU A O 1
ATOM 3379 N N . VAL A 1 433 ? -24.242 -5.436 36.266 1.00 89.00 433 VAL A N 1
ATOM 3380 C CA . VAL A 1 433 ? -23.836 -6.607 35.475 1.00 89.00 433 VAL A CA 1
ATOM 3381 C C . VAL A 1 433 ? -24.699 -7.842 35.785 1.00 89.00 433 VAL A C 1
ATOM 3383 O O . VAL A 1 433 ? -24.951 -8.649 34.888 1.00 89.00 433 VAL A O 1
ATOM 3386 N N . GLN A 1 434 ? -25.175 -7.992 37.026 1.00 87.38 434 GLN A N 1
ATOM 3387 C CA . GLN A 1 434 ? -26.130 -9.034 37.432 1.00 87.38 434 GLN A CA 1
ATOM 3388 C C . GLN A 1 434 ? -27.529 -8.807 36.843 1.00 87.38 434 GLN A C 1
ATOM 3390 O O . GLN A 1 434 ? -28.180 -9.772 36.456 1.00 87.38 434 GLN A O 1
ATOM 3395 N N . ALA A 1 435 ? -27.954 -7.550 36.687 1.00 87.69 435 ALA A N 1
ATOM 3396 C CA . ALA A 1 435 ? -29.184 -7.168 35.990 1.00 87.69 435 ALA A CA 1
ATOM 3397 C C . ALA A 1 435 ? -29.104 -7.332 34.453 1.00 87.69 435 ALA A C 1
ATOM 3399 O O . ALA A 1 435 ? -30.036 -6.965 33.743 1.00 87.69 435 ALA A O 1
ATOM 3400 N N . GLY A 1 436 ? -27.999 -7.871 33.921 1.00 85.12 436 GLY A N 1
ATOM 3401 C CA . GLY A 1 436 ? -27.797 -8.093 32.485 1.00 85.12 436 GLY A CA 1
ATOM 3402 C C . GLY A 1 436 ? -27.318 -6.864 31.706 1.00 85.12 436 GLY A C 1
ATOM 3403 O O . GLY A 1 436 ? -27.155 -6.951 30.490 1.00 85.12 436 GLY A O 1
ATOM 3404 N N . ILE A 1 437 ? -27.052 -5.743 32.383 1.00 89.94 437 ILE A N 1
ATOM 3405 C CA . ILE A 1 437 ? -26.610 -4.491 31.760 1.00 89.94 437 ILE A CA 1
ATOM 3406 C C . ILE A 1 437 ? -25.126 -4.599 31.391 1.00 89.94 437 ILE A C 1
ATOM 3408 O O . ILE A 1 437 ? -24.284 -4.978 32.212 1.00 89.94 437 ILE A O 1
ATOM 3412 N N . ILE A 1 438 ? -24.779 -4.245 30.152 1.00 89.00 438 ILE A N 1
ATOM 3413 C CA . ILE A 1 438 ? -23.387 -4.252 29.687 1.00 89.00 438 ILE A CA 1
ATOM 3414 C C . ILE A 1 438 ? -22.692 -2.977 30.172 1.00 89.00 438 ILE A C 1
ATOM 3416 O O . ILE A 1 438 ? -23.013 -1.879 29.722 1.00 89.00 438 ILE A O 1
ATOM 3420 N N . VAL A 1 439 ? -21.721 -3.124 31.076 1.00 90.94 439 VAL A N 1
ATOM 3421 C CA . VAL A 1 439 ? -20.965 -2.001 31.650 1.00 90.94 439 VAL A CA 1
ATOM 3422 C C . VAL A 1 439 ? -19.577 -1.914 31.012 1.00 90.94 439 VAL A C 1
ATOM 3424 O O . VAL A 1 439 ? -18.792 -2.861 31.102 1.00 90.94 439 VAL A O 1
ATOM 3427 N N . VAL A 1 440 ? -19.256 -0.773 30.397 1.00 91.00 440 VAL A N 1
ATOM 3428 C CA . VAL A 1 440 ? -17.958 -0.490 29.761 1.00 91.00 440 VAL A CA 1
ATOM 3429 C C . VAL A 1 440 ? -17.268 0.673 30.477 1.00 91.00 440 VAL A C 1
ATOM 3431 O O . VAL A 1 440 ? -17.856 1.734 30.656 1.00 91.00 440 VAL A O 1
ATOM 3434 N N . ALA A 1 441 ? -16.013 0.489 30.880 1.00 90.00 441 ALA A N 1
ATOM 3435 C CA . ALA A 1 441 ? -15.190 1.489 31.549 1.00 90.00 441 ALA A CA 1
ATOM 3436 C C . ALA A 1 441 ? -14.255 2.206 30.561 1.00 90.00 441 ALA A C 1
ATOM 3438 O O . ALA A 1 441 ? -13.383 1.584 29.950 1.00 90.00 441 ALA A O 1
ATOM 3439 N N . CYS A 1 442 ? -14.396 3.525 30.465 1.00 90.94 442 CYS A N 1
ATOM 3440 C CA . CYS A 1 442 ? -13.582 4.432 29.654 1.00 90.94 442 CYS A CA 1
ATOM 3441 C C . CYS A 1 442 ? -12.897 5.484 30.540 1.00 90.94 442 CYS A C 1
ATOM 3443 O O . CYS A 1 442 ? -13.253 5.665 31.704 1.00 90.94 442 CYS A O 1
ATOM 3445 N N . SER A 1 443 ? -11.902 6.191 30.003 1.00 90.19 443 SER A N 1
ATOM 3446 C CA . SER A 1 443 ? -11.259 7.297 30.719 1.00 90.19 443 SER A CA 1
ATOM 3447 C C . SER A 1 443 ? -12.031 8.604 30.536 1.00 90.19 443 SER A C 1
ATOM 3449 O O . SER A 1 443 ? -12.528 8.891 29.450 1.00 90.19 443 SER A O 1
ATOM 3451 N N . GLN A 1 444 ? -12.072 9.426 31.583 1.00 92.25 444 GLN A N 1
ATOM 3452 C CA . GLN A 1 444 ? -12.429 10.847 31.494 1.00 92.25 444 GLN A CA 1
ATOM 3453 C C . GLN A 1 444 ? -11.344 11.689 30.809 1.00 92.25 444 GLN A C 1
ATOM 3455 O O . GLN A 1 444 ? -11.624 12.770 30.294 1.00 92.25 444 GLN A O 1
ATOM 3460 N N . CYS A 1 445 ? -10.088 11.237 30.836 1.00 89.00 445 CYS A N 1
ATOM 3461 C CA . CYS A 1 445 ? -8.972 11.985 30.277 1.00 89.00 445 CYS A CA 1
ATOM 3462 C C . CYS A 1 445 ? -9.030 11.966 28.748 1.00 89.00 445 CYS A C 1
ATOM 3464 O O . CYS A 1 445 ? -9.096 10.902 28.136 1.00 89.00 445 CYS A O 1
ATOM 3466 N N . THR A 1 446 ? -8.900 13.141 28.125 1.00 85.38 446 THR A N 1
ATOM 3467 C CA . THR A 1 446 ? -8.910 13.300 26.661 1.00 85.38 446 THR A CA 1
ATOM 3468 C C . THR A 1 446 ? -7.868 12.427 25.960 1.00 85.38 446 THR A C 1
ATOM 3470 O O . THR A 1 446 ? -8.102 11.996 24.839 1.00 85.38 446 THR A O 1
ATOM 3473 N N . ARG A 1 447 ? -6.727 12.151 26.609 1.00 85.69 447 ARG A N 1
ATOM 3474 C CA . ARG A 1 447 ? -5.702 11.209 26.138 1.00 85.69 447 ARG A CA 1
ATOM 3475 C C . ARG A 1 447 ? -5.409 10.152 27.193 1.00 85.69 447 ARG A C 1
ATOM 3477 O O . ARG A 1 447 ? -5.280 10.480 28.372 1.00 85.69 447 ARG A O 1
ATOM 3484 N N . GLY A 1 448 ? -5.220 8.914 26.748 1.00 81.75 448 GLY A N 1
ATOM 3485 C CA . GLY A 1 448 ? -4.888 7.772 27.598 1.00 81.75 448 GLY A CA 1
ATOM 3486 C C . GLY A 1 448 ? -5.711 6.528 27.273 1.00 81.75 448 GLY A C 1
ATOM 3487 O O . GLY A 1 448 ? -6.533 6.528 26.361 1.00 81.75 448 GLY A O 1
ATOM 3488 N N . SER A 1 449 ? -5.476 5.467 28.043 1.00 83.25 449 SER A N 1
ATOM 3489 C CA . SER A 1 449 ? -6.215 4.205 27.978 1.00 83.25 449 SER A CA 1
ATOM 3490 C C . SER A 1 449 ? -6.616 3.774 29.378 1.00 83.25 449 SER A C 1
ATOM 3492 O O . SER A 1 449 ? -5.851 3.955 30.329 1.00 83.25 449 SER A O 1
ATOM 3494 N N . VAL A 1 450 ? -7.767 3.119 29.483 1.00 82.69 450 VAL A N 1
ATOM 3495 C CA . VAL A 1 450 ? -8.086 2.249 30.612 1.00 82.69 450 VAL A CA 1
ATOM 3496 C C . VAL A 1 450 ? -7.184 1.012 30.570 1.00 82.69 450 VAL A C 1
ATOM 3498 O O . VAL A 1 450 ? -7.017 0.388 29.516 1.00 82.69 450 VAL A O 1
ATOM 3501 N N . ASP A 1 451 ? -6.591 0.686 31.717 1.00 76.62 451 ASP A N 1
ATOM 3502 C CA . ASP A 1 451 ? -5.716 -0.467 31.942 1.00 76.62 451 ASP A CA 1
ATOM 3503 C C . ASP A 1 451 ? -6.226 -1.223 33.179 1.00 76.62 451 ASP A C 1
ATOM 3505 O O . ASP A 1 451 ? -5.976 -0.838 34.324 1.00 76.62 451 ASP A O 1
ATOM 3509 N N . ILE A 1 452 ? -7.012 -2.272 32.919 1.00 70.12 452 ILE A N 1
ATOM 3510 C CA . ILE A 1 452 ? -7.691 -3.076 33.942 1.00 70.12 452 ILE A CA 1
ATOM 3511 C C . ILE A 1 452 ? -6.702 -3.928 34.759 1.00 70.12 452 ILE A C 1
ATOM 3513 O O . ILE A 1 452 ? -6.923 -4.145 35.950 1.00 70.12 452 ILE A O 1
ATOM 3517 N N . ASP A 1 453 ? -5.593 -4.370 34.165 1.00 68.38 453 ASP A N 1
ATOM 3518 C CA . ASP A 1 453 ? -4.680 -5.331 34.799 1.00 68.38 453 ASP A CA 1
ATOM 3519 C C . ASP A 1 453 ? -3.701 -4.667 35.779 1.00 68.38 453 ASP A C 1
ATOM 3521 O O . ASP A 1 453 ? -3.255 -5.281 36.757 1.00 68.38 453 ASP A O 1
ATOM 3525 N N . LYS A 1 454 ? -3.362 -3.398 35.523 1.00 65.31 454 LYS A N 1
ATOM 3526 C CA . LYS A 1 454 ? -2.296 -2.667 36.222 1.00 65.31 454 LYS A CA 1
ATOM 3527 C C . LYS A 1 454 ? -2.642 -2.220 37.645 1.00 65.31 454 LYS A C 1
ATOM 3529 O O . LYS A 1 454 ? -1.732 -2.050 38.456 1.00 65.31 454 LYS A O 1
ATOM 3534 N N . TYR A 1 455 ? -3.922 -2.032 37.969 1.00 65.19 455 TYR A N 1
ATOM 3535 C CA . TYR A 1 455 ? -4.367 -1.545 39.282 1.00 65.19 455 TYR A CA 1
ATOM 3536 C C . TYR A 1 455 ? -5.375 -2.501 39.922 1.00 65.19 455 TYR A C 1
ATOM 3538 O O . TYR A 1 455 ? -6.238 -3.057 39.249 1.00 65.19 455 TYR A O 1
ATOM 3546 N N . ALA A 1 456 ? -5.313 -2.650 41.250 1.00 64.50 456 ALA A N 1
ATOM 3547 C CA . ALA A 1 456 ? -6.214 -3.535 41.997 1.00 64.50 456 ALA A CA 1
ATOM 3548 C C . ALA A 1 456 ? -7.706 -3.211 41.772 1.00 64.50 456 ALA A C 1
ATOM 3550 O O . ALA A 1 456 ? -8.532 -4.116 41.737 1.00 64.50 456 ALA A O 1
ATOM 3551 N N . VAL A 1 457 ? -8.031 -1.931 41.554 1.00 70.38 457 VAL A N 1
ATOM 3552 C CA . VAL A 1 457 ? -9.391 -1.463 41.236 1.00 70.38 457 VAL A CA 1
ATOM 3553 C C . VAL A 1 457 ? -9.861 -1.974 39.870 1.00 70.38 457 VAL A C 1
ATOM 3555 O O . VAL A 1 457 ? -11.003 -2.396 39.738 1.00 70.38 457 VAL A O 1
ATOM 3558 N N . GLY A 1 458 ? -8.973 -1.991 38.870 1.00 70.75 458 GLY A N 1
ATOM 3559 C CA . GLY A 1 458 ? -9.263 -2.523 37.537 1.00 70.75 458 GLY A CA 1
ATOM 3560 C C . GLY A 1 458 ? -9.545 -4.026 37.568 1.00 70.75 458 GLY A C 1
ATOM 3561 O O . GLY A 1 458 ? -10.536 -4.476 36.996 1.00 70.75 458 GLY A O 1
ATOM 3562 N N . ARG A 1 459 ? -8.756 -4.795 38.327 1.00 74.62 459 ARG A N 1
ATOM 3563 C CA . ARG A 1 459 ? -9.002 -6.235 38.512 1.00 74.62 459 ARG A CA 1
ATOM 3564 C C . ARG A 1 459 ? -10.332 -6.511 39.213 1.00 74.62 459 ARG A C 1
ATOM 3566 O O . ARG A 1 459 ? -11.092 -7.345 38.734 1.00 74.62 459 ARG A O 1
ATOM 3573 N N . ALA A 1 460 ? -10.672 -5.743 40.250 1.00 78.06 460 ALA A N 1
ATOM 3574 C CA . ALA A 1 460 ? -11.978 -5.844 40.904 1.00 78.06 460 ALA A CA 1
ATOM 3575 C C . ALA A 1 460 ? -13.149 -5.509 39.952 1.00 78.06 460 ALA A C 1
ATOM 3577 O O . ALA A 1 460 ? -14.206 -6.132 40.027 1.00 78.06 460 ALA A O 1
ATOM 3578 N N . PHE A 1 461 ? -12.969 -4.573 39.011 1.00 80.19 461 PHE A N 1
ATOM 3579 C CA . PHE A 1 461 ? -13.949 -4.326 37.947 1.00 80.19 461 PHE A CA 1
ATOM 3580 C C . PHE A 1 461 ? -14.101 -5.515 36.989 1.00 80.19 461 PHE A C 1
ATOM 3582 O O . PHE A 1 461 ? -15.229 -5.886 36.660 1.00 80.19 461 PHE A O 1
ATOM 3589 N N . ALA A 1 462 ? -12.995 -6.140 36.576 1.00 79.19 462 ALA A N 1
ATOM 3590 C CA . ALA A 1 462 ? -13.024 -7.324 35.718 1.00 79.19 462 ALA A CA 1
ATOM 3591 C C . ALA A 1 462 ? -13.696 -8.526 36.405 1.00 79.19 462 ALA A C 1
ATOM 3593 O O . ALA A 1 462 ? -14.516 -9.201 35.786 1.00 79.19 462 ALA A O 1
ATOM 3594 N N . GLU A 1 463 ? -13.427 -8.749 37.695 1.00 82.19 463 GLU A N 1
ATOM 3595 C CA . GLU A 1 463 ? -14.079 -9.782 38.517 1.00 82.19 463 GLU A CA 1
ATOM 3596 C C . GLU A 1 463 ? -15.602 -9.582 38.610 1.00 82.19 463 GLU A C 1
ATOM 3598 O O . GLU A 1 463 ? -16.360 -10.551 38.571 1.00 82.19 463 GLU A O 1
ATOM 3603 N N . LYS A 1 464 ? -16.072 -8.327 38.665 1.00 84.31 464 LYS A N 1
ATOM 3604 C CA . LYS A 1 464 ? -17.506 -7.984 38.600 1.00 84.31 464 LYS A CA 1
ATOM 3605 C C . LYS A 1 464 ? -18.077 -7.994 37.172 1.00 84.31 464 LYS A C 1
ATOM 3607 O O . LYS A 1 464 ? -19.280 -7.817 37.004 1.00 84.31 464 LYS A O 1
ATOM 3612 N N . GLY A 1 465 ? -17.254 -8.237 36.148 1.00 82.06 465 GLY A N 1
ATOM 3613 C CA . GLY A 1 465 ? -17.666 -8.364 34.748 1.00 82.06 465 GLY A CA 1
ATOM 3614 C C . GLY A 1 465 ? -17.817 -7.047 33.979 1.00 82.06 465 GLY A C 1
ATOM 3615 O O . GLY A 1 465 ? -18.542 -7.022 32.983 1.00 82.06 465 GLY A O 1
ATOM 3616 N N . VAL A 1 466 ? -17.156 -5.974 34.424 1.00 86.50 466 VAL A N 1
ATOM 3617 C CA . VAL A 1 466 ? -17.051 -4.697 33.695 1.00 86.50 466 VAL A CA 1
ATOM 3618 C C . VAL A 1 466 ? -15.983 -4.803 32.598 1.00 86.50 466 VAL A C 1
ATOM 3620 O O . VAL A 1 466 ? -14.902 -5.353 32.810 1.00 86.50 466 VAL A O 1
ATOM 3623 N N . ILE A 1 467 ? -16.279 -4.264 31.415 1.00 86.69 467 ILE A N 1
ATOM 3624 C CA . ILE A 1 467 ? -15.453 -4.376 30.203 1.00 86.69 467 ILE A CA 1
ATOM 3625 C C . ILE A 1 467 ? -14.546 -3.143 30.057 1.00 86.69 467 ILE A C 1
ATOM 3627 O O . ILE A 1 467 ? -14.995 -2.022 30.272 1.00 86.69 467 ILE A O 1
ATOM 3631 N N . ALA A 1 468 ? -13.285 -3.306 29.645 1.00 86.06 468 ALA A N 1
ATOM 3632 C CA . ALA A 1 468 ? -12.429 -2.166 29.293 1.00 86.06 468 ALA A CA 1
ATOM 3633 C C . ALA A 1 468 ? -12.800 -1.580 27.919 1.00 86.06 468 ALA A C 1
ATOM 3635 O O . ALA A 1 468 ? -12.765 -2.281 26.912 1.00 86.06 468 ALA A O 1
ATOM 3636 N N . GLY A 1 469 ? -13.039 -0.269 27.860 1.00 84.75 469 GLY A N 1
ATOM 3637 C CA . GLY A 1 469 ? -13.067 0.508 26.614 1.00 84.75 469 GLY A CA 1
ATOM 3638 C C . GLY A 1 469 ? -11.676 0.925 26.111 1.00 84.75 469 GLY A C 1
ATOM 3639 O O . GLY A 1 469 ? -11.565 1.557 25.065 1.00 84.75 469 GLY A O 1
ATOM 3640 N N . HIS A 1 470 ? -10.607 0.582 26.840 1.00 87.50 470 HIS A N 1
ATOM 3641 C CA . HIS A 1 470 ? -9.221 0.947 26.525 1.00 87.50 470 HIS A CA 1
ATOM 3642 C C . HIS A 1 470 ? -9.058 2.458 26.240 1.00 87.50 470 HIS A C 1
ATOM 3644 O O . HIS A 1 470 ? -9.348 3.274 27.113 1.00 87.50 470 HIS A O 1
ATOM 3650 N N . ASP A 1 471 ? -8.572 2.828 25.055 1.00 88.88 471 ASP A N 1
ATOM 3651 C CA . ASP A 1 471 ? -8.342 4.188 24.547 1.00 88.88 471 ASP A CA 1
ATOM 3652 C C . ASP A 1 471 ? -9.428 4.651 23.550 1.00 88.88 471 ASP A C 1
ATOM 3654 O O . ASP A 1 471 ? -9.209 5.608 22.796 1.00 88.88 471 ASP A O 1
ATOM 3658 N N . MET A 1 472 ? -10.585 3.977 23.514 1.00 90.50 472 MET A N 1
ATOM 3659 C CA . MET A 1 472 ? -11.741 4.428 22.736 1.00 90.50 472 MET A CA 1
ATOM 3660 C C . MET A 1 472 ? -12.262 5.774 23.252 1.00 90.50 472 MET A C 1
ATOM 3662 O O . MET A 1 472 ? -12.250 6.048 24.454 1.00 90.50 472 MET A O 1
ATOM 3666 N N . THR A 1 473 ? -12.779 6.601 22.342 1.00 93.19 473 THR A N 1
ATOM 3667 C CA . THR A 1 473 ? -13.537 7.802 22.713 1.00 93.19 473 THR A CA 1
ATOM 3668 C C . THR A 1 473 ? -14.906 7.410 23.290 1.00 93.19 473 THR A C 1
ATOM 3670 O O . THR A 1 473 ? -15.388 6.290 23.075 1.00 93.19 473 THR A O 1
ATOM 3673 N N . ALA A 1 474 ? -15.555 8.310 24.033 1.00 92.44 474 ALA A N 1
ATOM 3674 C CA . ALA A 1 474 ? -16.897 8.053 24.567 1.00 92.44 474 ALA A CA 1
ATOM 3675 C C . ALA A 1 474 ? -17.909 7.875 23.420 1.00 92.44 474 ALA A C 1
ATOM 3677 O O . ALA A 1 474 ? -18.722 6.955 23.434 1.00 92.44 474 ALA A O 1
ATOM 3678 N N . GLU A 1 475 ? -17.758 8.693 22.381 1.00 94.12 475 GLU A N 1
ATOM 3679 C CA . GLU A 1 475 ? -18.510 8.699 21.129 1.00 94.12 475 GLU A CA 1
ATOM 3680 C C . GLU A 1 475 ? -18.439 7.333 20.424 1.00 94.12 475 GLU A C 1
ATOM 3682 O O . GLU A 1 475 ? -19.465 6.734 20.087 1.00 94.12 475 GLU A O 1
ATOM 3687 N N . ALA A 1 476 ? -17.227 6.785 20.275 1.00 93.69 476 ALA A N 1
ATOM 3688 C CA . ALA A 1 476 ? -17.011 5.461 19.698 1.00 93.69 476 ALA A CA 1
ATOM 3689 C C . ALA A 1 476 ? -17.510 4.329 20.607 1.00 93.69 476 ALA A C 1
ATOM 3691 O O . ALA A 1 476 ? -17.935 3.286 20.115 1.00 93.69 476 ALA A O 1
ATOM 3692 N N . THR A 1 477 ? -17.475 4.514 21.928 1.00 92.62 477 THR A N 1
ATOM 3693 C CA . THR A 1 477 ? -17.912 3.495 22.896 1.00 92.62 477 THR A CA 1
ATOM 3694 C C . THR A 1 477 ? -19.430 3.356 22.916 1.00 92.62 477 THR A C 1
ATOM 3696 O O . THR A 1 477 ? -19.933 2.239 22.815 1.00 92.62 477 THR A O 1
ATOM 3699 N N . VAL A 1 478 ? -20.158 4.477 22.977 1.00 93.50 478 VAL A N 1
ATOM 3700 C CA . VAL A 1 478 ? -21.630 4.505 22.926 1.00 93.50 478 VAL A CA 1
ATOM 3701 C C . VAL A 1 478 ? -22.130 3.910 21.611 1.00 93.50 478 VAL A C 1
ATOM 3703 O O . VAL A 1 478 ? -22.951 2.999 21.624 1.00 93.50 478 VAL A O 1
ATOM 3706 N N . THR A 1 479 ? -21.590 4.358 20.476 1.00 93.38 479 THR A N 1
ATOM 3707 C CA . THR A 1 479 ? -22.032 3.891 19.148 1.00 93.38 479 THR A CA 1
ATOM 3708 C C . THR A 1 479 ? -21.686 2.426 18.882 1.00 93.38 479 THR A C 1
ATOM 3710 O O . THR A 1 479 ? -22.502 1.703 18.311 1.00 93.38 479 THR A O 1
ATOM 3713 N N . LYS A 1 480 ? -20.531 1.937 19.355 1.00 90.94 480 LYS A N 1
ATOM 3714 C CA . LYS A 1 480 ? -20.195 0.506 19.306 1.00 90.94 480 LYS A CA 1
ATOM 3715 C C . LYS A 1 480 ? -21.133 -0.326 20.174 1.00 90.94 480 LYS A C 1
ATOM 3717 O O . LYS A 1 480 ? -21.569 -1.387 19.742 1.00 90.94 480 LYS A O 1
ATOM 3722 N N . LEU A 1 481 ? -21.455 0.141 21.380 1.00 90.19 481 LEU A N 1
ATOM 3723 C CA . LEU A 1 481 ? -22.376 -0.560 22.272 1.00 90.19 481 LEU A CA 1
ATOM 3724 C C . LEU A 1 481 ? -23.798 -0.595 21.688 1.00 90.19 481 LEU A C 1
ATOM 3726 O O . LEU A 1 481 ? -24.421 -1.652 21.701 1.00 90.19 481 LEU A O 1
ATOM 3730 N N . ALA A 1 482 ? -24.259 0.501 21.073 1.00 91.31 482 ALA A N 1
ATOM 3731 C CA . ALA A 1 482 ? -25.528 0.558 20.344 1.00 91.31 482 ALA A CA 1
ATOM 3732 C C . ALA A 1 482 ? -25.550 -0.444 19.180 1.00 91.31 482 ALA A C 1
ATOM 3734 O O . ALA A 1 482 ? -26.483 -1.237 19.061 1.00 91.31 482 ALA A O 1
ATOM 3735 N N . TYR A 1 483 ? -24.483 -0.480 18.375 1.00 90.62 483 TYR A N 1
ATOM 3736 C CA . TYR A 1 483 ? -24.312 -1.446 17.288 1.00 90.62 483 TYR A CA 1
ATOM 3737 C C . TYR A 1 483 ? -24.356 -2.906 17.762 1.00 90.62 483 TYR A C 1
ATOM 3739 O O . TYR A 1 483 ? -24.986 -3.732 17.106 1.00 90.62 483 TYR A O 1
ATOM 3747 N N . LEU A 1 484 ? -23.717 -3.238 18.891 1.00 86.81 484 LEU A N 1
ATOM 3748 C CA . LEU A 1 484 ? -23.724 -4.604 19.429 1.00 86.81 484 LEU A CA 1
ATOM 3749 C C . LEU A 1 484 ? -25.084 -4.997 20.011 1.00 86.81 484 LEU A C 1
ATOM 3751 O O . LEU A 1 484 ? -25.552 -6.097 19.733 1.00 86.81 484 LEU A O 1
ATOM 3755 N N . LEU A 1 485 ? -25.735 -4.098 20.754 1.00 86.81 485 LEU A N 1
ATOM 3756 C CA . LEU A 1 485 ? -27.075 -4.321 21.308 1.00 86.81 485 LEU A CA 1
ATOM 3757 C C . LEU A 1 485 ? -28.165 -4.399 20.224 1.00 86.81 485 LEU A C 1
ATOM 3759 O O . LEU A 1 485 ? -29.206 -5.001 20.463 1.00 86.81 485 LEU A O 1
ATOM 3763 N N . SER A 1 486 ? -27.920 -3.823 19.041 1.00 87.44 486 SER A N 1
ATOM 3764 C CA . SER A 1 486 ? -28.811 -3.909 17.871 1.00 87.44 486 SER A CA 1
ATOM 3765 C C . SER A 1 486 ? -28.658 -5.219 17.080 1.00 87.44 486 SER A C 1
ATOM 3767 O O . SER A 1 486 ? -29.371 -5.439 16.102 1.00 87.44 486 SER A O 1
ATOM 3769 N N . LYS A 1 487 ? -27.723 -6.105 17.457 1.00 80.56 487 LYS A N 1
ATOM 3770 C CA . LYS A 1 487 ? -27.628 -7.460 16.893 1.00 80.56 487 LYS A CA 1
ATOM 3771 C C . LYS A 1 487 ? -28.563 -8.401 17.644 1.00 80.56 487 LYS A C 1
ATOM 3773 O O . LYS A 1 487 ? -28.626 -8.361 18.867 1.00 80.56 487 LYS A O 1
ATOM 3778 N N . GLU A 1 488 ? -29.185 -9.328 16.918 1.00 65.94 488 GLU A N 1
ATOM 3779 C CA . GLU A 1 488 ? -29.991 -10.430 17.466 1.00 65.94 488 GLU A CA 1
ATOM 3780 C C . GLU A 1 488 ? -29.112 -11.499 18.156 1.00 65.94 488 GLU A C 1
ATOM 3782 O O . GLU A 1 488 ? -29.038 -12.656 17.746 1.00 65.94 488 GLU A O 1
ATOM 3787 N N . LEU A 1 489 ? -28.386 -11.094 19.197 1.00 68.31 489 LEU A N 1
ATOM 3788 C CA . LEU A 1 489 ? -27.577 -11.957 20.054 1.00 68.31 489 LEU A CA 1
ATOM 3789 C C . LEU A 1 489 ? -28.300 -12.159 21.388 1.00 68.31 489 LEU A C 1
ATOM 3791 O O . LEU A 1 489 ? -28.909 -11.230 21.919 1.00 68.31 489 LEU A O 1
ATOM 3795 N N . SER A 1 490 ? -28.191 -13.353 21.979 1.00 59.94 490 SER A N 1
ATOM 3796 C CA . SER A 1 490 ? -28.651 -13.556 23.359 1.00 59.94 490 SER A CA 1
ATOM 3797 C C . SER A 1 490 ? -27.886 -12.618 24.310 1.00 59.94 490 SER A C 1
ATOM 3799 O O . SER A 1 490 ? -26.747 -12.268 24.005 1.00 59.94 490 SER A O 1
ATOM 3801 N N . PRO A 1 491 ? -28.407 -12.227 25.487 1.00 60.41 491 PRO A N 1
ATOM 3802 C CA . PRO A 1 491 ? -27.656 -11.374 26.417 1.00 60.41 491 PRO A CA 1
ATOM 3803 C C . PRO A 1 491 ? -26.290 -11.958 26.819 1.00 60.41 491 PRO A C 1
ATOM 3805 O O . PRO A 1 491 ? -25.322 -11.218 26.995 1.00 60.41 491 PRO A O 1
ATOM 3808 N N . ALA A 1 492 ? -26.177 -13.290 26.893 1.00 61.19 492 ALA A N 1
ATOM 3809 C CA . ALA A 1 492 ? -24.913 -13.981 27.136 1.00 61.19 492 ALA A CA 1
ATOM 3810 C C . ALA A 1 492 ? -23.954 -13.875 25.936 1.00 61.19 492 ALA A C 1
ATOM 3812 O O . ALA A 1 492 ? -22.778 -13.555 26.123 1.00 61.19 492 ALA A O 1
ATOM 3813 N N . ASP A 1 493 ? -24.451 -14.069 24.711 1.00 64.19 493 ASP A N 1
ATOM 3814 C CA . ASP A 1 493 ? -23.661 -13.924 23.483 1.00 64.19 493 ASP A CA 1
ATOM 3815 C C . ASP A 1 493 ? -23.321 -12.465 23.181 1.00 64.19 493 ASP A C 1
ATOM 3817 O O . ASP A 1 493 ? -22.237 -12.194 22.685 1.00 64.19 493 ASP A O 1
ATOM 3821 N N . CYS A 1 494 ? -24.178 -11.508 23.536 1.00 59.12 494 CYS A N 1
ATOM 3822 C CA . CYS A 1 494 ? -23.914 -10.079 23.425 1.00 59.12 494 CYS A CA 1
ATOM 3823 C C . CYS A 1 494 ? -22.886 -9.630 24.469 1.00 59.12 494 CYS A C 1
ATOM 3825 O O . CYS A 1 494 ? -22.009 -8.828 24.153 1.00 59.12 494 CYS A O 1
ATOM 3827 N N . LYS A 1 495 ? -22.910 -10.183 25.691 1.00 61.72 495 LYS A N 1
ATOM 3828 C CA . LYS A 1 495 ? -21.860 -9.960 26.698 1.00 61.72 495 LYS A CA 1
ATOM 3829 C C . LYS A 1 495 ? -20.531 -10.595 26.275 1.00 61.72 495 LYS A C 1
ATOM 3831 O O . LYS A 1 495 ? -19.488 -9.960 26.411 1.00 61.72 495 LYS A O 1
ATOM 3836 N N . LYS A 1 496 ? -20.558 -11.808 25.714 1.00 64.50 496 LYS A N 1
ATOM 3837 C CA . LYS A 1 496 ? -19.380 -12.493 25.161 1.00 64.50 496 LYS A CA 1
ATOM 3838 C C . LYS A 1 496 ? -18.815 -11.754 23.948 1.00 64.50 496 LYS A C 1
ATOM 3840 O O . LYS A 1 496 ? -17.633 -11.443 23.946 1.00 64.50 496 LYS A O 1
ATOM 3845 N N . ALA A 1 497 ? -19.651 -11.394 22.979 1.00 59.12 497 ALA A N 1
ATOM 3846 C CA . ALA A 1 497 ? -19.277 -10.589 21.823 1.00 59.12 497 ALA A CA 1
ATOM 3847 C C . ALA A 1 497 ? -18.817 -9.190 22.241 1.00 59.12 497 ALA A C 1
ATOM 3849 O O . ALA A 1 497 ? -17.885 -8.675 21.647 1.00 59.12 497 ALA A O 1
ATOM 3850 N N . SER A 1 498 ? -19.378 -8.586 23.291 1.00 59.25 498 SER A N 1
ATOM 3851 C CA . SER A 1 498 ? -18.849 -7.332 23.841 1.00 59.25 498 SER A CA 1
ATOM 3852 C C . SER A 1 498 ? -17.468 -7.536 24.456 1.00 59.25 498 SER A C 1
ATOM 3854 O O . SER A 1 498 ? -16.563 -6.773 24.143 1.00 59.25 498 SER A O 1
ATOM 3856 N N . MET A 1 499 ? -17.243 -8.584 25.254 1.00 58.56 499 MET A N 1
ATOM 3857 C CA . MET A 1 499 ? -15.902 -8.891 25.767 1.00 58.56 499 MET A CA 1
ATOM 3858 C C . MET A 1 499 ? -14.904 -9.161 24.629 1.00 58.56 499 MET A C 1
ATOM 3860 O O . MET A 1 499 ? -13.840 -8.547 24.597 1.00 58.56 499 MET A O 1
ATOM 3864 N N . GLU A 1 500 ? -15.257 -10.001 23.657 1.00 56.31 500 GLU A N 1
ATOM 3865 C CA . GLU A 1 500 ? -14.403 -10.341 22.515 1.00 56.31 500 GLU A CA 1
ATOM 3866 C C . GLU A 1 500 ? -14.159 -9.134 21.595 1.00 56.31 500 GLU A C 1
ATOM 3868 O O . GLU A 1 500 ? -13.019 -8.873 21.229 1.00 56.31 500 GLU A O 1
ATOM 3873 N N . LEU A 1 501 ? -15.185 -8.351 21.250 1.00 58.69 501 LEU A N 1
ATOM 3874 C CA . LEU A 1 501 ? -15.079 -7.231 20.309 1.00 58.69 501 LEU A CA 1
ATOM 3875 C C . LEU A 1 501 ? -14.562 -5.946 20.962 1.00 58.69 501 LEU A C 1
ATOM 3877 O O . LEU A 1 501 ? -14.026 -5.111 20.247 1.00 58.69 501 LEU A O 1
ATOM 3881 N N . PHE A 1 502 ? -14.664 -5.738 22.279 1.00 59.97 502 PHE A N 1
ATOM 3882 C CA . PHE A 1 502 ? -13.919 -4.657 22.947 1.00 59.97 502 PHE A CA 1
ATOM 3883 C C . PHE A 1 502 ? -12.440 -5.025 23.182 1.00 59.97 502 PHE A C 1
ATOM 3885 O O . PHE A 1 502 ? -11.594 -4.133 23.143 1.00 59.97 502 PHE A O 1
ATOM 3892 N N . GLN A 1 503 ? -12.092 -6.315 23.292 1.00 49.94 503 GLN A N 1
ATOM 3893 C CA . GLN A 1 503 ? -10.693 -6.783 23.310 1.00 49.94 503 GLN A CA 1
ATOM 3894 C C . GLN A 1 503 ? -10.052 -6.852 21.903 1.00 49.94 503 GLN A C 1
ATOM 3896 O O . GLN A 1 503 ? -8.856 -6.578 21.729 1.00 49.94 503 GLN A O 1
ATOM 3901 N N . ILE A 1 504 ? -10.827 -7.203 20.873 1.00 47.62 504 ILE A N 1
ATOM 3902 C CA . ILE A 1 504 ? -10.401 -7.281 19.469 1.00 47.62 504 ILE A CA 1
ATOM 3903 C C . ILE A 1 504 ? -10.766 -5.976 18.764 1.00 47.62 504 ILE A C 1
ATOM 3905 O O . ILE A 1 504 ? -11.925 -5.730 18.473 1.00 47.62 504 ILE A O 1
ATOM 3909 N N . CYS A 1 505 ? -9.765 -5.168 18.415 1.00 51.25 505 CYS A N 1
ATOM 3910 C CA . CYS A 1 505 ? -9.957 -3.923 17.665 1.00 51.25 505 CYS A CA 1
ATOM 3911 C C . CYS A 1 505 ? -10.552 -4.218 16.271 1.00 51.25 505 CYS A C 1
ATOM 3913 O O . CYS A 1 505 ? -9.805 -4.565 15.351 1.00 51.25 505 CYS A O 1
ATOM 3915 N N . VAL A 1 506 ? -11.872 -4.093 16.121 1.00 47.38 506 VAL A N 1
ATOM 3916 C CA . VAL A 1 506 ? -12.630 -4.531 14.934 1.00 47.38 506 VAL A CA 1
ATOM 3917 C C . VAL A 1 506 ? -12.329 -3.637 13.729 1.00 47.38 506 VAL A C 1
ATOM 3919 O O . VAL A 1 506 ? -12.092 -4.128 12.629 1.00 47.38 506 VAL A O 1
ATOM 3922 N N . MET A 1 507 ? -12.273 -2.324 13.969 1.00 51.16 507 MET A N 1
ATOM 3923 C CA . MET A 1 507 ? -12.036 -1.251 12.997 1.00 51.16 507 MET A CA 1
ATOM 3924 C C . MET A 1 507 ? -10.937 -0.283 13.483 1.00 51.16 507 MET A C 1
ATOM 3926 O O . MET A 1 507 ? -10.932 0.902 13.150 1.00 51.16 507 MET A O 1
ATOM 3930 N N . ARG A 1 508 ? -9.981 -0.787 14.284 1.00 56.34 508 ARG A N 1
ATOM 3931 C CA . ARG A 1 508 ? -8.872 -0.020 14.905 1.00 56.34 508 ARG A CA 1
ATOM 3932 C C . ARG A 1 508 ? -9.316 1.134 15.822 1.00 56.34 508 ARG A C 1
ATOM 3934 O O . ARG A 1 508 ? -8.531 2.048 16.077 1.00 56.34 508 ARG A O 1
ATOM 3941 N N . GLU A 1 509 ? -10.525 1.059 16.363 1.00 45.50 509 GLU A N 1
ATOM 3942 C CA . GLU A 1 509 ? -11.143 1.979 17.327 1.00 45.50 509 GLU A CA 1
ATOM 3943 C C . GLU A 1 509 ? -10.410 2.038 18.683 1.00 45.50 509 GLU A C 1
ATOM 3945 O O . GLU A 1 509 ? -10.479 3.051 19.371 1.00 45.50 509 GLU A O 1
ATOM 3950 N N . ALA A 1 510 ? -9.634 0.999 19.016 1.00 40.97 510 ALA A N 1
ATOM 3951 C CA . ALA A 1 510 ? -8.760 0.927 20.190 1.00 40.97 510 ALA A CA 1
ATOM 3952 C C . ALA A 1 510 ? -7.322 0.490 19.820 1.00 40.97 510 ALA A C 1
ATOM 3954 O O . ALA A 1 510 ? -7.099 -0.163 18.797 1.00 40.97 510 ALA A O 1
ATOM 3955 N N . MET A 1 511 ? -6.332 0.854 20.638 1.00 40.12 511 MET A N 1
ATOM 3956 C CA . MET A 1 511 ? -4.961 0.339 20.666 1.00 40.12 511 MET A CA 1
ATOM 3957 C C . MET A 1 511 ? -4.749 -0.483 21.943 1.00 40.12 511 MET A C 1
ATOM 3959 O O . MET A 1 511 ? -4.378 0.043 22.993 1.00 40.12 511 MET A O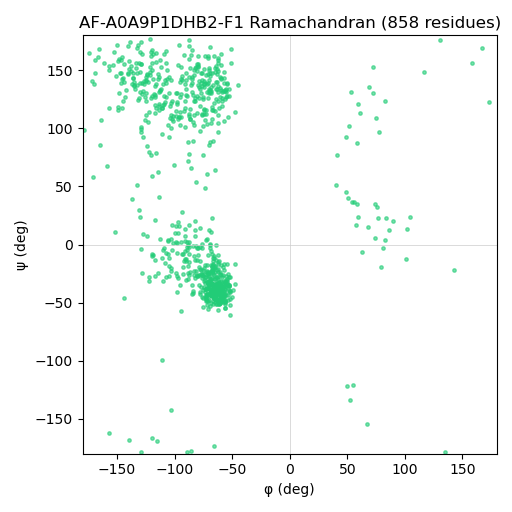 1
ATOM 3963 N N . ALA A 1 512 ? -4.920 -1.804 21.843 1.00 35.50 512 ALA A N 1
ATOM 3964 C CA . ALA A 1 512 ? -4.659 -2.696 22.971 1.00 35.50 512 ALA A CA 1
ATOM 3965 C C . ALA A 1 512 ? -3.225 -2.522 23.507 1.00 35.50 512 ALA A C 1
ATOM 3967 O O . ALA A 1 512 ? -2.240 -2.618 22.759 1.00 35.50 512 ALA A O 1
ATOM 3968 N N . HIS A 1 513 ? -3.119 -2.288 24.816 1.00 31.80 513 HIS A N 1
ATOM 3969 C CA . HIS A 1 513 ? -1.844 -2.144 25.508 1.00 31.80 513 HIS A CA 1
ATOM 3970 C C . HIS A 1 513 ? -0.951 -3.378 25.280 1.00 31.80 513 HIS A C 1
ATOM 3972 O O . HIS A 1 513 ? -1.403 -4.518 25.307 1.00 31.80 513 HIS A O 1
ATOM 3978 N N . GLY A 1 514 ? 0.327 -3.134 24.963 1.00 29.48 514 GLY A N 1
ATOM 3979 C CA . GLY A 1 514 ? 1.312 -4.166 24.603 1.00 29.48 514 GLY A CA 1
ATOM 3980 C C . GLY A 1 514 ? 1.600 -4.337 23.100 1.00 29.48 514 GLY A C 1
ATOM 3981 O O . GLY A 1 514 ? 2.609 -4.947 22.740 1.00 29.48 514 GLY A O 1
ATOM 3982 N N . ARG A 1 515 ? 0.804 -3.759 22.184 1.00 31.66 515 ARG A N 1
ATOM 3983 C CA . ARG A 1 515 ? 1.003 -3.944 20.725 1.00 31.66 515 ARG A CA 1
ATOM 3984 C C . ARG A 1 515 ? 2.059 -3.059 20.036 1.00 31.66 515 ARG A C 1
ATOM 3986 O O . ARG A 1 515 ? 2.172 -3.119 18.817 1.00 31.66 515 ARG A O 1
ATOM 3993 N N . TYR A 1 516 ? 2.916 -2.350 20.780 1.00 32.84 516 TYR A N 1
ATOM 3994 C CA . TYR A 1 516 ? 4.124 -1.716 20.211 1.00 32.84 516 TYR A CA 1
ATOM 3995 C C . TYR A 1 516 ? 5.383 -2.605 20.221 1.00 32.84 516 TYR A C 1
ATOM 3997 O O . TYR A 1 516 ? 6.348 -2.286 19.531 1.00 32.84 516 TYR A O 1
ATOM 4005 N N . THR A 1 517 ? 5.386 -3.732 20.945 1.00 26.11 517 THR A N 1
ATOM 4006 C CA . THR A 1 517 ? 6.570 -4.612 21.076 1.00 26.11 517 THR A CA 1
ATOM 4007 C C . THR A 1 517 ? 6.393 -6.028 20.520 1.00 26.11 517 THR A C 1
ATOM 4009 O O . THR A 1 517 ? 7.394 -6.712 20.326 1.00 26.11 517 THR A O 1
ATOM 4012 N N . ASN A 1 518 ? 5.167 -6.475 20.205 1.00 24.73 518 ASN A N 1
ATOM 4013 C CA . ASN A 1 518 ? 4.898 -7.866 19.790 1.00 24.73 518 ASN A CA 1
ATOM 4014 C C . ASN A 1 518 ? 4.065 -8.049 18.501 1.00 24.73 518 ASN A C 1
ATOM 4016 O O . ASN A 1 518 ? 3.534 -9.129 18.255 1.00 24.73 518 ASN A O 1
ATOM 4020 N N . LEU A 1 519 ? 4.044 -7.063 17.596 1.00 28.59 519 LEU A N 1
ATOM 4021 C CA . LEU A 1 519 ? 3.484 -7.189 16.230 1.00 28.59 519 LEU A CA 1
ATOM 4022 C C . LEU A 1 519 ? 4.282 -8.140 15.290 1.00 28.59 519 LEU A C 1
ATOM 4024 O O . LEU A 1 519 ? 4.207 -8.029 14.070 1.00 28.59 519 LEU A O 1
ATOM 4028 N N . TYR A 1 520 ? 5.062 -9.075 15.846 1.00 30.95 520 TYR A N 1
ATOM 4029 C CA . TYR A 1 520 ? 6.021 -9.921 15.123 1.00 30.95 520 TYR A CA 1
ATOM 4030 C C . TYR A 1 520 ? 5.645 -11.409 15.010 1.00 30.95 520 TYR A C 1
ATOM 4032 O O . TYR A 1 520 ? 6.375 -12.154 14.353 1.00 30.95 520 TYR A O 1
ATOM 4040 N N . LYS A 1 521 ? 4.552 -11.883 15.631 1.00 28.27 521 LYS A N 1
ATOM 4041 C CA . LYS A 1 521 ? 4.132 -13.299 15.553 1.00 28.27 521 LYS A CA 1
ATOM 4042 C C . LYS A 1 521 ? 2.606 -13.452 15.498 1.00 28.27 521 LYS A C 1
ATOM 4044 O O . LYS A 1 521 ? 1.928 -13.005 16.413 1.00 28.27 521 LYS A O 1
ATOM 4049 N N . ARG A 1 522 ? 2.133 -14.199 14.480 1.00 24.89 522 ARG A N 1
ATOM 4050 C CA . ARG A 1 522 ? 0.724 -14.435 14.063 1.00 24.89 522 ARG A CA 1
ATOM 4051 C C . ARG A 1 522 ? 0.051 -13.173 13.474 1.00 24.89 522 ARG A C 1
ATOM 4053 O O . ARG A 1 522 ? 0.244 -12.088 14.000 1.00 24.89 522 ARG A O 1
ATOM 4060 N N . GLN A 1 523 ? -0.691 -13.220 12.362 1.00 23.61 523 GLN A N 1
ATOM 4061 C CA . GLN A 1 523 ? -1.214 -14.340 11.553 1.00 23.61 523 GLN A CA 1
ATOM 4062 C C . GLN A 1 523 ? -1.066 -14.076 10.038 1.00 23.61 523 GLN A C 1
ATOM 4064 O O . GLN A 1 523 ? -1.132 -12.934 9.600 1.00 23.61 523 GLN A O 1
ATOM 4069 N N . ASP A 1 524 ? -0.896 -15.156 9.273 1.00 28.14 524 ASP A N 1
ATOM 4070 C CA . ASP A 1 524 ? -1.375 -15.405 7.900 1.00 28.14 524 ASP A CA 1
ATOM 4071 C C . ASP A 1 524 ? -1.317 -14.279 6.844 1.00 28.14 524 ASP A C 1
ATOM 4073 O O . ASP A 1 524 ? -2.343 -13.753 6.410 1.00 28.14 524 ASP A O 1
ATOM 4077 N N . TYR A 1 525 ? -0.119 -14.022 6.300 1.00 28.77 525 TYR A N 1
ATOM 4078 C CA . TYR A 1 525 ? 0.047 -13.279 5.042 1.00 28.77 525 TYR A CA 1
ATOM 4079 C C . TYR A 1 525 ? 1.057 -13.930 4.090 1.00 28.77 525 TYR A C 1
ATOM 4081 O O . TYR A 1 525 ? 2.144 -14.336 4.492 1.00 28.77 525 TYR A O 1
ATOM 4089 N N . ALA A 1 526 ? 0.673 -13.961 2.814 1.00 27.75 526 ALA A N 1
ATOM 4090 C CA . ALA A 1 526 ? 1.428 -14.395 1.639 1.00 27.75 526 ALA A CA 1
ATOM 4091 C C . ALA A 1 526 ? 2.618 -13.448 1.324 1.00 27.75 526 ALA A C 1
ATOM 4093 O O . ALA A 1 526 ? 2.371 -12.315 0.887 1.00 27.75 526 ALA A O 1
ATOM 4094 N N . PRO A 1 527 ? 3.895 -13.836 1.541 1.00 26.86 527 PRO A N 1
ATOM 4095 C CA . PRO A 1 527 ? 5.044 -12.951 1.350 1.00 26.86 527 PRO A CA 1
ATOM 4096 C C . PRO A 1 527 ? 5.790 -13.238 0.036 1.00 26.86 527 PRO A C 1
ATOM 4098 O O . PRO A 1 527 ? 6.328 -14.327 -0.168 1.00 26.86 527 PRO A O 1
ATOM 4101 N N . LEU A 1 528 ? 5.939 -12.229 -0.827 1.00 31.22 528 LEU A N 1
ATOM 4102 C CA . LEU A 1 528 ? 6.845 -12.281 -1.982 1.00 31.22 528 LEU A CA 1
ATOM 4103 C C . LEU A 1 528 ? 8.215 -11.677 -1.612 1.00 31.22 528 LEU A C 1
ATOM 4105 O O . LEU A 1 528 ? 8.280 -10.672 -0.904 1.00 31.22 528 LEU A O 1
ATOM 4109 N N . ALA A 1 529 ? 9.330 -12.191 -2.145 1.00 31.06 529 ALA A N 1
ATOM 4110 C CA . ALA A 1 529 ? 10.596 -11.447 -2.070 1.00 31.06 529 ALA A CA 1
ATOM 4111 C C . ALA A 1 529 ? 11.467 -11.550 -3.317 1.00 31.06 529 ALA A C 1
ATOM 4113 O O . ALA A 1 529 ? 11.810 -12.631 -3.789 1.00 31.06 529 ALA A O 1
ATOM 4114 N N . ALA A 1 530 ? 11.959 -10.405 -3.777 1.00 35.31 530 ALA A N 1
ATOM 4115 C CA . ALA A 1 530 ? 13.000 -10.341 -4.785 1.00 35.31 530 ALA A CA 1
ATOM 4116 C C . ALA A 1 530 ? 14.385 -10.428 -4.117 1.00 35.31 530 ALA A C 1
ATOM 4118 O O . ALA A 1 530 ? 14.879 -9.489 -3.484 1.00 35.31 530 ALA A O 1
ATOM 4119 N N . LYS A 1 531 ? 15.048 -11.571 -4.299 1.00 29.39 531 LYS A N 1
ATOM 4120 C CA . LYS A 1 531 ? 16.432 -11.797 -3.881 1.00 29.39 531 LYS A CA 1
ATOM 4121 C C . LYS A 1 531 ? 17.364 -11.370 -5.011 1.00 29.39 531 LYS A C 1
ATOM 4123 O O . LYS A 1 531 ? 17.748 -12.180 -5.846 1.00 29.39 531 LYS A O 1
ATOM 4128 N N . MET A 1 532 ? 17.747 -10.099 -5.046 1.00 33.00 532 MET A N 1
ATOM 4129 C CA . MET A 1 532 ? 18.549 -9.557 -6.149 1.00 33.00 532 MET A CA 1
ATOM 4130 C C . MET A 1 532 ? 19.986 -9.232 -5.718 1.00 33.00 532 MET A C 1
ATOM 4132 O O . MET A 1 532 ? 20.238 -8.747 -4.615 1.00 33.00 532 MET A O 1
ATOM 4136 N N . PRO A 1 533 ? 20.963 -9.568 -6.570 1.00 26.36 533 PRO A N 1
ATOM 4137 C CA . PRO A 1 533 ? 22.153 -8.720 -6.723 1.00 26.36 533 PRO A CA 1
ATOM 4138 C C . PRO A 1 533 ? 22.114 -7.807 -7.967 1.00 26.36 533 PRO A C 1
ATOM 4140 O O . PRO A 1 533 ? 22.967 -7.920 -8.847 1.00 26.36 533 PRO A O 1
ATOM 4143 N N . CYS A 1 534 ? 21.206 -6.816 -7.961 1.00 31.28 534 CYS A N 1
ATOM 4144 C CA . CYS A 1 534 ? 21.089 -5.702 -8.929 1.00 31.28 534 CYS A CA 1
ATOM 4145 C C . CYS A 1 534 ? 20.553 -6.076 -10.343 1.00 31.28 534 CYS A C 1
ATOM 4147 O O . CYS A 1 534 ? 21.122 -6.952 -11.006 1.00 31.28 534 CYS A O 1
ATOM 4149 N N . PRO A 1 535 ? 19.543 -5.340 -10.872 1.00 44.81 535 PRO A N 1
ATOM 4150 C CA . PRO A 1 535 ? 19.358 -3.916 -10.696 1.00 44.81 535 PRO A CA 1
ATOM 4151 C C . PRO A 1 535 ? 17.952 -3.507 -10.297 1.00 44.81 535 PRO A C 1
ATOM 4153 O O . PRO A 1 535 ? 16.966 -4.239 -10.298 1.00 44.81 535 PRO A O 1
ATOM 4156 N N . GLN A 1 536 ? 17.902 -2.226 -9.986 1.00 45.81 536 GLN A N 1
ATOM 4157 C CA . GLN A 1 536 ? 16.837 -1.539 -9.287 1.00 45.81 536 GLN A CA 1
ATOM 4158 C C . GLN A 1 536 ? 15.503 -1.525 -10.046 1.00 45.81 536 GLN A C 1
ATOM 4160 O O . GLN A 1 536 ? 14.566 -0.897 -9.586 1.00 45.81 536 GLN A O 1
ATOM 4165 N N . CYS A 1 537 ? 15.419 -2.104 -11.237 1.00 47.12 537 CYS A N 1
ATOM 4166 C CA . CYS A 1 537 ? 14.364 -1.882 -12.210 1.00 47.12 537 CYS A CA 1
ATOM 4167 C C . CYS A 1 537 ? 13.261 -2.963 -12.184 1.00 47.12 537 CYS A C 1
ATOM 4169 O O . CYS A 1 537 ? 12.101 -2.635 -12.435 1.00 47.12 537 CYS A O 1
ATOM 4171 N N . GLN A 1 538 ? 13.587 -4.194 -11.767 1.00 52.38 538 GLN A N 1
ATOM 4172 C CA . GLN A 1 538 ? 12.628 -5.302 -11.654 1.00 52.38 538 GLN A CA 1
ATOM 4173 C C . GLN A 1 538 ? 11.639 -5.114 -10.501 1.00 52.38 538 GLN A C 1
ATOM 4175 O O . GLN A 1 538 ? 10.431 -5.087 -10.730 1.00 52.38 538 GLN A O 1
ATOM 4180 N N . PHE A 1 539 ? 12.140 -4.926 -9.270 1.00 60.38 539 PHE A N 1
ATOM 4181 C CA . PHE A 1 539 ? 11.289 -4.883 -8.072 1.00 60.38 539 PHE A CA 1
ATOM 4182 C C . PHE A 1 539 ? 10.167 -3.832 -8.192 1.00 60.38 539 PHE A C 1
ATOM 4184 O O . PHE A 1 539 ? 9.048 -4.043 -7.731 1.00 60.38 539 PHE A O 1
ATOM 4191 N N . ARG A 1 540 ? 10.456 -2.727 -8.896 1.00 63.09 540 ARG A N 1
ATOM 4192 C CA . ARG A 1 540 ? 9.515 -1.634 -9.162 1.00 63.09 540 ARG A CA 1
ATOM 4193 C C . ARG A 1 540 ? 8.256 -2.106 -9.867 1.00 63.09 540 ARG A C 1
ATOM 4195 O O . ARG A 1 540 ? 7.170 -1.637 -9.557 1.00 63.09 540 ARG A O 1
ATOM 4202 N N . TYR A 1 541 ? 8.406 -3.027 -10.815 1.00 63.56 541 TYR A N 1
ATOM 4203 C CA . TYR A 1 541 ? 7.268 -3.576 -11.529 1.00 63.56 541 TYR A CA 1
ATOM 4204 C C . TYR A 1 541 ? 6.546 -4.666 -10.735 1.00 63.56 541 TYR A C 1
ATOM 4206 O O . TYR A 1 541 ? 5.340 -4.781 -10.920 1.00 63.56 541 TYR A O 1
ATOM 4214 N N . ILE A 1 542 ? 7.208 -5.389 -9.812 1.00 66.12 542 ILE A N 1
ATOM 4215 C CA . ILE A 1 542 ? 6.457 -6.263 -8.889 1.00 66.12 542 ILE A CA 1
ATOM 4216 C C . ILE A 1 542 ? 5.511 -5.395 -8.059 1.00 66.12 542 ILE A C 1
ATOM 4218 O O . ILE A 1 542 ? 4.318 -5.648 -8.059 1.00 66.12 542 ILE A O 1
ATOM 4222 N N . GLY A 1 543 ? 6.008 -4.317 -7.440 1.00 65.44 543 GLY A N 1
ATOM 4223 C CA . GLY A 1 543 ? 5.163 -3.418 -6.646 1.00 65.44 543 GLY A CA 1
ATOM 4224 C C . GLY A 1 543 ? 4.032 -2.757 -7.453 1.00 65.44 543 GLY A C 1
ATOM 4225 O O . GLY A 1 543 ? 2.915 -2.644 -6.952 1.00 65.44 543 GLY A O 1
ATOM 4226 N N . GLN A 1 544 ? 4.273 -2.419 -8.729 1.00 69.44 544 GLN A N 1
ATOM 4227 C CA . GLN A 1 544 ? 3.229 -1.942 -9.655 1.00 69.44 544 GLN A CA 1
ATOM 4228 C C . GLN A 1 544 ? 2.172 -3.014 -9.975 1.00 69.44 544 GLN A C 1
ATOM 4230 O O . GLN A 1 544 ? 0.983 -2.706 -9.948 1.00 69.44 544 GLN A O 1
ATOM 4235 N N . LEU A 1 545 ? 2.577 -4.260 -10.260 1.00 66.81 545 LEU A N 1
ATOM 4236 C CA . LEU A 1 545 ? 1.655 -5.375 -10.528 1.00 66.81 545 LEU A CA 1
ATOM 4237 C C . LEU A 1 545 ? 0.871 -5.791 -9.278 1.00 66.81 545 LEU A C 1
ATOM 4239 O O . LEU A 1 545 ? -0.336 -5.993 -9.352 1.00 66.81 545 LEU A O 1
ATOM 4243 N N . MET A 1 546 ? 1.543 -5.843 -8.126 1.00 64.88 546 MET A N 1
ATOM 4244 C CA . MET A 1 546 ? 0.940 -6.061 -6.809 1.00 64.88 546 MET A CA 1
ATOM 4245 C C . MET A 1 546 ? 0.028 -4.902 -6.386 1.00 64.88 546 MET A C 1
ATOM 4247 O O . MET A 1 546 ? -0.652 -5.025 -5.373 1.00 64.88 546 MET A O 1
ATOM 4251 N N . ARG A 1 547 ? 0.026 -3.769 -7.106 1.00 71.38 547 ARG A N 1
ATOM 4252 C CA . ARG A 1 547 ? -0.700 -2.540 -6.746 1.00 71.38 547 ARG A CA 1
ATOM 4253 C C . ARG A 1 547 ? -0.453 -2.111 -5.295 1.00 71.38 547 ARG A C 1
ATOM 4255 O O . ARG A 1 547 ? -1.388 -1.804 -4.569 1.00 71.38 547 ARG A O 1
ATOM 4262 N N . ASN A 1 548 ? 0.811 -2.142 -4.865 1.00 74.44 548 ASN A N 1
ATOM 4263 C CA . ASN A 1 548 ? 1.223 -1.878 -3.481 1.00 74.44 548 ASN A CA 1
ATOM 4264 C C . ASN A 1 548 ? 0.589 -2.793 -2.399 1.00 74.44 548 ASN A C 1
ATOM 4266 O O . ASN A 1 548 ? 0.676 -2.480 -1.215 1.00 74.44 548 ASN A O 1
ATOM 4270 N N . SER A 1 549 ? 0.008 -3.944 -2.757 1.00 67.62 549 SER A N 1
ATOM 4271 C CA . SER A 1 549 ? -0.461 -4.950 -1.788 1.00 67.62 549 SER A CA 1
ATOM 4272 C C . SER A 1 549 ? 0.650 -5.921 -1.353 1.00 67.62 549 SER A C 1
ATOM 4274 O O . SER A 1 549 ? 1.687 -6.039 -2.012 1.00 67.62 549 SER A O 1
ATOM 4276 N N . GLY A 1 550 ? 0.442 -6.634 -0.242 1.00 70.12 550 GLY A N 1
ATOM 4277 C CA . GLY A 1 550 ? 1.384 -7.629 0.284 1.00 70.12 550 GLY A CA 1
ATOM 4278 C C . GLY A 1 550 ? 2.697 -7.026 0.798 1.00 70.12 550 GLY A C 1
ATOM 4279 O O . GLY A 1 550 ? 2.760 -5.871 1.207 1.00 70.12 550 GLY A O 1
ATOM 4280 N N . THR A 1 551 ? 3.768 -7.818 0.794 1.00 74.56 551 THR A N 1
ATOM 4281 C CA . THR A 1 551 ? 5.134 -7.360 1.099 1.00 74.56 551 THR A CA 1
ATOM 4282 C C . THR A 1 551 ? 6.072 -7.809 -0.012 1.00 74.56 551 THR A C 1
ATOM 4284 O O . THR A 1 551 ? 5.959 -8.936 -0.492 1.00 74.56 551 THR A O 1
ATOM 4287 N N . LEU A 1 552 ? 6.995 -6.929 -0.401 1.00 76.94 552 LEU A N 1
ATOM 4288 C CA . LEU A 1 552 ? 8.066 -7.195 -1.352 1.00 76.94 552 LEU A CA 1
ATOM 4289 C C . LEU A 1 552 ? 9.410 -6.846 -0.710 1.00 76.94 552 LEU A C 1
ATOM 4291 O O . LEU A 1 552 ? 9.755 -5.671 -0.594 1.00 76.94 552 LEU A O 1
ATOM 4295 N N . PHE A 1 553 ? 10.223 -7.834 -0.342 1.00 80.75 553 PHE A N 1
ATOM 4296 C CA . PHE A 1 553 ? 11.614 -7.527 0.014 1.00 80.75 553 PHE A CA 1
ATOM 4297 C C . PHE A 1 553 ? 12.439 -7.292 -1.257 1.00 80.75 553 PHE A C 1
ATOM 4299 O O . PHE A 1 553 ? 12.293 -8.018 -2.244 1.00 80.75 553 PHE A O 1
ATOM 4306 N N . ALA A 1 554 ? 13.316 -6.291 -1.221 1.00 81.50 554 ALA A N 1
ATOM 4307 C CA . ALA A 1 554 ? 14.241 -5.944 -2.290 1.00 81.50 554 ALA A CA 1
ATOM 4308 C C . ALA A 1 554 ? 15.659 -5.826 -1.709 1.00 81.50 554 ALA A C 1
ATOM 4310 O O . ALA A 1 554 ? 16.025 -4.818 -1.101 1.00 81.50 554 ALA A O 1
ATOM 4311 N N . ASN A 1 555 ? 16.455 -6.882 -1.880 1.00 82.44 555 ASN A N 1
ATOM 4312 C CA . ASN A 1 555 ? 17.828 -6.936 -1.376 1.00 82.44 555 ASN A CA 1
ATOM 4313 C C . ASN A 1 555 ? 18.846 -6.403 -2.406 1.00 82.44 555 ASN A C 1
ATOM 4315 O O . ASN A 1 555 ? 18.674 -6.618 -3.603 1.00 82.44 555 ASN A O 1
ATOM 4319 N N . ASP A 1 556 ? 19.940 -5.788 -1.945 1.00 78.81 556 ASP A N 1
ATOM 4320 C CA . ASP A 1 556 ? 21.206 -5.666 -2.695 1.00 78.81 556 ASP A CA 1
ATOM 4321 C C . ASP A 1 556 ? 22.386 -5.725 -1.710 1.00 78.81 556 ASP A C 1
ATOM 4323 O O . ASP A 1 556 ? 22.316 -5.179 -0.610 1.00 78.81 556 ASP A O 1
ATOM 4327 N N . LEU A 1 557 ? 23.489 -6.371 -2.091 1.00 80.25 557 LEU A N 1
ATOM 4328 C CA . LEU A 1 557 ? 24.692 -6.478 -1.259 1.00 80.25 557 LEU A CA 1
ATOM 4329 C C . LEU A 1 557 ? 25.438 -5.135 -1.107 1.00 80.25 557 LEU A C 1
ATOM 4331 O O . LEU A 1 557 ? 26.110 -4.918 -0.099 1.00 80.25 557 LEU A O 1
ATOM 4335 N N . ARG A 1 558 ? 25.334 -4.207 -2.071 1.00 74.75 558 ARG A N 1
ATOM 4336 C CA . ARG A 1 558 ? 26.061 -2.922 -2.046 1.00 74.75 558 ARG A CA 1
ATOM 4337 C C . ARG A 1 558 ? 25.216 -1.786 -1.463 1.00 74.75 558 ARG A C 1
ATOM 4339 O O . ARG A 1 558 ? 24.278 -1.313 -2.102 1.00 74.75 558 ARG A O 1
ATOM 4346 N N . LYS A 1 559 ? 25.641 -1.262 -0.308 1.00 76.44 559 LYS A N 1
ATOM 4347 C CA . LYS A 1 559 ? 24.969 -0.180 0.440 1.00 76.44 559 LYS A CA 1
ATOM 4348 C C . LYS A 1 559 ? 24.666 1.070 -0.402 1.00 76.44 559 LYS A C 1
ATOM 4350 O O . LYS A 1 559 ? 23.581 1.636 -0.283 1.00 76.44 559 LYS A O 1
ATOM 4355 N N . ASP A 1 560 ? 25.565 1.472 -1.302 1.00 71.75 560 ASP A N 1
ATOM 4356 C CA . ASP A 1 560 ? 25.345 2.638 -2.178 1.00 71.75 560 ASP A CA 1
ATOM 4357 C C . ASP A 1 560 ? 24.217 2.409 -3.188 1.00 71.75 560 ASP A C 1
ATOM 4359 O O . ASP A 1 560 ? 23.450 3.320 -3.498 1.00 71.75 560 ASP A O 1
ATOM 4363 N N . ARG A 1 561 ? 24.055 1.165 -3.658 1.00 64.81 561 ARG A N 1
ATOM 4364 C CA . ARG A 1 561 ? 22.926 0.795 -4.516 1.00 64.81 561 ARG A CA 1
ATOM 4365 C C . ARG A 1 561 ? 21.623 0.779 -3.733 1.00 64.81 561 ARG A C 1
ATOM 4367 O O . ARG A 1 561 ? 20.616 1.182 -4.301 1.00 64.81 561 ARG A O 1
ATOM 4374 N N . CYS A 1 562 ? 21.634 0.392 -2.454 1.00 75.44 562 CYS A N 1
ATOM 4375 C CA . CYS A 1 562 ? 20.451 0.472 -1.592 1.00 75.44 562 CYS A CA 1
ATOM 4376 C C . CYS A 1 562 ? 19.937 1.917 -1.467 1.00 75.44 562 CYS A C 1
ATOM 4378 O O . CYS A 1 562 ? 18.728 2.116 -1.526 1.00 75.44 562 CYS A O 1
ATOM 4380 N N . LYS A 1 563 ? 20.816 2.934 -1.405 1.00 77.50 563 LYS A N 1
ATOM 4381 C CA . LYS A 1 563 ? 20.400 4.355 -1.444 1.00 77.50 563 LYS A CA 1
ATOM 4382 C C . LYS A 1 563 ? 19.619 4.680 -2.724 1.00 77.50 563 LYS A C 1
ATOM 4384 O O . LYS A 1 563 ? 18.519 5.219 -2.663 1.00 77.50 563 LYS A O 1
ATOM 4389 N N . ALA A 1 564 ? 20.154 4.293 -3.883 1.00 73.31 564 ALA A N 1
ATOM 4390 C CA . ALA A 1 564 ? 19.478 4.478 -5.169 1.00 73.31 564 ALA A CA 1
ATOM 4391 C C . ALA A 1 564 ? 18.212 3.604 -5.317 1.00 73.31 564 ALA A C 1
ATOM 4393 O O . ALA A 1 564 ? 17.268 3.999 -6.002 1.00 73.31 564 ALA A O 1
ATOM 4394 N N . LEU A 1 565 ? 18.163 2.439 -4.661 1.00 71.56 565 LEU A N 1
ATOM 4395 C CA . LEU A 1 565 ? 16.979 1.583 -4.564 1.00 71.56 565 LEU A CA 1
ATOM 4396 C C . LEU A 1 565 ? 15.858 2.331 -3.832 1.00 71.56 565 LEU A C 1
ATOM 4398 O O . LEU A 1 565 ? 14.807 2.555 -4.426 1.00 71.56 565 LEU A O 1
ATOM 4402 N N . VAL A 1 566 ? 16.132 2.804 -2.610 1.00 80.94 566 VAL A N 1
ATOM 4403 C CA . VAL A 1 566 ? 15.224 3.593 -1.758 1.00 80.94 566 VAL A CA 1
ATOM 4404 C C . VAL A 1 566 ? 14.742 4.853 -2.479 1.00 80.94 566 VAL A C 1
ATOM 4406 O O . VAL A 1 566 ? 13.538 5.063 -2.598 1.00 80.94 566 VAL A O 1
ATOM 4409 N N . ALA A 1 567 ? 15.647 5.640 -3.069 1.00 77.38 567 ALA A N 1
ATOM 4410 C CA . ALA A 1 567 ? 15.272 6.834 -3.833 1.00 77.38 567 ALA A CA 1
ATOM 4411 C C . ALA A 1 567 ? 14.268 6.523 -4.962 1.00 77.38 567 ALA A C 1
ATOM 4413 O O . ALA A 1 567 ? 13.341 7.291 -5.211 1.00 77.38 567 ALA A O 1
ATOM 4414 N N . ASN A 1 568 ? 14.402 5.368 -5.625 1.00 75.69 568 ASN A N 1
ATOM 4415 C CA . ASN A 1 568 ? 13.463 4.954 -6.665 1.00 75.69 568 ASN A CA 1
ATOM 4416 C C . ASN A 1 568 ? 12.188 4.268 -6.137 1.00 75.69 568 ASN A C 1
ATOM 4418 O O . ASN A 1 568 ? 11.173 4.354 -6.825 1.00 75.69 568 ASN A O 1
ATOM 4422 N N . VAL A 1 569 ? 12.211 3.631 -4.956 1.00 81.62 569 VAL A N 1
ATOM 4423 C CA . VAL A 1 569 ? 11.001 3.185 -4.230 1.00 81.62 569 VAL A CA 1
ATOM 4424 C C . VAL A 1 569 ? 10.092 4.396 -4.001 1.00 81.62 569 VAL A C 1
ATOM 4426 O O . VAL A 1 569 ? 8.956 4.414 -4.477 1.00 81.62 569 VAL A O 1
ATOM 4429 N N . HIS A 1 570 ? 10.637 5.451 -3.383 1.00 83.38 570 HIS A N 1
ATOM 4430 C CA . HIS A 1 570 ? 9.905 6.687 -3.103 1.00 83.38 570 HIS A CA 1
ATOM 4431 C C . HIS A 1 570 ? 9.461 7.406 -4.382 1.00 83.38 570 HIS A C 1
ATOM 4433 O O . HIS A 1 570 ? 8.270 7.669 -4.542 1.00 83.38 570 HIS A O 1
ATOM 4439 N N . ARG A 1 571 ? 10.371 7.643 -5.346 1.00 85.00 571 ARG A N 1
ATOM 4440 C CA . ARG A 1 571 ? 10.040 8.330 -6.612 1.00 85.00 571 ARG A CA 1
ATOM 4441 C C . ARG A 1 571 ? 8.848 7.696 -7.335 1.00 85.00 571 ARG A C 1
ATOM 4443 O O . ARG A 1 571 ? 7.995 8.395 -7.877 1.00 85.00 571 ARG A O 1
ATOM 4450 N N . LEU A 1 572 ? 8.768 6.367 -7.345 1.00 79.19 572 LEU A N 1
ATOM 4451 C CA . LEU A 1 572 ? 7.739 5.635 -8.086 1.00 79.19 572 LEU A CA 1
ATOM 4452 C C . LEU A 1 572 ? 6.456 5.378 -7.283 1.00 79.19 572 LEU A C 1
ATOM 4454 O O . LEU A 1 572 ? 5.501 4.866 -7.862 1.00 79.19 572 LEU A O 1
ATOM 4458 N N . GLY A 1 573 ? 6.398 5.786 -6.010 1.00 82.25 573 GLY A N 1
ATOM 4459 C CA . GLY A 1 573 ? 5.218 5.618 -5.155 1.00 82.25 573 GLY A CA 1
ATOM 4460 C C . GLY A 1 573 ? 5.001 4.176 -4.692 1.00 82.25 573 GLY A C 1
ATOM 4461 O O . GLY A 1 573 ? 3.864 3.724 -4.602 1.00 82.25 573 GLY A O 1
ATOM 4462 N N . LEU A 1 574 ? 6.085 3.435 -4.453 1.00 77.81 574 LEU A N 1
ATOM 4463 C CA . LEU A 1 574 ? 6.024 2.040 -4.022 1.00 77.81 574 LEU A CA 1
ATOM 4464 C C . LEU A 1 574 ? 6.045 1.969 -2.495 1.00 77.81 574 LEU A C 1
ATOM 4466 O O . LEU A 1 574 ? 7.036 2.351 -1.877 1.00 77.81 574 LEU A O 1
ATOM 4470 N N . THR A 1 575 ? 4.962 1.494 -1.885 1.00 80.31 575 THR A N 1
ATOM 4471 C CA . THR A 1 575 ? 4.787 1.522 -0.419 1.00 80.31 575 THR A CA 1
ATOM 4472 C C . THR A 1 575 ? 4.984 0.161 0.250 1.00 80.31 575 THR A C 1
ATOM 4474 O O . THR A 1 575 ? 5.283 0.112 1.440 1.00 80.31 575 THR A O 1
ATOM 4477 N N . ASN A 1 576 ? 4.906 -0.938 -0.507 1.00 76.25 576 ASN A N 1
ATOM 4478 C CA . ASN A 1 576 ? 5.019 -2.317 -0.011 1.00 76.25 576 ASN A CA 1
ATOM 4479 C C . ASN A 1 576 ? 6.451 -2.895 -0.018 1.00 76.25 576 ASN A C 1
ATOM 4481 O O . ASN A 1 576 ? 6.625 -4.111 0.102 1.00 76.25 576 ASN A O 1
ATOM 4485 N N . VAL A 1 577 ? 7.480 -2.056 -0.199 1.00 77.56 577 VAL A N 1
ATOM 4486 C CA . VAL A 1 577 ? 8.857 -2.509 -0.460 1.00 77.56 577 VAL A CA 1
ATOM 4487 C C . VAL A 1 577 ? 9.758 -2.383 0.767 1.00 77.56 577 VAL A C 1
ATOM 4489 O O . VAL A 1 577 ? 10.043 -1.281 1.231 1.00 77.56 577 VAL A O 1
ATOM 4492 N N . VAL A 1 578 ? 10.295 -3.512 1.234 1.00 82.06 578 VAL A N 1
ATOM 4493 C CA . VAL A 1 578 ? 11.307 -3.569 2.300 1.00 82.06 578 VAL A CA 1
ATOM 4494 C C . VAL A 1 578 ? 12.695 -3.676 1.669 1.00 82.06 578 VAL A C 1
ATOM 4496 O O . VAL A 1 578 ? 13.063 -4.718 1.126 1.00 82.06 578 VAL A O 1
ATOM 4499 N N . VAL A 1 579 ? 13.485 -2.603 1.731 1.00 82.62 579 VAL A N 1
ATOM 4500 C CA . VAL A 1 579 ? 14.860 -2.600 1.205 1.00 82.62 579 VAL A CA 1
ATOM 4501 C C . VAL A 1 579 ? 15.829 -3.190 2.228 1.00 82.62 579 VAL A C 1
ATOM 4503 O O . VAL A 1 579 ? 15.949 -2.670 3.335 1.00 82.62 579 VAL A O 1
ATOM 4506 N N . THR A 1 580 ? 16.570 -4.234 1.848 1.00 82.12 580 THR A N 1
ATOM 4507 C CA . THR A 1 580 ? 17.563 -4.889 2.719 1.00 82.12 580 THR A CA 1
ATOM 4508 C C . THR A 1 580 ? 18.977 -4.826 2.136 1.00 82.12 580 THR A C 1
ATOM 4510 O O . THR A 1 580 ? 19.174 -4.821 0.920 1.00 82.12 580 THR A O 1
ATOM 4513 N N . ASN A 1 581 ? 19.984 -4.793 3.014 1.00 86.19 581 ASN A N 1
ATOM 4514 C CA . ASN A 1 581 ? 21.398 -4.887 2.646 1.00 86.19 581 ASN A CA 1
ATOM 4515 C C . ASN A 1 581 ? 22.033 -6.107 3.328 1.00 86.19 581 ASN A C 1
ATOM 4517 O O . ASN A 1 581 ? 22.690 -5.982 4.356 1.00 86.19 581 ASN A O 1
ATOM 4521 N N . LEU A 1 582 ? 21.768 -7.299 2.788 1.00 82.56 582 LEU A N 1
ATOM 4522 C CA . LEU A 1 582 ? 22.191 -8.578 3.364 1.00 82.56 582 LEU A CA 1
ATOM 4523 C C . LEU A 1 582 ? 22.908 -9.458 2.328 1.00 82.56 582 LEU A C 1
ATOM 4525 O O . LEU A 1 582 ? 22.682 -9.348 1.118 1.00 82.56 582 LEU A O 1
ATOM 4529 N N . ASP A 1 583 ? 23.753 -10.375 2.808 1.00 81.69 583 ASP A N 1
ATOM 4530 C CA . ASP A 1 583 ? 24.358 -11.414 1.971 1.00 81.69 583 ASP A CA 1
ATOM 4531 C C . ASP A 1 583 ? 23.278 -12.378 1.468 1.00 81.69 583 ASP A C 1
ATOM 4533 O O . ASP A 1 583 ? 22.670 -13.125 2.241 1.00 81.69 583 ASP A O 1
ATOM 4537 N N . GLY A 1 584 ? 23.084 -12.399 0.145 1.00 79.44 584 GLY A N 1
ATOM 4538 C CA . GLY A 1 584 ? 22.130 -13.274 -0.528 1.00 79.44 584 GLY A CA 1
ATOM 4539 C C 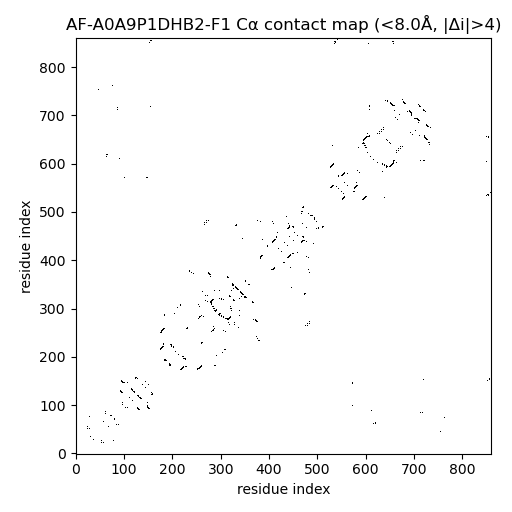. GLY A 1 584 ? 22.284 -14.751 -0.155 1.00 79.44 584 GLY A C 1
ATOM 4540 O O . GLY A 1 584 ? 21.305 -15.497 -0.161 1.00 79.44 584 GLY A O 1
ATOM 4541 N N . LYS A 1 585 ? 23.484 -15.192 0.222 1.00 84.62 585 LYS A N 1
ATOM 4542 C CA . LYS A 1 585 ? 23.753 -16.584 0.602 1.00 84.62 585 LYS A CA 1
ATOM 4543 C C . LYS A 1 585 ? 23.216 -16.960 1.982 1.00 84.62 585 LYS A C 1
ATOM 4545 O O . LYS A 1 585 ? 23.012 -18.139 2.248 1.00 84.62 585 LYS A O 1
ATOM 4550 N N . LYS A 1 586 ? 22.960 -15.970 2.843 1.00 82.50 586 LYS A N 1
ATOM 4551 C CA . LYS A 1 586 ? 22.489 -16.155 4.227 1.00 82.50 586 LYS A CA 1
ATOM 4552 C C . LYS A 1 586 ? 21.0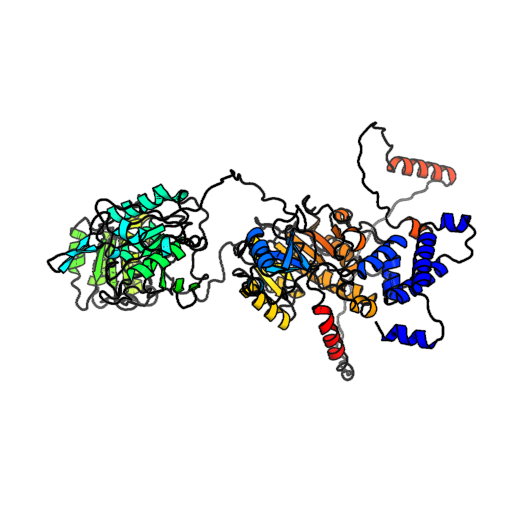23 -15.767 4.438 1.00 82.50 586 LYS A C 1
ATOM 4554 O O . LYS A 1 586 ? 20.484 -16.053 5.502 1.00 82.50 586 LYS A O 1
ATOM 4559 N N . LEU A 1 587 ? 20.366 -15.181 3.431 1.00 80.19 587 LEU A N 1
ATOM 4560 C CA . LEU A 1 587 ? 18.968 -14.734 3.512 1.00 80.19 587 LEU A CA 1
ATOM 4561 C C . LEU A 1 587 ? 17.987 -15.823 3.981 1.00 80.19 587 LEU A C 1
ATOM 4563 O O . LEU A 1 587 ? 17.082 -15.505 4.743 1.00 80.19 587 LEU A O 1
ATOM 4567 N N . SER A 1 588 ? 18.198 -17.095 3.619 1.00 79.31 588 SER A N 1
ATOM 4568 C CA . SER A 1 588 ? 17.369 -18.231 4.070 1.00 79.31 588 SER A CA 1
ATOM 4569 C C . SER A 1 588 ? 17.374 -18.474 5.581 1.00 79.31 588 SER A C 1
ATOM 4571 O O . SER A 1 588 ? 16.518 -19.197 6.079 1.00 79.31 588 SER A O 1
ATOM 4573 N N . LYS A 1 589 ? 18.326 -17.881 6.312 1.00 82.25 589 LYS A N 1
ATOM 4574 C CA . LYS A 1 589 ? 18.418 -17.926 7.779 1.00 82.25 589 LYS A CA 1
ATOM 4575 C C . LYS A 1 589 ? 18.003 -16.613 8.454 1.00 82.25 589 LYS A C 1
ATOM 4577 O O . LYS A 1 589 ? 17.966 -16.561 9.676 1.00 82.25 589 LYS A O 1
ATOM 4582 N N . MET A 1 590 ? 17.779 -15.550 7.678 1.00 76.56 590 MET A N 1
ATOM 4583 C CA . MET A 1 590 ? 17.588 -14.177 8.174 1.00 76.56 590 MET A CA 1
ATOM 4584 C C . MET A 1 590 ? 16.204 -13.604 7.860 1.00 76.56 590 MET A C 1
ATOM 4586 O O . MET A 1 590 ? 15.737 -12.730 8.582 1.00 76.56 590 MET A O 1
ATOM 4590 N N . LEU A 1 591 ? 15.559 -14.070 6.789 1.00 76.06 591 LEU A N 1
ATOM 4591 C CA . LEU A 1 591 ? 14.193 -13.706 6.422 1.00 76.06 591 LEU A CA 1
ATOM 4592 C C . LEU A 1 591 ? 13.232 -14.874 6.694 1.00 76.06 591 LEU A C 1
ATOM 4594 O O . LEU A 1 591 ? 13.669 -16.029 6.697 1.00 76.06 591 LEU A O 1
ATOM 4598 N N . PRO A 1 592 ? 11.928 -14.600 6.894 1.00 77.94 592 PRO A N 1
ATOM 4599 C CA . PRO A 1 592 ? 10.908 -15.644 6.884 1.00 77.94 592 PRO A CA 1
ATOM 4600 C C . PRO A 1 592 ? 10.880 -16.380 5.536 1.00 77.94 592 PRO A C 1
ATOM 4602 O O . PRO A 1 592 ? 11.402 -15.893 4.528 1.00 77.94 592 PRO A O 1
ATOM 4605 N N . ARG A 1 593 ? 10.231 -17.550 5.514 1.00 80.81 593 ARG A N 1
ATOM 4606 C CA . ARG A 1 593 ? 9.897 -18.225 4.255 1.00 80.81 593 ARG A CA 1
ATOM 4607 C C . ARG A 1 593 ? 8.954 -17.377 3.411 1.00 80.81 593 ARG A C 1
ATOM 4609 O O . ARG A 1 593 ? 8.241 -16.522 3.928 1.00 80.81 593 ARG A O 1
ATOM 4616 N N . LEU A 1 594 ? 8.981 -17.635 2.111 1.00 80.19 594 LEU A N 1
ATOM 4617 C CA . LEU A 1 594 ? 8.358 -16.813 1.084 1.00 80.19 594 LEU A CA 1
ATOM 4618 C C . LEU A 1 594 ? 7.571 -17.675 0.105 1.00 80.19 594 LEU A C 1
ATOM 4620 O O . LEU A 1 594 ? 7.916 -18.828 -0.126 1.00 80.19 594 LEU A O 1
ATOM 4624 N N . ASP A 1 595 ? 6.594 -17.086 -0.562 1.00 75.00 595 ASP A N 1
ATOM 4625 C CA . ASP A 1 595 ? 5.851 -17.744 -1.634 1.00 75.00 595 ASP A CA 1
ATOM 4626 C C . ASP A 1 595 ? 6.699 -17.817 -2.908 1.00 75.00 595 ASP A C 1
ATOM 4628 O O . ASP A 1 595 ? 6.923 -18.865 -3.518 1.00 75.00 595 ASP A O 1
ATOM 4632 N N . ARG A 1 596 ? 7.208 -16.659 -3.338 1.00 81.62 596 ARG A N 1
ATOM 4633 C CA . ARG A 1 596 ? 7.897 -16.549 -4.620 1.00 81.62 596 ARG A CA 1
ATOM 4634 C C . ARG A 1 596 ? 9.179 -15.747 -4.513 1.00 81.62 596 ARG A C 1
ATOM 4636 O O . ARG A 1 596 ? 9.221 -14.712 -3.843 1.00 81.62 596 ARG A O 1
ATOM 4643 N N . VAL A 1 597 ? 10.210 -16.223 -5.213 1.00 82.50 597 VAL A N 1
ATOM 4644 C CA . VAL A 1 597 ? 11.523 -15.574 -5.272 1.00 82.50 597 VAL A CA 1
ATOM 4645 C C . VAL A 1 597 ? 11.945 -15.291 -6.702 1.00 82.50 597 VAL A C 1
ATOM 4647 O O . VAL A 1 597 ? 12.076 -16.195 -7.523 1.00 82.50 597 VAL A O 1
ATOM 4650 N N . LEU A 1 598 ? 12.236 -14.021 -6.970 1.00 83.06 598 LEU A N 1
ATOM 4651 C CA . LEU A 1 598 ? 12.921 -13.578 -8.179 1.00 83.06 598 LEU A CA 1
ATOM 4652 C C . LEU A 1 598 ? 14.412 -13.425 -7.867 1.00 83.06 598 LEU A C 1
ATOM 4654 O O . LEU A 1 598 ? 14.791 -12.524 -7.113 1.00 83.06 598 LEU A O 1
ATOM 4658 N N . LEU A 1 599 ? 15.237 -14.321 -8.414 1.00 82.31 599 LEU A N 1
ATOM 4659 C CA . LEU A 1 599 ? 16.692 -14.265 -8.339 1.00 82.31 599 LEU A CA 1
ATOM 4660 C C . LEU A 1 599 ? 17.270 -13.747 -9.650 1.00 82.31 599 LEU A C 1
ATOM 4662 O O . LEU A 1 599 ? 17.346 -14.454 -10.651 1.00 82.31 599 LEU A O 1
ATOM 4666 N N . ASP A 1 600 ? 17.757 -12.520 -9.584 1.00 78.62 600 ASP A N 1
ATOM 4667 C CA . ASP A 1 600 ? 18.461 -11.872 -10.674 1.00 78.62 600 ASP A CA 1
ATOM 4668 C C . ASP A 1 600 ? 19.956 -11.872 -10.398 1.00 78.62 600 ASP A C 1
ATOM 4670 O O . ASP A 1 600 ? 20.446 -11.117 -9.555 1.00 78.62 600 ASP A O 1
ATOM 4674 N N . ALA A 1 601 ? 20.663 -12.807 -11.020 1.00 76.31 601 ALA A N 1
ATOM 4675 C CA . ALA A 1 601 ? 21.967 -13.211 -10.539 1.00 76.31 601 ALA A CA 1
ATOM 4676 C C . ALA A 1 601 ? 23.091 -12.270 -11.028 1.00 76.31 601 ALA A C 1
ATOM 4678 O O . ALA A 1 601 ? 23.040 -11.741 -12.147 1.00 76.31 601 ALA A O 1
ATOM 4679 N N . PRO A 1 602 ? 24.138 -12.049 -10.208 1.00 80.12 602 PRO A N 1
ATOM 4680 C CA . PRO A 1 602 ? 25.298 -11.276 -10.627 1.00 80.12 602 PRO A CA 1
ATOM 4681 C C . PRO A 1 602 ? 26.024 -12.072 -11.714 1.00 80.12 602 PRO A C 1
ATOM 4683 O O . PRO A 1 602 ? 26.451 -13.196 -11.456 1.00 80.12 602 PRO A O 1
ATOM 4686 N N . CYS A 1 603 ? 26.119 -11.511 -12.920 1.00 82.38 603 CYS A N 1
ATOM 4687 C CA . CYS A 1 603 ? 26.657 -12.192 -14.096 1.00 82.38 603 CYS A CA 1
ATOM 4688 C C . CYS A 1 603 ? 27.875 -11.461 -14.679 1.00 82.38 603 CYS A C 1
ATOM 4690 O O . CYS A 1 603 ? 28.051 -10.262 -14.439 1.00 82.38 603 CYS A O 1
ATOM 4692 N N . THR A 1 604 ? 28.666 -12.156 -15.500 1.00 80.69 604 THR A N 1
ATOM 4693 C CA . THR A 1 604 ? 29.833 -11.579 -16.200 1.00 80.69 604 THR A CA 1
ATOM 4694 C C . THR A 1 604 ? 29.496 -10.375 -17.086 1.00 80.69 604 THR A C 1
ATOM 4696 O O . THR A 1 604 ? 30.296 -9.440 -17.170 1.00 80.69 604 THR A O 1
ATOM 4699 N N . GLY A 1 605 ? 28.312 -10.374 -17.707 1.00 79.06 605 GLY A N 1
ATOM 4700 C CA . GLY A 1 605 ? 27.832 -9.339 -18.625 1.00 79.06 605 GLY A CA 1
ATOM 4701 C C . GLY A 1 605 ? 27.931 -9.701 -20.113 1.00 79.06 605 GLY A C 1
ATOM 4702 O O . GLY A 1 605 ? 27.775 -8.820 -20.953 1.00 79.06 605 GLY A O 1
ATOM 4703 N N . SER A 1 606 ? 28.162 -10.969 -20.471 1.00 82.69 606 SER A N 1
ATOM 4704 C CA . SER A 1 606 ? 28.316 -11.388 -21.879 1.00 82.69 606 SER A CA 1
ATOM 4705 C C . SER A 1 606 ? 27.113 -11.072 -22.791 1.00 82.69 606 SER A C 1
ATOM 4707 O O . SER A 1 606 ? 27.266 -11.010 -24.006 1.00 82.69 606 SER A O 1
ATOM 4709 N N . GLY A 1 607 ? 25.919 -10.832 -22.235 1.00 80.75 607 GLY A N 1
ATOM 4710 C CA . GLY A 1 607 ? 24.732 -10.413 -22.986 1.00 80.75 607 GLY A CA 1
ATOM 4711 C C . GLY A 1 607 ? 24.561 -8.896 -23.163 1.00 80.75 607 GLY A C 1
ATOM 4712 O O . GLY A 1 607 ? 23.617 -8.488 -23.836 1.00 80.75 607 GLY A O 1
ATOM 4713 N N . ILE A 1 608 ? 25.422 -8.054 -22.568 1.00 77.50 608 ILE A N 1
ATOM 4714 C CA . ILE A 1 608 ? 25.290 -6.576 -22.554 1.00 77.50 608 ILE A CA 1
ATOM 4715 C C . ILE A 1 608 ? 26.414 -5.826 -23.263 1.00 77.50 608 ILE A C 1
ATOM 4717 O O . ILE A 1 608 ? 26.622 -4.646 -22.987 1.00 77.50 608 ILE A O 1
ATOM 4721 N N . ILE A 1 609 ? 27.139 -6.475 -24.168 1.00 84.00 609 ILE A N 1
ATOM 4722 C CA . ILE A 1 609 ? 28.379 -5.924 -24.731 1.00 84.00 609 ILE A CA 1
ATOM 4723 C C . ILE A 1 609 ? 28.138 -4.595 -25.476 1.00 84.00 609 ILE A C 1
ATOM 4725 O O . ILE A 1 609 ? 28.923 -3.664 -25.311 1.00 84.00 609 ILE A O 1
ATOM 4729 N N . ALA A 1 610 ? 26.988 -4.439 -26.143 1.00 79.31 610 ALA A N 1
ATOM 4730 C CA . ALA A 1 610 ? 26.545 -3.174 -26.749 1.00 79.31 610 ALA A CA 1
ATOM 4731 C C . ALA A 1 610 ? 26.367 -1.989 -25.767 1.00 79.31 610 ALA A C 1
ATOM 4733 O O . ALA A 1 610 ? 26.286 -0.839 -26.195 1.00 79.31 610 ALA A O 1
ATOM 4734 N N . ARG A 1 611 ? 26.269 -2.241 -24.451 1.00 71.94 611 ARG A N 1
ATOM 4735 C CA . ARG A 1 611 ? 26.221 -1.203 -23.396 1.00 71.94 611 ARG A CA 1
ATOM 4736 C C . ARG A 1 611 ? 27.465 -1.145 -22.529 1.00 71.94 611 ARG A C 1
ATOM 4738 O O . ARG A 1 611 ? 27.789 -0.075 -22.024 1.00 71.94 611 ARG A O 1
ATOM 4745 N N . ASP A 1 612 ? 28.123 -2.279 -22.321 1.00 76.19 612 ASP A N 1
ATOM 4746 C CA . ASP A 1 612 ? 29.404 -2.356 -21.630 1.00 76.19 612 ASP A CA 1
ATOM 4747 C C . ASP A 1 612 ? 30.493 -2.865 -22.582 1.00 76.19 612 ASP A C 1
ATOM 4749 O O . ASP A 1 612 ? 30.900 -4.027 -22.489 1.00 76.19 612 ASP A O 1
ATOM 4753 N N . PRO A 1 613 ? 31.039 -2.007 -23.466 1.00 81.00 613 PRO A N 1
ATOM 4754 C CA . PRO A 1 613 ? 32.202 -2.375 -24.263 1.00 81.00 613 PRO A CA 1
ATOM 4755 C C . PRO A 1 613 ? 33.406 -2.799 -23.409 1.00 81.00 613 PRO A C 1
ATOM 4757 O O . PRO A 1 613 ? 34.313 -3.441 -23.925 1.00 81.00 613 PRO A O 1
ATOM 4760 N N . SER A 1 614 ? 33.437 -2.495 -22.100 1.00 81.62 614 SER A N 1
ATOM 4761 C CA . SER A 1 614 ? 34.516 -2.966 -21.227 1.00 81.62 614 SER A CA 1
ATOM 4762 C C . SER A 1 614 ? 34.439 -4.470 -20.933 1.00 81.62 614 SER A C 1
ATOM 4764 O O . SER A 1 614 ? 35.465 -5.058 -20.594 1.00 81.62 614 SER A O 1
ATOM 4766 N N . VAL A 1 615 ? 33.287 -5.123 -21.152 1.00 84.31 615 VAL A N 1
ATOM 4767 C CA . VAL A 1 615 ? 33.160 -6.595 -21.128 1.00 84.31 615 VAL A CA 1
ATOM 4768 C C . VAL A 1 615 ? 34.062 -7.248 -22.176 1.00 84.31 615 VAL A C 1
ATOM 4770 O O . VAL A 1 615 ? 34.670 -8.265 -21.860 1.00 84.31 615 VAL A O 1
ATOM 4773 N N . LYS A 1 616 ? 34.232 -6.629 -23.357 1.00 85.31 616 LYS A N 1
ATOM 4774 C CA . LYS A 1 616 ? 35.072 -7.141 -24.458 1.00 85.31 616 LYS A CA 1
ATOM 4775 C C . LYS A 1 616 ? 36.523 -7.426 -24.059 1.00 85.31 616 LYS A C 1
ATOM 4777 O O . LYS A 1 616 ? 37.169 -8.241 -24.700 1.00 85.31 616 LYS A O 1
ATOM 4782 N N . VAL A 1 617 ? 37.040 -6.725 -23.043 1.00 82.62 617 VAL A N 1
ATOM 4783 C CA . VAL A 1 617 ? 38.463 -6.754 -22.649 1.00 82.62 617 VAL A CA 1
ATOM 4784 C C . VAL A 1 617 ? 38.665 -7.191 -21.195 1.00 82.62 617 VAL A C 1
ATOM 4786 O O . VAL A 1 617 ? 39.685 -7.791 -20.875 1.00 82.62 617 VAL A O 1
ATOM 4789 N N . LYS A 1 618 ? 37.719 -6.894 -20.291 1.00 78.12 618 LYS A N 1
ATOM 4790 C CA . LYS A 1 618 ? 37.851 -7.188 -18.850 1.00 78.12 618 LYS A CA 1
ATOM 4791 C C . LYS A 1 618 ? 37.373 -8.580 -18.440 1.00 78.12 618 LYS A C 1
ATOM 4793 O O . LYS A 1 618 ? 37.502 -8.909 -17.265 1.00 78.12 618 LYS A O 1
ATOM 4798 N N . ARG A 1 619 ? 36.740 -9.341 -19.336 1.00 80.44 619 ARG A N 1
ATOM 4799 C CA . ARG A 1 619 ? 36.220 -10.681 -19.039 1.00 80.44 619 ARG A CA 1
ATOM 4800 C C . ARG A 1 619 ? 37.056 -11.738 -19.739 1.00 80.44 619 ARG A C 1
ATOM 4802 O O . ARG A 1 619 ? 37.248 -11.670 -20.947 1.00 80.44 619 ARG A O 1
ATOM 4809 N N . GLY A 1 620 ? 37.500 -12.703 -18.946 1.00 78.25 620 GLY A N 1
ATOM 4810 C CA . GLY A 1 620 ? 38.130 -13.936 -19.399 1.00 78.25 620 GLY A CA 1
ATOM 4811 C C . GLY A 1 620 ? 37.347 -15.147 -18.907 1.00 78.25 620 GLY A C 1
ATOM 4812 O O . GLY A 1 620 ? 36.377 -15.038 -18.150 1.00 78.25 620 GLY A O 1
ATOM 4813 N N . GLN A 1 621 ? 37.784 -16.327 -19.306 1.00 75.94 621 GLN A N 1
ATOM 4814 C CA . GLN A 1 621 ? 37.033 -17.562 -19.165 1.00 75.94 621 GLN A CA 1
ATOM 4815 C C . GLN A 1 621 ? 36.905 -17.966 -17.669 1.00 75.94 621 GLN A C 1
ATOM 4817 O O . GLN A 1 621 ? 35.869 -18.474 -17.232 1.00 75.94 621 GLN A O 1
ATOM 4822 N N . LYS A 1 622 ? 37.901 -17.602 -16.837 1.00 78.19 622 LYS A N 1
ATOM 4823 C CA . LYS A 1 622 ? 37.901 -17.766 -15.361 1.00 78.19 622 LYS A CA 1
ATOM 4824 C C . LYS A 1 622 ? 36.799 -16.968 -14.647 1.00 78.19 622 LYS A C 1
ATOM 4826 O O . LYS A 1 622 ? 36.325 -17.393 -13.590 1.00 78.19 622 LYS A O 1
ATOM 4831 N N . ASP A 1 623 ? 36.355 -15.839 -15.209 1.00 81.44 623 ASP A N 1
ATOM 4832 C CA . ASP A 1 623 ? 35.264 -15.049 -14.621 1.00 81.44 623 ASP A CA 1
ATOM 4833 C C . ASP A 1 623 ? 33.923 -15.788 -14.716 1.00 81.44 623 ASP A C 1
ATOM 4835 O O . ASP A 1 623 ? 33.132 -15.716 -13.769 1.00 81.44 623 ASP A O 1
ATOM 4839 N N . PHE A 1 624 ? 33.667 -16.523 -15.809 1.00 82.50 624 PHE A N 1
ATOM 4840 C CA . PHE A 1 624 ? 32.448 -17.328 -15.953 1.00 82.50 624 PHE A CA 1
ATOM 4841 C C . PHE A 1 624 ? 32.371 -18.406 -14.868 1.00 82.50 624 PHE A C 1
ATOM 4843 O O . PHE A 1 624 ? 31.312 -18.597 -14.268 1.00 82.50 624 PHE A O 1
ATOM 4850 N N . GLU A 1 625 ? 33.488 -19.066 -14.545 1.00 80.69 625 GLU A N 1
ATOM 4851 C CA . GLU A 1 625 ? 33.521 -20.052 -13.462 1.00 80.69 625 GLU A CA 1
ATOM 4852 C C . GLU A 1 625 ? 33.230 -19.436 -12.091 1.00 80.69 625 GLU A C 1
ATOM 4854 O O . GLU A 1 625 ? 32.419 -19.968 -11.326 1.00 80.69 625 GLU A O 1
ATOM 4859 N N . GLY A 1 626 ? 33.888 -18.315 -11.771 1.00 78.44 626 GLY A N 1
ATOM 4860 C CA . GLY A 1 626 ? 33.719 -17.623 -10.494 1.00 78.44 626 GLY A CA 1
ATOM 4861 C C . GLY A 1 626 ? 32.273 -17.177 -10.271 1.00 78.44 626 GLY A C 1
ATOM 4862 O O . GLY A 1 626 ? 31.702 -17.417 -9.202 1.00 78.44 626 GLY A O 1
ATOM 4863 N N . HIS A 1 627 ? 31.649 -16.605 -11.305 1.00 84.19 627 HIS A N 1
ATOM 4864 C CA . HIS A 1 627 ? 30.241 -16.216 -11.262 1.00 84.19 627 HIS A CA 1
ATOM 4865 C C . HIS A 1 627 ? 29.317 -17.442 -11.208 1.00 84.19 627 HIS A C 1
ATOM 4867 O O . HIS A 1 627 ? 28.432 -17.471 -10.355 1.00 84.19 627 HIS A O 1
ATOM 4873 N N . SER A 1 628 ? 29.564 -18.496 -11.995 1.00 88.00 628 SER A N 1
ATOM 4874 C CA . SER A 1 628 ? 28.785 -19.747 -11.964 1.00 88.00 628 SER A CA 1
ATOM 4875 C C . SER A 1 628 ? 28.739 -20.381 -10.566 1.00 88.00 628 SER A C 1
ATOM 4877 O O . SER A 1 628 ? 27.671 -20.786 -10.097 1.00 88.00 628 SER A O 1
ATOM 4879 N N . ARG A 1 629 ? 29.873 -20.423 -9.845 1.00 87.69 629 ARG A N 1
ATOM 4880 C CA . ARG A 1 629 ? 29.937 -20.922 -8.454 1.00 87.69 629 ARG A CA 1
ATOM 4881 C C . ARG A 1 629 ? 29.059 -20.080 -7.518 1.00 87.69 629 ARG A C 1
ATOM 4883 O O . ARG A 1 629 ? 28.223 -20.631 -6.803 1.00 87.69 629 ARG A O 1
ATOM 4890 N N . LEU A 1 630 ? 29.176 -18.750 -7.576 1.00 85.12 630 LEU A N 1
ATOM 4891 C CA . LEU A 1 630 ? 28.362 -17.831 -6.769 1.00 85.12 630 LEU A CA 1
ATOM 4892 C C . LEU A 1 630 ? 26.860 -17.923 -7.103 1.00 85.12 630 LEU A C 1
ATOM 4894 O O . LEU A 1 630 ? 26.016 -17.889 -6.208 1.00 85.12 630 LEU A O 1
ATOM 4898 N N . GLN A 1 631 ? 26.512 -18.059 -8.382 1.00 87.12 631 GLN A N 1
ATOM 4899 C CA . GLN A 1 631 ? 25.132 -18.176 -8.857 1.00 87.12 631 GLN A CA 1
ATOM 4900 C C . GLN A 1 631 ? 24.470 -19.472 -8.368 1.00 87.12 631 GLN A C 1
ATOM 4902 O O . GLN A 1 631 ? 23.321 -19.428 -7.925 1.00 87.12 631 GLN A O 1
ATOM 4907 N N . LYS A 1 632 ? 25.202 -20.597 -8.354 1.00 90.94 632 LYS A N 1
ATOM 4908 C CA . LYS A 1 632 ? 24.748 -21.879 -7.781 1.00 90.94 632 LYS A CA 1
ATOM 4909 C C . LYS A 1 632 ? 24.425 -21.755 -6.290 1.00 90.94 632 LYS A C 1
ATOM 4911 O O . LYS A 1 632 ? 23.347 -22.178 -5.868 1.00 90.94 632 LYS A O 1
ATOM 4916 N N . GLU A 1 633 ? 25.296 -21.115 -5.505 1.00 88.25 633 GLU A N 1
ATOM 4917 C CA . GLU A 1 633 ? 25.041 -20.828 -4.081 1.00 88.25 633 GLU A CA 1
ATOM 4918 C C . GLU A 1 633 ? 23.792 -19.945 -3.895 1.00 88.25 633 GLU A C 1
ATOM 4920 O O . GLU A 1 633 ? 22.927 -20.236 -3.064 1.00 88.25 633 GLU A O 1
ATOM 4925 N N . LEU A 1 634 ? 23.662 -18.881 -4.695 1.00 87.19 634 LEU A N 1
ATOM 4926 C CA . LEU A 1 634 ? 22.538 -17.945 -4.612 1.00 87.19 634 LEU A CA 1
ATOM 4927 C C . LEU A 1 634 ? 21.196 -18.587 -4.987 1.00 87.19 634 LEU A C 1
ATOM 4929 O O . LEU A 1 634 ? 20.218 -18.335 -4.275 1.00 87.19 634 LEU A O 1
ATOM 4933 N N . LEU A 1 635 ? 21.150 -19.403 -6.048 1.00 90.00 635 LEU A N 1
ATOM 4934 C CA . LEU A 1 635 ? 19.946 -20.104 -6.513 1.00 90.00 635 LEU A CA 1
ATOM 4935 C C . LEU A 1 635 ? 19.516 -21.190 -5.528 1.00 90.00 635 LEU A C 1
ATOM 4937 O O . LEU A 1 635 ? 18.345 -21.246 -5.160 1.00 90.00 635 LEU A O 1
ATOM 4941 N N . THR A 1 636 ? 20.465 -21.966 -5.007 1.00 90.81 636 THR A N 1
ATOM 4942 C CA . THR A 1 636 ? 20.200 -22.949 -3.946 1.00 90.81 636 THR A CA 1
ATOM 4943 C C . THR A 1 636 ? 19.558 -22.272 -2.733 1.00 90.81 636 THR A C 1
ATOM 4945 O O . THR A 1 636 ? 18.459 -22.631 -2.315 1.00 90.81 636 THR A O 1
ATOM 4948 N N . ALA A 1 637 ? 20.168 -21.190 -2.240 1.00 88.00 637 ALA A N 1
ATOM 4949 C CA . ALA A 1 637 ? 19.619 -20.425 -1.126 1.00 88.00 637 ALA A CA 1
ATOM 4950 C C . ALA A 1 637 ? 18.353 -19.612 -1.487 1.00 88.00 637 ALA A C 1
ATOM 4952 O O . ALA A 1 637 ? 17.767 -19.007 -0.600 1.00 88.00 637 ALA A O 1
ATOM 4953 N N . ALA A 1 638 ? 17.961 -19.497 -2.763 1.00 87.00 638 ALA A N 1
ATOM 4954 C CA . ALA A 1 638 ? 16.684 -18.899 -3.178 1.00 87.00 638 ALA A CA 1
ATOM 4955 C C . ALA A 1 638 ? 15.553 -19.937 -3.106 1.00 87.00 638 ALA A C 1
ATOM 4957 O O . ALA A 1 638 ? 14.476 -19.648 -2.595 1.00 87.00 638 ALA A O 1
ATOM 4958 N N . ILE A 1 639 ? 15.837 -21.168 -3.538 1.00 89.62 639 ILE A N 1
ATOM 4959 C CA . ILE A 1 639 ? 14.939 -22.323 -3.409 1.00 89.62 639 ILE A CA 1
ATOM 4960 C C . ILE A 1 639 ? 14.694 -22.658 -1.934 1.00 89.62 639 ILE A C 1
ATOM 4962 O O . ILE A 1 639 ? 13.563 -22.947 -1.544 1.00 89.62 639 ILE A O 1
ATOM 4966 N N . ASP A 1 640 ? 15.723 -22.565 -1.090 1.00 88.56 640 ASP A N 1
ATOM 4967 C CA . ASP A 1 640 ? 15.598 -22.826 0.349 1.00 88.56 640 ASP A CA 1
ATOM 4968 C C . ASP A 1 640 ? 14.744 -21.772 1.086 1.00 88.56 640 ASP A C 1
ATOM 4970 O O . ASP A 1 640 ? 14.185 -22.080 2.135 1.00 88.56 640 ASP A O 1
ATOM 4974 N N . MET A 1 641 ? 14.587 -20.563 0.525 1.00 85.31 641 MET A N 1
ATOM 4975 C CA . MET A 1 641 ? 13.703 -19.513 1.062 1.00 85.31 641 MET A CA 1
ATOM 4976 C C . MET A 1 641 ? 12.225 -19.707 0.702 1.00 85.31 641 MET A C 1
ATOM 4978 O O . MET A 1 641 ? 11.362 -19.225 1.433 1.00 85.31 641 MET A O 1
ATOM 4982 N N . VAL A 1 642 ? 11.922 -20.374 -0.414 1.00 84.50 642 VAL A N 1
ATOM 4983 C CA . VAL A 1 642 ? 10.538 -20.567 -0.873 1.00 84.50 642 VAL A CA 1
ATOM 4984 C C . VAL A 1 642 ? 9.842 -21.684 -0.096 1.00 84.50 642 VAL A C 1
ATOM 4986 O O . VAL A 1 642 ? 10.448 -22.723 0.164 1.00 84.50 642 VAL A O 1
ATOM 4989 N N . ASP A 1 643 ? 8.567 -21.510 0.241 1.00 83.25 643 ASP A N 1
ATOM 4990 C CA . ASP A 1 643 ? 7.725 -22.570 0.789 1.00 83.25 643 ASP A CA 1
ATOM 4991 C C . ASP A 1 643 ? 6.980 -23.327 -0.324 1.00 83.25 643 ASP A C 1
ATOM 4993 O O . ASP A 1 643 ? 6.234 -22.747 -1.111 1.00 83.25 643 ASP A O 1
ATOM 4997 N N . ALA A 1 644 ? 7.168 -24.647 -0.384 1.00 83.69 644 ALA A N 1
ATOM 4998 C CA . ALA A 1 644 ? 6.445 -25.516 -1.313 1.00 83.69 644 ALA A CA 1
ATOM 4999 C C . ALA A 1 644 ? 4.935 -25.626 -1.006 1.00 83.69 644 ALA A C 1
ATOM 5001 O O . ALA A 1 644 ? 4.156 -25.943 -1.901 1.00 83.69 644 ALA A O 1
ATOM 5002 N N . GLY A 1 645 ? 4.519 -25.384 0.243 1.00 76.00 645 GLY A N 1
ATOM 5003 C CA . GLY A 1 645 ? 3.130 -25.504 0.701 1.00 76.00 645 GLY A CA 1
ATOM 5004 C C . GLY A 1 645 ? 2.288 -24.233 0.547 1.00 76.00 645 GLY A C 1
ATOM 5005 O O . GLY A 1 645 ? 1.132 -24.222 0.969 1.00 76.00 645 GLY A O 1
ATOM 5006 N N . SER A 1 646 ? 2.839 -23.153 -0.016 1.00 74.38 646 SER A N 1
ATOM 5007 C CA . SER A 1 646 ? 2.114 -21.887 -0.122 1.00 74.38 646 SER A CA 1
ATOM 5008 C C . SER A 1 646 ? 0.972 -21.936 -1.145 1.00 74.38 646 SER A C 1
ATOM 5010 O O . SER A 1 646 ? 1.179 -22.204 -2.333 1.00 74.38 646 SER A O 1
ATOM 5012 N N . LYS A 1 647 ? -0.239 -21.578 -0.690 1.00 62.31 647 LYS A N 1
ATOM 5013 C CA . LYS A 1 647 ? -1.445 -21.425 -1.528 1.00 62.31 647 LYS A CA 1
ATOM 5014 C C . LYS A 1 647 ? -1.258 -20.373 -2.629 1.00 62.31 647 LYS A C 1
ATOM 5016 O O . LYS A 1 647 ? -1.825 -20.500 -3.709 1.00 62.31 647 LYS A O 1
ATOM 5021 N N . THR A 1 648 ? -0.450 -19.348 -2.365 1.00 54.16 648 THR A N 1
ATOM 5022 C CA . THR A 1 648 ? -0.139 -18.235 -3.275 1.00 54.16 648 THR A CA 1
ATOM 5023 C C . THR A 1 648 ? 1.094 -18.491 -4.142 1.00 54.16 648 THR A C 1
ATOM 5025 O O . THR A 1 648 ? 1.482 -17.622 -4.924 1.00 54.16 648 THR A O 1
ATOM 5028 N N . GLY A 1 649 ? 1.647 -19.707 -4.110 1.00 61.91 649 GLY A N 1
ATOM 5029 C CA . GLY A 1 649 ? 2.646 -20.222 -5.047 1.00 61.91 649 GLY A CA 1
ATOM 5030 C C . GLY A 1 649 ? 3.981 -20.540 -4.382 1.00 61.91 649 GLY A C 1
ATOM 5031 O O . GLY A 1 649 ? 4.372 -19.863 -3.449 1.00 61.91 649 GLY A O 1
ATOM 5032 N N . GLY A 1 650 ? 4.681 -21.546 -4.914 1.00 77.75 650 GLY A N 1
ATOM 5033 C CA . GLY A 1 650 ? 6.037 -21.948 -4.521 1.00 77.75 650 GLY A CA 1
ATOM 5034 C C . GLY A 1 650 ? 7.000 -21.843 -5.705 1.00 77.75 650 GLY A C 1
ATOM 5035 O O . GLY A 1 650 ? 7.545 -22.852 -6.159 1.00 77.75 650 GLY A O 1
ATOM 5036 N N . TYR A 1 651 ? 7.138 -20.645 -6.282 1.00 83.69 651 TYR A N 1
ATOM 5037 C CA . TYR A 1 651 ? 7.834 -20.426 -7.560 1.00 83.69 651 TYR A CA 1
ATOM 5038 C C . TYR A 1 651 ? 9.139 -19.639 -7.396 1.00 83.69 651 TYR A C 1
ATOM 5040 O O . TYR A 1 651 ? 9.179 -18.587 -6.760 1.00 83.69 651 TYR A O 1
ATOM 5048 N N . ILE A 1 652 ? 10.205 -20.122 -8.036 1.00 86.62 652 ILE A N 1
ATOM 5049 C CA . ILE A 1 652 ? 11.490 -19.433 -8.146 1.00 86.62 652 ILE A CA 1
ATOM 5050 C C . ILE A 1 652 ? 11.692 -19.061 -9.612 1.00 86.62 652 ILE A C 1
ATOM 5052 O O . ILE A 1 652 ? 11.538 -19.894 -10.500 1.00 86.62 652 ILE A O 1
ATOM 5056 N N . VAL A 1 653 ? 12.069 -17.819 -9.879 1.00 85.56 653 VAL A N 1
ATOM 5057 C CA . VAL A 1 653 ? 12.391 -17.343 -11.225 1.00 85.56 653 VAL A CA 1
ATOM 5058 C C . VAL A 1 653 ? 13.831 -16.843 -11.231 1.00 85.56 653 VAL A C 1
ATOM 5060 O O . VAL A 1 653 ? 14.218 -16.044 -10.381 1.00 85.56 653 VAL A O 1
ATOM 5063 N N . TYR A 1 654 ? 14.633 -17.361 -12.158 1.00 86.00 654 TYR A N 1
ATOM 5064 C CA . TYR A 1 654 ? 16.076 -17.149 -12.249 1.00 86.00 654 TYR A CA 1
ATOM 5065 C C . TYR A 1 654 ? 16.440 -16.420 -13.547 1.00 86.00 654 TYR A C 1
ATOM 5067 O O . TYR A 1 654 ? 16.079 -16.904 -14.622 1.00 86.00 654 TYR A O 1
ATOM 5075 N N . SER A 1 655 ? 17.180 -15.306 -13.459 1.00 83.00 655 SER A N 1
ATOM 5076 C CA . SER A 1 655 ? 17.798 -14.617 -14.607 1.00 83.00 655 SER A CA 1
ATOM 5077 C C . SER A 1 655 ? 19.303 -14.491 -14.516 1.00 83.00 655 SER A C 1
ATOM 5079 O O . SER A 1 655 ? 19.868 -14.277 -13.442 1.00 83.00 655 SER A O 1
ATOM 5081 N N . THR A 1 656 ? 19.912 -14.413 -15.700 1.00 82.81 656 THR A N 1
ATOM 5082 C CA . THR A 1 656 ? 21.211 -13.770 -15.887 1.00 82.81 656 THR A CA 1
ATOM 5083 C C . THR A 1 656 ? 21.171 -12.749 -17.025 1.00 82.81 656 THR A C 1
ATOM 5085 O O . THR A 1 656 ? 20.288 -12.738 -17.884 1.00 82.81 656 THR A O 1
ATOM 5088 N N . CYS A 1 657 ? 22.193 -11.900 -17.040 1.00 83.19 657 CYS A N 1
ATOM 5089 C CA . CYS A 1 657 ? 22.552 -11.014 -18.141 1.00 83.19 657 CYS A CA 1
ATOM 5090 C C . CYS A 1 657 ? 23.595 -11.630 -19.093 1.00 83.19 657 CYS A C 1
ATOM 5092 O O . CYS A 1 657 ? 24.412 -10.911 -19.674 1.00 83.19 657 CYS A O 1
ATOM 5094 N N . SER A 1 658 ? 23.619 -12.961 -19.185 1.00 85.56 658 SER A N 1
ATOM 5095 C CA . SER A 1 658 ? 24.669 -13.722 -19.852 1.00 85.56 658 S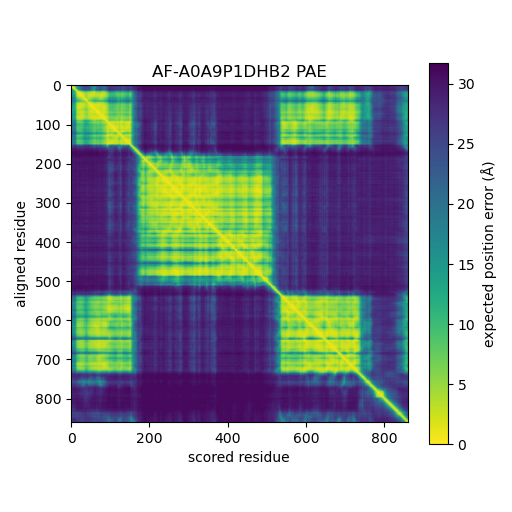ER A CA 1
ATOM 5096 C C . SER A 1 658 ? 24.094 -14.623 -20.940 1.00 85.56 658 SER A C 1
ATOM 5098 O O . SER A 1 658 ? 22.998 -15.166 -20.797 1.00 85.56 658 SER A O 1
ATOM 5100 N N . VAL A 1 659 ? 24.844 -14.802 -22.024 1.00 87.94 659 VAL A N 1
ATOM 5101 C CA . VAL A 1 659 ? 24.593 -15.844 -23.034 1.00 87.94 659 VAL A CA 1
ATOM 5102 C C . VAL A 1 659 ? 25.370 -17.138 -22.734 1.00 87.94 659 VAL A C 1
ATOM 5104 O O . VAL A 1 659 ? 25.033 -18.189 -23.288 1.00 87.94 659 VAL A O 1
ATOM 5107 N N . ALA A 1 660 ? 26.350 -17.068 -21.822 1.00 88.88 660 ALA A N 1
ATOM 5108 C CA . ALA A 1 660 ? 27.250 -18.154 -21.438 1.00 88.88 660 ALA A CA 1
ATOM 5109 C C . ALA A 1 660 ? 26.513 -19.339 -20.794 1.00 88.88 660 ALA A C 1
ATOM 5111 O O . ALA A 1 660 ? 25.692 -19.168 -19.891 1.00 88.88 660 ALA A O 1
ATOM 5112 N N . VAL A 1 661 ? 26.835 -20.560 -21.223 1.00 89.06 661 VAL A N 1
ATOM 5113 C CA . VAL A 1 661 ? 26.173 -21.795 -20.753 1.00 89.06 661 VAL A CA 1
ATOM 5114 C C . VAL A 1 661 ? 26.533 -22.112 -19.292 1.00 89.06 661 VAL A C 1
ATOM 5116 O O . VAL A 1 661 ? 25.707 -22.615 -18.527 1.00 89.06 661 VAL A O 1
ATOM 5119 N N . GLU A 1 662 ? 27.749 -21.754 -18.873 1.00 88.44 662 GLU A N 1
ATOM 5120 C CA . GLU A 1 662 ? 28.277 -21.902 -17.510 1.00 88.44 662 GLU A CA 1
ATOM 5121 C C . GLU A 1 662 ? 27.462 -21.134 -16.461 1.00 88.44 662 GLU A C 1
ATOM 5123 O O . GLU A 1 662 ? 27.331 -21.601 -15.326 1.00 88.44 662 GLU A O 1
ATOM 5128 N N . GLU A 1 663 ? 26.930 -19.969 -16.834 1.00 86.25 663 GLU A N 1
ATOM 5129 C CA . GLU A 1 663 ? 26.107 -19.109 -15.976 1.00 86.25 663 GLU A CA 1
ATOM 5130 C C . GLU A 1 663 ? 24.606 -19.420 -16.096 1.00 86.25 663 GLU A C 1
ATOM 5132 O O . GLU A 1 663 ? 23.819 -18.964 -15.277 1.00 86.25 663 GLU A O 1
ATOM 5137 N N . ASN A 1 664 ? 24.198 -20.207 -17.093 1.00 90.94 664 ASN A N 1
ATOM 5138 C CA . ASN A 1 664 ? 22.795 -20.438 -17.430 1.00 90.94 664 ASN A CA 1
ATOM 5139 C C . ASN A 1 664 ? 22.379 -21.880 -17.099 1.00 90.94 664 ASN A C 1
ATOM 5141 O O . ASN A 1 664 ? 22.112 -22.207 -15.938 1.00 90.94 664 ASN A O 1
ATOM 5145 N N . GLU A 1 665 ? 22.343 -22.773 -18.089 1.00 91.38 665 GLU A N 1
ATOM 5146 C CA . GLU A 1 665 ? 21.894 -24.158 -17.922 1.00 91.38 665 GLU A CA 1
ATOM 5147 C C . GLU A 1 665 ? 22.726 -24.917 -16.890 1.00 91.38 665 GLU A C 1
ATOM 5149 O O . GLU A 1 665 ? 22.160 -25.660 -16.093 1.00 91.38 665 GLU A O 1
ATOM 5154 N N . ALA A 1 666 ? 24.039 -24.677 -16.809 1.00 90.19 666 ALA A N 1
ATOM 5155 C CA . ALA A 1 666 ? 24.894 -25.335 -15.819 1.00 90.19 666 ALA A CA 1
ATOM 5156 C C . ALA A 1 666 ? 24.597 -24.915 -14.361 1.00 90.19 666 ALA A C 1
ATOM 5158 O O . ALA A 1 666 ? 24.976 -25.628 -13.426 1.00 90.19 666 ALA A O 1
ATOM 5159 N N . VAL A 1 667 ? 23.937 -23.771 -14.140 1.00 91.94 667 VAL A N 1
ATOM 5160 C CA . VAL A 1 667 ? 23.463 -23.330 -12.816 1.00 91.94 667 VAL A CA 1
ATOM 5161 C C . VAL A 1 667 ? 22.097 -23.942 -12.502 1.00 91.94 667 VAL A C 1
ATOM 5163 O O . VAL A 1 667 ? 21.879 -24.430 -11.391 1.00 91.94 667 VAL A O 1
ATOM 5166 N N . VAL A 1 668 ? 21.193 -23.978 -13.482 1.00 92.38 668 VAL A N 1
ATOM 5167 C CA . VAL A 1 668 ? 19.836 -24.526 -13.320 1.00 92.38 668 VAL A CA 1
ATOM 5168 C C . VAL A 1 668 ? 19.850 -26.057 -13.198 1.00 92.38 668 VAL A C 1
ATOM 5170 O O . VAL A 1 668 ? 19.199 -26.603 -12.311 1.00 92.38 668 VAL A O 1
ATOM 5173 N N . ASP A 1 669 ? 20.653 -26.753 -14.004 1.00 92.19 669 ASP A N 1
ATOM 5174 C CA . ASP A 1 669 ? 20.893 -28.202 -13.915 1.00 92.19 669 ASP A CA 1
ATOM 5175 C C . ASP A 1 669 ? 21.462 -28.606 -12.543 1.00 92.19 669 ASP A C 1
ATOM 5177 O O . ASP A 1 669 ? 21.061 -29.616 -11.964 1.00 92.19 669 ASP A O 1
ATOM 5181 N N . HIS A 1 670 ? 22.335 -27.774 -11.965 1.00 92.25 670 HIS A N 1
ATOM 5182 C CA . HIS A 1 670 ? 22.831 -27.975 -10.604 1.00 92.25 670 HIS A CA 1
ATOM 5183 C C . HIS A 1 670 ? 21.712 -27.852 -9.558 1.00 92.25 670 HIS A C 1
ATOM 5185 O O . HIS A 1 670 ? 21.659 -28.659 -8.630 1.00 92.25 670 HIS A O 1
ATOM 5191 N N . ALA A 1 671 ? 20.799 -26.887 -9.705 1.00 90.75 671 ALA A N 1
ATOM 5192 C CA . ALA A 1 671 ? 19.654 -26.736 -8.806 1.00 90.75 671 ALA A CA 1
ATOM 5193 C C . ALA A 1 671 ? 18.683 -27.929 -8.894 1.00 90.75 671 ALA A C 1
ATOM 5195 O O . ALA A 1 671 ? 18.323 -28.489 -7.859 1.00 90.75 671 ALA A O 1
ATOM 5196 N N . LEU A 1 672 ? 18.348 -28.378 -10.111 1.00 90.19 672 LEU A N 1
ATOM 5197 C CA . LEU A 1 672 ? 17.522 -29.573 -10.359 1.00 90.19 672 LEU A CA 1
ATOM 5198 C C . LEU A 1 672 ? 18.120 -30.843 -9.725 1.00 90.19 672 LEU A C 1
ATOM 5200 O O . LEU A 1 672 ? 17.393 -31.691 -9.222 1.00 90.19 672 LEU A O 1
ATOM 5204 N N . LYS A 1 673 ? 19.454 -30.969 -9.705 1.00 88.31 673 LYS A N 1
ATOM 5205 C CA . LYS A 1 673 ? 20.167 -32.117 -9.110 1.00 88.31 673 LYS A CA 1
ATOM 5206 C C . LYS A 1 673 ? 20.358 -32.032 -7.590 1.00 88.31 673 LYS A C 1
ATOM 5208 O O . LYS A 1 673 ? 20.772 -33.018 -6.986 1.00 88.31 673 LYS A O 1
ATOM 5213 N N . THR A 1 674 ? 20.129 -30.874 -6.967 1.00 86.75 674 THR A N 1
ATOM 5214 C CA . THR A 1 674 ? 20.435 -30.637 -5.538 1.00 86.75 674 THR A CA 1
ATOM 5215 C C . THR A 1 674 ? 19.224 -30.275 -4.682 1.00 86.75 674 THR A C 1
ATOM 5217 O O . THR A 1 674 ? 19.351 -30.222 -3.453 1.00 86.75 674 THR A O 1
ATOM 5220 N N . ARG A 1 675 ? 18.063 -30.008 -5.288 1.00 88.25 675 ARG A N 1
ATOM 5221 C CA . ARG A 1 675 ? 16.825 -29.612 -4.607 1.00 88.25 675 ARG A CA 1
ATOM 5222 C C . ARG A 1 675 ? 15.598 -30.207 -5.290 1.00 88.25 675 ARG A C 1
ATOM 5224 O O . ARG A 1 675 ? 15.604 -30.456 -6.486 1.00 88.25 675 ARG A O 1
ATOM 5231 N N . ASN A 1 676 ? 14.525 -30.358 -4.515 1.00 89.88 676 ASN A N 1
ATOM 5232 C CA . ASN A 1 676 ? 13.212 -30.791 -4.994 1.00 89.88 676 ASN A CA 1
ATOM 5233 C C . ASN A 1 676 ? 12.504 -29.641 -5.736 1.00 89.88 676 ASN A C 1
ATOM 5235 O O . ASN A 1 676 ? 11.649 -28.943 -5.178 1.00 89.88 676 ASN A O 1
ATOM 5239 N N . VAL A 1 677 ? 12.936 -29.403 -6.976 1.00 91.12 677 VAL A N 1
ATOM 5240 C CA . VAL A 1 677 ? 12.410 -28.381 -7.888 1.00 91.12 677 VAL A CA 1
ATOM 5241 C C . VAL A 1 677 ? 12.233 -28.939 -9.296 1.00 91.12 677 VAL A C 1
ATOM 5243 O O . VAL A 1 677 ? 13.022 -29.760 -9.752 1.00 91.12 677 VAL A O 1
ATOM 5246 N N . GLU A 1 678 ? 11.224 -28.442 -10.001 1.00 91.50 678 GLU A N 1
ATOM 5247 C CA . GLU A 1 678 ? 10.912 -28.791 -11.389 1.00 91.50 678 GLU A CA 1
ATOM 5248 C C . GLU A 1 678 ? 10.933 -27.534 -12.261 1.00 91.50 678 GLU A C 1
ATOM 5250 O O . GLU A 1 678 ? 10.543 -26.456 -11.805 1.00 91.50 678 GLU A O 1
ATOM 5255 N N . LEU A 1 679 ? 11.366 -27.651 -13.520 1.00 89.88 679 LEU A N 1
ATOM 5256 C CA . LEU A 1 679 ? 11.210 -26.569 -14.496 1.00 89.88 679 LEU A CA 1
ATOM 5257 C C . LEU A 1 679 ? 9.772 -26.531 -15.010 1.00 89.88 679 LEU A C 1
ATOM 5259 O O . LEU A 1 679 ? 9.218 -27.557 -15.394 1.00 89.88 679 LEU A O 1
ATOM 5263 N N . VAL A 1 680 ? 9.194 -25.333 -15.051 1.00 86.75 680 VAL A N 1
ATOM 5264 C CA . VAL A 1 680 ? 7.835 -25.091 -15.543 1.00 86.75 680 VAL A CA 1
ATOM 5265 C C . VAL A 1 680 ? 7.907 -24.203 -16.775 1.00 86.75 680 VAL A C 1
ATOM 5267 O O . VAL A 1 680 ? 8.666 -23.233 -16.806 1.00 86.75 680 VAL A O 1
ATOM 5270 N N . SER A 1 681 ? 7.103 -24.532 -17.785 1.00 77.50 681 SER A N 1
ATOM 5271 C CA . SER A 1 681 ? 7.007 -23.751 -19.011 1.00 77.50 681 SER A CA 1
ATOM 5272 C C . SER A 1 681 ? 6.501 -22.330 -18.754 1.00 77.50 681 SER A C 1
ATOM 5274 O O . SER A 1 681 ? 5.869 -22.000 -17.744 1.00 77.50 681 SER A O 1
ATOM 5276 N N . PHE A 1 682 ? 6.774 -21.474 -19.725 1.00 70.94 682 PHE A N 1
ATOM 5277 C CA . PHE A 1 682 ? 6.339 -20.094 -19.732 1.00 70.94 682 PHE A CA 1
ATOM 5278 C C . PHE A 1 682 ? 5.020 -19.986 -20.512 1.00 70.94 682 PHE A C 1
ATOM 5280 O O . PHE A 1 682 ? 4.739 -20.792 -21.402 1.00 70.94 682 PHE A O 1
ATOM 5287 N N . THR A 1 683 ? 4.191 -18.995 -20.180 1.00 61.12 683 THR A N 1
ATOM 5288 C CA . THR A 1 683 ? 2.974 -18.678 -20.947 1.00 61.12 683 THR A CA 1
ATOM 5289 C C . THR A 1 683 ? 3.326 -18.263 -22.380 1.00 61.12 683 THR A C 1
ATOM 5291 O O . THR A 1 683 ? 4.432 -17.781 -22.621 1.00 61.12 683 THR A O 1
ATOM 5294 N N . SER A 1 684 ? 2.378 -18.358 -23.320 1.00 52.47 684 SER A N 1
ATOM 5295 C CA . SER A 1 684 ? 2.562 -18.039 -24.754 1.00 52.47 684 SER A CA 1
ATOM 5296 C C . SER A 1 684 ? 3.264 -16.695 -25.007 1.00 52.47 684 SER A C 1
ATOM 5298 O O . SER A 1 684 ? 4.104 -16.588 -25.894 1.00 52.47 684 SER A O 1
ATOM 5300 N N . ALA A 1 685 ? 3.007 -15.721 -24.130 1.00 50.72 685 ALA A N 1
ATOM 5301 C CA . ALA A 1 685 ? 3.681 -14.429 -23.973 1.00 50.72 685 ALA A CA 1
ATOM 5302 C C . ALA A 1 685 ? 5.233 -14.447 -23.953 1.00 50.72 685 ALA A C 1
ATOM 5304 O O . ALA A 1 685 ? 5.881 -13.413 -24.087 1.00 50.72 685 ALA A O 1
ATOM 5305 N N . VAL A 1 686 ? 5.858 -15.600 -23.741 1.00 56.69 686 VAL A N 1
ATOM 5306 C CA . VAL A 1 686 ? 7.306 -15.741 -23.538 1.00 56.69 686 VAL A CA 1
ATOM 5307 C C . VAL A 1 686 ? 7.920 -16.819 -24.452 1.00 56.69 686 VAL A C 1
ATOM 5309 O O . VAL A 1 686 ? 9.136 -16.978 -24.515 1.00 56.69 686 VAL A O 1
ATOM 5312 N N . ASN A 1 687 ? 7.109 -17.526 -25.238 1.00 62.56 687 ASN A N 1
ATOM 5313 C CA . ASN A 1 687 ? 7.580 -18.645 -26.062 1.00 62.56 687 ASN A CA 1
ATOM 5314 C C . ASN A 1 687 ? 8.207 -18.248 -27.409 1.00 62.56 687 ASN A C 1
ATOM 5316 O O . ASN A 1 687 ? 8.529 -19.132 -28.189 1.00 62.56 687 ASN A O 1
ATOM 5320 N N . PHE A 1 688 ? 8.424 -16.955 -27.671 1.00 73.75 688 PHE A N 1
ATOM 5321 C CA . PHE A 1 688 ? 9.123 -16.489 -28.878 1.00 73.75 688 PHE A CA 1
ATOM 5322 C C . PHE A 1 688 ? 10.663 -16.513 -28.746 1.00 73.75 688 PHE A C 1
ATOM 5324 O O . PHE A 1 688 ? 11.360 -16.273 -29.726 1.00 73.75 688 PHE A O 1
ATOM 5331 N N . GLY A 1 689 ? 11.199 -16.737 -27.540 1.00 73.81 689 GLY A N 1
ATOM 5332 C CA . GLY A 1 689 ? 12.637 -16.921 -27.326 1.00 73.81 689 GLY A CA 1
ATOM 5333 C C . GLY A 1 689 ? 13.108 -18.328 -27.675 1.00 73.81 689 GLY A C 1
ATOM 5334 O O . GLY A 1 689 ? 12.351 -19.288 -27.549 1.00 73.81 689 GLY A O 1
ATOM 5335 N N . VAL A 1 690 ? 14.386 -18.448 -28.029 1.00 85.38 690 VAL A N 1
ATOM 5336 C CA . VAL A 1 690 ? 15.044 -19.725 -28.347 1.00 85.38 690 VAL A CA 1
ATOM 5337 C C . VAL A 1 690 ? 15.000 -20.668 -27.137 1.00 85.38 690 VAL A C 1
ATOM 5339 O O . VAL A 1 690 ? 15.114 -20.226 -25.991 1.00 85.38 690 VAL A O 1
ATOM 5342 N N . GLU A 1 691 ? 14.838 -21.968 -27.377 1.00 89.06 691 GLU A N 1
ATOM 5343 C CA . GLU A 1 691 ? 14.806 -22.981 -26.316 1.00 89.06 691 GLU A CA 1
ATOM 5344 C C . GLU A 1 691 ? 16.157 -23.100 -25.581 1.00 89.06 691 GLU A C 1
ATOM 5346 O O . GLU A 1 691 ? 17.226 -22.828 -26.133 1.00 89.06 691 GLU A O 1
ATOM 5351 N N . GLY A 1 692 ? 16.123 -23.502 -24.309 1.00 86.06 692 GLY A N 1
ATOM 5352 C CA . GLY A 1 692 ? 17.342 -23.771 -23.544 1.00 86.06 692 GLY A CA 1
ATOM 5353 C C . GLY A 1 692 ? 18.083 -25.025 -24.011 1.00 86.06 692 GLY A C 1
ATOM 5354 O O . GLY A 1 692 ? 17.484 -25.996 -24.480 1.00 86.06 692 GLY A O 1
ATOM 5355 N N . LEU A 1 693 ? 19.406 -25.031 -23.845 1.00 87.06 693 LEU A N 1
ATOM 5356 C CA . LEU A 1 693 ? 20.261 -26.105 -24.347 1.00 87.06 693 LEU A CA 1
ATOM 5357 C C . LEU A 1 693 ? 20.155 -27.359 -23.464 1.00 87.06 693 LEU A C 1
ATOM 5359 O O . LEU A 1 693 ? 20.640 -27.388 -22.336 1.00 87.06 693 LEU A O 1
ATOM 5363 N N . SER A 1 694 ? 19.579 -28.443 -23.993 1.00 85.38 694 SER A N 1
ATOM 5364 C CA . SER A 1 694 ? 19.594 -29.764 -23.332 1.00 85.38 694 SER A CA 1
ATOM 5365 C C . SER A 1 694 ? 20.945 -30.490 -23.472 1.00 85.38 694 SER A C 1
ATOM 5367 O O . SER A 1 694 ? 21.298 -31.356 -22.665 1.00 85.38 694 SER A O 1
ATOM 5369 N N . LYS A 1 695 ? 21.735 -30.117 -24.485 1.00 84.25 695 LYS A N 1
ATOM 5370 C CA . LYS A 1 695 ? 23.086 -30.618 -24.762 1.00 84.25 695 LYS A CA 1
ATOM 5371 C C . LYS A 1 695 ? 23.976 -29.434 -25.131 1.00 84.25 695 LYS A C 1
ATOM 5373 O O . LYS A 1 695 ? 23.548 -28.572 -25.889 1.00 84.25 695 LYS A O 1
ATOM 5378 N N . TYR A 1 696 ? 25.204 -29.413 -24.626 1.00 82.19 696 TYR A N 1
ATOM 5379 C CA . TYR A 1 696 ? 26.218 -28.439 -25.032 1.00 82.19 696 TYR A CA 1
ATOM 5380 C C . TYR A 1 696 ? 27.598 -29.078 -24.917 1.00 82.19 696 TYR A C 1
ATOM 5382 O O . TYR A 1 696 ? 27.999 -29.482 -23.823 1.00 82.19 696 TYR A O 1
ATOM 5390 N N . ARG A 1 697 ? 28.314 -29.187 -26.041 1.00 80.38 697 ARG A N 1
ATOM 5391 C CA . ARG A 1 697 ? 29.566 -29.955 -26.142 1.00 80.38 697 ARG A CA 1
ATOM 5392 C C . ARG A 1 697 ? 29.359 -31.387 -25.610 1.00 80.38 697 ARG A C 1
ATOM 5394 O O . ARG A 1 697 ? 28.338 -32.019 -25.896 1.00 80.38 697 ARG A O 1
ATOM 5401 N N . GLU A 1 698 ? 30.268 -31.888 -24.780 1.00 77.88 698 GLU A N 1
ATOM 5402 C CA . GLU A 1 698 ? 30.117 -33.166 -24.073 1.00 77.88 698 GLU A CA 1
ATOM 5403 C C . GLU A 1 698 ? 29.015 -33.156 -23.001 1.00 77.88 698 GLU A C 1
ATOM 5405 O O . GLU A 1 698 ? 28.450 -34.199 -22.660 1.00 77.88 698 GLU A O 1
ATOM 5410 N N . ARG A 1 699 ? 28.663 -31.980 -22.462 1.00 75.12 699 ARG A N 1
ATOM 5411 C CA . ARG A 1 699 ? 27.719 -31.878 -21.346 1.00 75.12 699 ARG A CA 1
ATOM 5412 C C . ARG A 1 699 ? 26.310 -32.264 -21.804 1.00 75.12 699 ARG A C 1
ATOM 5414 O O . ARG A 1 699 ? 25.816 -31.872 -22.868 1.00 75.12 699 ARG A O 1
ATOM 5421 N N . ARG A 1 700 ? 25.654 -33.067 -20.969 1.00 84.75 700 ARG A N 1
ATOM 5422 C CA . ARG A 1 700 ? 24.246 -33.458 -21.083 1.00 84.75 700 ARG A CA 1
ATOM 5423 C C . ARG A 1 700 ? 23.534 -32.910 -19.855 1.00 84.75 700 ARG A C 1
ATOM 5425 O O . ARG A 1 700 ? 23.844 -33.316 -18.733 1.00 84.75 700 ARG A O 1
ATOM 5432 N N . PHE A 1 701 ? 22.636 -31.959 -20.069 1.00 89.31 701 PHE A N 1
ATOM 5433 C CA . PHE A 1 701 ? 21.852 -31.362 -18.997 1.00 89.31 701 PHE A CA 1
ATOM 5434 C C . PHE A 1 701 ? 20.482 -32.045 -18.887 1.00 89.31 701 PHE A C 1
ATOM 5436 O O . PHE A 1 701 ? 20.116 -32.880 -19.719 1.00 89.31 701 PHE A O 1
ATOM 5443 N N . HIS A 1 702 ? 19.722 -31.717 -17.843 1.00 87.25 702 HIS A N 1
ATOM 5444 C CA . HIS A 1 702 ? 18.371 -32.245 -17.665 1.00 87.25 702 HIS A CA 1
ATOM 5445 C C . HIS A 1 702 ? 17.455 -31.945 -18.879 1.00 87.25 702 HIS A C 1
ATOM 5447 O O . HIS A 1 702 ? 17.404 -30.791 -19.313 1.00 87.25 702 HIS A O 1
ATOM 5453 N N . PRO A 1 703 ? 16.682 -32.918 -19.412 1.00 87.19 703 PRO A N 1
ATOM 5454 C CA . PRO A 1 703 ? 15.889 -32.726 -20.634 1.00 87.19 703 PRO A CA 1
ATOM 5455 C C . PRO A 1 703 ? 14.915 -31.543 -20.592 1.00 87.19 703 PRO A C 1
ATOM 5457 O O . PRO A 1 703 ? 14.751 -30.860 -21.597 1.00 87.19 703 PRO A O 1
ATOM 5460 N N . SER A 1 704 ? 14.330 -31.253 -19.424 1.00 87.75 704 SER A N 1
ATOM 5461 C CA . SER A 1 704 ? 13.372 -30.151 -19.239 1.00 87.75 704 SER A CA 1
ATOM 5462 C C . SER A 1 704 ? 13.982 -28.745 -19.333 1.00 87.75 704 SER A C 1
ATOM 5464 O O . SER A 1 704 ? 13.268 -27.763 -19.139 1.00 87.75 704 SER A O 1
ATOM 5466 N N . LEU A 1 705 ? 15.290 -28.609 -19.584 1.00 87.69 705 LEU A N 1
ATOM 5467 C CA . LEU A 1 705 ? 15.918 -27.307 -19.833 1.00 87.69 705 LEU A CA 1
ATOM 5468 C C . LEU A 1 705 ? 15.493 -26.675 -21.155 1.00 87.69 705 LEU A C 1
ATOM 5470 O O . LEU A 1 705 ? 15.580 -25.454 -21.269 1.00 87.69 705 LEU A O 1
ATOM 5474 N N . ASN A 1 706 ? 14.930 -27.449 -22.085 1.00 86.69 706 ASN A N 1
ATOM 5475 C CA . ASN A 1 706 ? 14.251 -26.900 -23.257 1.00 86.69 706 ASN A CA 1
ATOM 5476 C C . ASN A 1 706 ? 13.130 -25.911 -22.875 1.00 86.69 706 ASN A C 1
ATOM 5478 O O . ASN A 1 706 ? 12.936 -24.922 -23.570 1.00 86.69 706 ASN A O 1
ATOM 5482 N N . LEU A 1 707 ? 12.473 -26.103 -21.719 1.00 86.88 707 LEU A N 1
ATOM 5483 C CA . LEU A 1 707 ? 11.453 -25.188 -21.194 1.00 86.88 707 LEU A CA 1
ATOM 5484 C C . LEU A 1 707 ? 12.007 -23.808 -20.814 1.00 86.88 707 LEU A C 1
ATOM 5486 O O . LEU A 1 707 ? 11.226 -22.868 -20.713 1.00 86.88 707 LEU A O 1
ATOM 5490 N N . SER A 1 708 ? 13.317 -23.670 -20.582 1.00 88.75 708 SER A N 1
ATOM 5491 C CA . SER A 1 708 ? 13.959 -22.367 -20.364 1.00 88.75 708 SER A CA 1
ATOM 5492 C C . SER A 1 708 ? 14.074 -21.575 -21.676 1.00 88.75 708 SER A C 1
ATOM 5494 O O . SER A 1 708 ? 13.893 -22.126 -22.766 1.00 88.75 708 SER A O 1
ATOM 5496 N N . ARG A 1 709 ? 14.300 -20.257 -21.587 1.00 87.56 709 ARG A N 1
ATOM 5497 C CA . ARG A 1 709 ? 14.301 -19.371 -22.765 1.00 87.56 709 ARG A CA 1
ATOM 5498 C C . ARG A 1 709 ? 15.577 -18.534 -22.851 1.00 87.56 709 ARG A C 1
ATOM 5500 O O . ARG A 1 709 ? 15.998 -17.900 -21.878 1.00 87.56 709 ARG A O 1
ATOM 5507 N N . ARG A 1 710 ? 16.166 -18.530 -24.045 1.00 87.50 710 ARG A N 1
ATOM 5508 C CA . ARG A 1 710 ? 17.359 -17.789 -24.456 1.00 87.50 710 ARG A CA 1
ATOM 5509 C C . ARG A 1 710 ? 16.980 -16.660 -25.399 1.00 87.50 710 ARG A C 1
ATOM 5511 O O . ARG A 1 710 ? 16.155 -16.815 -26.295 1.00 87.50 710 ARG A O 1
ATOM 5518 N N . TYR A 1 711 ? 17.655 -15.534 -25.230 1.00 84.44 711 TYR A N 1
ATOM 5519 C CA . TYR A 1 711 ? 17.506 -14.375 -26.093 1.00 84.44 711 TYR A CA 1
ATOM 5520 C C . TYR A 1 711 ? 18.875 -13.904 -26.539 1.00 84.44 711 TYR A C 1
ATOM 5522 O O . TYR A 1 711 ? 19.781 -13.727 -25.724 1.00 84.44 711 TYR A O 1
ATOM 5530 N N . TYR A 1 712 ? 18.994 -13.681 -27.841 1.00 85.50 712 TYR A N 1
ATOM 5531 C CA . TYR A 1 712 ? 20.225 -13.281 -28.508 1.00 85.50 712 TYR A CA 1
ATOM 5532 C C . TYR A 1 712 ? 20.077 -11.916 -29.190 1.00 85.50 712 TYR A C 1
ATOM 5534 O O . TYR A 1 712 ? 19.016 -11.664 -29.777 1.00 85.50 712 TYR A O 1
ATOM 5542 N N . PRO A 1 713 ? 21.122 -11.061 -29.166 1.00 83.69 713 PRO A N 1
ATOM 5543 C CA . PRO A 1 713 ? 21.102 -9.754 -29.817 1.00 83.69 713 PRO A CA 1
ATOM 5544 C C . PRO A 1 713 ? 20.796 -9.804 -31.315 1.00 83.69 713 PRO A C 1
ATOM 5546 O O . PRO A 1 713 ? 20.002 -8.992 -31.785 1.00 83.69 713 PRO A O 1
ATOM 5549 N N . HIS A 1 714 ? 21.390 -10.752 -32.045 1.00 83.56 714 HIS A N 1
ATOM 5550 C CA . HIS A 1 714 ? 21.241 -10.863 -33.499 1.00 83.56 714 HIS A CA 1
ATOM 5551 C C . HIS A 1 714 ? 19.863 -11.392 -33.923 1.00 83.56 714 HIS A C 1
ATOM 5553 O O . HIS A 1 714 ? 19.293 -10.864 -34.867 1.00 83.56 714 HIS A O 1
ATOM 5559 N N . VAL A 1 715 ? 19.285 -12.358 -33.193 1.00 82.62 715 VAL A N 1
ATOM 5560 C CA . VAL A 1 715 ? 17.948 -12.904 -33.512 1.00 82.62 715 VAL A CA 1
ATOM 5561 C C . VAL A 1 715 ? 16.827 -11.914 -33.173 1.00 82.62 715 VAL A C 1
ATOM 5563 O O . VAL A 1 715 ? 15.900 -11.735 -33.951 1.00 82.62 715 VAL A O 1
ATOM 5566 N N . HIS A 1 716 ? 16.880 -11.265 -32.002 1.00 77.19 716 HIS A N 1
ATOM 5567 C CA . HIS A 1 716 ? 15.699 -10.576 -31.454 1.00 77.19 716 HIS A CA 1
ATOM 5568 C C . HIS A 1 716 ? 15.781 -9.043 -31.468 1.00 77.19 716 HIS A C 1
ATOM 5570 O O . HIS A 1 716 ? 14.849 -8.387 -31.002 1.00 77.19 716 HIS A O 1
ATOM 5576 N N . ASN A 1 717 ? 16.903 -8.454 -31.903 1.00 74.19 717 ASN A N 1
ATOM 5577 C CA . ASN A 1 717 ? 17.170 -7.011 -31.787 1.00 74.19 717 ASN A CA 1
ATOM 5578 C C . ASN A 1 717 ? 16.950 -6.469 -30.348 1.00 74.19 717 ASN A C 1
ATOM 5580 O O . ASN A 1 717 ? 16.390 -5.396 -30.109 1.00 74.19 717 ASN A O 1
ATOM 5584 N N . MET A 1 718 ? 17.374 -7.271 -29.367 1.00 73.75 718 MET A N 1
ATOM 5585 C CA . MET A 1 718 ? 17.405 -6.955 -27.934 1.00 73.75 718 MET A CA 1
ATOM 5586 C C . MET A 1 718 ? 18.861 -7.046 -27.434 1.00 73.75 718 MET A C 1
ATOM 5588 O O . MET A 1 718 ? 19.793 -7.105 -28.241 1.00 73.75 718 MET A O 1
ATOM 5592 N N . ASP A 1 719 ? 19.077 -7.072 -26.116 1.00 76.94 719 ASP A N 1
ATOM 5593 C CA . ASP A 1 719 ? 20.337 -7.589 -25.551 1.00 76.94 719 ASP A CA 1
ATOM 5594 C C . ASP A 1 719 ? 20.216 -9.083 -25.241 1.00 76.94 719 ASP A C 1
ATOM 5596 O O . ASP A 1 719 ? 19.108 -9.606 -25.093 1.00 76.94 719 ASP A O 1
ATOM 5600 N N . GLY A 1 720 ? 21.354 -9.748 -25.053 1.00 81.62 720 GLY A N 1
ATOM 5601 C CA . GLY A 1 720 ? 21.406 -11.153 -24.674 1.00 81.62 720 GLY A CA 1
ATOM 5602 C C . GLY A 1 720 ? 20.968 -11.384 -23.227 1.00 81.62 720 GLY A C 1
ATOM 5603 O O . GLY A 1 720 ? 21.311 -10.597 -22.340 1.00 81.62 720 GLY A O 1
ATOM 5604 N N . PHE A 1 721 ? 20.186 -12.437 -22.976 1.00 84.06 721 PHE A N 1
ATOM 5605 C CA . PHE A 1 721 ? 19.831 -12.881 -21.622 1.00 84.06 721 PHE A CA 1
ATOM 5606 C C . PHE A 1 721 ? 19.226 -14.287 -21.591 1.00 84.06 721 PHE A C 1
ATOM 5608 O O . PHE A 1 721 ? 18.826 -14.835 -22.620 1.00 84.06 721 PHE A O 1
ATOM 5615 N N . PHE A 1 722 ? 19.111 -14.825 -20.379 1.00 86.62 722 PHE A N 1
ATOM 5616 C CA . PHE A 1 722 ? 18.549 -16.140 -20.100 1.00 86.62 722 PHE A CA 1
ATOM 5617 C C . PHE A 1 722 ? 17.552 -16.093 -18.941 1.00 86.62 722 PHE A C 1
ATOM 5619 O O . PHE A 1 722 ? 17.671 -15.262 -18.032 1.00 86.62 722 PHE A O 1
ATOM 5626 N N . VAL A 1 723 ? 16.587 -17.014 -18.967 1.00 85.94 723 VAL A N 1
ATOM 5627 C CA . VAL A 1 723 ? 15.606 -17.207 -17.900 1.00 85.94 723 VAL A CA 1
ATOM 5628 C C . VAL A 1 723 ? 15.224 -18.675 -17.682 1.00 85.94 723 VAL A C 1
ATOM 5630 O O . VAL A 1 723 ? 14.929 -19.405 -18.626 1.00 85.94 723 VAL A O 1
ATOM 5633 N N . ALA A 1 724 ? 15.087 -19.060 -16.412 1.00 88.69 724 ALA A N 1
ATOM 5634 C CA . ALA A 1 724 ? 14.433 -20.293 -15.987 1.00 88.69 724 ALA A CA 1
ATOM 5635 C C . ALA A 1 724 ? 13.331 -20.023 -14.942 1.00 88.69 724 ALA A C 1
ATOM 5637 O O . ALA A 1 724 ? 13.508 -19.199 -14.041 1.00 88.69 724 ALA A O 1
ATOM 5638 N N . LYS A 1 725 ? 12.203 -20.738 -15.042 1.00 87.75 725 LYS A N 1
ATOM 5639 C CA . LYS A 1 725 ? 11.111 -20.740 -14.058 1.00 87.75 725 LYS A CA 1
ATOM 5640 C C . LYS A 1 725 ? 11.039 -22.117 -13.410 1.00 87.75 725 LYS A C 1
ATOM 5642 O O . LYS A 1 725 ? 10.841 -23.121 -14.087 1.00 87.75 725 LYS A O 1
ATOM 5647 N N . LEU A 1 726 ? 11.199 -22.144 -12.096 1.00 89.31 726 LEU A N 1
ATOM 5648 C CA . LEU A 1 726 ? 11.239 -23.335 -11.261 1.00 89.31 726 LEU A CA 1
ATOM 5649 C C . LEU A 1 726 ? 10.028 -23.340 -10.320 1.00 89.31 726 LEU A C 1
ATOM 5651 O O . LEU A 1 726 ? 9.639 -22.298 -9.789 1.00 89.31 726 LEU A O 1
ATOM 5655 N N . LYS A 1 727 ? 9.456 -24.514 -10.067 1.00 89.81 727 LYS A N 1
ATOM 5656 C CA . LYS A 1 727 ? 8.456 -24.749 -9.020 1.00 89.81 727 LYS A CA 1
ATOM 5657 C C . LYS A 1 727 ? 9.061 -25.665 -7.966 1.00 89.81 727 LYS A C 1
ATOM 5659 O O . LYS A 1 727 ? 9.646 -26.690 -8.307 1.00 89.81 727 LYS A O 1
ATOM 5664 N N . LYS A 1 728 ? 8.939 -25.300 -6.693 1.00 90.06 728 LYS A N 1
ATOM 5665 C CA . LYS A 1 728 ? 9.378 -26.131 -5.571 1.00 90.06 728 LYS A CA 1
ATOM 5666 C C . LYS A 1 728 ? 8.306 -27.170 -5.259 1.00 90.06 728 LYS A C 1
ATOM 5668 O O . LYS A 1 728 ? 7.153 -26.808 -5.046 1.00 90.06 728 LYS A O 1
ATOM 5673 N N . THR A 1 729 ? 8.684 -28.445 -5.239 1.00 87.44 729 THR A N 1
ATOM 5674 C CA . THR A 1 729 ? 7.753 -29.559 -4.993 1.00 87.44 729 THR A CA 1
ATOM 5675 C C . THR A 1 729 ? 7.767 -30.023 -3.541 1.00 87.44 729 THR A C 1
ATOM 5677 O O . THR A 1 729 ? 6.749 -30.480 -3.033 1.00 87.44 729 THR A O 1
ATOM 5680 N N . SER A 1 730 ? 8.892 -29.868 -2.835 1.00 86.94 730 SER A N 1
ATOM 5681 C CA . SER A 1 730 ? 9.002 -30.227 -1.419 1.00 86.94 730 SER A CA 1
ATOM 5682 C C . SER A 1 730 ? 9.948 -29.310 -0.650 1.00 86.94 730 SER A C 1
ATOM 5684 O O . SER A 1 730 ? 10.956 -28.831 -1.170 1.00 86.94 730 SER A O 1
ATOM 5686 N N . ASN A 1 731 ? 9.635 -29.098 0.629 1.00 84.88 731 ASN A N 1
ATOM 5687 C CA . ASN A 1 731 ? 10.492 -28.389 1.579 1.00 84.88 731 ASN A CA 1
ATOM 5688 C C . ASN A 1 731 ? 11.610 -29.262 2.167 1.00 84.88 731 ASN A C 1
ATOM 5690 O O . ASN A 1 731 ? 12.531 -28.716 2.774 1.00 84.88 731 ASN A O 1
ATOM 5694 N N . LYS A 1 732 ? 11.555 -30.592 2.000 1.00 83.12 732 LYS A N 1
ATOM 5695 C CA . LYS A 1 732 ? 12.659 -31.479 2.390 1.00 83.12 732 LYS A CA 1
ATOM 5696 C C . LYS A 1 732 ? 13.831 -31.260 1.430 1.00 83.12 732 LYS A C 1
ATOM 5698 O O . LYS A 1 732 ? 13.643 -31.294 0.214 1.00 83.12 732 LYS A O 1
ATOM 5703 N N . VAL A 1 733 ? 15.031 -31.050 1.967 1.00 79.81 733 VAL A N 1
ATOM 5704 C CA . VAL A 1 733 ? 16.269 -31.055 1.175 1.00 79.81 733 VAL A CA 1
ATOM 5705 C C . VAL A 1 733 ? 16.666 -32.520 0.956 1.00 79.81 733 VAL A C 1
ATOM 5707 O O . VAL A 1 733 ? 16.722 -33.249 1.944 1.00 79.81 733 VAL A O 1
ATOM 5710 N N . PRO A 1 734 ? 16.918 -32.978 -0.286 1.00 77.75 734 PRO A N 1
ATOM 5711 C CA . PRO A 1 734 ? 17.377 -34.344 -0.526 1.00 77.75 734 PRO A CA 1
ATOM 5712 C C . PRO A 1 734 ? 18.680 -34.629 0.219 1.00 77.75 734 PRO A C 1
ATOM 5714 O O . PRO A 1 734 ? 19.630 -33.844 0.126 1.00 77.75 734 PRO A O 1
ATOM 5717 N N . GLU A 1 735 ? 18.751 -35.761 0.920 1.00 59.28 735 GLU A N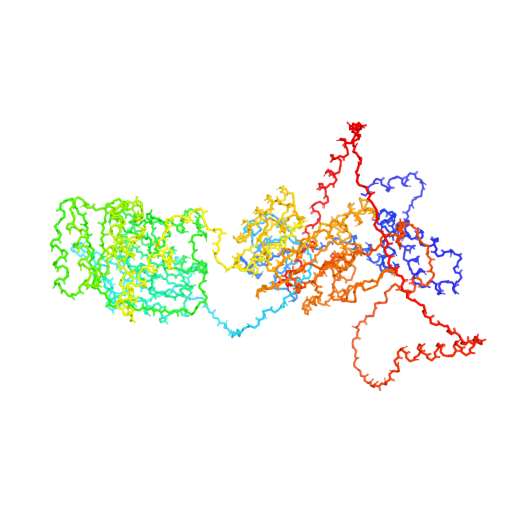 1
ATOM 5718 C CA . GLU A 1 735 ? 20.025 -36.225 1.458 1.00 59.28 735 GLU A CA 1
ATOM 5719 C C . GLU A 1 735 ? 20.970 -36.546 0.305 1.00 59.28 735 GLU A C 1
ATOM 5721 O O . GLU A 1 735 ? 20.660 -37.294 -0.626 1.00 59.28 735 GLU A O 1
ATOM 5726 N N . ARG A 1 736 ? 22.146 -35.924 0.343 1.00 53.47 736 ARG A N 1
ATOM 5727 C CA . ARG A 1 736 ? 23.143 -36.102 -0.699 1.00 53.47 736 ARG A CA 1
ATOM 5728 C C . ARG A 1 736 ? 23.796 -37.461 -0.502 1.00 53.47 736 ARG A C 1
ATOM 5730 O O . ARG A 1 736 ? 24.701 -37.575 0.322 1.00 53.47 736 ARG A O 1
ATOM 5737 N N . ILE A 1 737 ? 23.396 -38.445 -1.311 1.00 49.75 737 ILE A N 1
ATOM 5738 C CA . ILE A 1 737 ? 24.152 -39.691 -1.482 1.00 49.75 737 ILE A CA 1
ATOM 5739 C C . ILE A 1 737 ? 25.614 -39.292 -1.710 1.00 49.75 737 ILE A C 1
ATOM 5741 O O . ILE A 1 737 ? 25.939 -38.625 -2.703 1.00 49.75 737 ILE A O 1
ATOM 5745 N N . LYS A 1 738 ? 26.490 -39.642 -0.761 1.00 39.84 738 LYS A N 1
ATOM 5746 C CA . LYS A 1 738 ? 27.933 -39.436 -0.889 1.00 39.84 738 LYS A CA 1
ATOM 5747 C C . LYS A 1 738 ? 28.417 -40.354 -2.009 1.00 39.84 738 LYS A C 1
ATOM 5749 O O . LYS A 1 738 ? 28.786 -41.493 -1.758 1.00 39.84 738 LYS A O 1
ATOM 5754 N N . LYS A 1 739 ? 28.407 -39.864 -3.254 1.00 45.09 739 LYS A N 1
ATOM 5755 C CA . LYS A 1 739 ? 29.221 -40.477 -4.304 1.00 45.09 739 LYS A CA 1
ATOM 5756 C C . LYS A 1 739 ? 30.663 -40.417 -3.832 1.00 45.09 739 LYS A C 1
ATOM 5758 O O . LYS A 1 739 ? 31.170 -39.322 -3.574 1.00 45.09 739 LYS A O 1
ATOM 5763 N N . ASP A 1 740 ? 31.255 -41.593 -3.694 1.00 34.81 740 ASP A N 1
ATOM 5764 C CA . ASP A 1 740 ? 32.650 -41.738 -3.335 1.00 34.81 740 ASP A CA 1
ATOM 5765 C C . ASP A 1 740 ? 33.512 -40.937 -4.324 1.00 34.81 740 ASP A C 1
ATOM 5767 O O . ASP A 1 740 ? 33.327 -41.006 -5.542 1.00 34.81 740 ASP A O 1
ATOM 5771 N N . ARG A 1 741 ? 34.384 -40.090 -3.777 1.00 44.28 741 ARG A N 1
ATOM 5772 C CA . ARG A 1 741 ? 35.225 -39.165 -4.547 1.00 44.28 741 ARG A CA 1
ATOM 5773 C C . ARG A 1 741 ? 36.550 -39.795 -4.971 1.00 44.28 741 ARG A C 1
ATOM 5775 O O . ARG A 1 741 ? 37.306 -39.147 -5.680 1.00 44.28 741 ARG A O 1
ATOM 5782 N N . SER A 1 742 ? 36.786 -41.054 -4.606 1.00 43.31 742 SER A N 1
ATOM 5783 C CA . SER A 1 742 ? 37.948 -41.851 -5.009 1.00 43.31 742 SER A CA 1
ATOM 5784 C C . SER A 1 742 ? 38.080 -42.091 -6.525 1.00 43.31 742 SER A C 1
ATOM 5786 O O . SER A 1 742 ? 39.137 -42.529 -6.966 1.00 43.31 742 SER A O 1
ATOM 5788 N N . LYS A 1 743 ? 37.032 -41.837 -7.332 1.00 36.84 743 LYS A N 1
ATOM 5789 C CA . LYS A 1 743 ? 36.989 -42.156 -8.779 1.00 36.84 743 LYS A CA 1
ATOM 5790 C C . LYS A 1 743 ? 36.390 -41.058 -9.671 1.00 36.84 743 LYS A C 1
ATOM 5792 O O . LYS A 1 743 ? 35.645 -41.353 -10.606 1.00 36.84 743 LYS A O 1
ATOM 5797 N N . VAL A 1 744 ? 36.679 -39.789 -9.388 1.00 33.75 744 VAL A N 1
ATOM 5798 C CA . VAL A 1 744 ? 36.438 -38.698 -10.349 1.00 33.75 744 VAL A CA 1
ATOM 5799 C C . VAL A 1 744 ? 37.715 -37.884 -10.477 1.00 33.75 744 VAL A C 1
ATOM 5801 O O . VAL A 1 744 ? 38.010 -37.062 -9.616 1.00 33.75 744 VAL A O 1
ATOM 5804 N N . GLU A 1 745 ? 38.461 -38.128 -11.550 1.00 30.41 745 GLU A N 1
ATOM 5805 C CA . GLU A 1 745 ? 39.538 -37.237 -11.972 1.00 30.41 745 GLU A CA 1
ATOM 5806 C C . GLU A 1 745 ? 38.930 -35.873 -12.319 1.00 30.41 745 GLU A C 1
ATOM 5808 O O . GLU A 1 745 ? 38.014 -35.773 -13.144 1.00 30.41 745 GLU A O 1
ATOM 5813 N N . ASP A 1 746 ? 39.420 -34.816 -11.672 1.00 32.88 746 ASP A N 1
ATOM 5814 C CA . ASP A 1 746 ? 39.082 -33.442 -12.032 1.00 32.88 746 ASP A CA 1
ATOM 5815 C C . ASP A 1 746 ? 39.744 -33.124 -13.386 1.00 32.88 746 ASP A C 1
ATOM 5817 O O . ASP A 1 746 ? 40.851 -32.587 -13.428 1.00 32.88 746 ASP A O 1
ATOM 5821 N N . LYS A 1 747 ? 39.075 -33.466 -14.503 1.00 30.98 747 LYS A N 1
ATOM 5822 C CA . LYS A 1 747 ? 39.494 -33.036 -15.849 1.00 30.98 747 LYS A CA 1
ATOM 5823 C C . LYS A 1 747 ? 39.641 -31.513 -15.847 1.00 30.98 747 LYS A C 1
ATOM 5825 O O . LYS A 1 747 ? 38.653 -30.778 -15.741 1.00 30.98 747 LYS A O 1
ATOM 5830 N N . VAL A 1 748 ? 40.890 -31.062 -15.941 1.00 30.81 748 VAL A N 1
ATOM 5831 C CA . VAL A 1 748 ? 41.248 -29.648 -16.009 1.00 30.81 748 VAL A CA 1
ATOM 5832 C C . VAL A 1 748 ? 40.678 -29.063 -17.298 1.00 30.81 748 VAL A C 1
ATOM 5834 O O . VAL A 1 748 ? 40.657 -29.686 -18.353 1.00 30.81 748 VAL A O 1
ATOM 5837 N N . TRP A 1 749 ? 40.161 -27.852 -17.187 1.00 28.91 749 TRP A N 1
ATOM 5838 C CA . TRP A 1 749 ? 39.581 -27.101 -18.289 1.00 28.91 749 TRP A CA 1
ATOM 5839 C C . TRP A 1 749 ? 40.708 -26.385 -19.040 1.00 28.91 749 TRP A C 1
ATOM 5841 O O . TRP A 1 749 ? 41.511 -25.698 -18.409 1.00 28.91 749 TRP A O 1
ATOM 5851 N N . GLY A 1 750 ? 40.774 -26.548 -20.364 1.00 37.06 750 GLY A N 1
ATOM 5852 C CA . GLY A 1 750 ? 41.761 -25.872 -21.219 1.00 37.06 750 GLY A CA 1
ATOM 5853 C C . GLY A 1 750 ? 42.311 -26.711 -22.376 1.00 37.06 750 GLY A C 1
ATOM 5854 O O . GLY A 1 750 ? 42.744 -26.141 -23.368 1.00 37.06 750 GLY A O 1
ATOM 5855 N N . GLU A 1 751 ? 42.236 -28.038 -22.292 1.00 35.81 751 GLU A N 1
ATOM 5856 C CA . GLU A 1 751 ? 42.650 -28.958 -23.358 1.00 35.81 751 GLU A CA 1
ATOM 5857 C C . GLU A 1 751 ? 41.422 -29.732 -23.847 1.00 35.81 751 GLU A C 1
ATOM 5859 O O . GLU A 1 751 ? 40.817 -30.409 -23.028 1.00 35.81 751 GLU A O 1
ATOM 5864 N N . GLU A 1 752 ? 41.028 -29.582 -25.122 1.00 42.59 752 GLU A N 1
ATOM 5865 C CA . GLU A 1 752 ? 40.626 -30.640 -26.085 1.00 42.59 752 GLU A CA 1
ATOM 5866 C C . GLU A 1 752 ? 40.497 -30.003 -27.493 1.00 42.59 752 GLU A C 1
ATOM 5868 O O . GLU A 1 752 ? 39.995 -28.886 -27.635 1.00 42.59 752 GLU A O 1
ATOM 5873 N N . HIS A 1 753 ? 40.982 -30.695 -28.532 1.00 38.31 753 HIS A N 1
ATOM 5874 C CA . HIS A 1 753 ? 41.145 -30.173 -29.902 1.00 38.31 753 HIS A CA 1
ATOM 5875 C C . HIS A 1 753 ? 39.886 -30.259 -30.789 1.00 38.31 753 HIS A C 1
ATOM 5877 O O . HIS A 1 753 ? 38.924 -30.976 -30.505 1.00 38.31 753 HIS A O 1
ATOM 5883 N N . TRP A 1 754 ? 39.925 -29.556 -31.927 1.00 37.62 754 TRP A N 1
ATOM 5884 C CA . TRP A 1 754 ? 38.866 -29.532 -32.937 1.00 37.62 754 TRP A CA 1
ATOM 5885 C C . TRP A 1 754 ? 38.721 -30.876 -33.669 1.00 37.62 754 TRP A C 1
ATOM 5887 O O . TRP A 1 754 ? 39.490 -31.193 -34.573 1.00 37.62 754 TRP A O 1
ATOM 5897 N N . THR A 1 755 ? 37.680 -31.649 -33.349 1.00 43.53 755 THR A N 1
ATOM 5898 C CA . THR A 1 755 ? 37.294 -32.831 -34.142 1.00 43.53 755 THR A CA 1
ATOM 5899 C C . THR A 1 755 ? 36.210 -32.485 -35.166 1.00 43.53 755 THR A C 1
ATOM 5901 O O . THR A 1 755 ? 35.295 -31.706 -34.890 1.00 43.53 755 THR A O 1
ATOM 5904 N N . SER A 1 756 ? 36.282 -33.076 -36.366 1.00 36.41 756 SER A N 1
ATOM 5905 C CA . SER A 1 756 ? 35.323 -32.776 -37.445 1.00 36.41 756 SER A CA 1
ATOM 5906 C C . SER A 1 756 ? 33.875 -33.116 -37.069 1.00 36.41 756 SER A C 1
ATOM 5908 O O . SER A 1 756 ? 32.963 -32.390 -37.458 1.00 36.41 756 SER A O 1
ATOM 5910 N N . ASP A 1 757 ? 33.669 -34.176 -36.284 1.00 38.69 757 ASP A N 1
ATOM 5911 C CA . ASP A 1 757 ? 32.344 -34.641 -35.850 1.00 38.69 757 ASP A CA 1
ATOM 5912 C C . ASP A 1 757 ? 31.685 -33.705 -34.822 1.00 38.69 757 ASP A C 1
ATOM 5914 O O . ASP A 1 757 ? 30.462 -33.681 -34.683 1.00 38.69 757 ASP A O 1
ATOM 5918 N N . PHE A 1 758 ? 32.482 -32.912 -34.098 1.00 40.62 758 PHE A N 1
ATOM 5919 C CA . PHE A 1 758 ? 31.972 -31.950 -33.124 1.00 40.62 758 PHE A CA 1
ATOM 5920 C C . PHE A 1 758 ? 31.258 -30.783 -33.815 1.00 40.62 758 PHE A C 1
ATOM 5922 O O . PHE A 1 758 ? 30.175 -30.385 -33.381 1.00 40.62 758 PHE A O 1
ATOM 5929 N N . MET A 1 759 ? 31.830 -30.263 -34.907 1.00 42.47 759 MET A N 1
ATOM 5930 C CA . MET A 1 759 ? 31.322 -29.068 -35.596 1.00 42.47 759 MET A CA 1
ATOM 5931 C C . MET A 1 759 ? 30.017 -29.322 -36.363 1.00 42.47 759 MET A C 1
ATOM 5933 O O . MET A 1 759 ? 29.158 -28.446 -36.385 1.00 42.47 759 MET A O 1
ATOM 5937 N N . ASP A 1 760 ? 29.820 -30.533 -36.887 1.00 41.28 760 ASP A N 1
ATOM 5938 C CA . ASP A 1 760 ? 28.553 -30.976 -37.494 1.00 41.28 760 ASP A CA 1
ATOM 5939 C C . ASP A 1 760 ? 27.397 -31.098 -36.474 1.00 41.28 760 ASP A C 1
ATOM 5941 O O . ASP A 1 760 ? 26.247 -31.284 -36.858 1.00 41.28 760 ASP A O 1
ATOM 5945 N N . SER A 1 761 ? 27.677 -31.029 -35.165 1.00 41.47 761 SER A N 1
ATOM 5946 C CA . SER A 1 761 ? 26.678 -31.230 -34.101 1.00 41.47 761 SER A CA 1
ATOM 5947 C C . SER A 1 761 ? 26.163 -29.936 -33.449 1.00 41.47 761 SER A C 1
ATOM 5949 O O . SER A 1 761 ? 25.352 -29.989 -32.515 1.00 41.47 761 SER A O 1
ATOM 5951 N N . VAL A 1 762 ? 26.627 -28.767 -33.909 1.00 36.38 762 VAL A N 1
ATOM 5952 C CA . VAL A 1 762 ? 26.398 -27.468 -33.250 1.00 36.38 762 VAL A CA 1
ATOM 5953 C C . VAL A 1 762 ? 25.102 -26.794 -33.725 1.00 36.38 762 VAL A C 1
ATOM 5955 O O . VAL A 1 762 ? 25.121 -25.753 -34.370 1.00 36.38 762 VAL A O 1
ATOM 5958 N N . VAL A 1 763 ? 23.978 -27.371 -33.288 1.00 35.53 763 VAL A N 1
ATOM 5959 C CA . VAL A 1 763 ? 22.626 -26.771 -33.257 1.00 35.53 763 VAL A CA 1
ATOM 5960 C C . VAL A 1 763 ? 22.077 -26.304 -34.617 1.00 35.53 763 VAL A C 1
ATOM 5962 O O . VAL A 1 763 ? 22.121 -25.119 -34.947 1.00 35.53 763 VAL A O 1
ATOM 5965 N N . ASP A 1 764 ? 21.426 -27.221 -35.336 1.00 27.56 764 ASP A N 1
ATOM 5966 C CA . ASP A 1 764 ? 20.484 -26.857 -36.401 1.00 27.56 764 ASP A CA 1
ATOM 5967 C C . ASP A 1 764 ? 19.325 -26.019 -35.832 1.00 27.56 764 ASP A C 1
ATOM 5969 O O . ASP A 1 764 ? 18.645 -26.425 -34.883 1.00 27.56 764 ASP A O 1
ATOM 5973 N N . PHE A 1 765 ? 19.086 -24.855 -36.435 1.00 29.53 765 PHE A N 1
ATOM 5974 C CA . PHE A 1 765 ? 17.879 -24.056 -36.235 1.00 29.53 765 PHE A CA 1
ATOM 5975 C C . PHE A 1 765 ? 16.940 -24.289 -37.423 1.00 29.53 765 PHE A C 1
ATOM 5977 O O . PHE A 1 765 ? 17.188 -23.776 -38.510 1.00 29.53 765 PHE A O 1
ATOM 5984 N N . GLU A 1 766 ? 15.852 -25.036 -37.224 1.00 29.77 766 GLU A N 1
ATOM 5985 C CA . GLU A 1 766 ? 14.779 -25.115 -38.222 1.00 29.77 766 GLU A CA 1
ATOM 5986 C C . GLU A 1 766 ? 13.960 -23.811 -38.209 1.00 29.77 766 GLU A C 1
ATOM 5988 O O . GLU A 1 766 ? 13.319 -23.472 -37.210 1.00 29.77 766 GLU A O 1
ATOM 5993 N N . GLU A 1 767 ? 13.965 -23.073 -39.322 1.00 26.44 767 GLU A N 1
ATOM 5994 C CA . GLU A 1 767 ? 13.059 -21.939 -39.526 1.00 26.44 767 GLU A CA 1
ATOM 5995 C C . GLU A 1 767 ? 11.633 -22.445 -39.786 1.00 26.44 767 GLU A C 1
ATOM 5997 O O . GLU A 1 767 ? 11.349 -23.091 -40.795 1.00 26.44 767 GLU A O 1
ATOM 6002 N N . THR A 1 768 ? 10.702 -22.135 -38.884 1.00 24.64 768 THR A N 1
ATOM 6003 C CA . THR A 1 768 ? 9.295 -22.519 -39.037 1.00 24.64 768 THR A CA 1
ATOM 6004 C C . THR A 1 768 ? 8.528 -21.518 -39.899 1.00 24.64 768 THR A C 1
ATOM 6006 O O . THR A 1 768 ? 7.901 -20.599 -39.370 1.00 24.64 768 THR A O 1
ATOM 6009 N N . ASN A 1 769 ? 8.514 -21.741 -41.214 1.00 25.78 769 ASN A N 1
ATOM 6010 C CA . ASN A 1 769 ? 7.447 -21.249 -42.089 1.00 25.78 769 ASN A CA 1
ATOM 6011 C C . ASN A 1 769 ? 6.405 -22.358 -42.269 1.00 25.78 769 ASN A C 1
ATOM 6013 O O . ASN A 1 769 ? 6.743 -23.497 -42.587 1.00 25.78 769 ASN A O 1
ATOM 6017 N N . GLY A 1 770 ? 5.139 -22.039 -42.010 1.00 27.38 770 GLY A N 1
ATOM 6018 C CA . GLY A 1 770 ? 4.059 -23.017 -42.070 1.00 27.38 770 GLY A CA 1
ATOM 6019 C C . GLY A 1 770 ? 3.427 -23.105 -43.453 1.00 27.38 770 GLY A C 1
ATOM 6020 O O . GLY A 1 770 ? 3.018 -22.085 -43.995 1.00 27.38 770 GLY A O 1
ATOM 6021 N N . ASP A 1 771 ? 3.228 -24.329 -43.937 1.00 23.11 771 ASP A N 1
ATOM 6022 C CA . ASP A 1 771 ? 1.943 -24.704 -44.527 1.00 23.11 771 ASP A CA 1
ATOM 6023 C C . ASP A 1 771 ? 1.632 -26.182 -44.226 1.00 23.11 771 ASP A C 1
ATOM 6025 O O . ASP A 1 771 ? 2.481 -26.970 -43.801 1.00 23.11 771 ASP A O 1
ATOM 6029 N N . SER A 1 772 ? 0.365 -26.535 -44.368 1.00 29.84 772 SER A N 1
ATOM 6030 C CA . SER A 1 772 ? -0.234 -27.810 -44.027 1.00 29.84 772 SER A CA 1
ATOM 6031 C C . SER A 1 772 ? -0.195 -28.810 -45.188 1.00 29.84 772 SER A C 1
ATOM 6033 O O . SER A 1 772 ? -0.437 -28.454 -46.335 1.00 29.84 772 SER A O 1
ATOM 6035 N N . THR A 1 773 ? 0.046 -30.094 -44.888 1.00 24.14 773 THR A N 1
ATOM 6036 C CA . THR A 1 773 ? -0.824 -31.252 -45.226 1.00 24.14 773 THR A CA 1
ATOM 6037 C C . THR A 1 773 ? -0.080 -32.606 -45.243 1.00 24.14 773 THR A C 1
ATOM 6039 O O . THR A 1 773 ? 1.115 -32.707 -45.485 1.00 24.14 773 THR A O 1
ATOM 6042 N N . ALA A 1 774 ? -0.873 -33.671 -45.050 1.00 24.47 774 ALA A N 1
ATOM 6043 C CA . ALA A 1 774 ? -0.684 -35.040 -45.559 1.00 24.47 774 ALA A CA 1
ATOM 6044 C C . ALA A 1 774 ? 0.240 -36.077 -44.851 1.00 24.47 774 ALA A C 1
ATOM 6046 O O . ALA A 1 774 ? 1.461 -35.999 -44.805 1.00 24.47 774 ALA A O 1
ATOM 6047 N N . LYS A 1 775 ? -0.421 -37.208 -44.529 1.00 24.25 775 LYS A N 1
ATOM 6048 C CA . LYS A 1 775 ? 0.050 -38.618 -44.534 1.00 24.25 775 LYS A CA 1
ATOM 6049 C C . LYS A 1 775 ? 0.944 -39.134 -43.385 1.00 24.25 775 LYS A C 1
ATOM 6051 O O . LYS A 1 775 ? 2.169 -39.169 -43.441 1.00 24.25 775 LYS A O 1
ATOM 6056 N N . LYS A 1 776 ? 0.270 -39.777 -42.416 1.00 29.81 776 LYS A N 1
ATOM 6057 C CA . LYS A 1 776 ? 0.837 -40.761 -41.471 1.00 29.81 776 LYS A CA 1
ATOM 6058 C C . LYS A 1 776 ? 1.593 -41.891 -42.204 1.00 29.81 776 LYS A C 1
ATOM 6060 O O . LYS A 1 776 ? 0.992 -42.617 -42.991 1.00 29.81 776 LYS A O 1
ATOM 6065 N N . LYS A 1 777 ? 2.848 -42.153 -41.821 1.00 25.11 777 LYS A N 1
ATOM 6066 C CA . LYS A 1 777 ? 3.517 -43.465 -41.965 1.00 25.11 777 LYS A CA 1
ATOM 6067 C C . LYS A 1 777 ? 4.110 -43.881 -40.614 1.00 25.11 777 LYS A C 1
ATOM 6069 O O . LYS A 1 777 ? 4.814 -43.094 -39.985 1.00 25.11 777 LYS A O 1
ATOM 6074 N N . LYS A 1 778 ? 3.834 -45.112 -40.159 1.00 30.27 778 LYS A N 1
ATOM 6075 C CA . LYS A 1 778 ? 4.430 -45.685 -38.935 1.00 30.27 778 LYS A CA 1
ATOM 6076 C C . LYS A 1 778 ? 5.957 -45.773 -39.103 1.00 30.27 778 LYS A C 1
ATOM 6078 O O . LYS A 1 778 ? 6.425 -46.511 -39.965 1.00 30.27 778 LYS A O 1
ATOM 6083 N N . LYS A 1 779 ? 6.733 -45.068 -38.271 1.00 30.27 779 LYS A N 1
ATOM 6084 C CA . LYS A 1 779 ? 8.183 -45.300 -38.128 1.00 30.27 779 LYS A CA 1
ATOM 6085 C C . LYS A 1 779 ? 8.424 -46.359 -37.046 1.00 30.27 779 LYS A C 1
ATOM 6087 O O . LYS A 1 779 ? 7.926 -46.226 -35.934 1.00 30.27 779 LYS A O 1
ATOM 6092 N N . MET A 1 780 ? 9.194 -47.393 -37.385 1.00 32.75 780 MET A N 1
ATOM 6093 C CA . MET A 1 780 ? 9.708 -48.397 -36.442 1.00 32.75 780 MET A CA 1
ATOM 6094 C C . MET A 1 780 ? 10.569 -47.731 -35.360 1.00 32.75 780 MET A C 1
ATOM 6096 O O . MET A 1 780 ? 11.326 -46.802 -35.659 1.00 32.75 780 MET A O 1
ATOM 6100 N N . ASN A 1 781 ? 10.483 -48.207 -34.116 1.00 38.28 781 ASN A N 1
ATOM 6101 C CA . ASN A 1 781 ? 11.163 -47.566 -32.995 1.00 38.28 781 ASN A CA 1
ATOM 6102 C C . ASN A 1 781 ? 12.684 -47.783 -33.034 1.00 38.28 781 ASN A C 1
ATOM 6104 O O . ASN A 1 781 ? 13.198 -48.838 -33.407 1.00 38.28 781 ASN A O 1
ATOM 6108 N N . ALA A 1 782 ? 13.432 -46.775 -32.576 1.00 38.94 782 ALA A N 1
ATOM 6109 C CA . ALA A 1 782 ? 14.898 -46.800 -32.572 1.00 38.94 782 ALA A CA 1
ATOM 6110 C C . ALA A 1 782 ? 15.495 -47.926 -31.701 1.00 38.94 782 ALA A C 1
ATOM 6112 O O . ALA A 1 782 ? 16.640 -48.324 -31.914 1.00 38.94 782 ALA A O 1
ATOM 6113 N N . ARG A 1 783 ? 14.722 -48.459 -30.742 1.00 39.59 783 ARG A N 1
ATOM 6114 C CA . ARG A 1 783 ? 15.099 -49.619 -29.919 1.00 39.59 783 ARG A CA 1
ATOM 6115 C C . ARG A 1 783 ? 15.254 -50.887 -30.762 1.00 39.59 783 ARG A C 1
ATOM 6117 O O . ARG A 1 783 ? 16.239 -51.599 -30.586 1.00 39.59 783 ARG A O 1
ATOM 6124 N N . ASP A 1 784 ? 14.353 -51.106 -31.716 1.00 43.69 784 ASP A N 1
ATOM 6125 C CA . ASP A 1 784 ? 14.319 -52.318 -32.540 1.00 43.69 784 ASP A CA 1
ATOM 6126 C C . ASP A 1 784 ? 15.465 -52.310 -33.554 1.00 43.69 784 ASP A C 1
ATOM 6128 O O . ASP A 1 784 ? 16.222 -53.273 -33.635 1.00 43.69 784 ASP A O 1
ATOM 6132 N N . ARG A 1 785 ? 15.714 -51.159 -34.200 1.00 46.66 785 ARG A N 1
ATOM 6133 C CA . ARG A 1 785 ? 16.911 -50.945 -35.040 1.00 46.66 785 ARG A CA 1
ATOM 6134 C C . ARG A 1 785 ? 18.218 -51.184 -34.279 1.00 46.66 785 ARG A C 1
ATOM 6136 O O . ARG A 1 785 ? 19.167 -51.720 -34.841 1.00 46.66 785 ARG A O 1
ATOM 6143 N N . LYS A 1 786 ? 18.287 -50.785 -33.003 1.00 47.41 786 LYS A N 1
ATOM 6144 C CA . LYS A 1 786 ? 19.491 -50.967 -32.175 1.00 47.41 786 LYS A CA 1
ATOM 6145 C C . LYS A 1 786 ? 19.657 -52.412 -31.692 1.00 47.41 786 LYS A C 1
ATOM 6147 O O . LYS A 1 786 ? 20.791 -52.836 -31.506 1.00 47.41 786 LYS A O 1
ATOM 6152 N N . LYS A 1 787 ? 18.559 -53.159 -31.526 1.00 46.69 787 LYS A N 1
ATOM 6153 C CA . LYS A 1 787 ? 18.573 -54.601 -31.240 1.00 46.69 787 LYS A CA 1
ATOM 6154 C C . LYS A 1 787 ? 19.008 -55.398 -32.473 1.00 46.69 787 LYS A C 1
ATOM 6156 O O . LYS A 1 787 ? 19.995 -56.112 -32.395 1.00 46.69 787 LYS A O 1
ATOM 6161 N N . GLN A 1 788 ? 18.368 -55.171 -33.618 1.00 49.00 788 GLN A N 1
ATOM 6162 C CA . GLN A 1 788 ? 18.667 -55.845 -34.887 1.00 49.00 788 GLN A CA 1
ATOM 6163 C C . GLN A 1 788 ? 20.143 -55.675 -35.290 1.00 49.00 788 GLN A C 1
ATOM 6165 O O . GLN A 1 788 ? 20.844 -56.662 -35.483 1.00 49.00 788 GLN A O 1
ATOM 6170 N N . ARG A 1 789 ? 20.663 -54.439 -35.236 1.00 51.97 789 ARG A N 1
ATOM 6171 C CA . ARG A 1 789 ? 22.082 -54.142 -35.506 1.00 51.97 789 ARG A CA 1
ATOM 6172 C C . ARG A 1 789 ? 23.049 -54.755 -34.479 1.00 51.97 789 ARG A C 1
ATOM 6174 O O . ARG A 1 789 ? 24.207 -54.989 -34.805 1.00 51.97 789 ARG A O 1
ATOM 6181 N N . ARG A 1 790 ? 22.608 -55.000 -33.235 1.00 50.88 790 ARG A N 1
ATOM 6182 C CA . ARG A 1 790 ? 23.412 -55.690 -32.206 1.00 50.88 790 ARG A CA 1
ATOM 6183 C C . ARG A 1 790 ? 23.434 -57.197 -32.440 1.00 50.88 790 ARG A C 1
ATOM 6185 O O . ARG A 1 790 ? 24.484 -57.806 -32.285 1.00 50.88 790 ARG A O 1
ATOM 6192 N N . ASP A 1 791 ? 22.302 -57.774 -32.819 1.00 53.03 791 ASP A N 1
ATOM 6193 C CA . ASP A 1 791 ? 22.160 -59.211 -33.046 1.00 53.03 791 ASP A CA 1
ATOM 6194 C C . ASP A 1 791 ? 22.857 -59.631 -34.367 1.00 53.03 791 ASP A C 1
ATOM 6196 O O . ASP A 1 791 ? 23.451 -60.706 -34.434 1.00 53.03 791 ASP A O 1
ATOM 6200 N N . GLU A 1 792 ? 22.921 -58.741 -35.367 1.00 53.94 792 GLU A N 1
ATOM 6201 C CA . GLU A 1 792 ? 23.805 -58.856 -36.545 1.00 53.94 792 GLU A CA 1
ATOM 6202 C C . GLU A 1 792 ? 25.298 -58.784 -36.165 1.00 53.94 792 GLU A C 1
ATOM 6204 O O . GLU A 1 792 ? 26.081 -59.641 -36.572 1.00 53.94 792 GLU A O 1
ATOM 6209 N N . LEU A 1 793 ? 25.698 -57.817 -35.326 1.00 51.31 793 LEU A N 1
ATOM 6210 C CA . LEU A 1 793 ? 27.081 -57.685 -34.833 1.00 51.31 793 LEU A CA 1
ATOM 6211 C C . LEU A 1 793 ? 27.536 -58.861 -33.953 1.00 51.31 793 LEU A C 1
ATOM 6213 O O . LEU A 1 793 ? 28.724 -59.177 -33.931 1.00 51.31 793 LEU A O 1
ATOM 6217 N N . LEU A 1 794 ? 26.611 -59.502 -33.235 1.00 50.38 794 LEU A N 1
ATOM 6218 C CA . LEU A 1 794 ? 26.877 -60.701 -32.439 1.00 50.38 794 LEU A CA 1
ATOM 6219 C C . LEU A 1 794 ? 27.034 -61.946 -33.323 1.00 50.38 794 LEU A C 1
ATOM 6221 O O . LEU A 1 794 ? 27.944 -62.737 -33.086 1.00 50.38 794 LEU A O 1
ATOM 6225 N N . LYS A 1 795 ? 26.234 -62.086 -34.391 1.00 45.88 795 LYS A N 1
ATOM 6226 C CA . LYS A 1 795 ? 26.439 -63.137 -35.406 1.00 45.88 795 LYS A CA 1
ATOM 6227 C C . LYS A 1 795 ? 27.748 -62.960 -36.183 1.00 45.88 795 LYS A C 1
ATOM 6229 O O . LYS A 1 795 ? 28.396 -63.948 -36.501 1.00 45.88 795 LYS A O 1
ATOM 6234 N N . ALA A 1 796 ? 28.173 -61.721 -36.430 1.00 50.12 796 ALA A N 1
ATOM 6235 C CA . ALA A 1 796 ? 29.413 -61.408 -37.144 1.00 50.12 796 ALA A CA 1
ATOM 6236 C C . ALA A 1 796 ? 30.708 -61.586 -36.319 1.00 50.12 796 ALA A C 1
ATOM 6238 O O . ALA A 1 796 ? 31.791 -61.350 -36.850 1.00 50.12 796 ALA A O 1
ATOM 6239 N N . ARG A 1 797 ? 30.629 -61.945 -35.025 1.00 43.22 797 ARG A N 1
ATOM 6240 C CA . ARG A 1 797 ? 31.801 -62.024 -34.124 1.00 43.22 797 ARG A CA 1
ATOM 6241 C C . ARG A 1 797 ? 32.031 -63.364 -33.421 1.00 43.22 797 ARG A C 1
ATOM 6243 O O . ARG A 1 797 ? 32.937 -63.431 -32.601 1.00 43.22 797 ARG A O 1
ATOM 6250 N N . GLY A 1 798 ? 31.264 -64.404 -33.762 1.00 38.75 798 GLY A N 1
ATOM 6251 C CA . GLY A 1 798 ? 31.640 -65.815 -33.577 1.00 38.75 798 GLY A CA 1
ATOM 6252 C C . GLY A 1 798 ? 32.355 -66.188 -32.271 1.00 38.75 798 GLY A C 1
ATOM 6253 O O . GLY A 1 798 ? 33.407 -66.811 -32.335 1.00 38.75 798 GLY A O 1
ATOM 6254 N N . TYR A 1 799 ? 31.809 -65.815 -31.109 1.00 34.56 799 TYR A N 1
ATOM 6255 C CA . TYR A 1 799 ? 32.331 -66.252 -29.810 1.00 34.56 799 TYR A CA 1
ATOM 6256 C C . TYR A 1 799 ? 31.214 -66.706 -28.874 1.00 34.56 799 TYR A C 1
ATOM 6258 O O . TYR A 1 799 ? 30.174 -66.057 -28.746 1.00 34.56 799 TYR A O 1
ATOM 6266 N N . GLU A 1 800 ? 31.452 -67.854 -28.245 1.00 30.73 800 GLU A N 1
ATOM 6267 C CA . GLU A 1 800 ? 30.461 -68.611 -27.492 1.00 30.73 800 GLU A CA 1
ATOM 6268 C C . GLU A 1 800 ? 30.198 -68.082 -26.075 1.00 30.73 800 GLU A C 1
ATOM 6270 O O . GLU A 1 800 ? 30.964 -67.346 -25.455 1.00 30.73 800 GLU A O 1
ATOM 6275 N N . GLN A 1 801 ? 29.059 -68.529 -25.563 1.00 30.89 801 GLN A N 1
ATOM 6276 C CA . GLN A 1 801 ? 28.512 -68.294 -24.238 1.00 30.89 801 GLN A CA 1
ATOM 6277 C C . GLN A 1 801 ? 29.304 -69.027 -23.140 1.00 30.89 801 GLN A C 1
ATOM 6279 O O . GLN A 1 801 ? 29.509 -70.234 -23.236 1.00 30.89 801 GLN A O 1
ATOM 6284 N N . LYS A 1 802 ? 29.637 -68.342 -22.034 1.00 29.56 802 LYS A N 1
ATOM 6285 C CA . LYS A 1 802 ? 29.932 -68.973 -20.729 1.00 29.56 802 LYS A CA 1
ATOM 6286 C C . LYS A 1 802 ? 29.728 -67.993 -19.565 1.00 29.56 802 LYS A C 1
ATOM 6288 O O . LYS A 1 802 ? 30.411 -66.980 -19.466 1.00 29.56 802 LYS A O 1
ATOM 6293 N N . TYR A 1 803 ? 28.788 -68.324 -18.680 1.00 26.94 803 TYR A N 1
ATOM 6294 C CA . TYR A 1 803 ? 28.706 -67.810 -17.306 1.00 26.94 803 TYR A CA 1
ATOM 6295 C C . TYR A 1 803 ? 29.355 -68.834 -16.362 1.00 26.94 803 TYR A C 1
ATOM 6297 O O . TYR A 1 803 ? 29.338 -70.029 -16.663 1.00 26.94 803 TYR A O 1
ATOM 6305 N N . PRO A 1 804 ? 29.850 -68.390 -15.199 1.00 27.38 804 PRO A N 1
ATOM 6306 C CA . PRO A 1 804 ? 29.353 -68.982 -13.951 1.00 27.38 804 PRO A CA 1
ATOM 6307 C C . PRO A 1 804 ? 28.913 -67.919 -12.911 1.00 27.38 804 PRO A C 1
ATOM 6309 O O . PRO A 1 804 ? 29.186 -66.730 -13.092 1.00 27.38 804 PRO A O 1
ATOM 6312 N N . PRO A 1 805 ? 28.167 -68.310 -11.855 1.00 30.39 805 PRO A N 1
ATOM 6313 C CA . PRO A 1 805 ? 27.584 -67.389 -10.871 1.00 30.39 805 PRO A CA 1
ATOM 6314 C C . PRO A 1 805 ? 28.491 -67.070 -9.654 1.00 30.39 805 PRO A C 1
ATOM 6316 O O . PRO A 1 805 ? 29.630 -67.513 -9.564 1.00 30.39 805 PRO A O 1
ATOM 6319 N N . LYS A 1 806 ? 27.938 -66.251 -8.742 1.00 31.98 806 LYS A N 1
ATOM 6320 C CA . LYS A 1 806 ? 28.500 -65.677 -7.492 1.00 31.98 806 LYS A CA 1
ATOM 6321 C C . LYS A 1 806 ? 29.159 -66.683 -6.521 1.00 31.98 806 LYS A C 1
ATOM 6323 O O . LYS A 1 806 ? 28.840 -67.867 -6.563 1.00 31.98 806 LYS A O 1
ATOM 6328 N N . PRO A 1 807 ? 29.879 -66.161 -5.506 1.00 26.36 807 PRO A N 1
ATOM 6329 C CA . PRO A 1 807 ? 29.406 -66.364 -4.123 1.00 26.36 807 PRO A CA 1
ATOM 6330 C C . PRO A 1 807 ? 29.309 -65.067 -3.279 1.00 26.36 807 PRO A C 1
ATOM 6332 O O . PRO A 1 807 ? 29.487 -63.963 -3.798 1.00 26.36 807 PRO A O 1
ATOM 6335 N N . ALA A 1 808 ? 28.913 -65.214 -2.010 1.00 24.95 808 ALA A N 1
ATOM 6336 C CA . ALA A 1 808 ? 28.605 -64.158 -1.035 1.00 24.95 808 ALA A CA 1
ATOM 6337 C C . ALA A 1 808 ? 29.590 -64.165 0.164 1.00 24.95 808 ALA A C 1
ATOM 6339 O O . ALA A 1 808 ? 30.578 -64.894 0.114 1.00 24.95 808 ALA A O 1
ATOM 6340 N N . ASP A 1 809 ? 29.260 -63.395 1.216 1.00 25.47 809 ASP A N 1
ATOM 6341 C CA . ASP A 1 809 ? 29.834 -63.442 2.582 1.00 25.47 809 ASP A CA 1
ATOM 6342 C C . ASP A 1 809 ? 31.285 -62.892 2.720 1.00 25.47 809 ASP A C 1
ATOM 6344 O O . ASP A 1 809 ? 32.027 -62.843 1.744 1.00 25.47 809 ASP A O 1
ATOM 6348 N N . SER A 1 810 ? 31.779 -62.359 3.853 1.00 23.09 810 SER A N 1
ATOM 6349 C CA . SER A 1 810 ? 31.200 -62.008 5.171 1.00 23.09 810 SER A CA 1
ATOM 6350 C C . SER A 1 810 ? 32.110 -61.009 5.933 1.00 23.09 810 SER A C 1
ATOM 6352 O O . SER A 1 810 ? 33.313 -60.977 5.710 1.00 23.09 810 SER A O 1
ATOM 6354 N N . GLU A 1 811 ? 31.513 -60.257 6.866 1.00 23.44 811 GLU A N 1
ATOM 6355 C CA . GLU A 1 811 ? 32.038 -59.806 8.183 1.00 23.44 811 GLU A CA 1
ATOM 6356 C C . GLU A 1 811 ? 33.384 -59.049 8.397 1.00 23.44 811 GLU A C 1
ATOM 6358 O O . GLU A 1 811 ? 34.476 -59.492 8.069 1.00 23.44 811 GLU A O 1
ATOM 6363 N N . ALA A 1 812 ? 33.242 -57.952 9.164 1.00 23.66 812 ALA A N 1
ATOM 6364 C CA . ALA A 1 812 ? 34.083 -57.468 10.277 1.00 23.66 812 ALA A CA 1
ATOM 6365 C C . ALA A 1 812 ? 35.589 -57.138 10.100 1.00 23.66 812 ALA A C 1
ATOM 6367 O O . ALA A 1 812 ? 36.441 -58.015 9.982 1.00 23.66 812 ALA A O 1
ATOM 6368 N N . LYS A 1 813 ? 35.939 -55.869 10.390 1.00 25.06 813 LYS A N 1
ATOM 6369 C CA . LYS A 1 813 ? 36.552 -55.473 11.686 1.00 25.06 813 LYS A CA 1
ATOM 6370 C C . LYS A 1 813 ? 36.666 -53.949 11.851 1.00 25.06 813 LYS A C 1
ATOM 6372 O O . LYS A 1 813 ? 37.003 -53.237 10.910 1.00 25.06 813 LYS A O 1
ATOM 6377 N N . GLU A 1 814 ? 36.401 -53.468 13.064 1.00 22.97 814 GLU A N 1
ATOM 6378 C CA . GLU A 1 814 ? 36.791 -52.131 13.534 1.00 22.97 814 GLU A CA 1
ATOM 6379 C C . GLU A 1 814 ? 38.257 -52.141 13.990 1.00 22.97 814 GLU A C 1
ATOM 6381 O O . GLU A 1 814 ? 38.713 -53.156 14.511 1.00 22.97 814 GLU A O 1
ATOM 6386 N N . GLU A 1 815 ? 38.954 -50.999 13.920 1.00 24.14 815 GLU A N 1
ATOM 6387 C CA . GLU A 1 815 ? 39.903 -50.630 14.981 1.00 24.14 815 GLU A CA 1
ATOM 6388 C C . GLU A 1 815 ? 40.169 -49.111 15.043 1.00 24.14 815 GLU A C 1
ATOM 6390 O O . GLU A 1 815 ? 39.990 -48.370 14.076 1.00 24.14 815 GLU A O 1
ATOM 6395 N N . ASN A 1 816 ? 40.535 -48.642 16.238 1.00 23.55 816 ASN A N 1
ATOM 6396 C CA . ASN A 1 816 ? 40.547 -47.233 16.648 1.00 23.55 816 ASN A CA 1
ATOM 6397 C C . ASN A 1 816 ? 41.800 -46.445 16.221 1.00 23.55 816 ASN A C 1
ATOM 6399 O O . ASN A 1 816 ? 42.903 -46.991 16.263 1.00 23.55 816 ASN A O 1
ATOM 6403 N N . LYS A 1 817 ? 41.654 -45.117 16.020 1.00 23.45 817 LYS A N 1
ATOM 6404 C CA . LYS A 1 817 ? 42.307 -44.061 16.849 1.00 23.45 817 LYS A CA 1
ATOM 6405 C C . LYS A 1 817 ? 42.110 -42.627 16.316 1.00 23.45 817 LYS A C 1
ATOM 6407 O O . LYS A 1 817 ? 42.560 -42.278 15.230 1.00 23.45 817 LYS A O 1
ATOM 6412 N N . GLU A 1 818 ? 41.536 -41.769 17.159 1.00 22.16 818 GLU A N 1
ATOM 6413 C CA . GLU A 1 818 ? 41.807 -40.319 17.204 1.00 22.16 818 GLU A CA 1
ATOM 6414 C C . GLU A 1 818 ? 43.044 -40.045 18.111 1.00 22.16 818 GLU A C 1
ATOM 6416 O O . GLU A 1 818 ? 43.565 -40.983 18.718 1.00 22.16 818 GLU A O 1
ATOM 6421 N N . PRO A 1 819 ? 43.472 -38.786 18.346 1.00 37.56 819 PRO A N 1
ATOM 6422 C CA . PRO A 1 819 ? 43.878 -37.772 17.368 1.00 37.56 819 PRO A CA 1
ATOM 6423 C C . PRO A 1 819 ? 45.265 -37.169 17.718 1.00 37.56 819 PRO A C 1
ATOM 6425 O O . PRO A 1 819 ? 45.802 -37.381 18.803 1.00 37.56 819 PRO A O 1
ATOM 6428 N N . ALA A 1 820 ? 45.822 -36.313 16.853 1.00 23.16 820 ALA A N 1
ATOM 6429 C CA . ALA A 1 820 ? 46.968 -35.461 17.205 1.00 23.16 820 ALA A CA 1
ATOM 6430 C C . ALA A 1 820 ? 46.765 -34.019 16.717 1.00 23.16 820 ALA A C 1
ATOM 6432 O O . ALA A 1 820 ? 46.315 -33.784 15.595 1.00 23.16 820 ALA A O 1
ATOM 6433 N N . ALA A 1 821 ? 47.089 -33.046 17.570 1.00 23.12 821 ALA A N 1
ATOM 6434 C CA . ALA A 1 821 ? 46.828 -31.628 17.343 1.00 23.12 821 ALA A CA 1
ATOM 6435 C C . ALA A 1 821 ? 48.111 -30.776 17.304 1.00 23.12 821 ALA A C 1
ATOM 6437 O O . ALA A 1 821 ? 49.147 -31.155 17.836 1.00 23.12 821 ALA A O 1
ATOM 6438 N N . ALA A 1 822 ? 47.946 -29.561 16.769 1.00 24.44 822 ALA A N 1
ATOM 6439 C CA . ALA A 1 822 ? 48.797 -28.377 16.933 1.00 24.44 822 ALA A CA 1
ATOM 6440 C C . ALA A 1 822 ? 50.153 -28.292 16.190 1.00 24.44 822 ALA A C 1
ATOM 6442 O O . ALA A 1 822 ? 51.180 -28.780 16.641 1.00 24.44 822 ALA A O 1
ATOM 6443 N N . ALA A 1 823 ? 50.186 -27.407 15.183 1.00 24.56 823 ALA A N 1
ATOM 6444 C CA . ALA A 1 823 ? 51.275 -26.440 15.005 1.00 24.56 823 ALA A CA 1
ATOM 6445 C C . ALA A 1 823 ? 50.746 -25.149 14.336 1.00 24.56 823 ALA A C 1
ATOM 6447 O O . ALA A 1 823 ? 50.286 -25.161 13.196 1.00 24.56 823 ALA A O 1
ATOM 6448 N N . LYS A 1 824 ? 50.796 -24.010 15.043 1.00 24.62 824 LYS A N 1
ATOM 6449 C CA . LYS A 1 824 ? 50.541 -22.666 14.477 1.00 24.62 824 LYS A CA 1
ATOM 6450 C C . LYS A 1 824 ? 51.868 -22.066 14.000 1.00 24.62 824 LYS A C 1
ATOM 6452 O O . LYS A 1 824 ? 52.820 -22.073 14.772 1.00 24.62 824 LYS A O 1
ATOM 6457 N N . GLY A 1 825 ? 51.923 -21.412 12.833 1.00 22.33 825 GLY A N 1
ATOM 6458 C CA . GLY A 1 825 ? 53.136 -20.653 12.485 1.00 22.33 825 GLY A CA 1
ATOM 6459 C C . GLY A 1 825 ? 53.164 -19.888 11.158 1.00 22.33 825 GLY A C 1
ATOM 6460 O O . GLY A 1 825 ? 53.555 -20.431 10.140 1.00 22.33 825 GLY A O 1
ATOM 6461 N N . LYS A 1 826 ? 52.890 -18.576 11.221 1.00 24.70 826 LYS A N 1
ATOM 6462 C CA . LYS A 1 826 ? 53.492 -17.510 10.382 1.00 24.70 826 LYS A CA 1
ATOM 6463 C C . LYS A 1 826 ? 53.495 -17.676 8.838 1.00 24.70 826 LYS A C 1
ATOM 6465 O O . LYS A 1 826 ? 54.457 -18.172 8.267 1.00 24.70 826 LYS A O 1
ATOM 6470 N N . LYS A 1 827 ? 52.567 -16.980 8.158 1.00 25.39 827 LYS A N 1
ATOM 6471 C CA . LYS A 1 827 ? 52.888 -16.079 7.014 1.00 25.39 827 LYS A CA 1
ATOM 6472 C C . LYS A 1 827 ? 51.713 -15.147 6.673 1.00 25.39 827 LYS A C 1
ATOM 6474 O O . LYS A 1 827 ? 50.903 -15.410 5.793 1.00 25.39 827 LYS A O 1
ATOM 6479 N N . ALA A 1 828 ? 51.638 -14.013 7.372 1.00 27.12 828 ALA A N 1
ATOM 6480 C CA . ALA A 1 828 ? 50.680 -12.941 7.095 1.00 27.12 828 ALA A CA 1
ATOM 6481 C C . ALA A 1 828 ? 51.416 -11.610 6.861 1.00 27.12 828 ALA A C 1
ATOM 6483 O O . ALA A 1 828 ? 51.583 -10.841 7.803 1.00 27.12 828 ALA A O 1
ATOM 6484 N N . LYS A 1 829 ? 51.881 -11.350 5.623 1.00 27.50 829 LYS A N 1
ATOM 6485 C CA . LYS A 1 829 ? 52.427 -10.039 5.185 1.00 27.50 829 LYS A CA 1
ATOM 6486 C C . LYS A 1 829 ? 52.688 -9.939 3.656 1.00 27.50 829 LYS A C 1
ATOM 6488 O O . LYS A 1 829 ? 53.804 -9.670 3.247 1.00 27.50 829 LYS A O 1
ATOM 6493 N N . VAL A 1 830 ? 51.668 -10.131 2.800 1.00 27.27 830 VAL A N 1
ATOM 6494 C CA . VAL A 1 830 ? 51.726 -9.732 1.357 1.00 27.27 830 VAL A CA 1
ATOM 6495 C C . VAL A 1 830 ? 50.372 -9.215 0.825 1.00 27.27 830 VAL A C 1
ATOM 6497 O O . VAL A 1 830 ? 50.294 -8.164 0.195 1.00 27.27 830 VAL A O 1
ATOM 6500 N N . LEU A 1 831 ? 49.263 -9.907 1.106 1.00 27.91 831 LEU A N 1
ATOM 6501 C CA . LEU A 1 831 ? 47.960 -9.698 0.439 1.00 27.91 831 LEU A CA 1
ATOM 6502 C C . LEU A 1 831 ? 47.096 -8.524 0.972 1.00 27.91 831 LEU A C 1
ATOM 6504 O O . LEU A 1 831 ? 45.923 -8.704 1.305 1.00 27.91 831 LEU A O 1
ATOM 6508 N N . LYS A 1 832 ? 47.645 -7.298 1.030 1.00 27.03 832 LYS A N 1
ATOM 6509 C CA . LYS A 1 832 ? 46.864 -6.069 1.330 1.00 27.03 832 LYS A CA 1
ATOM 6510 C C . LYS A 1 832 ? 46.691 -5.077 0.167 1.00 27.03 832 LYS A C 1
ATOM 6512 O O . LYS A 1 832 ? 45.827 -4.212 0.281 1.00 27.03 832 LYS A O 1
ATOM 6517 N N . LEU A 1 833 ? 47.405 -5.224 -0.954 1.00 26.28 833 LEU A N 1
ATOM 6518 C CA . LEU A 1 833 ? 47.302 -4.298 -2.100 1.00 26.28 833 LEU A CA 1
ATOM 6519 C C . LEU A 1 833 ? 46.283 -4.698 -3.190 1.00 26.28 833 LEU A C 1
ATOM 6521 O O . LEU A 1 833 ? 45.724 -3.817 -3.837 1.00 26.28 833 LEU A O 1
ATOM 6525 N N . SER A 1 834 ? 45.938 -5.982 -3.359 1.00 27.48 834 SER A N 1
ATOM 6526 C CA . SER A 1 834 ? 45.041 -6.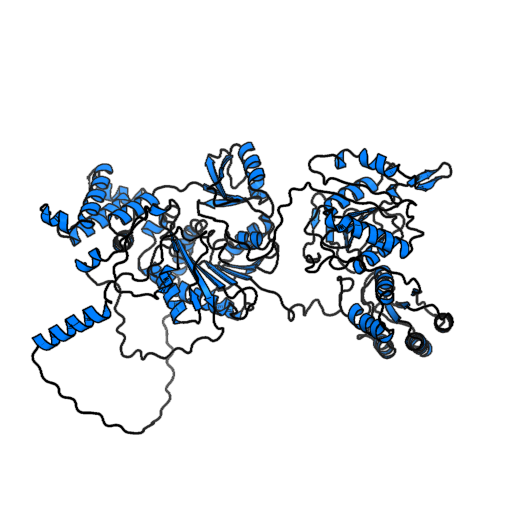413 -4.456 1.00 27.48 834 SER A CA 1
ATOM 6527 C C . SER A 1 834 ? 43.550 -6.089 -4.255 1.00 27.48 834 SER A C 1
ATOM 6529 O O . SER A 1 834 ? 42.801 -5.997 -5.227 1.00 27.48 834 SER A O 1
ATOM 6531 N N . LYS A 1 835 ? 43.089 -5.875 -3.012 1.00 31.12 835 LYS A N 1
ATOM 6532 C CA . LYS A 1 835 ? 41.655 -5.665 -2.723 1.00 31.12 835 LYS A CA 1
ATOM 6533 C C . LYS A 1 835 ? 41.102 -4.305 -3.160 1.00 31.12 835 LYS A C 1
ATOM 6535 O O . LYS A 1 835 ? 39.912 -4.237 -3.447 1.00 31.12 835 LYS A O 1
ATOM 6540 N N . ARG A 1 836 ? 41.917 -3.241 -3.224 1.00 27.69 836 ARG A N 1
ATOM 6541 C CA . ARG A 1 836 ? 41.461 -1.936 -3.752 1.00 27.69 836 ARG A CA 1
ATOM 6542 C C . ARG A 1 836 ? 41.300 -1.984 -5.272 1.00 27.69 836 ARG A C 1
ATOM 6544 O O . ARG A 1 836 ? 40.224 -1.687 -5.768 1.00 27.69 836 ARG A O 1
ATOM 6551 N N . HIS A 1 837 ? 42.287 -2.523 -5.985 1.00 28.08 837 HIS A N 1
ATOM 6552 C CA . HIS A 1 837 ? 42.231 -2.631 -7.447 1.00 28.08 837 HIS A CA 1
ATOM 6553 C C . HIS A 1 837 ? 41.045 -3.488 -7.952 1.00 28.08 837 HIS A C 1
ATOM 6555 O O . HIS A 1 837 ? 40.399 -3.137 -8.936 1.00 28.08 837 HIS A O 1
ATOM 6561 N N . PHE A 1 838 ? 40.684 -4.560 -7.232 1.00 30.55 838 PHE A N 1
ATOM 6562 C CA . PHE A 1 838 ? 39.493 -5.372 -7.539 1.00 30.55 838 PHE A CA 1
ATOM 6563 C C . PHE A 1 838 ? 38.161 -4.649 -7.229 1.00 30.55 838 PHE A C 1
ATOM 6565 O O . PHE A 1 838 ? 37.161 -4.852 -7.920 1.00 30.55 838 PHE A O 1
ATOM 6572 N N . MET A 1 839 ? 38.133 -3.782 -6.207 1.00 28.03 839 MET A N 1
ATOM 6573 C CA . MET A 1 839 ? 36.969 -2.937 -5.895 1.00 28.03 839 MET A CA 1
ATOM 6574 C C . MET A 1 839 ? 36.748 -1.870 -6.974 1.00 28.03 839 MET A C 1
ATOM 6576 O O . MET A 1 839 ? 35.614 -1.697 -7.421 1.00 28.03 839 MET A O 1
ATOM 6580 N N . ASP A 1 840 ? 37.813 -1.212 -7.436 1.00 25.80 840 ASP A N 1
ATOM 6581 C CA . ASP A 1 840 ? 37.721 -0.128 -8.421 1.00 25.80 840 ASP A CA 1
ATOM 6582 C C . ASP A 1 840 ? 37.296 -0.643 -9.809 1.00 25.80 840 ASP A C 1
ATOM 6584 O O . ASP A 1 840 ? 36.484 -0.021 -10.498 1.00 25.80 840 ASP A O 1
ATOM 6588 N N . GLN A 1 841 ? 37.704 -1.859 -10.186 1.00 27.97 841 GLN A N 1
ATOM 6589 C CA . GLN A 1 841 ? 37.203 -2.524 -11.398 1.00 27.97 841 GLN A CA 1
ATOM 6590 C C . GLN A 1 841 ? 35.681 -2.799 -11.345 1.00 27.97 841 GLN A C 1
ATOM 6592 O O . GLN A 1 841 ? 35.000 -2.714 -12.373 1.00 27.97 841 GLN A O 1
ATOM 6597 N N . CYS A 1 842 ? 35.117 -3.008 -10.147 1.00 26.69 842 CYS A N 1
ATOM 6598 C CA . CYS A 1 842 ? 33.673 -3.156 -9.913 1.00 26.69 842 CYS A CA 1
ATOM 6599 C C . CYS A 1 842 ? 32.884 -1.824 -9.907 1.00 26.69 842 CYS A C 1
ATOM 6601 O O . CYS A 1 842 ? 31.655 -1.840 -9.728 1.00 26.69 842 CYS A O 1
ATOM 6603 N N . ILE A 1 843 ? 33.547 -0.671 -10.066 1.00 26.30 843 ILE A N 1
ATOM 6604 C CA . ILE A 1 843 ? 32.887 0.644 -10.149 1.00 26.30 843 ILE A CA 1
ATOM 6605 C C . ILE A 1 843 ? 32.286 0.849 -11.548 1.00 26.30 843 ILE A C 1
ATOM 6607 O O . ILE A 1 843 ? 31.126 1.246 -11.653 1.00 26.30 843 ILE A O 1
ATOM 6611 N N . VAL A 1 844 ? 33.007 0.473 -12.611 1.00 24.45 844 VAL A N 1
ATOM 6612 C CA . VAL A 1 844 ? 32.565 0.666 -14.010 1.00 24.45 844 VAL A CA 1
ATOM 6613 C C . VAL A 1 844 ? 31.477 -0.340 -14.428 1.00 24.45 844 VAL A C 1
ATOM 6615 O O . VAL A 1 844 ? 30.432 0.049 -14.944 1.00 24.45 844 VAL A O 1
ATOM 6618 N N . GLN A 1 845 ? 31.652 -1.632 -14.121 1.00 25.81 845 GLN A N 1
ATOM 6619 C CA . GLN A 1 845 ? 30.736 -2.714 -14.550 1.00 25.81 845 GLN A CA 1
ATOM 6620 C C . GLN A 1 845 ? 29.338 -2.683 -13.893 1.00 25.81 845 GLN A C 1
ATOM 6622 O O . GLN A 1 845 ? 28.456 -3.480 -14.226 1.00 25.81 845 GLN A O 1
ATOM 6627 N N . ALA A 1 846 ? 29.110 -1.782 -12.932 1.00 27.47 846 ALA A N 1
ATOM 6628 C CA . ALA A 1 846 ? 27.833 -1.654 -12.236 1.00 27.47 846 ALA A CA 1
ATOM 6629 C C . ALA A 1 846 ? 26.836 -0.703 -12.927 1.00 27.47 846 ALA A C 1
ATOM 6631 O O . ALA A 1 846 ? 25.645 -0.803 -12.638 1.00 27.47 846 ALA A O 1
ATOM 6632 N N . GLN A 1 847 ? 27.285 0.189 -13.820 1.00 25.50 847 GLN A N 1
ATOM 6633 C CA . GLN A 1 847 ? 26.406 1.154 -14.501 1.00 25.50 847 GLN A CA 1
ATOM 6634 C C . GLN A 1 847 ? 25.714 0.559 -15.740 1.00 25.50 847 GLN A C 1
ATOM 6636 O O . GLN A 1 847 ? 24.519 0.770 -15.941 1.00 25.50 847 GLN A O 1
ATOM 6641 N N . ALA A 1 848 ? 26.416 -0.254 -16.534 1.00 24.52 848 ALA A N 1
ATOM 6642 C CA . ALA A 1 848 ? 25.877 -0.809 -17.781 1.00 24.52 848 ALA A CA 1
ATOM 6643 C C . ALA A 1 848 ? 24.901 -1.994 -17.590 1.00 24.52 848 ALA A C 1
ATOM 6645 O O . ALA A 1 848 ? 24.138 -2.352 -18.490 1.00 24.52 848 ALA A O 1
ATOM 6646 N N . ASN A 1 849 ? 24.868 -2.582 -16.390 1.00 33.12 849 ASN A N 1
ATOM 6647 C CA . ASN A 1 849 ? 24.098 -3.789 -16.061 1.00 33.12 849 ASN A CA 1
ATOM 6648 C C . ASN A 1 849 ? 22.576 -3.550 -15.872 1.00 33.12 849 ASN A C 1
ATOM 6650 O O . ASN A 1 849 ? 21.821 -4.474 -15.573 1.00 33.12 849 ASN A O 1
ATOM 6654 N N . GLN A 1 850 ? 22.110 -2.306 -16.028 1.00 30.92 850 GLN A N 1
ATOM 6655 C CA . GLN A 1 850 ? 20.799 -1.832 -15.563 1.00 30.92 850 GLN A CA 1
ATOM 6656 C C . GLN A 1 850 ? 19.595 -2.283 -16.415 1.00 30.92 850 GLN A C 1
ATOM 6658 O O . GLN A 1 850 ? 18.469 -2.328 -15.917 1.00 30.92 850 GLN A O 1
ATOM 6663 N N . ALA A 1 851 ? 19.790 -2.576 -17.702 1.00 30.44 851 ALA A N 1
ATOM 6664 C CA . ALA A 1 851 ? 18.681 -2.654 -18.659 1.00 30.44 851 ALA A CA 1
ATOM 6665 C C . ALA A 1 851 ? 18.259 -4.075 -19.071 1.00 30.44 851 ALA A C 1
ATOM 6667 O O . ALA A 1 851 ? 17.160 -4.236 -19.598 1.00 30.44 851 ALA A O 1
ATOM 6668 N N . VAL A 1 852 ? 19.039 -5.113 -18.749 1.00 30.70 852 VAL A N 1
ATOM 6669 C CA . VAL A 1 852 ? 18.699 -6.489 -19.160 1.00 30.70 852 VAL A CA 1
ATOM 6670 C C . VAL A 1 852 ? 17.509 -7.080 -18.417 1.00 30.70 852 VAL A C 1
ATOM 6672 O O . VAL A 1 852 ? 16.777 -7.935 -18.903 1.00 30.70 852 VAL A O 1
ATOM 6675 N N . LYS A 1 853 ? 17.273 -6.620 -17.204 1.00 37.41 853 LYS A N 1
ATOM 6676 C CA . LYS A 1 853 ? 16.722 -7.544 -16.226 1.00 37.41 853 LYS A CA 1
ATOM 6677 C C . LYS A 1 853 ? 15.190 -7.425 -16.082 1.00 37.41 853 LYS A C 1
ATOM 6679 O O . LYS A 1 853 ? 14.533 -8.308 -15.567 1.00 37.41 853 LYS A O 1
ATOM 6684 N N . ASN A 1 854 ? 14.569 -6.426 -16.715 1.00 38.47 854 ASN A N 1
ATOM 6685 C CA . ASN A 1 854 ? 13.144 -6.038 -16.610 1.00 38.47 854 ASN A CA 1
ATOM 6686 C C . ASN A 1 854 ? 12.060 -6.984 -17.178 1.00 38.47 854 ASN A C 1
ATOM 6688 O O . ASN A 1 854 ? 10.907 -6.557 -17.321 1.00 38.47 854 ASN A O 1
ATOM 6692 N N . TRP A 1 855 ? 12.416 -8.211 -17.547 1.00 32.41 855 TRP A N 1
ATOM 6693 C CA . TRP A 1 855 ? 11.587 -9.094 -18.373 1.00 32.41 855 TRP A CA 1
ATOM 6694 C C . TRP A 1 855 ? 10.910 -10.230 -17.576 1.00 32.41 855 TRP A C 1
ATOM 6696 O O . TRP A 1 855 ? 9.815 -10.657 -17.924 1.00 32.41 855 TRP A O 1
ATOM 6706 N N . LEU A 1 856 ? 11.493 -10.677 -16.457 1.00 34.75 856 LEU A N 1
ATOM 6707 C CA . LEU A 1 856 ? 11.158 -11.948 -15.784 1.00 34.75 856 LEU A CA 1
ATOM 6708 C C . LEU A 1 856 ? 9.879 -11.957 -14.927 1.00 34.75 856 LEU A C 1
ATOM 6710 O O . LEU A 1 856 ? 9.660 -12.851 -14.115 1.00 34.75 856 LEU A O 1
ATOM 6714 N N . LEU A 1 857 ? 9.029 -10.952 -15.081 1.00 35.41 857 LEU A N 1
ATOM 6715 C CA . LEU A 1 857 ? 8.102 -10.539 -14.030 1.00 35.41 857 LEU A CA 1
ATOM 6716 C C . LEU A 1 857 ? 6.617 -10.784 -14.334 1.00 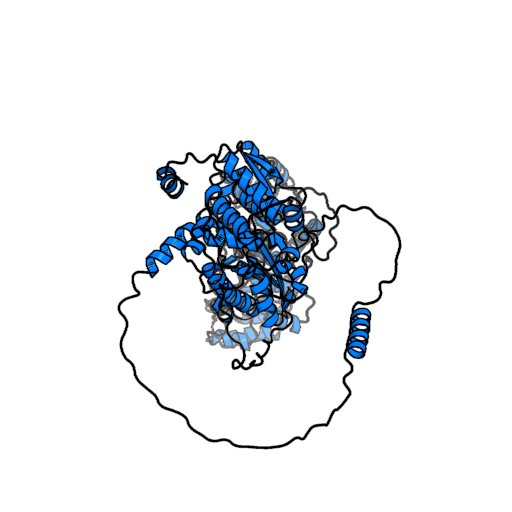35.41 857 LEU A C 1
ATOM 6718 O O . LEU A 1 857 ? 5.771 -10.405 -13.540 1.00 35.41 857 LEU A O 1
ATOM 6722 N N . HIS A 1 858 ? 6.309 -11.421 -15.464 1.00 31.91 858 HIS A N 1
ATOM 6723 C CA . HIS A 1 858 ? 4.988 -12.004 -15.761 1.00 31.91 858 HIS A CA 1
ATOM 6724 C C . HIS A 1 858 ? 4.944 -13.516 -15.454 1.00 31.91 858 HIS A C 1
ATOM 6726 O O . HIS A 1 858 ? 4.167 -14.267 -16.036 1.00 31.91 858 HIS A O 1
ATOM 6732 N N . LEU A 1 859 ? 5.877 -13.990 -14.628 1.00 30.48 859 LEU A N 1
ATOM 6733 C CA . LEU A 1 859 ? 6.202 -15.411 -14.464 1.00 30.48 859 LEU A CA 1
ATOM 6734 C C . LEU A 1 859 ? 6.191 -15.859 -13.008 1.00 30.48 859 LEU A C 1
ATOM 6736 O O . LEU A 1 859 ? 5.942 -17.040 -12.740 1.00 30.48 859 LEU A O 1
ATOM 6740 N N . LEU A 1 860 ? 6.405 -14.905 -12.104 1.00 27.06 860 LEU A N 1
ATOM 6741 C CA . LEU A 1 860 ? 5.728 -14.854 -10.816 1.00 27.06 860 LEU A CA 1
ATOM 6742 C C . LEU A 1 860 ? 4.364 -14.182 -10.993 1.00 27.06 860 LEU A C 1
ATOM 6744 O O . LEU A 1 860 ? 3.514 -14.495 -10.140 1.00 27.06 860 LEU A O 1
#

Secondary structure (DSSP, 8-state):
-HHHHHHHHTTS----HHHHHHHHHHHHHHHHTHHHHHHTT--S-HHHHHHHHHHHHHHHH---HHHHHHHHTTS-HHHHHHHHHHHHSPPPEEEEE-TTT--HHHHHHHHHHTTEEEEES-TT-SSEEEEEEESS-TTTSHHHHTTSEEEEES---------S-----------------SGGGEEE-TTS-EEE-TTHHHHHHHT-GGGGSTTSPP------SSPPPSTT--HHHHHHHHHHHHHTTTT-S-EEEE--TTTHHHHHHHHHHHEET--S-EEEE--SS-TTSTT-SHHHHHHHHHHHHT-TT--SEEEEETTEEEEGGG-EE--SSSS--EE-TTS--SEEESSSEEE-TTTSPPPPSS--EE-------EEEEE--TT--THHHHHHHHTS---EEEEEEBTTTB--TT-HHHHHHHHHHHHTT-EEEEEESSSS----TTTSHHHHHHHHTTPEE-TT--HHHHHHHHHHHHTS---HHHHHHHHHHHHHS-SSS----TTTTT-TTS-----EEEEE-SS-TTHHHHHHHHTTT-SEEEEE-S-HHHHHHHHHHHHHHT--SEEEE---TTTGGGTS--BSEEEEE-----TT-TTT-TTHHHH--HHHHHHHHHHHHHHHHHHHTTB-TT-TT--EEEEEES---TTTTHHHHHHHHHHSSEEE-PPPGGGTTSEEP-SEETTEE--GGGGGSEEE-HHHHSS--EEEEEEEE--SSPPP-----GGG-----TT-----HHHHTTS---------------PPPPHHHHHHHHHHHHHHTT-------------------------------SSTTSHHHHHHHHHHHTTTGGGSS-TTTTS--

InterPro domains:
  IPR001678 SAM-dependent methyltransferase RsmB-F/NOP2-type domain [PS51686] (535-729)
  IPR006034 Asparaginase/glutaminase-like [PIRSF001220] (179-490)
  IPR006034 Asparaginase/glutaminase-like [PR00139] (175-186)
  IPR006034 Asparaginase/glutaminase-like [PR00139] (253-271)
  IPR006034 Asparaginase/glutaminase-like [PR00139] (432-450)
  IPR006034 Asparaginase/glutaminase-like [PS51732] (173-501)
  IPR006034 Asparaginase/glutaminase-like [PTHR11707] (178-499)
  IPR006034 Asparaginase/glutaminase-like [SM00870] (178-495)
  IPR027473 L-asparaginase, C-terminal [G3DSA:3.40.50.40] (380-504)
  IPR027474 L-asparaginase, N-terminal [PF00710] (179-362)
  IPR027475 Asparaginase/glutaminase, active site 2 [PS00917] (254-264)
  IPR029063 S-adenosyl-L-methionine-dependent methyltransferase superfamily [G3DSA:3.40.50.150] (539-849)
  IPR029063 S-adenosyl-L-methionine-dependent methyltransferase superfamily [SSF53335] (57-154)
  IPR029063 S-adenosyl-L-methionine-dependent methyltransferase superfamily [SSF53335] (541-728)
  IPR036152 Asparaginase/glutaminase-like superfamily [SSF53774] (179-496)
  IPR037152 L-asparaginase, N-terminal domain superfamily [G3DSA:3.40.50.1170] (177-378)
  IPR040919 Asparaginase/glutaminase, C-terminal [PF17763] (382-496)
  IPR041725 Type I (cytosolic) L-asparaginase [cd08963] (179-493)
  IPR049560 SAM-dependent methyltransferase RsmB-F/NOP2-type, catalytic core [PF01189] (540-727)
  IPR054728 Ribosomal RNA small subunit methyltransferase B-like, ferredoxin-like domain [PF22458] (77-131)

Organism: NCBI:txid2562237

Nearest PDB structures (foldseek):
  2him-assembly1_A  TM=9.448E-01  e=6.725E-34  Escherichia coli
  6nxc-assembly1_A  TM=9.444E-01  e=2.026E-33  Escherichia coli K-12
  2him-assembly1_D  TM=9.203E-01  e=9.892E-34  Escherichia coli
  6nxc-assembly1_D  TM=9.228E-01  e=2.820E-33  Escherichia coli K-12
  3ntx-assembly1_A  TM=9.604E-01  e=6.533E-32  Yersinia pestis CO92

Sequence (860 aa):
MGSRILARVAEGKQMDLSALKQEIQDDAGLLSNWRKAQLLGEKRSREEVFKNLVSNCSTYFGYSEELAEYFLQMFSPETAVKFFEANEQQRPLTLRTNTLKARRSSLMQALTQRKVQVDPIGSWTKVGLKVYQSQVPVGATPEYLGGHYMIQTRRAKIEGLRSGDNVREGKDEMKKASYTGGTIGMLKGPDGSLRPEPGALRQRLQKLEELNQDLFPQCYMEEFDPILDSADMCPEDWCTIASCIERHYYDFDGFVVLHGTDTMAYTASALSFMLEQLAKPVILTGSQLPLEEPLTDARSNVLRAVIFAGRADLSEVCIFFSSKLYRGNRSKKLDASSLTPFDSPNFPELAVVGTEVKIHSRLLCNPPKGRFRVHMINVTDIVVIYVVPGFADSIFDSVVNSGKVKGVVLLLYGCGNAPARKSAFLEACGKLVQAGIIVVACSQCTRGSVDIDKYAVGRAFAEKGVIAGHDMTAEATVTKLAYLLSKELSPADCKKASMELFQICVMREAMAHGRYTNLYKRQDYAPLAAKMPCPQCQFRYIGQLMRNSGTLFANDLRKDRCKALVANVHRLGLTNVVVTNLDGKKLSKMLPRLDRVLLDAPCTGSGIIARDPSVKVKRGQKDFEGHSRLQKELLTAAIDMVDAGSKTGGYIVYSTCSVAVEENEAVVDHALKTRNVELVSFTSAVNFGVEGLSKYRERRFHPSLNLSRRYYPHVHNMDGFFVAKLKKTSNKVPERIKKDRSKVEDKVWGEEHWTSDFMDSVVDFEETNGDSTAKKKKKMNARDRKKQRRDELLKARGYEQKYPPKPADSEAKEENKEPAAAAKGKKAKVLKLSKRHFMDQCIVQAQANQAVKNWLLHLL

Foldseek 3Di:
DPDVVVVCVVVPDPDDLVVLLVLLVVLLVCLLPVVVVVVVPDDDDSVRSLLSNLVSLCVNLVFDSQVLSVLCQQFRSVVSSLQSVLLQDFFFKKKFFQLLQDFPVVVCVVCVVQVFDWDDLDPQDRTMITTDDGPDDPCPDPCVQLQRIDIFTDDFAGDDDDDDDDDDDDDDDADEEEEAAAQQQWDQDPVRDTDHDPPRNVVVVVPPVLQVDPPAHHYDYDYDVVHDAQVPDDLVVLVVVLVVCVVCVPVHQFYEYEYHDALQLLSLLLCQLFWPLQQFEHEYEYWLHYNPDPPTQSVVQVRVSSVVRNDSLARARWYTFDQFIAGSQQKDQPDNRDSCRIDRQAADTQWGDDVHIRGPSVRGDGRGDDDIGGDGFDDPQEEEDEADVVDDLVVLVVSLVVLRRQEYEYAAEAQQDHPVVDVSNLVSLLVCVVSLHAAEYAHPDSDFFHDLPPDPRSVSNVVSLYATLTGGDPSNVSSVLSRLVSDPDDSVRSSVCRNVPSQPVPSPRHDPPPVVPPPDDDDDDAAEEELEQDDLQAQSVVLSVCVLDHAYEDEHQDPVRLVVNVSSCVSNVRDRYHYDNDDLLCCLVVDAAHFEYEYEADALQAQQCSLVVVSSYVDRPVRLQVRLVVLLSNQLSRLLRYDLPDPSHRKYKYKYNHPDCSNAQVSVLSNVVWAQKDWDADPPSQPPFAFADCDDQPDGGDPCSSSWGWDGSSPPVGTTMTMTMMGHNDSDTDDDPPPDPPPDDPPDPDDDDDDPVRSVPNDDDDDDDDDDDDDDDDDDDPVVVVVVVVVVVVVVPDDDDDDDDDDDDDDDDDDDDDDDDDDDDDDDPDPPPVPVVVVVVVVSVRPSRHHPPNHRNSSD

Solvent-accessible surface area (backbone atoms only — not comparable to full-atom values): 49130 Å² total; per-residue (Å²): 124,64,78,65,57,56,62,53,54,73,70,74,59,88,77,55,68,64,59,54,51,49,50,49,51,51,46,20,54,39,66,65,41,43,76,59,36,54,75,72,65,61,84,76,52,74,69,54,51,48,52,49,44,25,51,50,46,13,65,76,73,56,33,34,52,74,44,38,42,52,44,46,75,72,37,50,40,55,56,28,51,44,41,53,59,41,34,72,50,75,76,59,47,18,39,33,46,28,76,82,72,35,57,46,66,64,50,45,51,59,37,44,77,59,54,28,47,63,44,73,72,46,92,55,32,86,42,40,33,33,43,81,52,57,84,53,63,77,85,70,37,68,55,37,64,67,16,32,34,46,86,46,43,56,66,78,56,44,72,72,78,84,83,87,78,92,75,78,89,74,85,81,81,86,42,31,32,43,47,43,36,30,42,39,36,30,44,74,43,99,87,67,48,76,43,80,48,92,68,53,41,63,57,55,56,71,66,37,65,72,61,72,37,94,89,39,74,52,71,49,77,47,80,55,85,75,70,50,52,32,91,76,66,49,53,68,53,52,38,51,54,50,48,55,52,56,77,44,51,85,72,25,63,22,30,38,35,35,30,17,65,84,38,42,30,38,52,27,14,33,49,51,68,24,44,36,40,38,60,39,14,34,27,36,31,44,24,91,34,28,58,83,46,95,83,36,50,18,64,64,30,53,57,49,34,50,59,53,16,70,30,90,79,37,30,46,40,23,38,36,50,74,54,34,31,31,50,9,33,44,34,42,72,79,41,92,82,53,81,64,24,67,48,36,69,73,48,81,64,42,28,40,53,65,100,56,76,48,64,41,73,86,72,53,60,75,70,50,88,61,77,67,44,80,51,65,38,82,47,80,43,59,49,77,46,79,68,52,96,84,64,67,56,66,56,47,56,51,49,56,72,61,76,61,57,49,34,36,40,38,28,23,48,61,47,39,44,70,75,69,92,41,64,64,52,60,51,39,52,28,49,37,40,72,73,66,26,48,40,34,37,23,36,66,46,81,60,63,40,25,48,44,83,83,37,75,60,20,44,54,37,48,76,42,63,42,37,60,41,28,34,33,40,70,44,28,47,54,32,50,51,23,46,52,67,41,44,102,50,53,74,68,53,40,51,48,49,45,53,51,50,56,70,39,56,86,81,64,44,40,71,66,88,70,62,89,80,55,87,81,69,86,80,95,75,77,34,41,33,38,56,30,52,62,52,78,58,40,67,56,51,52,38,48,73,48,66,48,52,70,42,34,38,44,36,25,69,49,67,72,55,46,53,58,38,51,56,49,34,58,38,53,70,50,78,28,64,47,79,41,74,50,61,63,71,52,40,54,80,75,49,77,73,22,21,34,31,44,34,35,42,62,53,84,34,74,14,37,40,51,65,30,64,60,44,34,67,76,49,53,76,69,50,45,54,58,33,22,56,52,42,38,50,37,52,49,30,44,58,68,22,34,33,37,84,39,92,87,33,23,37,40,36,41,36,39,35,29,67,52,56,56,60,40,55,58,27,53,43,50,41,50,75,62,37,46,46,44,74,45,72,69,60,82,57,56,64,88,41,47,63,27,67,33,57,56,87,92,49,74,48,56,73,64,35,40,53,22,37,33,38,43,27,54,85,66,74,35,61,18,24,34,41,43,41,34,37,38,74,44,78,64,72,65,81,76,78,79,71,74,71,92,79,64,83,83,79,70,86,89,77,85,81,94,52,78,74,59,67,79,63,63,69,90,77,85,81,87,78,88,82,90,83,88,82,93,73,91,76,81,57,71,66,57,58,55,47,53,57,45,56,52,53,54,67,74,58,80,74,85,90,83,85,86,84,85,89,80,90,80,85,90,82,90,85,89,84,86,88,86,82,89,84,88,81,89,92,88,89,76,94,74,68,64,65,57,62,58,51,58,61,57,60,64,68,61,67,51,58,54,50,72,64,70,56,74,71,84,74,114